Protein 7RDV (pdb70)

Foldseek 3Di:
DDDKDKAAFDKAADDPVRDIWTWIDIRQHTQWIADPVVRDIGGPDVVVCVVDDDRSVVNVVSHVVVNVVCVVVCVVPVNDDWDFDDKDWDKDWDDDADAQDKTKIKIKIDQGPPQDKDKFKAFVNHGDPPQKDKDHFGADDVGGTMIMMMHIDRAHDWRWMWIWMDTPSDPHIDIDTDHDD/DDDKDKDKDWDWDDDPQVPDIKTKIFTDIPNRTFWMDILVVQAIDTPDPVNVVVRVVQRVDVVSSVVSNCCSCVPRNVCRVPVCVVPVVPDWWAWDWDWDPPQIKIKTWFTDDQDKDKDQVDDQKDKDDWADDVPRMIMIMIHHRDDPPPDWRFFGWMDDPNDPHTPGHTD/DAKAWDQQEAEAEAQAKDKIKMADDDLQWFKKWKWWAAPPGDTDTDDIGTPVDAWDDDPQKIKGDDSVRRMIMIMHHRHDQVRFTWMKIWIDHPPDPDIHIHPTYGYGHFYALPDADWDKAWDDPPPAWTKIKTKSDGRVDWQDAQPDPQKHKDGWDADDCGMIMIMIIGRDPPDDTRCSRVD/DKAKPDQEEEAEFFDKDKIKIFADPPAAKKWKWWAAPVGDTFTAWMGRHAQGIGGGDHPPQWDWHRNHSGMIMIMRNGDDQVPQTKMWMWGDNDPPGDIDIHPIHGYGYYHDQLQFDFWDKDKDWFDPVCCVPVQKTKIKMKTWFGDDQAKDKFKAKPNHTDDPQKAKDPGWAFPDVVDPRGGTMIMMMHMGGNVQLQDQVMKIKMKMWGAGDDPVDDDPDDDDDNHGDIDMDIDGRHND/DDDDDDDDDDDD

Nearest PDB structures (foldseek):
  7rdv-assembly1_A  TM=1.006E+00  e=2.700E-35  Mus musculus
  6blq-assembly1_A  TM=9.900E-01  e=1.526E-30  Mus musculus
  6blr-assembly1_A  TM=9.835E-01  e=2.335E-30  Mus musculus
  1k2d-assembly1_A  TM=9.929E-01  e=6.631E-29  Mus musculus
  1jl4-assembly1_A  TM=9.915E-01  e=1.070E-28  Mus musculus

Solvent-accessible surface area: 34807 Å² total; per-residue (Å²): 140,38,95,53,41,0,37,0,0,1,0,5,10,6,54,58,41,90,106,12,28,0,0,0,4,3,36,32,2,5,3,0,72,3,41,56,141,73,109,43,31,60,31,44,25,110,100,11,26,95,115,8,121,3,72,25,39,2,0,21,5,2,14,13,3,0,92,35,1,2,34,13,0,14,137,58,14,139,120,68,67,13,102,65,52,61,7,64,11,71,22,28,28,11,32,43,45,117,91,52,26,120,16,30,3,0,0,47,0,51,39,0,3,0,17,52,18,84,24,57,4,42,35,65,96,28,100,43,110,112,42,57,104,82,7,14,26,5,11,34,183,65,17,1,0,22,19,2,4,2,7,82,16,109,7,49,92,70,46,56,29,19,0,13,0,80,12,148,23,28,172,62,72,50,68,94,137,50,83,44,94,216,40,31,31,0,0,0,0,2,0,7,0,18,0,33,96,23,33,147,129,26,55,0,2,2,38,1,0,4,20,94,68,21,1,0,74,6,13,35,92,72,16,54,3,125,37,63,46,132,21,0,143,42,0,9,136,51,1,42,77,64,93,22,20,20,78,2,0,119,3,2,28,32,15,0,0,84,73,0,24,102,29,15,0,57,50,2,3,55,171,29,96,67,114,15,94,29,47,46,72,82,117,92,21,19,1,16,0,1,42,0,11,45,42,150,27,108,29,125,22,125,70,144,59,46,74,70,49,147,93,35,85,0,9,36,2,15,11,8,5,55,8,87,33,78,59,125,100,109,66,71,93,49,190,33,0,34,0,79,12,59,17,37,118,79,57,51,49,48,135,85,68,114,8,101,10,139,34,74,97,38,180,16,86,56,44,57,72,8,40,0,79,1,57,12,54,49,90,41,8,9,1,0,0,0,0,37,13,63,118,88,71,8,2,100,28,35,7,7,0,9,16,70,65,136,143,41,110,64,166,61,22,26,0,73,8,72,96,180,65,71,31,4,10,0,57,7,86,96,5,111,65,44,21,41,5,21,3,0,0,0,2,0,2,9,33,48,2,28,7,25,25,2,102,6,0,74,1,44,9,26,24,80,36,177,89,63,55,72,26,53,14,96,7,41,84,55,124,113,25,28,2,0,0,23,0,16,2,50,33,81,42,122,18,48,125,28,112,91,97,83,15,34,5,4,95,44,14,52,5,104,101,69,9,12,1,0,0,0,10,1,120,46,112,108,40,77,13,104,69,14,18,117,89,80,9,84,9,56,49,129,30,58,15,11,54,62,54,25,142,5,64,0,49,1,52,1,96,33,15,24,6,2,0,5,0,1,14,22,30,127,56,102,6,12,102,2,0,12,13,0,11,0,46,72,13,65,25,160,16,80,44,27,130,50,19,46,20,46,6,97,37,8,57,54,0,22,0,45,0,70,66,3,58,64,71,6,56,10,45,0,6,0,0,0,0,14,10,3,6,13,83,10,75,14,0,109,6,0,62,1,4,6,13,85,89,49,59,34,3,74,44,6,64,20,37,7,3,23,13,5,84,56,0,26,82,101,23,118,76,0,0,0,0,0,6,0,34,7,0,15,5,44,1,18,92,30,22,1,61,21,82,65,63,77,28,138,79,1,36,8,44,11,124,67,25,42,80,31,76,107,103,114,97,69,10,99,41,1,7,0,0,0,2,4,17,49,5,106,76,12,68,38,78,180,15,36,0,50,0,26,0,42,0,49,7,14,51,108,106,49,88,50,106,56,115,78,88,56,5,37,69,67,86,32,52,18,105,6,132,5,101,78,150,17,1,1,0,2,1,2,17,1,98,74,150

CATH classification: 2.60.40.10

InterPro domains:
  IPR001003 MHC class II, alpha chain, N-terminal [PF00993] (30-110)
  IPR001003 MHC class II, alpha chain, N-terminal [SM00920] (31-111)
  IPR003006 Immunoglobulin/major histocompatibility complex, conserved site [PS00290] (188-194)
  IPR003597 Immunoglobulin C1-set [PF07654] (117-197)
  IPR003597 Immunoglobulin C1-set [SM00407] (129-200)
  IPR007110 Immunoglobulin-like domain [PS50835] (114-194)
  IPR011162 MHC classes I/II-like antigen recognition protein [SSF54452] (30-111)
  IPR013783 Immunoglobulin-like fold [G3DSA:2.60.40.10] (109-222)
  IPR014745 MHC class II, alpha/beta chain, N-terminal [G3DSA:3.10.320.10] (29-108)
  IPR036179 Immunoglobulin-like domain superfamily [SSF48726] (112-207)
  IPR050160 Major Histocompatibility Complex/Immunoglobulin [PTHR19944] (14-245)

B-factor: mean 100.95, std 26.66, range [56.57, 198.17]

Organism: Mus musculus (NCBI:txid10090)

Sequence (787 aa):
EADHVGFYGTTVYQSPGDIGQYTHEFDGDELFYVDLDKKKTVWRLPEFGQLILFEPQGGLQNIAAEKHNLGILTKRSNFTPATNEAPQATVFPKSPVLLGQPNTLICFVDNIFPPVINITWLRNSKSVTDGVYETSFLVNRDHSFHKLSYLTFIPSDDDIYDCKVEHWGLEEPVLKHWTSGERHFVVQFKGECYYTNGTQRIRLVTRYIYNREEYVRYDSDVGEYRAVTELGRPDAEYWNSQPEILERTRAEVDTACRHNYEGPETSTSLRRLEQPNVAISLSTLVCSVTDFYPAKIKVRWETVGVSSTQLIRNGDWTFQVLVMLEMTPHQGEVYTCHVEHPSLKSPITVEWEQVEQLPSILRVQEGSSASINCTYENSASNYFPWYKQEPGENPKLIIDIRSNMERKQTQGLIVLLDKKAKRFSLHITDTQP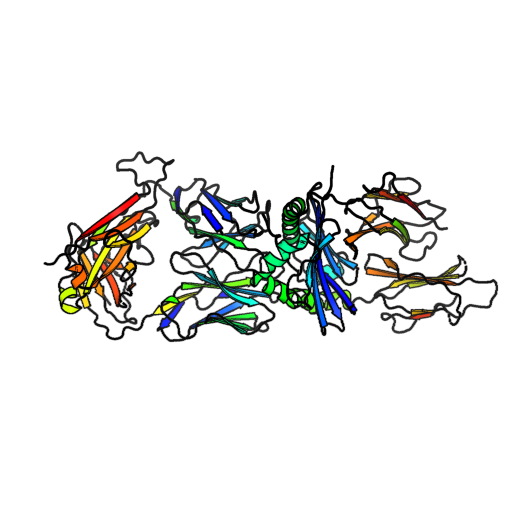GDSAMYFCAASDDNNNRIFFGDGTQLVVKPNIQNPDPAVYQLRDSKDKSVCLFTDFDSQTNVSQSKDSDVYITDKCVLDMKSNSAVAWSNKSDFACANAFNNAVTQSPRNKVAVTGGKVTLSCNQTNNHNNMYWYRQDTGHGLRLIHYSYGAGSTEKGDIPDGYKASRPSQENFSLILELATPSQTSVYFCASGGQSNERLFFGHGTKLSVLEDLNKVFPPEVAVFEPSEAEISHTQKATLVCLATGFFPDHVELSWWVNGKEVHSGVCTDPQPLKEQPALNDSRYALSSRLRVSATFWQNPRNHFRCQVQFYGLSENDEWTQDRAKPVTQIVSAEAWGRADEGRVRVNSAYQS

Structure (mmCIF, N/CA/C/O backbone):
data_7RDV
#
_entry.id   7RDV
#
_cell.length_a   102.562
_cell.length_b   102.562
_cell.length_c   195.695
_cell.angle_alpha   90.000
_cell.angle_beta   90.000
_cell.angle_gamma   120.000
#
_symmetry.space_group_name_H-M   'P 31 2 1'
#
loop_
_entity.id
_entity.type
_entity.pdbx_description
1 polymer 'H-2 class II histocompatibility antigen, A-D alpha chain'
2 polymer 'H-2 class II histocompatibility antigen, A-D beta chain'
3 polymer 'TFH TCR alpha chain'
4 polymer 'TFH TCR beta chain'
5 polymer 'Aggrecan core peptide'
6 non-polymer 2-acetamido-2-deoxy-beta-D-glucopyranose
7 water water
#
loop_
_atom_site.group_PDB
_atom_site.id
_atom_site.type_symbol
_atom_site.label_atom_id
_atom_site.label_alt_id
_atom_site.label_comp_id
_atom_site.label_asym_id
_atom_site.label_entity_id
_atom_site.label_seq_id
_atom_site.pdbx_PDB_ins_code
_atom_site.Cartn_x
_atom_site.Cartn_y
_atom_site.Cartn_z
_atom_site.occupancy
_atom_site.B_iso_or_equiv
_atom_site.auth_seq_id
_atom_site.auth_comp_id
_atom_site.auth_asym_id
_atom_site.auth_atom_id
_atom_site.pdbx_PDB_model_num
ATOM 1 N N . GLU A 1 1 ? -42.13476 -6.27840 8.23636 1.000 119.97810 1 GLU A N 1
ATOM 2 C CA . GLU A 1 1 ? -43.40465 -6.89964 8.59245 1.000 120.33354 1 GLU A CA 1
ATOM 3 C C . GLU A 1 1 ? -44.57410 -5.94637 8.35614 1.000 117.00355 1 GLU A C 1
ATOM 4 O O . GLU A 1 1 ? -45.73494 -6.33511 8.48523 1.000 117.66612 1 GLU A O 1
ATOM 10 N N . ALA A 1 2 ? -44.26769 -4.69782 8.00968 1.000 107.14800 2 ALA A N 1
ATOM 11 C CA . ALA A 1 2 ? -45.30097 -3.68899 7.83296 1.000 104.24115 2 ALA A CA 1
ATOM 12 C C . ALA A 1 2 ? -44.81558 -2.62808 6.85420 1.000 104.76407 2 ALA A C 1
ATOM 13 O O . ALA A 1 2 ? -43.64658 -2.59967 6.46126 1.000 106.09249 2 ALA A O 1
ATOM 15 N N . ASP A 1 3 ? -45.73911 -1.74336 6.46644 1.000 101.78581 3 ASP A N 1
ATOM 16 C CA . ASP A 1 3 ? -45.42444 -0.69748 5.49871 1.000 102.47800 3 ASP A CA 1
ATOM 17 C C . ASP A 1 3 ? -44.64433 0.45498 6.12019 1.000 98.08767 3 ASP A C 1
ATOM 18 O O . ASP A 1 3 ? -43.85493 1.10591 5.42658 1.000 99.81162 3 ASP A O 1
ATOM 23 N N . HIS A 1 4 ? -44.85175 0.72819 7.40645 1.000 94.57666 4 HIS A N 1
ATOM 24 C CA . HIS A 1 4 ? -44.14283 1.79272 8.10040 1.000 92.04292 4 HIS A CA 1
ATOM 25 C C . HIS A 1 4 ? -43.85338 1.35210 9.52742 1.000 87.34448 4 HIS A C 1
ATOM 26 O O . HIS A 1 4 ? -44.63484 0.61626 10.13580 1.000 86.17245 4 HIS A O 1
ATOM 33 N N . VAL A 1 5 ? -42.71879 1.80532 10.05649 1.000 89.53416 5 VAL A N 1
ATOM 34 C CA . VAL A 1 5 ? -42.31030 1.48200 11.41963 1.000 86.09399 5 VAL A CA 1
ATOM 35 C C . VAL A 1 5 ? -41.78714 2.74622 12.08797 1.000 83.93034 5 VAL A C 1
ATOM 36 O O . VAL A 1 5 ? -40.93924 3.44949 11.52747 1.000 84.64760 5 VAL A O 1
ATOM 40 N N . GLY A 1 6 ? -42.29938 3.03876 13.27746 1.000 82.41098 6 GLY A N 1
ATOM 41 C CA . GLY A 1 6 ? -41.90016 4.21164 14.04083 1.000 80.15929 6 GLY A CA 1
ATOM 42 C C . GLY A 1 6 ? -41.25173 3.80720 15.35027 1.000 78.43755 6 GLY A C 1
ATOM 43 O O . GLY A 1 6 ? -41.75736 2.93342 16.06195 1.000 78.53330 6 GLY A O 1
ATOM 44 N N . PHE A 1 7 ? -40.12334 4.44270 15.66038 1.000 81.66130 7 PHE A N 1
ATOM 45 C CA . PHE A 1 7 ? -39.42123 4.24157 16.92327 1.000 81.01520 7 PHE A CA 1
ATOM 46 C C . PHE A 1 7 ? -39.69048 5.45431 17.80659 1.000 79.93551 7 PHE A C 1
ATOM 47 O O . PHE A 1 7 ? -39.16184 6.54211 17.55493 1.000 79.02657 7 PHE A O 1
ATOM 55 N N . TYR A 1 8 ? -40.51136 5.27009 18.83691 1.000 80.35570 8 TYR A N 1
ATOM 56 C CA . TYR A 1 8 ? -40.87144 6.34266 19.75827 1.000 79.98493 8 TYR A CA 1
ATOM 57 C C . TYR A 1 8 ? -40.49409 5.91010 21.16673 1.000 81.05802 8 TYR A C 1
ATOM 58 O O . TYR A 1 8 ? -41.09159 4.97903 21.71496 1.000 81.78790 8 TYR A O 1
ATOM 67 N N . GLY A 1 9 ? -39.51035 6.58162 21.74889 1.000 81.64605 9 GLY A N 1
ATOM 68 C CA . GLY A 1 9 ? -39.06740 6.27163 23.08840 1.000 83.71637 9 GLY A CA 1
ATOM 69 C C . GLY A 1 9 ? -37.80567 5.44535 23.18603 1.000 85.53700 9 GLY A C 1
ATOM 70 O O . GLY A 1 9 ? -37.56684 4.84489 24.24045 1.000 88.54111 9 GLY A O 1
ATOM 71 N N . THR A 1 10 ? -36.99711 5.38871 22.12975 1.000 83.06843 10 THR A N 1
ATOM 72 C CA . THR A 1 10 ? -35.74163 4.65151 22.18839 1.000 83.71053 10 THR A CA 1
ATOM 73 C C . THR A 1 10 ? -34.79038 5.33927 23.16048 1.000 85.12435 10 THR A C 1
ATOM 74 O O . THR A 1 10 ? -34.40658 6.49554 22.95352 1.000 83.70786 10 THR A O 1
ATOM 78 N N . THR A 1 11 ? -34.41420 4.62867 24.22169 1.000 76.77980 11 THR A N 1
ATOM 79 C CA . THR A 1 11 ? -33.60835 5.18477 25.29797 1.000 80.55808 11 THR A CA 1
ATOM 80 C C . THR A 1 11 ? -32.36021 4.33808 25.49244 1.000 83.02646 11 THR A C 1
ATOM 81 O O . THR A 1 11 ? -32.43036 3.10673 25.48561 1.000 83.52666 11 THR A O 1
ATOM 85 N N . VAL A 1 12 ? -31.21872 5.00481 25.65949 1.000 87.15416 12 VAL A N 1
ATOM 86 C CA . VAL A 1 12 ? -29.93838 4.35077 25.89804 1.000 89.47239 12 VAL A CA 1
ATOM 87 C C . VAL A 1 12 ? -29.29159 5.00321 27.11155 1.000 91.71045 12 VAL A C 1
ATOM 88 O O . VAL A 1 12 ? -29.49565 6.19142 27.37702 1.000 89.51746 12 VAL A O 1
ATOM 92 N N . TYR A 1 13 ? -28.52050 4.21619 27.86230 1.000 96.04697 13 TYR A N 1
ATOM 93 C CA . TYR A 1 13 ? -27.77492 4.75064 28.99377 1.000 95.94794 13 TYR A CA 1
ATOM 94 C C . TYR A 1 13 ? -26.59466 3.83830 29.30018 1.000 99.26090 13 TYR A C 1
ATOM 95 O O . TYR A 1 13 ? -26.69766 2.61621 29.16778 1.000 103.04286 13 TYR A O 1
ATOM 104 N N . GLN A 1 14 ? -25.48014 4.44398 29.71049 1.000 105.11257 14 GLN A N 1
ATOM 105 C CA . GLN A 1 14 ? -24.27839 3.72640 30.11512 1.000 107.88996 14 GLN A CA 1
ATOM 106 C C . GLN A 1 14 ? -23.89621 4.11915 31.53523 1.000 107.90757 14 GLN A C 1
ATOM 107 O O . GLN A 1 14 ? -23.94218 5.29929 31.89633 1.000 105.88416 14 GLN A O 1
ATOM 113 N N . SER A 1 15 ? -23.49910 3.12701 32.33125 1.000 112.04967 15 SER A N 1
ATOM 114 C CA . SER A 1 15 ? -23.18901 3.33641 33.74227 1.000 112.32901 15 SER A CA 1
ATOM 115 C C . SER A 1 15 ? -21.82863 3.99716 33.96032 1.000 112.05556 15 SER A C 1
ATOM 116 O O . SER A 1 15 ? -21.75072 4.98368 34.70382 1.000 111.67938 15 SER A O 1
ATOM 119 N N . PRO A 1 16 ? -20.73627 3.49896 33.36333 1.000 112.83787 16 PRO A N 1
ATOM 120 C CA . PRO A 1 16 ? -19.42368 4.09703 33.67704 1.000 112.43782 16 PRO A CA 1
ATOM 121 C C . PRO A 1 16 ? -19.31090 5.55424 33.26915 1.000 110.05102 16 PRO A C 1
ATOM 122 O O . PRO A 1 16 ? -18.82723 6.38020 34.05370 1.000 110.33764 16 PRO A O 1
ATOM 126 N N . GLY A 1 17 ? -19.74684 5.89700 32.05940 1.000 109.11797 17 GLY A N 1
ATOM 127 C CA . GLY A 1 17 ? -19.65486 7.27050 31.60811 1.000 107.07065 17 GLY A CA 1
ATOM 128 C C . GLY A 1 17 ? -20.77130 8.18009 32.06743 1.000 106.77856 17 GLY A C 1
ATOM 129 O O . GLY A 1 17 ? -20.64442 9.40026 31.92570 1.000 106.48726 17 GLY A O 1
ATOM 130 N N . ASP A 1 18 ? -21.84620 7.62173 32.62723 1.000 109.69286 18 ASP A N 1
ATOM 131 C CA . ASP A 1 18 ? -23.04888 8.38525 32.96049 1.000 109.77705 18 ASP A CA 1
ATOM 132 C C . ASP A 1 18 ? -23.53852 9.14781 31.73049 1.000 107.24949 18 ASP A C 1
ATOM 133 O O . ASP A 1 18 ? -23.74221 10.36400 31.75006 1.000 107.70559 18 ASP A O 1
ATOM 138 N N . ILE A 1 19 ? -23.71175 8.40908 30.63739 1.000 108.58273 19 ILE A N 1
ATOM 139 C CA . ILE A 1 19 ? -24.03027 8.98025 29.33593 1.000 106.23771 19 ILE A CA 1
ATOM 140 C C . ILE A 1 19 ? -25.18400 8.19683 28.72924 1.000 105.32381 19 ILE A C 1
ATOM 141 O O . ILE A 1 19 ? -25.17028 6.96069 28.72890 1.000 106.66677 19 ILE A O 1
ATOM 146 N N . GLY A 1 20 ? -26.18096 8.91620 28.21931 1.000 100.23928 20 GLY A N 1
ATOM 147 C CA . GLY A 1 20 ? -27.30498 8.30709 27.54412 1.000 99.31588 20 GLY A CA 1
ATOM 148 C C . GLY A 1 20 ? -27.83732 9.23751 26.47702 1.000 97.39409 20 GLY A C 1
ATOM 149 O O . GLY A 1 20 ? -27.36172 10.36237 26.31391 1.000 97.31519 20 GLY A O 1
ATOM 150 N N . GLN A 1 21 ? -28.83427 8.75477 25.73897 1.000 94.63230 21 GLN A N 1
ATOM 151 C CA . GLN A 1 21 ? -29.46846 9.56837 24.71348 1.000 93.23775 21 GLN A CA 1
ATOM 152 C C . GLN A 1 21 ? -30.90174 9.10154 24.51466 1.000 92.47016 21 GLN A C 1
ATOM 153 O O . GLN A 1 21 ? -31.23656 7.94157 24.77138 1.000 92.71151 21 GLN A O 1
ATOM 159 N N . TYR A 1 22 ? -31.74401 10.02440 24.05613 1.000 90.88041 22 TYR A N 1
ATOM 160 C CA . TYR A 1 22 ? -33.14550 9.75141 23.77067 1.000 88.25788 22 TYR A CA 1
ATOM 161 C C . TYR A 1 22 ? -33.46798 10.27266 22.37937 1.000 86.37873 22 TYR A C 1
ATOM 162 O O . TYR A 1 22 ? -33.24041 11.45139 22.08919 1.000 87.81134 22 TYR A O 1
ATOM 171 N N . THR A 1 23 ? -33.99324 9.39787 21.52249 1.000 87.93421 23 THR A N 1
ATOM 172 C CA . THR A 1 23 ? -34.27286 9.74675 20.13725 1.000 86.94319 23 THR A CA 1
ATOM 173 C C . THR A 1 23 ? -35.63325 9.19943 19.72871 1.000 84.30055 23 THR A C 1
ATOM 174 O O . THR A 1 23 ? -36.18905 8.30570 20.37180 1.000 83.26292 23 THR A O 1
ATOM 178 N N . HIS A 1 24 ? -36.16473 9.76003 18.64401 1.000 85.18872 24 HIS A N 1
ATOM 179 C CA . HIS A 1 24 ? -37.32733 9.22613 17.94912 1.000 83.51007 24 HIS A CA 1
ATOM 180 C C . HIS A 1 24 ? -36.96517 9.03356 16.48605 1.000 85.26260 24 HIS A C 1
ATOM 181 O O . HIS A 1 24 ? -36.24545 9.85145 15.90530 1.000 87.75812 24 HIS A O 1
ATOM 188 N N . GLU A 1 25 ? -37.45480 7.94676 15.89462 1.000 83.79367 25 GLU A N 1
ATOM 189 C CA . GLU A 1 25 ? -37.14617 7.62539 14.50998 1.000 86.31332 25 GLU A CA 1
ATOM 190 C C . GLU A 1 25 ? -38.40756 7.14838 13.80631 1.000 86.58880 25 GLU A C 1
ATOM 191 O O . GLU A 1 25 ? -39.32197 6.60846 14.43461 1.000 84.33520 25 GLU A O 1
ATOM 197 N N . PHE A 1 26 ? -38.44834 7.35871 12.49170 1.000 82.58210 26 PHE A N 1
ATOM 198 C CA . PHE A 1 26 ? -39.54949 6.88791 11.65880 1.000 84.27616 26 PHE A CA 1
ATOM 199 C C . PHE A 1 26 ? -38.97638 6.34628 10.35939 1.000 88.46156 26 PHE A C 1
ATOM 200 O O . PHE A 1 26 ? -38.26196 7.06228 9.65034 1.000 91.25201 26 PHE A O 1
ATOM 208 N N . ASP A 1 27 ? -39.28874 5.08466 10.05537 1.000 91.43028 27 ASP A N 1
ATOM 209 C CA . ASP A 1 27 ? -38.85143 4.43420 8.81902 1.000 93.91193 27 ASP A CA 1
ATOM 210 C C . ASP A 1 27 ? -37.33404 4.50008 8.65419 1.000 94.00900 27 ASP A C 1
ATOM 211 O O . ASP A 1 27 ? -36.81722 4.67786 7.54923 1.000 96.70928 27 ASP A O 1
ATOM 216 N N . GLY A 1 28 ? -36.61267 4.36165 9.76616 1.000 95.58086 28 GLY A N 1
ATOM 217 C CA . GLY A 1 28 ? -35.16893 4.29077 9.74218 1.000 95.54271 28 GLY A CA 1
ATOM 218 C C . GLY A 1 28 ? -34.44320 5.61842 9.79061 1.000 95.48176 28 GLY A C 1
ATOM 219 O O . GLY A 1 28 ? -33.20937 5.62425 9.89000 1.000 95.95426 28 GLY A O 1
ATOM 220 N N . ASP A 1 29 ? -35.15417 6.73926 9.72092 1.000 95.86940 29 ASP A N 1
ATOM 221 C CA . ASP A 1 29 ? -34.53708 8.05484 9.77666 1.000 95.96640 29 ASP A CA 1
ATOM 222 C C . ASP A 1 29 ? -34.81817 8.71231 11.12167 1.000 94.91258 29 ASP A C 1
ATOM 223 O O . ASP A 1 29 ? -35.87718 8.51201 11.72215 1.000 93.31585 29 ASP A O 1
ATOM 228 N N . GLU A 1 30 ? -33.85536 9.50496 11.58490 1.000 94.67434 30 GLU A N 1
ATOM 229 C CA . GLU A 1 30 ? -33.94845 10.14765 12.88845 1.000 94.64825 30 GLU A CA 1
ATOM 230 C C . GLU A 1 30 ? -34.91993 11.32077 12.84377 1.000 93.34583 30 GLU A C 1
ATOM 231 O O . GLU A 1 30 ? -34.77806 12.22539 12.01567 1.000 93.86454 30 GLU A O 1
ATOM 237 N N . LEU A 1 31 ? -35.90563 11.30536 13.74306 1.000 89.80080 31 LEU A N 1
ATOM 238 C CA . LEU A 1 31 ? -36.83289 12.42605 13.85457 1.000 89.40578 31 LEU A CA 1
ATOM 239 C C . LEU A 1 31 ? -36.24342 13.54483 14.70641 1.000 90.34294 31 LEU A C 1
ATOM 240 O O . LEU A 1 31 ? -36.24254 14.71085 14.29716 1.000 91.71879 31 LEU A O 1
ATOM 245 N N . PHE A 1 32 ? -35.73481 13.20851 15.88909 1.000 89.97559 32 PHE A N 1
ATOM 246 C CA . PHE A 1 32 ? -35.09292 14.18479 16.76034 1.000 92.79828 32 PHE A CA 1
ATOM 247 C C . PHE A 1 32 ? -34.28131 13.44287 17.81487 1.000 95.40695 32 PHE A C 1
ATOM 248 O O . PHE A 1 32 ? -34.31125 12.21254 17.90443 1.000 94.10912 32 PHE A O 1
ATOM 256 N N . TYR A 1 33 ? -33.55591 14.21564 18.62006 1.000 91.07195 33 TYR A N 1
ATOM 257 C CA . TYR A 1 33 ? -32.89218 13.72221 19.81624 1.000 94.65682 33 TYR A CA 1
ATOM 258 C C . TYR A 1 33 ? -32.99339 14.79913 20.88630 1.000 97.16507 33 TYR A C 1
ATOM 259 O O . TYR A 1 33 ? -33.22735 15.97259 20.58873 1.000 96.75736 33 TYR A O 1
ATOM 268 N N . VAL A 1 34 ? -32.81463 14.39524 22.13921 1.000 94.80157 34 VAL A N 1
ATOM 269 C CA . VAL A 1 34 ? -32.92046 15.30315 23.27649 1.000 97.18382 34 VAL A CA 1
ATOM 270 C C . VAL A 1 34 ? -31.51405 15.58993 23.78479 1.000 98.30826 34 VAL A C 1
ATOM 271 O O . VAL A 1 34 ? -30.82954 14.69181 24.29112 1.000 96.23594 34 VAL A O 1
ATOM 275 N N . ASP A 1 35 ? -31.08030 16.84196 23.64742 1.000 102.55950 35 ASP A N 1
ATOM 276 C CA . ASP A 1 35 ? -29.80620 17.28094 24.20786 1.000 101.13507 35 ASP A CA 1
ATOM 277 C C . ASP A 1 35 ? -29.92425 17.30587 25.72527 1.000 101.17246 35 ASP A C 1
ATOM 278 O O . ASP A 1 35 ? -30.60098 18.17203 26.28604 1.000 102.92546 35 ASP A O 1
ATOM 283 N N . LEU A 1 36 ? -29.25913 16.36149 26.39388 1.000 101.14504 36 LEU A N 1
ATOM 284 C CA . LEU A 1 36 ? -29.39821 16.24687 27.84186 1.000 100.85914 36 LEU A CA 1
ATOM 285 C C . LEU A 1 36 ? -28.78343 17.43571 28.56854 1.000 101.02002 36 LEU A C 1
ATOM 286 O O . LEU A 1 36 ? -29.26181 17.81747 29.64267 1.000 101.44022 36 LEU A O 1
ATOM 291 N N . ASP A 1 37 ? -27.73103 18.03052 28.00676 1.000 104.28250 37 ASP A N 1
ATOM 292 C CA . ASP A 1 37 ? -27.10186 19.18132 28.64550 1.000 104.19322 37 ASP A CA 1
ATOM 293 C C . ASP A 1 37 ? -27.97809 20.42150 28.51406 1.000 105.62313 37 ASP A C 1
ATOM 294 O O . ASP A 1 37 ? -28.36144 21.03835 29.51523 1.000 105.83694 37 ASP A O 1
ATOM 299 N N . LYS A 1 38 ? -28.31272 20.79767 27.27769 1.000 100.90848 38 LYS A N 1
ATOM 300 C CA . LYS A 1 38 ? -29.15460 21.96291 27.03684 1.000 102.76054 38 LYS A CA 1
ATOM 301 C C . LYS A 1 38 ? -30.62382 21.70883 27.35172 1.000 104.87402 38 LYS A C 1
ATOM 302 O O . LYS A 1 38 ? -31.40866 22.66377 27.34734 1.000 106.35716 38 LYS A O 1
ATOM 304 N N . LYS A 1 39 ? -31.00761 20.45761 27.61915 1.000 98.74954 39 LYS A N 1
ATOM 305 C CA . LYS A 1 39 ? -32.38560 20.09874 27.96727 1.000 100.70390 39 LYS A CA 1
ATOM 306 C C . LYS A 1 39 ? -33.37549 20.55696 26.89827 1.000 101.34326 39 LYS A C 1
ATOM 307 O O . LYS A 1 39 ? -34.47311 21.02857 27.20031 1.000 99.33435 39 LYS A O 1
ATOM 313 N N . LYS A 1 40 ? -32.98988 20.40816 25.63221 1.000 101.34549 40 LYS A N 1
ATOM 314 C CA . LYS A 1 40 ? -33.81894 20.83681 24.51553 1.000 98.07542 40 LYS A CA 1
ATOM 315 C C . LYS A 1 40 ? -33.89469 19.73918 23.46365 1.000 95.92026 40 LYS A C 1
ATOM 316 O O . LYS A 1 40 ? -33.00247 18.89308 23.35565 1.000 98.20938 40 LYS A O 1
ATOM 318 N N . THR A 1 41 ? -34.97617 19.76496 22.68827 1.000 98.78535 41 THR A N 1
ATOM 319 C CA . THR A 1 41 ? -35.17593 18.82688 21.59233 1.000 95.85582 41 THR A CA 1
ATOM 320 C C . THR A 1 41 ? -34.57864 19.39957 20.31378 1.000 96.31349 41 THR A C 1
ATOM 321 O O . THR A 1 41 ? -34.89710 20.52760 19.92393 1.000 95.81381 41 THR A O 1
ATOM 325 N N . VAL A 1 42 ? -33.71884 18.62263 19.66513 1.000 96.11497 42 VAL A N 1
ATOM 326 C CA . VAL A 1 42 ? -33.05909 19.03170 18.43137 1.000 96.21111 42 VAL A CA 1
ATOM 327 C C . VAL A 1 42 ? -33.59127 18.13733 17.31906 1.000 93.33143 42 VAL A C 1
ATOM 328 O O . VAL A 1 42 ? -33.17399 16.98170 17.17941 1.000 93.05604 42 VAL A O 1
ATOM 332 N N . TRP A 1 43 ? -34.51566 18.66827 16.52335 1.000 101.54541 43 TRP A N 1
ATOM 333 C CA . TRP A 1 43 ? -35.05173 17.91800 15.39722 1.000 98.69027 43 TRP A CA 1
ATOM 334 C C . TRP A 1 43 ? -34.01371 17.80712 14.28787 1.000 99.99491 43 TRP A C 1
ATOM 335 O O . TRP A 1 43 ? -33.29941 18.76658 13.98426 1.000 101.90658 43 TRP A O 1
ATOM 346 N N . ARG A 1 44 ? -33.92651 16.61829 13.68660 1.000 103.37841 44 ARG A N 1
ATOM 347 C CA . ARG A 1 44 ? -32.99725 16.42077 12.57923 1.000 105.03065 44 ARG A CA 1
ATOM 348 C C . ARG A 1 44 ? -33.37793 17.28816 11.38698 1.000 104.94288 44 ARG A C 1
ATOM 349 O O . ARG A 1 44 ? -32.50804 17.87121 10.72880 1.000 106.73152 44 ARG A O 1
ATOM 357 N N . LEU A 1 45 ? -34.67197 17.38461 11.09347 1.000 103.36273 45 LEU A N 1
ATOM 358 C CA . LEU A 1 45 ? -35.16761 18.29982 10.07233 1.000 105.56219 45 LEU A CA 1
ATOM 359 C C . LEU A 1 45 ? -35.87917 19.45919 10.75214 1.000 106.42807 45 LEU A C 1
ATOM 360 O O . LEU A 1 45 ? -36.93741 19.25271 11.36784 1.000 105.06101 45 LEU A O 1
ATOM 365 N N . PRO A 1 46 ? -35.34482 20.68043 10.68035 1.000 108.97552 46 PRO A N 1
ATOM 366 C CA . PRO A 1 46 ? -35.98221 21.80101 11.39105 1.000 110.14016 46 PRO A CA 1
ATOM 367 C C . PRO A 1 46 ? -37.40574 22.07564 10.94242 1.000 112.14197 46 PRO A C 1
ATOM 368 O O . PRO A 1 46 ? -38.22077 22.53287 11.75377 1.000 112.03323 46 PRO A O 1
ATOM 372 N N . GLU A 1 47 ? -37.73054 21.80911 9.67418 1.000 114.32493 47 GLU A N 1
ATOM 373 C CA . GLU A 1 47 ? -39.08062 22.06842 9.18289 1.000 116.85675 47 GLU A CA 1
ATOM 374 C C . GLU A 1 47 ? -40.11473 21.23736 9.93391 1.000 114.11414 47 GLU A C 1
ATOM 375 O O . GLU A 1 47 ? -41.21650 21.71909 10.22325 1.000 115.62304 47 GLU A O 1
ATOM 381 N N . PHE A 1 48 ? -39.77754 19.98816 10.26535 1.000 110.38189 48 PHE A N 1
ATOM 382 C CA . PHE A 1 48 ? -40.70473 19.14384 11.00935 1.000 107.79292 48 PHE A CA 1
ATOM 383 C C . PHE A 1 48 ? -40.85452 19.58951 12.45725 1.000 105.91887 48 PHE A C 1
ATOM 384 O O . PHE A 1 48 ? -41.86241 19.26134 13.09243 1.000 104.92510 48 PHE A O 1
ATOM 392 N N . GLY A 1 49 ? -39.87725 20.32520 12.99182 1.000 105.70996 49 GLY A N 1
ATOM 393 C CA . GLY A 1 49 ? -39.97822 20.79418 14.36237 1.000 104.36720 49 GLY A CA 1
ATOM 394 C C . GLY A 1 49 ? -41.00338 21.89380 14.54400 1.000 107.42510 49 GLY A C 1
ATOM 395 O O . GLY A 1 49 ? -41.54287 22.06840 15.64052 1.000 106.51151 49 GLY A O 1
ATOM 396 N N . GLN A 1 50 ? -41.28398 22.65177 13.48340 1.000 111.41056 50 GLN A N 1
ATOM 397 C CA . GLN A 1 50 ? -42.30998 23.68336 13.54743 1.000 114.99718 50 GLN A CA 1
ATOM 398 C C . GLN A 1 50 ? -43.71816 23.10656 13.52218 1.000 115.27248 50 GLN A C 1
ATOM 399 O O . GLN A 1 50 ? -44.66426 23.79883 13.91262 1.000 117.68476 50 GLN A O 1
ATOM 401 N N . LEU A 1 51 ? -43.87639 21.86118 13.07671 1.000 113.20107 51 LEU A N 1
ATOM 402 C CA . LEU A 1 51 ? -45.18127 21.21775 13.00317 1.000 113.63101 51 LEU A CA 1
ATOM 403 C C . LEU A 1 51 ? -45.47566 20.31329 14.19109 1.000 109.64141 51 LEU A C 1
ATOM 404 O O . LEU A 1 51 ? -46.64684 20.13495 14.54039 1.000 110.41236 51 LEU A O 1
ATOM 409 N N . ILE A 1 52 ? -44.44937 19.74313 14.82084 1.000 105.74615 52 ILE A N 1
ATOM 410 C CA . ILE A 1 52 ? -44.61164 18.78177 15.90644 1.000 101.96698 52 ILE A CA 1
ATOM 411 C C . ILE A 1 52 ? -43.86212 19.29342 17.12797 1.000 100.18634 52 ILE A C 1
ATOM 412 O O . ILE A 1 52 ? -42.68343 19.65444 17.03161 1.000 99.84534 52 ILE A O 1
ATOM 417 N N . LEU A 1 53 ? -44.53567 19.30459 18.27518 1.000 100.12686 53 LEU A N 1
ATOM 418 C CA . LEU A 1 53 ? -43.92665 19.68625 19.54358 1.000 98.85254 53 LEU A CA 1
ATOM 419 C C . LEU A 1 53 ? -43.74074 18.44596 20.40658 1.000 95.46405 53 LEU A C 1
ATOM 420 O O . LEU A 1 53 ? -44.71158 17.74092 20.70497 1.000 94.55265 53 LEU A O 1
ATOM 425 N N . PHE A 1 54 ? -42.49711 18.18518 20.80426 1.000 93.64148 54 PHE A N 1
ATOM 426 C CA . PHE A 1 54 ? -42.17306 17.15064 21.78161 1.000 91.32071 54 PHE A CA 1
ATOM 427 C C . PHE A 1 54 ? -41.40086 17.81428 22.91278 1.000 91.06642 54 PHE A C 1
ATOM 428 O O . PHE A 1 54 ? -40.24665 18.21739 22.72798 1.000 91.62413 54 PHE A O 1
ATOM 436 N N . GLU A 1 55 ? -42.03707 17.93925 24.07237 1.000 93.30571 55 GLU A N 1
ATOM 437 C CA . GLU A 1 55 ? -41.36488 18.55114 25.20515 1.000 93.20261 55 GLU A CA 1
ATOM 438 C C . GLU A 1 55 ? -40.18903 17.67548 25.62831 1.000 93.65861 55 GLU A C 1
ATOM 439 O O . GLU A 1 55 ? -40.33787 16.45345 25.75238 1.000 92.70222 55 GLU A O 1
ATOM 445 N N . PRO A 1 56 ? -39.00865 18.25833 25.85081 1.000 92.54843 56 PRO A N 1
ATOM 446 C CA . PRO A 1 56 ? -37.82847 17.42875 26.12772 1.000 88.29475 56 PRO A CA 1
ATOM 447 C C . PRO A 1 56 ? -37.93057 16.63553 27.41544 1.000 82.00170 56 PRO A C 1
ATOM 448 O O . PRO A 1 56 ? -37.27894 15.58813 27.52269 1.000 80.40844 56 PRO A O 1
ATOM 452 N N . GLN A 1 57 ? -38.73830 17.08530 28.38119 1.000 83.07611 57 GLN A N 1
ATOM 453 C CA . GLN A 1 57 ? -38.75337 16.44280 29.69189 1.000 78.99716 57 GLN A CA 1
ATOM 454 C C . GLN A 1 57 ? -39.17733 14.98255 29.59505 1.000 78.30350 57 GLN A C 1
ATOM 455 O O . GLN A 1 57 ? -38.67893 14.13576 30.34580 1.000 77.29276 57 GLN A O 1
ATOM 461 N N . GLY A 1 58 ? -40.08548 14.66648 28.66894 1.000 79.76839 58 GLY A N 1
ATOM 462 C CA . GLY A 1 58 ? -40.45167 13.27640 28.45419 1.000 81.08071 58 GLY A CA 1
ATOM 463 C C . GLY A 1 58 ? -39.25347 12.40416 28.13425 1.000 81.08639 58 GLY A C 1
ATOM 464 O O . GLY A 1 58 ? -39.12364 11.29347 28.65640 1.000 80.45335 58 GLY A O 1
ATOM 465 N N . GLY A 1 59 ? -38.35442 12.90047 27.28263 1.000 81.64087 59 GLY A N 1
ATOM 466 C CA . GLY A 1 59 ? -37.13196 12.16410 27.00806 1.000 82.08865 59 GLY A CA 1
ATOM 467 C C . GLY A 1 59 ? -36.28064 11.97342 28.24794 1.000 79.92575 59 GLY A C 1
ATOM 468 O O . GLY A 1 59 ? -35.81861 10.86659 28.53452 1.000 79.50651 59 GLY A O 1
ATOM 469 N N . LEU A 1 60 ? -36.06558 13.05425 29.00505 1.000 81.89237 60 LEU A N 1
ATOM 470 C CA . LEU A 1 60 ? -35.27762 12.95300 30.22999 1.000 82.14031 60 LEU A CA 1
ATOM 471 C C . LEU A 1 60 ? -35.91309 11.99780 31.23480 1.000 80.31007 60 LEU A C 1
ATOM 472 O O . LEU A 1 60 ? -35.20557 11.40805 32.06001 1.000 81.57906 60 LEU A O 1
ATOM 477 N N . GLN A 1 61 ? -37.23736 11.82447 31.18102 1.000 77.01127 61 GLN A N 1
ATOM 478 C CA . GLN A 1 61 ? -37.89473 10.90371 32.10470 1.000 75.98110 61 GLN A CA 1
ATOM 479 C C . GLN A 1 61 ? -37.59755 9.45257 31.74640 1.000 75.85652 61 GLN A C 1
ATOM 480 O O . GLN A 1 61 ? -37.44196 8.60806 32.63581 1.000 75.47423 61 GLN A O 1
ATOM 486 N N . ASN A 1 62 ? -37.52752 9.13996 30.45003 1.000 73.29566 62 ASN A N 1
ATOM 487 C CA . ASN A 1 62 ? -37.14909 7.79173 30.04156 1.000 73.79487 62 ASN A CA 1
ATOM 488 C C . ASN A 1 62 ? -35.67592 7.51972 30.31503 1.000 73.62347 62 ASN A C 1
ATOM 489 O O . ASN A 1 62 ? -35.30422 6.37885 30.61289 1.000 73.29714 62 ASN A O 1
ATOM 494 N N . ILE A 1 63 ? -34.82779 8.54729 30.21822 1.000 75.41188 63 ILE A N 1
ATOM 495 C CA . ILE A 1 63 ? -33.41614 8.38742 30.56129 1.000 78.27447 63 ILE A CA 1
ATOM 496 C C . ILE A 1 63 ? -33.27240 8.02031 32.03177 1.000 79.29958 63 ILE A C 1
ATOM 497 O O . ILE A 1 63 ? -32.53349 7.09648 32.39293 1.000 81.58047 63 ILE A O 1
ATOM 502 N N . ALA A 1 64 ? -33.98030 8.74451 32.90319 1.000 75.03476 64 ALA A N 1
ATOM 503 C CA . ALA A 1 64 ? -33.89450 8.47895 34.33475 1.000 77.81185 64 ALA A CA 1
ATOM 504 C C . ALA A 1 64 ? -34.39175 7.08199 34.67827 1.000 75.31552 64 ALA A C 1
ATOM 505 O O . ALA A 1 64 ? -33.90535 6.46772 35.63464 1.000 78.84537 64 ALA A O 1
ATOM 507 N N . ALA A 1 65 ? -35.35199 6.56244 33.91123 1.000 77.37022 65 ALA A N 1
ATOM 508 C CA . ALA A 1 65 ? -35.86791 5.22655 34.18331 1.000 75.68148 65 ALA A CA 1
ATOM 509 C C . ALA A 1 65 ? -34.85813 4.15406 33.79600 1.000 76.08418 65 ALA A C 1
ATOM 510 O O . ALA A 1 65 ? -34.68084 3.17113 34.52463 1.000 76.39135 65 ALA A O 1
ATOM 512 N N . GLU A 1 66 ? -34.18585 4.32018 32.65368 1.000 73.83340 66 GLU A N 1
ATOM 513 C CA . GLU A 1 66 ? -33.16760 3.34992 32.26607 1.000 75.24479 66 GLU A CA 1
ATOM 514 C C . GLU A 1 66 ? -31.90701 3.49734 33.10583 1.000 80.48190 66 GLU A C 1
ATOM 515 O O . GLU A 1 66 ? -31.22806 2.50050 33.37772 1.000 82.11331 66 GLU A O 1
ATOM 521 N N . LYS A 1 67 ? -31.57823 4.72461 33.51944 1.000 71.88534 67 LYS A N 1
ATOM 522 C CA . LYS A 1 67 ? -30.48076 4.92278 34.46159 1.000 80.88934 67 LYS A CA 1
ATOM 523 C C . LYS A 1 67 ? -30.69136 4.09547 35.72276 1.000 81.40202 67 LYS A C 1
ATOM 524 O O . LYS A 1 67 ? -29.74224 3.51574 36.26354 1.000 87.23524 67 LYS A O 1
ATOM 530 N N . HIS A 1 68 ? -31.93494 4.02203 36.19911 1.000 80.44682 68 HIS A N 1
ATOM 531 C CA . HIS A 1 68 ? -32.24086 3.22214 37.37776 1.000 80.75345 68 HIS A CA 1
ATOM 532 C C . HIS A 1 68 ? -32.28150 1.73527 37.04673 1.000 75.88207 68 HIS A C 1
ATOM 533 O O . HIS A 1 68 ? -31.79008 0.91277 37.82672 1.000 78.01357 68 HIS A O 1
ATOM 540 N N . ASN A 1 69 ? -32.85940 1.37315 35.89659 1.000 81.55943 69 ASN A N 1
ATOM 541 C CA . ASN A 1 69 ? -32.89496 -0.03029 35.49620 1.000 78.55657 69 ASN A CA 1
ATOM 542 C C . ASN A 1 69 ? -31.49554 -0.58889 35.28276 1.000 81.55649 69 ASN A C 1
ATOM 543 O O . ASN A 1 69 ? -31.26355 -1.78193 35.50993 1.000 80.64204 69 ASN A O 1
ATOM 548 N N . LEU A 1 70 ? -30.55575 0.25092 34.84099 1.000 77.21556 70 LEU A N 1
ATOM 549 C CA . LEU A 1 70 ? -29.18889 -0.21325 34.62898 1.000 81.78318 70 LEU A CA 1
ATOM 550 C C . LEU A 1 70 ? -28.56910 -0.70733 35.92861 1.000 85.62090 70 LEU A C 1
ATOM 551 O O . LEU A 1 70 ? -27.91883 -1.75769 35.95267 1.000 85.27559 70 LEU A O 1
ATOM 556 N N . GLY A 1 71 ? -28.76353 0.03186 37.02171 1.000 87.31644 71 GLY A N 1
ATOM 557 C CA . GLY A 1 71 ? -28.30729 -0.45139 38.31217 1.000 90.78619 71 GLY A CA 1
ATOM 558 C C . GLY A 1 71 ? -28.96912 -1.75256 38.71883 1.000 84.47266 71 GLY A C 1
ATOM 559 O O . GLY A 1 71 ? -28.35247 -2.58487 39.39006 1.000 85.83769 71 GLY A O 1
ATOM 560 N N . ILE A 1 72 ? -30.22234 -1.95377 38.31001 1.000 88.77367 72 ILE A N 1
ATOM 561 C CA . ILE A 1 72 ? -30.93578 -3.17889 38.65375 1.000 84.56339 72 ILE A CA 1
ATOM 562 C C . ILE A 1 72 ? -30.47449 -4.33464 37.77622 1.000 81.85427 72 ILE A C 1
ATOM 563 O O . ILE A 1 72 ? -30.21756 -5.44090 38.26457 1.000 81.64538 72 ILE A O 1
ATOM 568 N N . LEU A 1 73 ? -30.36944 -4.09971 36.46584 1.000 86.49016 73 LEU A N 1
ATOM 569 C CA . LEU A 1 73 ? -29.97508 -5.17053 35.55674 1.000 84.53872 73 LEU A CA 1
ATOM 570 C C . LEU A 1 73 ? -28.49964 -5.52257 35.69892 1.000 87.97141 73 LEU A C 1
ATOM 571 O O . LEU A 1 73 ? -28.11320 -6.66848 35.44001 1.000 86.46723 73 LEU A O 1
ATOM 576 N N . THR A 1 74 ? -27.66261 -4.56262 36.10437 1.000 87.73879 74 THR A N 1
ATOM 577 C CA . THR A 1 74 ? -26.24870 -4.86384 36.31242 1.000 91.93417 74 THR A CA 1
ATOM 578 C C . THR A 1 74 ? -26.06409 -5.85110 37.45661 1.000 91.51280 74 THR A C 1
ATOM 579 O O . THR A 1 74 ? -25.13114 -6.66134 37.44260 1.000 92.03863 74 THR A O 1
ATOM 583 N N . LYS A 1 75 ? -26.93526 -5.78747 38.46608 1.000 93.85398 75 LYS A N 1
ATOM 584 C CA . LYS A 1 75 ? -26.92699 -6.79577 39.51833 1.000 93.49639 75 LYS A CA 1
ATOM 585 C C . LYS A 1 75 ? -27.62283 -8.07614 39.08077 1.000 89.84598 75 LYS A C 1
ATOM 586 O O . LYS A 1 75 ? -27.19042 -9.16819 39.46460 1.000 94.46203 75 LYS A O 1
ATOM 592 N N . ARG A 1 76 ? -28.69550 -7.96793 38.29073 1.000 87.84777 76 ARG A N 1
ATOM 593 C CA . ARG A 1 76 ? -29.47651 -9.15146 37.94124 1.000 88.45349 76 ARG A CA 1
ATOM 594 C C . ARG A 1 76 ? -28.64529 -10.12806 37.12054 1.000 89.90450 76 ARG A C 1
ATOM 595 O O . ARG A 1 76 ? -28.46641 -11.28758 37.50921 1.000 94.95776 76 ARG A O 1
ATOM 603 N N . SER A 1 77 ? -28.13631 -9.68544 35.97519 1.000 95.70047 77 SER A N 1
ATOM 604 C CA . SER A 1 77 ? -27.02122 -10.40030 35.37919 1.000 97.65077 77 SER A CA 1
ATOM 605 C C . SER A 1 77 ? -25.81459 -10.24156 36.29206 1.000 100.80514 77 SER A C 1
ATOM 606 O O . SER A 1 77 ? -25.61747 -9.19561 36.91256 1.000 101.28407 77 SER A O 1
ATOM 609 N N . ASN A 1 78 ? -25.01106 -11.29567 36.39634 1.000 102.71061 78 ASN A N 1
ATOM 610 C CA . ASN A 1 78 ? -23.88009 -11.29644 37.32264 1.000 106.55208 78 ASN A CA 1
ATOM 611 C C . ASN A 1 78 ? -22.77517 -10.35370 36.83359 1.000 106.77213 78 ASN A C 1
ATOM 612 O O . ASN A 1 78 ? -21.64305 -10.75275 36.56457 1.000 109.86504 78 ASN A O 1
ATOM 617 N N . PHE A 1 79 ? -23.14076 -9.07340 36.71557 1.000 102.58043 79 PHE A N 1
ATOM 618 C CA . PHE A 1 79 ? -22.21897 -7.99911 36.33168 1.000 102.70283 79 PHE A CA 1
ATOM 619 C C . PHE A 1 79 ? -21.56791 -8.27594 34.97760 1.000 102.66672 79 PHE A C 1
ATOM 6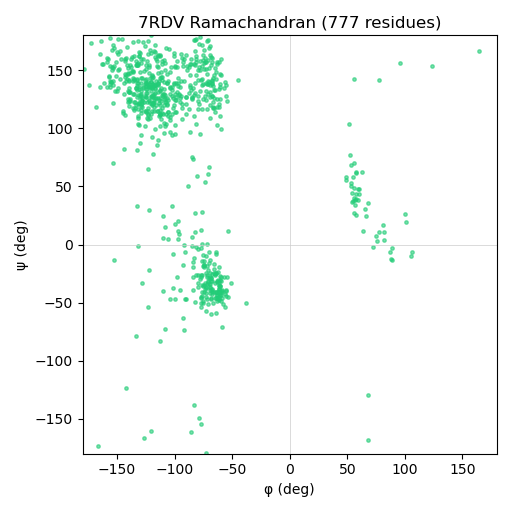20 O O . PHE A 1 79 ? -20.38373 -8.00417 34.76898 1.000 106.56667 79 PHE A O 1
ATOM 628 N N . THR A 1 80 ? -22.35201 -8.81764 34.05239 1.000 100.19635 80 THR A N 1
ATOM 629 C CA . THR A 1 80 ? -21.89057 -9.05597 32.69172 1.000 100.08971 80 THR A CA 1
ATOM 630 C C . THR A 1 80 ? -21.55979 -7.72885 32.01905 1.000 102.74267 80 THR A C 1
ATOM 631 O O . THR A 1 80 ? -22.45134 -6.87758 31.87668 1.000 103.03991 80 THR A O 1
ATOM 635 N N . PRO A 1 81 ? -20.31747 -7.50367 31.60549 1.000 100.73304 81 PRO A N 1
ATOM 636 C CA . PRO A 1 81 ? -19.97223 -6.24060 30.95157 1.000 105.39775 81 PRO A CA 1
ATOM 637 C C . PRO A 1 81 ? -20.34579 -6.25005 29.47696 1.000 103.95598 81 PRO A C 1
ATOM 638 O O . PRO A 1 81 ? -20.57386 -7.29533 28.86570 1.000 99.93614 81 PRO A O 1
ATOM 642 N N . ALA A 1 82 ? -20.40616 -5.04856 28.91070 1.000 106.66630 82 ALA A N 1
ATOM 643 C CA . ALA A 1 82 ? -20.67149 -4.91163 27.48676 1.000 105.67274 82 ALA A CA 1
ATOM 644 C C . ALA A 1 82 ? -19.49848 -5.45136 26.67982 1.000 105.67469 82 ALA A C 1
ATOM 645 O O . ALA A 1 82 ? -18.33530 -5.28666 27.05772 1.000 108.48708 82 ALA A O 1
ATOM 647 N N . THR A 1 83 ? -19.80935 -6.11001 25.56677 1.000 115.07581 83 THR A N 1
ATOM 648 C CA . THR A 1 83 ? -18.79008 -6.63893 24.66677 1.000 114.55749 83 THR A CA 1
ATOM 649 C C . THR A 1 83 ? -18.46318 -5.57570 23.62464 1.000 116.60152 83 THR A C 1
ATOM 650 O O . THR A 1 83 ? -19.30884 -5.23256 22.79144 1.000 115.28989 83 THR A O 1
ATOM 654 N N . ASN A 1 84 ? -17.24244 -5.04532 23.68060 1.000 117.55238 84 ASN A N 1
ATOM 655 C CA . ASN A 1 84 ? -16.79459 -4.09742 22.66968 1.000 118.42200 84 ASN A CA 1
ATOM 656 C C . ASN A 1 84 ? -16.79923 -4.76180 21.29985 1.000 115.06818 84 ASN A C 1
ATOM 657 O O . ASN A 1 84 ? -16.32039 -5.88851 21.14064 1.000 113.88804 84 ASN A O 1
ATOM 662 N N . GLU A 1 85 ? -17.34707 -4.06484 20.31145 1.000 121.55341 85 GLU A N 1
ATOM 663 C CA . GLU A 1 85 ? -17.48710 -4.59874 18.96681 1.000 118.47705 85 GLU A CA 1
ATOM 664 C C . GLU A 1 85 ? -16.66646 -3.76397 17.99061 1.000 118.28361 85 GLU A C 1
ATOM 665 O O . GLU A 1 85 ? -16.21238 -2.66066 18.30451 1.000 120.03741 85 GLU A O 1
ATOM 671 N N . ALA A 1 86 ? -16.47552 -4.31067 16.78951 1.000 117.86418 86 ALA A N 1
ATOM 672 C CA . ALA A 1 86 ? -15.64672 -3.67050 15.77988 1.000 119.00706 86 ALA A CA 1
ATOM 673 C C . ALA A 1 86 ? -16.52603 -2.92382 14.78979 1.000 115.87121 86 ALA A C 1
ATOM 674 O O . ALA A 1 86 ? -17.29696 -3.56336 14.05748 1.000 115.25534 86 ALA A O 1
ATOM 676 N N . PRO A 1 87 ? -16.45303 -1.59564 14.72311 1.000 116.86059 87 PRO A N 1
ATOM 677 C CA . PRO A 1 87 ? -17.27913 -0.85700 13.76241 1.000 114.18588 87 PRO A CA 1
ATOM 678 C C . PRO A 1 87 ? -16.69065 -0.89702 12.36053 1.000 117.39335 87 PRO A C 1
ATOM 679 O O . PRO A 1 87 ? -15.47388 -0.82810 12.17066 1.000 121.54141 87 PRO A O 1
ATOM 683 N N . GLN A 1 88 ? -17.57504 -1.00507 11.37143 1.000 119.36060 88 GLN A N 1
ATOM 684 C CA . GLN A 1 88 ? -17.19509 -1.06956 9.96121 1.000 120.64092 88 GLN A CA 1
ATOM 685 C C . GLN A 1 88 ? -17.57203 0.25554 9.30427 1.000 119.23967 88 GLN A C 1
ATOM 686 O O . GLN A 1 88 ? -18.74526 0.50208 9.00961 1.000 117.80626 88 GLN A O 1
ATOM 688 N N . ALA A 1 89 ? -16.57219 1.10126 9.06948 1.000 122.38056 89 ALA A N 1
ATOM 689 C CA . ALA A 1 89 ? -16.80420 2.41730 8.49749 1.000 122.64706 89 ALA A CA 1
ATOM 690 C C . ALA A 1 89 ? -16.84784 2.35087 6.97209 1.000 123.06934 89 ALA A C 1
ATOM 691 O O . ALA A 1 89 ? -16.35714 1.40646 6.34720 1.000 123.58534 89 ALA A O 1
ATOM 693 N N . THR A 1 90 ? -17.45096 3.37857 6.37514 1.000 122.70070 90 THR A N 1
ATOM 694 C CA . THR A 1 90 ? -17.57175 3.48810 4.92723 1.000 123.12138 90 THR A CA 1
ATOM 695 C C . THR A 1 90 ? -17.71600 4.95983 4.56444 1.000 123.87783 90 THR A C 1
ATOM 696 O O . THR A 1 90 ? -18.41022 5.70644 5.25820 1.000 123.84960 90 THR A O 1
ATOM 700 N N . VAL A 1 91 ? -17.06070 5.37147 3.47961 1.000 124.39849 91 VAL A N 1
ATOM 701 C CA . VAL A 1 91 ? -17.04301 6.76395 3.04608 1.000 125.75163 91 VAL A CA 1
ATOM 702 C C . VAL A 1 91 ? -17.65260 6.86355 1.65341 1.000 125.55574 91 VAL A C 1
ATOM 703 O O . VAL A 1 91 ? -17.34084 6.05680 0.77042 1.000 125.63868 91 VAL A O 1
ATOM 707 N N . PHE A 1 92 ? -18.51617 7.85862 1.45937 1.000 128.39314 92 PHE A N 1
ATOM 708 C CA . PHE A 1 92 ? -19.18201 8.08360 0.18308 1.000 128.29583 92 PHE A CA 1
ATOM 709 C C . PHE A 1 92 ? -19.74527 9.49964 0.17654 1.000 129.30083 92 PHE A C 1
ATOM 710 O O . PHE A 1 92 ? -19.99458 10.07554 1.24238 1.000 129.77069 92 PHE A O 1
ATOM 718 N N . PRO A 1 93 ? -19.94876 10.09471 -1.01164 1.000 130.27106 93 PRO A N 1
ATOM 719 C CA . PRO A 1 93 ? -20.47939 11.46437 -1.06897 1.000 131.21682 93 PRO A CA 1
ATOM 720 C C . PRO A 1 93 ? -21.99361 11.51872 -1.21728 1.000 129.22795 93 PRO A C 1
ATOM 721 O O . PRO A 1 93 ? -22.61823 10.54228 -1.64312 1.000 127.58252 93 PRO A O 1
ATOM 725 N N . LYS A 1 94 ? -22.59088 12.66645 -0.88327 1.000 129.22410 94 LYS A N 1
ATOM 726 C CA . LYS A 1 94 ? -24.04575 12.79191 -0.92928 1.000 126.96500 94 LYS A CA 1
ATOM 727 C C . LYS A 1 94 ? -24.55700 12.81836 -2.36547 1.000 126.07044 94 LYS A C 1
ATOM 728 O O . LYS A 1 94 ? -25.46533 12.06052 -2.72625 1.000 124.28608 94 LYS A O 1
ATOM 730 N N . SER A 1 95 ? -23.99082 13.69037 -3.19687 1.000 132.29388 95 SER A N 1
ATOM 731 C CA . SER A 1 95 ? -24.41433 13.84467 -4.58362 1.000 131.96704 95 SER A CA 1
ATOM 732 C C . SER A 1 95 ? -23.24997 13.50094 -5.50925 1.000 133.76968 95 SER A C 1
ATOM 733 O O . SER A 1 95 ? -22.11323 13.37072 -5.03644 1.000 135.17820 95 SER A O 1
ATOM 736 N N . PRO A 1 96 ? -23.48377 13.31940 -6.81336 1.000 133.28502 96 PRO A N 1
ATOM 737 C CA . PRO A 1 96 ? -22.37538 12.98226 -7.71727 1.000 138.05277 96 PRO A CA 1
ATOM 738 C C . PRO A 1 96 ? -21.25854 14.01530 -7.66652 1.000 139.93808 96 PRO A C 1
ATOM 739 O O . PRO A 1 96 ? -21.50030 15.22270 -7.60421 1.000 139.27478 96 PRO A O 1
ATOM 743 N N . VAL A 1 97 ? -20.02181 13.51941 -7.70046 1.000 141.13987 97 VAL A N 1
ATOM 744 C CA . VAL A 1 97 ? -18.85417 14.38167 -7.57291 1.000 143.44680 97 VAL A CA 1
ATOM 745 C C . VAL A 1 97 ? -18.65503 15.17245 -8.85805 1.000 148.02248 97 VAL A C 1
ATOM 746 O O . VAL A 1 97 ? -18.60907 14.60497 -9.95743 1.000 151.73777 97 VAL A O 1
ATOM 750 N N . LEU A 1 98 ? -18.53774 16.49069 -8.72390 1.000 147.79341 98 LEU A N 1
ATOM 751 C CA . LEU A 1 98 ? -18.18352 17.37543 -9.82490 1.000 152.44359 98 LEU A CA 1
ATOM 752 C C . LEU A 1 98 ? -16.95904 18.18086 -9.41694 1.000 154.67248 98 LEU A C 1
ATOM 753 O O . LEU A 1 98 ? -16.95712 18.81681 -8.35746 1.000 151.73323 98 LEU A O 1
ATOM 758 N N . LEU A 1 99 ? -15.92251 18.14516 -10.25217 1.000 153.60080 99 LEU A N 1
ATOM 759 C CA . LEU A 1 99 ? -14.65816 18.79180 -9.92076 1.000 156.62930 99 LEU A CA 1
ATOM 760 C C . LEU A 1 99 ? -14.85165 20.29155 -9.73540 1.000 156.32637 99 LEU A C 1
ATOM 761 O O . LEU A 1 99 ? -15.25584 20.99573 -10.66588 1.000 158.48203 99 LEU A O 1
ATOM 763 N N . GLY A 1 100 ? -14.56133 20.77725 -8.52931 1.000 159.90612 100 GLY A N 1
ATOM 764 C CA . GLY A 1 100 ? -14.70695 22.18030 -8.20743 1.000 159.69522 100 GLY A CA 1
ATOM 765 C C . GLY A 1 100 ? -16.06725 22.58606 -7.68404 1.000 154.83739 100 GLY A C 1
ATOM 766 O O . GLY A 1 100 ? -16.25280 23.75991 -7.33760 1.000 156.05961 100 GLY A O 1
ATOM 767 N N . GLN A 1 101 ? -17.01479 21.66564 -7.61342 1.000 155.99000 101 GLN A N 1
ATOM 768 C CA . GLN A 1 101 ? -18.36733 21.91844 -7.14461 1.000 152.98274 101 GLN A CA 1
ATOM 769 C C . GLN A 1 101 ? -18.48796 21.58611 -5.66480 1.000 152.25962 101 GLN A C 1
ATOM 770 O O . GLN A 1 101 ? -17.62996 20.91103 -5.09053 1.000 153.54945 101 GLN A O 1
ATOM 772 N N . PRO A 1 102 ? -19.54662 22.06397 -4.99658 1.000 150.67769 102 PRO A N 1
ATOM 773 C CA . PRO A 1 102 ? -19.72800 21.71914 -3.57984 1.000 150.25919 102 PRO A CA 1
ATOM 774 C C . PRO A 1 102 ? -20.45265 20.39673 -3.38280 1.000 146.87790 102 PRO A C 1
ATOM 775 O O . PRO A 1 102 ? -21.48485 20.14456 -4.01235 1.000 144.03551 102 PRO A O 1
ATOM 779 N N . ASN A 1 103 ? -19.92140 19.54632 -2.50686 1.000 142.57150 103 ASN A N 1
ATOM 780 C CA . ASN A 1 103 ? -20.54963 18.26920 -2.20488 1.000 139.47518 103 ASN A CA 1
ATOM 781 C C . ASN A 1 103 ? -20.23729 17.89910 -0.76235 1.000 140.44385 103 ASN A C 1
ATOM 782 O O . ASN A 1 103 ? -19.33151 18.45909 -0.13944 1.000 143.81307 103 ASN A O 1
ATOM 787 N N . THR A 1 104 ? -21.00097 16.94618 -0.23578 1.000 134.69925 104 THR A N 1
ATOM 788 C CA . THR A 1 104 ? -20.91048 16.54521 1.16189 1.000 135.49214 104 THR A CA 1
ATOM 789 C C . THR A 1 104 ? -20.41902 15.10734 1.25672 1.000 134.11353 104 THR A C 1
ATOM 790 O O . THR A 1 104 ? -21.00399 14.20498 0.64824 1.000 131.21974 104 THR A O 1
ATOM 794 N N . LEU A 1 105 ? -19.35186 14.89933 2.02450 1.000 132.76796 105 LEU A N 1
ATOM 795 C CA . LEU A 1 105 ? -18.77142 13.57637 2.20997 1.000 131.20102 105 LEU A CA 1
ATOM 796 C C . LEU A 1 105 ? -19.32806 12.94678 3.48181 1.000 129.96172 105 LEU A C 1
ATOM 797 O O . LEU A 1 105 ? -19.41210 13.60581 4.52323 1.000 132.22432 105 LEU A O 1
ATOM 802 N N . ILE A 1 106 ? -19.70531 11.67317 3.39343 1.000 128.54233 106 ILE A N 1
ATOM 803 C CA . ILE A 1 106 ? -20.35110 10.95636 4.48626 1.000 126.89667 106 ILE A CA 1
ATOM 804 C C . ILE A 1 106 ? -19.45411 9.80588 4.91936 1.000 125.88239 106 ILE A C 1
ATOM 805 O O . ILE A 1 106 ? -18.88713 9.10097 4.07804 1.000 124.98373 106 ILE A O 1
ATOM 810 N N . CYS A 1 107 ? -19.32753 9.61681 6.23169 1.000 123.65203 107 CYS A N 1
ATOM 811 C CA . CYS A 1 107 ? -18.56986 8.50672 6.80932 1.000 122.47521 107 CYS A CA 1
ATOM 812 C C . CYS A 1 107 ? -19.55355 7.61224 7.55957 1.000 120.01350 107 CYS A C 1
ATOM 813 O O . CYS A 1 107 ? -19.74964 7.76156 8.76816 1.000 120.39927 107 CYS A O 1
ATOM 816 N N . PHE A 1 108 ? -20.17341 6.68284 6.83552 1.000 120.35398 108 PHE A N 1
ATOM 817 C CA . PHE A 1 108 ? -21.09227 5.73269 7.44980 1.000 118.64368 108 PHE A CA 1
ATOM 818 C C . PHE A 1 108 ? -20.31085 4.76253 8.32620 1.000 118.16197 108 PHE A C 1
ATOM 819 O O . PHE A 1 108 ? -19.43626 4.04109 7.83666 1.000 118.29552 108 PHE A O 1
ATOM 827 N N . VAL A 1 109 ? -20.62716 4.74093 9.61754 1.000 112.75167 109 VAL A N 1
ATOM 828 C CA . VAL A 1 109 ? -20.03740 3.80342 10.56468 1.000 112.20597 109 VAL A CA 1
ATOM 829 C C . VAL A 1 109 ? -21.15089 2.91137 11.09020 1.000 111.06269 109 VAL A C 1
ATOM 830 O O . VAL A 1 109 ? -22.16735 3.41047 11.58438 1.000 110.69062 109 VAL A O 1
ATOM 834 N N . ASP A 1 110 ? -20.96236 1.60050 10.98019 1.000 109.08935 110 ASP A N 1
ATOM 835 C CA . ASP A 1 110 ? -21.97030 0.62367 11.36229 1.000 109.24000 110 ASP A CA 1
ATOM 836 C C . ASP A 1 110 ? -21.42076 -0.28836 12.45175 1.000 109.18682 110 ASP A C 1
ATOM 837 O O . ASP A 1 110 ? -20.21476 -0.33666 12.70440 1.000 109.09773 110 ASP A O 1
ATOM 842 N N . ASN A 1 111 ? -22.33407 -1.01218 13.10199 1.000 107.49701 111 ASN A N 1
ATOM 843 C CA . ASN A 1 111 ? -21.99366 -2.01368 14.11246 1.000 107.67291 111 ASN A CA 1
ATOM 844 C C . ASN A 1 111 ? -21.17286 -1.39103 15.24615 1.000 105.63486 111 ASN A C 1
ATOM 845 O O . ASN A 1 111 ? -20.02434 -1.75863 15.50380 1.000 105.76984 111 ASN A O 1
ATOM 850 N N . ILE A 1 112 ? -21.79232 -0.42743 15.92327 1.000 106.25533 112 ILE A N 1
ATOM 851 C CA . ILE A 1 112 ? -21.16621 0.31252 17.01362 1.000 105.36086 112 ILE A CA 1
ATOM 852 C C . ILE A 1 112 ? -21.76948 -0.17443 18.32325 1.000 103.95189 112 ILE A C 1
ATOM 853 O O . ILE A 1 112 ? -22.99326 -0.13810 18.50291 1.000 103.32608 112 ILE A O 1
ATOM 858 N N . PHE A 1 113 ? -20.91162 -0.62402 19.23446 1.000 110.13913 113 PHE A N 1
ATOM 859 C CA . PHE A 1 113 ? -21.33383 -1.10655 20.54647 1.000 108.54672 113 PHE A CA 1
ATOM 860 C C . PHE A 1 113 ? -20.09908 -1.26944 21.42723 1.000 108.64682 113 PHE A C 1
ATOM 861 O O . PHE A 1 113 ? -19.21823 -2.06942 21.11044 1.000 109.82299 113 PHE A O 1
ATOM 869 N N . PRO A 1 114 ? -20.02219 -0.51857 22.54011 1.000 106.74763 114 PRO A N 1
ATOM 870 C CA . PRO A 1 114 ? -20.94197 0.48814 23.09109 1.000 106.14731 114 PRO A CA 1
ATOM 871 C C . PRO A 1 114 ? -21.01878 1.78544 22.28172 1.000 108.26848 114 PRO A C 1
ATOM 872 O O . PRO A 1 114 ? -20.14120 2.04221 21.45800 1.000 110.16888 114 PRO A O 1
ATOM 876 N N . PRO A 1 115 ? -22.06508 2.59422 22.51609 1.000 102.78142 115 PRO A N 1
ATOM 877 C CA . PRO A 1 115 ? -22.21028 3.85243 21.76797 1.000 105.45204 115 PRO A CA 1
ATOM 878 C C . PRO A 1 115 ? -21.24020 4.94049 22.20656 1.000 109.71680 115 PRO A C 1
ATOM 879 O O . PRO A 1 115 ? -21.65490 6.05753 22.53143 1.000 112.34137 115 PRO A O 1
ATOM 883 N N . VAL A 1 116 ? -19.94850 4.62453 22.22132 1.000 110.28719 116 VAL A N 1
ATOM 884 C CA . VAL A 1 116 ? -18.88732 5.59143 22.48078 1.000 115.42337 116 VAL A CA 1
ATOM 885 C C . VAL A 1 116 ? -17.93395 5.53079 21.29782 1.000 116.65110 116 VAL A C 1
ATOM 886 O O . VAL A 1 116 ? -17.40576 4.45797 20.98035 1.000 114.09795 116 VAL A O 1
ATOM 890 N N . ILE A 1 117 ? -17.71584 6.66892 20.63906 1.000 118.20846 117 ILE A N 1
ATOM 891 C CA . ILE A 1 117 ? -16.91328 6.69335 19.42142 1.000 119.12391 117 ILE A CA 1
ATOM 892 C C . ILE A 1 117 ? -16.39298 8.10409 19.18998 1.000 125.37353 117 ILE A C 1
ATOM 893 O O . ILE A 1 117 ? -16.91841 9.07728 19.73493 1.000 129.19047 117 ILE A O 1
ATOM 898 N N . ASN A 1 118 ? -15.34190 8.20905 18.37685 1.000 122.99120 118 ASN A N 1
ATOM 899 C CA . ASN A 1 118 ? -14.74430 9.47836 17.96524 1.000 128.89308 118 ASN A CA 1
ATOM 900 C C . ASN A 1 118 ? -14.59475 9.43636 16.44729 1.000 127.60971 118 ASN A C 1
ATOM 901 O O . ASN A 1 118 ? -13.68350 8.78354 15.93031 1.000 125.68177 118 ASN A O 1
ATOM 906 N N . ILE A 1 119 ? -15.48072 10.12108 15.73238 1.000 129.68643 119 ILE A N 1
ATOM 907 C CA . ILE A 1 119 ? -15.41524 10.20286 14.27749 1.000 128.34963 119 ILE A CA 1
ATOM 908 C C . ILE A 1 119 ? -14.77564 11.53687 13.91822 1.000 134.40312 119 ILE A C 1
ATOM 909 O O . ILE A 1 119 ? -15.35266 12.60127 14.16542 1.000 138.46286 119 ILE A O 1
ATOM 914 N N . THR A 1 120 ? -13.58400 11.48251 13.33033 1.000 135.18192 120 THR A N 1
ATOM 915 C CA . THR A 1 120 ? -12.82412 12.67020 12.97092 1.000 140.59140 120 THR A CA 1
ATOM 916 C C . THR A 1 120 ? -12.55623 12.68415 11.47261 1.000 138.69986 120 THR A C 1
ATOM 917 O O . THR A 1 120 ? -12.32311 11.63572 10.86253 1.000 134.11787 120 THR A O 1
ATOM 921 N N . TRP A 1 121 ? -12.59485 13.87709 10.88643 1.000 147.98388 121 TRP A N 1
ATOM 922 C CA . TRP A 1 121 ? -12.30389 14.07452 9.47298 1.000 146.73862 121 TRP A CA 1
ATOM 923 C C . TRP A 1 121 ? -10.91738 14.68503 9.31827 1.000 150.94561 121 TRP A C 1
ATOM 924 O O . TRP A 1 121 ? -10.60390 15.69361 9.95954 1.000 156.02939 121 TRP A O 1
ATOM 935 N N . LEU A 1 122 ? -10.09435 14.07755 8.46701 1.000 154.46835 122 LEU A N 1
ATOM 936 C CA . LEU A 1 122 ? -8.75993 14.57908 8.17280 1.000 157.49382 122 LEU A CA 1
ATOM 937 C C . LEU A 1 122 ? -8.65038 14.92550 6.69477 1.000 157.11623 122 LEU A C 1
ATOM 938 O O . LEU A 1 122 ? -9.13298 14.18160 5.83475 1.000 152.75012 122 LEU A O 1
ATOM 943 N N . ARG A 1 123 ? -8.01300 16.05813 6.40655 1.000 159.61444 123 ARG A N 1
ATOM 944 C CA . ARG A 1 123 ? -7.74938 16.50366 5.03984 1.000 158.47592 123 ARG A CA 1
ATOM 945 C C . ARG A 1 123 ? -6.25744 16.33734 4.77810 1.000 158.57766 123 ARG A C 1
ATOM 946 O O . ARG A 1 123 ? -5.44883 17.16309 5.21287 1.000 162.88599 123 ARG A O 1
ATOM 948 N N . ASN A 1 124 ? -5.90182 15.27082 4.06128 1.000 159.12227 124 ASN A N 1
ATOM 949 C CA . ASN A 1 124 ? -4.50716 14.93884 3.77282 1.000 161.55803 124 ASN A CA 1
ATOM 950 C C . ASN A 1 124 ? -3.69110 14.87603 5.06193 1.000 164.37050 124 ASN A C 1
ATOM 951 O O . ASN A 1 124 ? -2.62517 15.48383 5.18583 1.000 169.17909 124 ASN A O 1
ATOM 953 N N . SER A 1 125 ? -4.21949 14.12901 6.03498 1.000 161.25923 125 SER A N 1
ATOM 954 C CA . SER A 1 125 ? -3.62766 14.01786 7.36993 1.000 163.11369 125 SER A CA 1
ATOM 955 C C . SER A 1 125 ? -3.55706 15.37959 8.05878 1.000 168.27296 125 SER A C 1
ATOM 956 O O . SER A 1 125 ? -2.55061 15.73426 8.67557 1.000 170.96823 125 SER A O 1
ATOM 959 N N . LYS A 1 126 ? -4.63922 16.14879 7.95332 1.000 161.70753 126 LYS A N 1
ATOM 960 C CA . LYS A 1 126 ? -4.74970 17.45466 8.59065 1.000 167.14670 126 LYS A CA 1
ATOM 961 C C . LYS A 1 126 ? -6.08429 17.52382 9.31701 1.000 167.83687 126 LYS A C 1
ATOM 962 O O . LYS A 1 126 ? -7.12983 17.23924 8.72494 1.000 165.75493 126 LYS A O 1
ATOM 963 N N . SER A 1 127 ? -6.04614 17.90324 10.59271 1.000 161.71014 127 SER A N 1
ATOM 964 C CA . SER A 1 127 ? -7.25511 17.93377 11.40613 1.000 161.99078 127 SER A CA 1
ATOM 965 C C . SER A 1 127 ? -8.22742 18.98556 10.88572 1.000 163.76814 127 SER A C 1
ATOM 966 O O . SER A 1 127 ? -7.86934 20.15713 10.73028 1.000 166.01035 127 SER A O 1
ATOM 969 N N . VAL A 1 128 ? -9.46054 18.56329 10.61691 1.000 159.80221 128 VAL A N 1
ATOM 970 C CA . VAL A 1 128 ? -10.51417 19.44139 10.12000 1.000 159.81710 128 VAL A CA 1
ATOM 971 C C . VAL A 1 128 ? -11.65571 19.42123 11.12429 1.000 158.81072 128 VAL A C 1
ATOM 972 O O . VAL A 1 128 ? -12.29297 18.37996 11.32718 1.000 156.40289 128 VAL A O 1
ATOM 976 N N . THR A 1 129 ? -11.91561 20.56881 11.74782 1.000 156.80640 129 THR A N 1
ATOM 977 C CA . THR A 1 129 ? -12.99592 20.70642 12.71450 1.000 155.18581 129 THR A CA 1
ATOM 978 C C . THR A 1 129 ? -14.13438 21.57357 12.19268 1.000 152.13290 129 THR A C 1
ATOM 979 O O . THR A 1 129 ? -15.07357 21.86355 12.94140 1.000 150.13366 129 THR A O 1
ATOM 983 N N . ASP A 1 130 ? -14.07727 21.99002 10.93059 1.000 152.45910 130 ASP A N 1
ATOM 984 C CA . ASP A 1 130 ? -15.06056 22.89260 10.35056 1.000 148.68528 130 ASP A CA 1
ATOM 985 C C . ASP A 1 130 ? -15.84670 22.18427 9.25619 1.000 144.38872 130 ASP A C 1
ATOM 986 O O . ASP A 1 130 ? -15.27480 21.46018 8.43475 1.000 144.59312 130 ASP A O 1
ATOM 991 N N . GLY A 1 131 ? -17.15941 22.40438 9.24776 1.000 146.09619 131 GLY A N 1
ATOM 992 C CA . GLY A 1 131 ? -18.01874 21.78596 8.26017 1.000 140.83004 131 GLY A CA 1
ATOM 993 C C . GLY A 1 131 ? -18.41204 20.36132 8.56364 1.000 139.07057 131 GLY A C 1
ATOM 994 O O . GLY A 1 131 ? -18.87618 19.65418 7.66389 1.000 134.63996 131 GLY A O 1
ATOM 995 N N . VAL A 1 132 ? -18.24623 19.91428 9.80540 1.000 136.60562 132 VAL A N 1
ATOM 996 C CA . VAL A 1 132 ? -18.54295 18.54310 10.19946 1.000 134.56063 132 VAL A CA 1
ATOM 997 C C . VAL A 1 132 ? -19.72996 18.55208 11.15409 1.000 132.45400 132 VAL A C 1
ATOM 998 O O . VAL A 1 132 ? -19.72726 19.27493 12.15851 1.000 136.04636 132 VAL A O 1
ATOM 1002 N N . TYR A 1 133 ? -20.75708 17.77152 10.82440 1.000 130.70714 133 TYR A N 1
ATOM 1003 C CA . TYR A 1 133 ? -21.86237 17.53114 11.74174 1.000 131.47988 133 TYR A CA 1
ATOM 1004 C C . TYR A 1 133 ? -22.25176 16.06536 11.64994 1.000 124.00761 133 TYR A C 1
ATOM 1005 O O . TYR A 1 133 ? -22.40114 15.52566 10.54968 1.000 119.46962 133 TYR A O 1
ATOM 1014 N N . GLU A 1 134 ? -22.38686 15.42260 12.80493 1.000 124.03723 134 GLU A N 1
ATOM 1015 C CA . GLU A 1 134 ? -22.71072 14.00853 12.88580 1.000 116.90953 134 GLU A CA 1
ATOM 1016 C C . GLU A 1 134 ? -24.10624 13.82187 13.46473 1.000 115.62046 134 GLU A C 1
ATOM 1017 O O . GLU A 1 134 ? -24.57278 14.62339 14.27952 1.000 119.80025 134 GLU A O 1
ATOM 1023 N N . THR A 1 135 ? -24.77231 12.75704 13.02888 1.000 110.30937 135 THR A N 1
ATOM 1024 C CA . THR A 1 135 ? -26.06988 12.41415 13.58248 1.000 111.23405 135 THR A CA 1
ATOM 1025 C C . THR A 1 135 ? -25.90022 11.78366 14.96128 1.000 107.24289 135 THR A C 1
ATOM 1026 O O . THR A 1 135 ? -24.79097 11.47619 15.40400 1.000 104.56932 135 THR A O 1
ATOM 1030 N N . SER A 1 136 ? -27.02288 11.59166 15.64696 1.000 107.38323 136 SER A N 1
ATOM 1031 C CA . SER A 1 136 ? -27.00449 10.86557 16.90522 1.000 103.05818 136 SER A CA 1
ATOM 1032 C C . SER A 1 136 ? -26.78106 9.37753 16.63704 1.000 99.44476 136 SER A C 1
ATOM 1033 O O . SER A 1 136 ? -26.63310 8.93429 15.49393 1.000 100.26187 136 SER A O 1
ATOM 1036 N N . PHE A 1 137 ? -26.75381 8.59201 17.70880 1.000 103.12288 137 PHE A N 1
ATOM 1037 C CA . PHE A 1 137 ? -26.55580 7.14968 17.59126 1.000 101.28319 137 PHE A CA 1
ATOM 1038 C C . PHE A 1 137 ? -27.86421 6.50979 17.14644 1.000 102.04498 137 PHE A C 1
ATOM 1039 O O . PHE A 1 137 ? -28.73991 6.21992 17.96426 1.000 100.95029 137 PHE A O 1
ATOM 1047 N N . LEU A 1 138 ? -28.00263 6.29591 15.84097 1.000 98.31104 138 LEU A N 1
ATOM 1048 C CA . LEU A 1 138 ? -29.14052 5.55772 15.31794 1.000 99.40524 138 LEU A CA 1
ATOM 1049 C C . LEU A 1 138 ? -29.03865 4.09086 15.73309 1.000 98.00825 138 LEU A C 1
ATOM 1050 O O . LEU A 1 138 ? -27.97231 3.60197 16.11044 1.000 97.05170 138 LEU A O 1
ATOM 1055 N N . VAL A 1 139 ? -30.16571 3.38432 15.66863 1.000 93.93877 139 VAL A N 1
ATOM 1056 C CA . VAL A 1 139 ? -30.26083 2.04666 16.24210 1.000 94.24351 139 VAL A CA 1
ATOM 1057 C C . VAL A 1 139 ? -30.48784 1.01546 15.14425 1.000 95.99966 139 VAL A C 1
ATOM 1058 O O . VAL A 1 139 ? -31.03604 1.31600 14.07865 1.000 97.83553 139 VAL A O 1
ATOM 1062 N N . ASN A 1 140 ? -30.05828 -0.21516 15.42021 1.000 94.60182 140 ASN A N 1
ATOM 1063 C CA . ASN A 1 140 ? -30.21688 -1.35113 14.52334 1.000 96.75640 140 ASN A CA 1
ATOM 1064 C C . ASN A 1 140 ? -30.97351 -2.46962 15.23137 1.000 97.72680 140 ASN A C 1
ATOM 1065 O O . ASN A 1 140 ? -31.26921 -2.39579 16.42663 1.000 96.78840 140 ASN A O 1
ATOM 1070 N N . ARG A 1 141 ? -31.27021 -3.52870 14.47281 1.000 99.85854 141 ARG A N 1
ATOM 1071 C CA . ARG A 1 141 ? -32.09941 -4.61042 14.99752 1.000 101.38400 141 ARG A CA 1
ATOM 1072 C C . ARG A 1 141 ? -31.32447 -5.49978 15.96114 1.000 103.08324 141 ARG A C 1
ATOM 1073 O O . ARG A 1 141 ? -31.88688 -5.98825 16.94809 1.000 103.50035 141 ARG A O 1
ATOM 1081 N N . ASP A 1 142 ? -30.03905 -5.72517 15.69820 1.000 104.42771 142 ASP A N 1
ATOM 1082 C CA . ASP A 1 142 ? -29.20217 -6.48090 16.62094 1.000 106.28823 142 ASP A CA 1
ATOM 1083 C C . ASP A 1 142 ? -28.77785 -5.65725 17.82965 1.000 104.15272 142 ASP A C 1
ATOM 1084 O O . ASP A 1 142 ? -27.87152 -6.07358 18.55815 1.000 105.64968 142 ASP A O 1
ATOM 1089 N N . HIS A 1 143 ? -29.40382 -4.49601 18.03129 1.000 101.09340 143 HIS A N 1
ATOM 1090 C CA . HIS A 1 143 ? -29.17845 -3.63870 19.19402 1.000 99.27460 143 HIS A CA 1
ATOM 1091 C C . HIS A 1 143 ? -27.76590 -3.06371 19.20866 1.000 99.36978 143 HIS A C 1
ATOM 1092 O O . HIS A 1 143 ? -27.23649 -2.70884 20.26397 1.000 99.15940 143 HIS A O 1
ATOM 1099 N N . SER A 1 144 ? -27.15220 -2.97217 18.03425 1.000 100.04285 144 SER A N 1
ATOM 1100 C CA . SER A 1 144 ? -25.96521 -2.16077 17.82104 1.000 99.98148 144 SER A CA 1
ATOM 1101 C C . SER A 1 144 ? -26.37081 -0.85562 17.14660 1.000 97.75665 144 SER A C 1
ATOM 1102 O O . SER A 1 144 ? -27.47525 -0.72222 16.61464 1.000 96.63747 144 SER A O 1
ATOM 1105 N N . PHE A 1 145 ? -25.46588 0.11377 17.17594 1.000 100.49027 145 PHE A N 1
ATOM 1106 C CA . PHE A 1 145 ? -25.76252 1.44616 16.67802 1.000 99.27719 145 PHE A CA 1
ATOM 1107 C C . PHE A 1 145 ? -24.94654 1.74596 15.42816 1.000 100.03907 145 PHE A C 1
ATOM 1108 O O . PHE A 1 145 ? -23.95436 1.07649 15.12946 1.000 101.54574 145 PHE A O 1
ATOM 1116 N N . HIS A 1 146 ? -25.39214 2.75836 14.68569 1.000 100.63701 146 HIS A N 1
ATOM 1117 C CA . HIS A 1 146 ? -24.64524 3.26385 13.54386 1.000 101.46560 146 HIS A CA 1
ATOM 1118 C C . HIS A 1 146 ? -24.74071 4.78184 13.52600 1.000 101.39052 146 HIS A C 1
ATOM 1119 O O . HIS A 1 146 ? -25.81813 5.34773 13.73028 1.000 101.93566 146 HIS A O 1
ATOM 1126 N N . LYS A 1 147 ? -23.60186 5.43350 13.29762 1.000 100.24583 147 LYS A N 1
ATOM 1127 C CA . LYS A 1 147 ? -23.48120 6.88028 13.39858 1.000 102.42739 147 LYS A CA 1
ATOM 1128 C C . LYS A 1 147 ? -22.86403 7.42672 12.12045 1.000 109.38180 147 LYS A C 1
ATOM 1129 O O . LYS A 1 147 ? -21.89258 6.86844 11.60199 1.000 116.77930 147 LYS A O 1
ATOM 1135 N N . LEU A 1 148 ? -23.43119 8.51965 11.61703 1.000 113.45990 148 LEU A N 1
ATOM 1136 C CA . LEU A 1 148 ? -23.02663 9.10889 10.34874 1.000 118.50136 148 LEU A CA 1
ATOM 1137 C C . LEU A 1 148 ? -22.46830 10.50530 10.58020 1.000 121.61708 148 LEU A C 1
ATOM 1138 O O . LEU A 1 148 ? -23.04854 11.29830 11.32710 1.000 116.25853 148 LEU A O 1
ATOM 1143 N N . SER A 1 149 ? -21.34142 10.80102 9.93584 1.000 120.12051 149 SER A N 1
ATOM 1144 C CA . SER A 1 149 ? -20.71276 12.11267 9.99996 1.000 119.74066 149 SER A CA 1
ATOM 1145 C C . SER A 1 149 ? -20.63778 12.70105 8.59856 1.000 121.30103 149 SER A C 1
ATOM 1146 O O . SER A 1 149 ? -20.43450 11.97438 7.62097 1.000 126.56018 149 SER A O 1
ATOM 1149 N N . TYR A 1 150 ? -20.79760 14.01874 8.50561 1.000 129.95543 150 TYR A N 1
ATOM 1150 C CA . TYR A 1 150 ? -20.92871 14.70990 7.23009 1.000 130.74032 150 TYR A CA 1
ATOM 1151 C C . TYR A 1 150 ? -19.84596 15.76847 7.10345 1.000 133.15341 150 TYR A C 1
ATOM 1152 O O . TYR A 1 150 ? -19.59413 16.52030 8.04969 1.000 131.23574 150 TYR A O 1
ATOM 1161 N N . LEU A 1 151 ? -19.21527 15.82886 5.93307 1.000 132.09548 151 LEU A N 1
ATOM 1162 C CA . LEU A 1 151 ? -18.16339 16.79865 5.65679 1.000 134.28103 151 LEU A CA 1
ATOM 1163 C C . LEU A 1 151 ? -18.44091 17.45798 4.31560 1.000 135.55288 151 LEU A C 1
ATOM 1164 O O . LEU A 1 151 ? -18.44442 16.78470 3.27986 1.000 138.22958 151 LEU A O 1
ATOM 1169 N N . THR A 1 152 ? -18.67764 18.76737 4.33741 1.000 136.18853 152 THR A N 1
ATOM 1170 C CA . THR A 1 152 ? -18.82696 19.54193 3.11195 1.000 138.81946 152 THR A CA 1
ATOM 1171 C C . THR A 1 152 ? -17.44459 19.85168 2.55120 1.000 143.49573 152 THR A C 1
ATOM 1172 O O . THR A 1 152 ? -16.60456 20.43380 3.24588 1.000 145.76622 152 THR A O 1
ATOM 1176 N N . PHE A 1 153 ? -17.20437 19.46372 1.30083 1.000 142.82415 153 PHE A N 1
ATOM 1177 C CA . PHE A 1 153 ? -15.88493 19.60345 0.70513 1.000 147.19533 153 PHE A CA 1
ATOM 1178 C C . PHE A 1 153 ? -16.01029 19.97572 -0.76455 1.000 150.15192 153 PHE A C 1
ATOM 1179 O O . PHE A 1 153 ? -17.03750 19.74041 -1.40591 1.000 149.39781 153 PHE A O 1
ATOM 1181 N N . ILE A 1 154 ? -14.93921 20.56393 -1.28797 1.000 153.33748 154 ILE A N 1
ATOM 1182 C CA . ILE A 1 154 ? -14.83152 20.89510 -2.70554 1.000 157.72135 154 ILE A CA 1
ATOM 1183 C C . ILE A 1 154 ? -13.80485 19.95250 -3.32366 1.000 159.86459 154 ILE A C 1
ATOM 1184 O O . ILE A 1 154 ? -12.59674 20.12829 -3.10865 1.000 163.18438 154 ILE A O 1
ATOM 1189 N N . PRO A 1 155 ? -14.22913 18.94201 -4.08253 1.000 158.47992 155 PRO A N 1
ATOM 1190 C CA . PRO A 1 155 ? -13.27094 17.95915 -4.61067 1.000 160.62520 155 PRO A CA 1
ATOM 1191 C C . PRO A 1 155 ? -12.42478 18.55084 -5.72970 1.000 167.24777 155 PRO A C 1
ATOM 1192 O O . PRO A 1 155 ? -12.94901 19.16786 -6.66036 1.000 169.59774 155 PRO A O 1
ATOM 1196 N N . SER A 1 156 ? -11.10910 18.34364 -5.63874 1.000 170.57557 156 SER A N 1
ATOM 1197 C CA . SER A 1 156 ? -10.17787 18.85201 -6.63849 1.000 177.35734 156 SER A CA 1
ATOM 1198 C C . SER A 1 156 ? -8.76979 18.34508 -6.35326 1.000 180.20554 156 SER A C 1
ATOM 1199 O O . SER A 1 156 ? -8.33419 18.32601 -5.19928 1.000 178.44855 156 SER A O 1
ATOM 1202 N N . ASP A 1 157 ? -8.07872 17.92839 -7.41693 1.000 184.89610 157 ASP A N 1
ATOM 1203 C CA . ASP A 1 157 ? -6.62478 17.73634 -7.42786 1.000 189.77244 157 ASP A CA 1
ATOM 1204 C C . ASP A 1 157 ? -6.14428 16.81837 -6.30393 1.000 186.65610 157 ASP A C 1
ATOM 1205 O O . ASP A 1 157 ? -5.14756 17.09264 -5.63103 1.000 189.00553 157 ASP A O 1
ATOM 1207 N N . ASP A 1 158 ? -6.86093 15.70825 -6.11445 1.000 181.73012 158 ASP A N 1
ATOM 1208 C CA . ASP A 1 158 ? -6.47842 14.67596 -5.15445 1.000 179.00460 158 ASP A CA 1
ATOM 1209 C C . ASP A 1 158 ? -6.23275 15.25121 -3.76387 1.000 176.99261 158 ASP A C 1
ATOM 1210 O O . ASP A 1 158 ? -5.08045 15.42134 -3.35170 1.000 180.54091 158 ASP A O 1
ATOM 1212 N N . ASP A 1 159 ? -7.30833 15.55179 -3.03328 1.000 171.66098 159 ASP A N 1
ATOM 1213 C CA . ASP A 1 159 ? -7.16541 16.12690 -1.70022 1.000 169.84024 159 ASP A CA 1
ATOM 1214 C C . ASP A 1 159 ? -6.75153 15.08843 -0.66506 1.000 167.41562 159 ASP A C 1
ATOM 1215 O O . ASP A 1 159 ? -6.14830 15.44681 0.35326 1.000 167.96189 159 ASP A O 1
ATOM 1220 N N . ILE A 1 160 ? -7.07386 13.81554 -0.90381 1.000 165.12425 160 ILE A N 1
ATOM 1221 C CA . ILE A 1 160 ? -6.69458 12.69966 -0.03946 1.000 163.35964 160 ILE A CA 1
ATOM 1222 C C . ILE A 1 160 ? -7.32673 12.84117 1.34048 1.000 158.33823 160 ILE A C 1
ATOM 1223 O O . ILE A 1 160 ? -6.62231 12.94735 2.35057 1.000 159.01693 160 ILE A O 1
ATOM 1225 N N . TYR A 1 161 ? -8.65586 12.83267 1.39399 1.000 158.05802 161 TYR A N 1
ATOM 1226 C CA . TYR A 1 161 ? -9.36209 12.80530 2.66481 1.000 154.04653 161 TYR A CA 1
ATOM 1227 C C . TYR A 1 161 ? -9.42805 11.37789 3.20546 1.000 153.00281 161 TYR A C 1
ATOM 1228 O O . TYR A 1 161 ? -9.31709 10.39857 2.46272 1.000 155.55991 161 TYR A O 1
ATOM 1237 N N . ASP A 1 162 ? -9.61163 11.26833 4.52040 1.000 149.69807 162 ASP A N 1
ATOM 1238 C CA . ASP A 1 162 ? -9.87395 9.97740 5.14421 1.000 148.32090 162 ASP A CA 1
ATOM 1239 C C . ASP A 1 162 ? -10.59601 10.19839 6.46692 1.000 144.85385 162 ASP A C 1
ATOM 1240 O O . ASP A 1 162 ? -10.46484 11.25349 7.09276 1.000 143.66636 162 ASP A O 1
ATOM 1245 N N . CYS A 1 163 ? -11.36132 9.18926 6.87913 1.000 139.48648 163 CYS A N 1
ATOM 1246 C CA . CYS A 1 163 ? -12.21560 9.25971 8.06015 1.000 136.41167 163 CYS A CA 1
ATOM 1247 C C . CYS A 1 163 ? -11.66285 8.34084 9.14262 1.000 136.59177 163 CYS A C 1
ATOM 1248 O O . CYS A 1 163 ? -11.59870 7.12137 8.95282 1.000 138.60788 163 CYS A O 1
ATOM 1251 N N . LYS A 1 164 ? -11.27911 8.92378 10.27545 1.000 134.28109 164 LYS A N 1
ATOM 1252 C CA . LYS A 1 164 ? -10.70627 8.17924 11.38815 1.000 134.21105 164 LYS A CA 1
ATOM 1253 C C . LYS A 1 164 ? -11.78046 7.86253 12.42091 1.000 131.41301 164 LYS A C 1
ATOM 1254 O O . LYS A 1 164 ? -12.62919 8.70423 12.73029 1.000 129.19407 164 LYS A O 1
ATOM 1256 N N . VAL A 1 165 ? -11.73140 6.64416 12.95615 1.000 131.18287 165 VAL A N 1
ATOM 1257 C CA . VAL A 1 165 ? -12.72252 6.14570 13.90241 1.000 130.08502 165 VAL A CA 1
ATOM 1258 C C . VAL A 1 165 ? -11.99712 5.57423 15.11237 1.000 130.94990 165 VAL A C 1
ATOM 1259 O O . VAL A 1 165 ? -11.10358 4.73322 14.96588 1.000 133.40560 165 VAL A O 1
ATOM 1263 N N . GLU A 1 166 ? -12.38403 6.02652 16.30310 1.000 133.19839 166 GLU A N 1
ATOM 1264 C CA . GLU A 1 166 ? -11.80522 5.56143 17.55758 1.000 134.06360 166 GLU A CA 1
ATOM 1265 C C . GLU A 1 166 ? -12.88685 4.85943 18.36505 1.000 133.75719 166 GLU A C 1
ATOM 1266 O O . GLU A 1 166 ? -13.90429 5.47087 18.70820 1.000 131.13202 166 GLU A O 1
ATOM 1272 N N . HIS A 1 167 ? -12.66607 3.58215 18.66777 1.000 127.66354 167 HIS A N 1
ATOM 1273 C CA . HIS A 1 167 ? -13.61549 2.79053 19.43464 1.000 128.67272 167 HIS A CA 1
ATOM 1274 C C . HIS A 1 167 ? -12.85302 1.89480 20.39910 1.000 135.28448 167 HIS A C 1
ATOM 1275 O O . HIS A 1 167 ? -11.70808 1.51359 20.14048 1.000 138.33360 167 HIS A O 1
ATOM 1282 N N . TRP A 1 168 ? -13.49855 1.57036 21.52335 1.000 131.45864 168 TRP A N 1
ATOM 1283 C CA . TRP A 1 168 ? -12.89328 0.65061 22.48151 1.000 135.00502 168 TRP A CA 1
ATOM 1284 C C . TRP A 1 168 ? -12.60046 -0.69740 21.83523 1.000 131.83296 168 TRP A C 1
ATOM 1285 O O . TRP A 1 168 ? -11.56030 -1.31116 22.10170 1.000 134.81931 168 TRP A O 1
ATOM 1296 N N . GLY A 1 169 ? -13.50253 -1.16932 20.97570 1.000 134.61744 169 GLY A N 1
ATOM 1297 C CA . GLY A 1 169 ? -13.30417 -2.41367 20.26077 1.000 131.18037 169 GLY A CA 1
ATOM 1298 C C . GLY A 1 169 ? -12.25452 -2.37117 19.17438 1.000 129.84873 169 GLY A C 1
ATOM 1299 O O . GLY A 1 169 ? -12.04000 -3.38624 18.50535 1.000 126.45557 169 GLY A O 1
ATOM 1300 N N . LEU A 1 170 ? -11.59743 -1.23033 18.97479 1.000 135.77286 170 LEU A N 1
ATOM 1301 C CA . LEU A 1 170 ? -10.53630 -1.08626 17.98339 1.000 134.44631 170 LEU A CA 1
ATOM 1302 C C . LEU A 1 170 ? -9.24498 -0.73032 18.70651 1.000 141.46850 170 LEU A C 1
ATOM 1303 O O . LEU A 1 170 ? -9.14179 0.34200 19.31235 1.000 146.19089 170 LEU A O 1
ATOM 1308 N N . GLU A 1 171 ? -8.26427 -1.63325 18.64584 1.000 143.57442 171 GLU A N 1
ATOM 1309 C CA . GLU A 1 171 ? -6.95340 -1.33979 19.21354 1.000 149.47876 171 GLU A CA 1
ATOM 1310 C C . GLU A 1 171 ? -6.22106 -0.28087 18.39958 1.000 144.78971 171 GLU A C 1
ATOM 1311 O O . GLU A 1 171 ? -5.47914 0.53157 18.96352 1.000 142.48570 171 GLU A O 1
ATOM 1317 N N . GLU A 1 172 ? -6.42018 -0.27056 17.08422 1.000 147.13954 172 GLU A N 1
ATOM 1318 C CA . GLU A 1 172 ? -5.87649 0.74271 16.20343 1.000 140.92902 172 GLU A CA 1
ATOM 1319 C C . GLU A 1 172 ? -7.01244 1.37581 15.41211 1.000 137.37919 172 GLU A C 1
ATOM 1320 O O . GLU A 1 172 ? -7.87965 0.65287 14.90010 1.000 135.48690 172 GLU A O 1
ATOM 1322 N N . PRO A 1 173 ? -7.05886 2.70311 15.30240 1.000 141.16485 173 PRO A N 1
ATOM 1323 C CA . PRO A 1 173 ? -8.15974 3.34447 14.57422 1.000 138.31314 173 PRO A CA 1
ATOM 1324 C C . PRO A 1 173 ? -8.20816 2.91060 13.11643 1.000 133.78870 173 PRO A C 1
ATOM 1325 O O . PRO A 1 173 ? -7.18308 2.63808 12.48807 1.000 131.15879 173 PRO A O 1
ATOM 1329 N N . VAL A 1 174 ? -9.42578 2.84409 12.58432 1.000 141.27770 174 VAL A N 1
ATOM 1330 C CA . VAL A 1 174 ? -9.66955 2.46733 11.19670 1.000 137.12336 174 VAL A CA 1
ATOM 1331 C C . VAL A 1 174 ? -9.87232 3.73443 10.37973 1.000 135.10179 174 VAL A C 1
ATOM 1332 O O . VAL A 1 174 ? -10.71424 4.57530 10.72049 1.000 136.13754 174 VAL A O 1
ATOM 1336 N N . LEU A 1 175 ? -9.10295 3.87252 9.30239 1.000 141.38716 175 LEU A N 1
ATOM 1337 C CA . LEU A 1 175 ? -9.14582 5.04676 8.43960 1.000 139.29363 175 LEU A CA 1
ATOM 1338 C C . LEU A 1 175 ? -9.55186 4.61165 7.03947 1.000 137.67685 175 LEU A C 1
ATOM 1339 O O . LEU A 1 175 ? -8.88064 3.77291 6.42839 1.000 135.13718 175 LEU A O 1
ATOM 1344 N N . LYS A 1 176 ? -10.64452 5.17827 6.53540 1.000 139.00038 176 LYS A N 1
ATOM 1345 C CA . LYS A 1 176 ? -11.13155 4.89320 5.19263 1.000 138.53110 176 LYS A CA 1
ATOM 1346 C C . LYS A 1 176 ? -10.88607 6.09648 4.29451 1.000 137.90782 176 LYS A C 1
ATOM 1347 O O . LYS A 1 176 ? -11.31003 7.21228 4.61215 1.000 138.85845 176 LYS A O 1
ATOM 1353 N N . HIS A 1 177 ? -10.21401 5.85933 3.17323 1.000 144.08076 177 HIS A N 1
ATOM 1354 C CA . HIS A 1 177 ? -9.74966 6.90830 2.28008 1.000 142.95408 177 HIS A CA 1
ATOM 1355 C C . HIS A 1 177 ? -10.69989 7.06714 1.09910 1.000 145.47915 177 HIS A C 1
ATOM 1356 O O . HIS A 1 177 ? -11.38431 6.12315 0.69608 1.000 146.46248 177 HIS A O 1
ATOM 1363 N N . TRP A 1 178 ? -10.73135 8.27705 0.54438 1.000 137.52125 178 TRP A N 1
ATOM 1364 C CA . TRP A 1 178 ? -11.59229 8.57845 -0.59006 1.000 140.77331 178 TRP A CA 1
ATOM 1365 C C . TRP A 1 178 ? -11.00695 9.75339 -1.35835 1.000 139.54581 178 TRP A C 1
ATOM 1366 O O . TRP A 1 178 ? -10.51176 10.70895 -0.75568 1.000 137.08802 178 TRP A O 1
ATOM 1377 N N . THR A 1 179 ? -11.07463 9.67684 -2.68562 1.000 142.56071 179 THR A N 1
ATOM 1378 C CA . THR A 1 179 ? -10.63650 10.77500 -3.53529 1.000 147.10679 179 THR A CA 1
ATOM 1379 C C . THR A 1 179 ? -11.30574 10.64155 -4.89466 1.000 151.83452 179 THR A C 1
ATOM 1380 O O . THR A 1 179 ? -11.72687 9.55408 -5.29830 1.000 155.71950 179 THR A O 1
ATOM 1384 N N . SER A 1 180 ? -11.40352 11.77073 -5.59206 1.000 149.87722 180 SER A N 1
ATOM 1385 C CA . SER A 1 180 ? -11.96928 11.80172 -6.93132 1.000 150.90929 180 SER A CA 1
ATOM 1386 C C . SER A 1 180 ? -11.38402 12.98869 -7.68022 1.000 149.07120 180 SER A C 1
ATOM 1387 O O . SER A 1 180 ? -11.03096 14.00723 -7.07939 1.000 150.18816 180 SER A O 1
ATOM 1390 N N . GLY A 1 181 ? -11.28185 12.84534 -8.99713 1.000 153.00336 181 GLY A N 1
ATOM 1391 C CA . GLY A 1 181 ? -10.70284 13.88164 -9.83074 1.000 149.36839 181 GLY A CA 1
ATOM 1392 C C . GLY A 1 181 ? -9.21331 14.05072 -9.60422 1.000 143.89669 181 GLY A C 1
ATOM 1393 O O . GLY A 1 181 ? -8.50697 14.61282 -10.44063 1.000 139.80896 181 GLY A O 1
ATOM 1394 N N . GLU B 2 1 ? -13.39961 1.26044 33.45367 1.000 131.87659 4 GLU B N 1
ATOM 1395 C CA . GLU B 2 1 ? -12.71662 -0.02442 33.34722 1.000 134.29036 4 GLU B CA 1
ATOM 1396 C C . GLU B 2 1 ? -13.56580 -1.03647 32.57931 1.000 130.30455 4 GLU B C 1
ATOM 1397 O O . GLU B 2 1 ? -13.15267 -1.53730 31.53416 1.000 129.81133 4 GLU B O 1
ATOM 1403 N N . ARG B 2 2 ? -14.74828 -1.33836 33.10843 1.000 131.59739 5 ARG B N 1
ATOM 1404 C CA . ARG B 2 2 ? -15.73601 -2.16766 32.43610 1.000 125.12354 5 ARG B CA 1
ATOM 1405 C C . ARG B 2 2 ? -16.96474 -1.31803 32.14142 1.000 117.68625 5 ARG B C 1
ATOM 1406 O O . ARG B 2 2 ? -17.19442 -0.29434 32.78775 1.000 119.24298 5 ARG B O 1
ATOM 1408 N N . HIS B 2 3 ? -17.75857 -1.74372 31.15718 1.000 115.11918 6 HIS B N 1
ATOM 1409 C CA . HIS B 2 3 ? -18.86411 -0.93206 30.66289 1.000 113.58003 6 HIS B CA 1
ATOM 1410 C C . HIS B 2 3 ? -20.16722 -1.71969 30.64499 1.000 108.50499 6 HIS B C 1
ATOM 1411 O O . HIS B 2 3 ? -20.18086 -2.91495 30.33548 1.000 106.21032 6 HIS B O 1
ATOM 1418 N N . PHE B 2 4 ? -21.26326 -1.03020 30.97131 1.000 105.32590 7 PHE B N 1
ATOM 1419 C CA . PHE B 2 4 ? -22.59993 -1.60777 31.01281 1.000 100.63105 7 PHE B CA 1
ATOM 1420 C C . PHE B 2 4 ? -23.56318 -0.70089 30.26002 1.000 99.37530 7 PHE B C 1
ATOM 1421 O O . PHE B 2 4 ? -23.49371 0.52589 30.38102 1.000 101.42329 7 PHE B O 1
ATOM 1429 N N . VAL B 2 5 ? -24.46172 -1.30571 29.48289 1.000 95.40321 8 VAL B N 1
ATOM 1430 C CA . VAL B 2 5 ? -25.39651 -0.57184 28.63664 1.000 93.95150 8 VAL B CA 1
ATOM 1431 C C . VAL B 2 5 ? -26.79602 -1.14058 28.82674 1.000 88.73092 8 VAL B C 1
ATOM 1432 O O . VAL B 2 5 ? -26.96840 -2.35539 28.97654 1.000 86.20462 8 VAL B O 1
ATOM 1436 N N . VAL B 2 6 ? -27.79528 -0.25921 28.82250 1.000 87.49895 9 VAL B N 1
ATOM 1437 C CA . VAL B 2 6 ? -29.19843 -0.64972 28.76642 1.000 82.88968 9 VAL B CA 1
ATOM 1438 C C . VAL B 2 6 ? -29.87319 0.13937 27.65458 1.000 81.99725 9 VAL B C 1
ATOM 1439 O O . VAL B 2 6 ? -29.60167 1.33115 27.47117 1.000 84.39394 9 VAL B O 1
ATOM 1443 N N . GLN B 2 7 ? -30.74243 -0.53195 26.90441 1.000 79.05463 10 GLN B N 1
ATOM 1444 C CA . GLN B 2 7 ? -31.50196 0.08860 25.83053 1.000 78.23310 10 GLN B CA 1
ATOM 1445 C C . GLN B 2 7 ? -32.97061 -0.27090 25.97504 1.000 73.90368 10 GLN B C 1
ATOM 1446 O O . GLN B 2 7 ? -33.31319 -1.42896 26.22636 1.000 71.86937 10 GLN B O 1
ATOM 1452 N N . PHE B 2 8 ? -33.83562 0.72050 25.80913 1.000 76.76410 11 PHE B N 1
ATOM 1453 C CA . PHE B 2 8 ? -35.26664 0.48978 25.70197 1.000 73.38072 11 PHE B CA 1
ATOM 1454 C C . PHE B 2 8 ? -35.74690 0.99958 24.35306 1.000 73.60559 11 PHE B C 1
ATOM 1455 O O . PHE B 2 8 ? -35.37402 2.09581 23.92783 1.000 75.84070 11 PHE B O 1
ATOM 1463 N N . LYS B 2 9 ? -36.56907 0.19844 23.68000 1.000 69.94124 12 LYS B N 1
ATOM 1464 C CA . LYS B 2 9 ? -37.02048 0.50115 22.32787 1.000 71.00500 12 LYS B CA 1
ATOM 1465 C C . LYS B 2 9 ? -38.53392 0.38103 22.26209 1.000 68.25353 12 LYS B C 1
ATOM 1466 O O . LYS B 2 9 ? -39.07908 -0.71186 22.44615 1.000 66.60858 12 LYS B O 1
ATOM 1472 N N . GLY B 2 10 ? -39.20634 1.49937 22.00219 1.000 73.81191 13 GLY B N 1
ATOM 1473 C CA . GLY B 2 10 ? -40.62034 1.49424 21.67609 1.000 72.10555 13 GLY B CA 1
ATOM 1474 C C . GLY B 2 10 ? -40.78484 1.50654 20.16534 1.000 74.56479 13 GLY B C 1
ATOM 1475 O O . GLY B 2 10 ? -40.23215 2.36779 19.47962 1.000 77.71463 13 GLY B O 1
ATOM 1476 N N . GLU B 2 11 ? -41.53870 0.53435 19.66047 1.000 73.61372 14 GLU B N 1
ATOM 1477 C CA . GLU B 2 11 ? -41.65064 0.31376 18.22468 1.000 76.39502 14 GLU B CA 1
ATOM 1478 C C . GLU B 2 11 ? -43.11267 0.20412 17.82496 1.000 75.69590 14 GLU B C 1
ATOM 1479 O O . GLU B 2 11 ? -43.86642 -0.57522 18.41623 1.000 73.66119 14 GLU B O 1
ATOM 1485 N N . CYS B 2 12 ? -43.50202 0.97782 16.81540 1.000 78.25641 15 CYS B N 1
ATOM 1486 C CA . CYS B 2 12 ? -44.85551 0.97614 16.27970 1.000 78.42026 15 CYS B CA 1
ATOM 1487 C C . CYS B 2 12 ? -44.81338 0.50616 14.83441 1.000 82.04935 15 CYS B C 1
ATOM 1488 O O . CYS B 2 12 ? -44.07463 1.06676 14.01910 1.000 85.86742 15 CYS B O 1
ATOM 1491 N N . TYR B 2 13 ? -45.60512 -0.51398 14.51899 1.000 79.11973 16 TYR B N 1
ATOM 1492 C CA . TYR B 2 13 ? -45.62650 -1.11430 13.19129 1.000 81.99163 16 TYR B CA 1
ATOM 1493 C C . TYR B 2 13 ? -46.98216 -0.85784 12.54924 1.000 83.61834 16 TYR B C 1
ATOM 1494 O O . TYR B 2 13 ? -48.00655 -1.34595 13.03832 1.000 82.27867 16 TYR B O 1
ATOM 1503 N N . TYR B 2 14 ? -46.98371 -0.09102 11.46180 1.000 86.97839 17 TYR B N 1
ATOM 1504 C CA . TYR B 2 14 ? -48.19362 0.23572 10.72000 1.000 89.23105 17 TYR B CA 1
ATOM 1505 C C . TYR B 2 14 ? -48.16203 -0.45422 9.36475 1.000 92.01900 17 TYR B C 1
ATOM 1506 O O . TYR B 2 14 ? -47.18041 -0.33114 8.62510 1.000 93.96491 17 TYR B O 1
ATOM 1515 N N . THR B 2 15 ? -49.23706 -1.16288 9.03624 1.000 99.19980 18 THR B N 1
ATOM 1516 C CA . THR B 2 15 ? -49.44301 -1.67936 7.69233 1.000 101.79269 18 THR B CA 1
ATOM 1517 C C . THR B 2 15 ? -50.81656 -1.23713 7.20709 1.000 104.24511 18 THR B C 1
ATOM 1518 O O . THR B 2 15 ? -51.80032 -1.30531 7.95156 1.000 103.22439 18 THR B O 1
ATOM 1522 N N . ASN B 2 16 ? -50.86813 -0.75991 5.96441 1.000 107.33528 19 ASN B N 1
ATOM 1523 C CA . ASN B 2 16 ? -52.07074 -0.16504 5.38241 1.000 111.55120 19 ASN B CA 1
ATOM 1524 C C . ASN B 2 16 ? -52.58571 0.97555 6.26376 1.000 107.36715 19 ASN B C 1
ATOM 1525 O O . ASN B 2 16 ? -53.71860 0.97191 6.74752 1.000 107.18499 19 ASN B O 1
ATOM 1530 N N . GLY B 2 17 ? -51.71890 1.96242 6.46749 1.000 114.05956 20 GLY B N 1
ATOM 1531 C CA . GLY B 2 17 ? -52.08947 3.09647 7.30159 1.000 108.56618 20 GLY B CA 1
ATOM 1532 C C . GLY B 2 17 ? -52.24286 2.67216 8.74879 1.000 103.21287 20 GLY B C 1
ATOM 1533 O O . GLY B 2 17 ? -51.36414 2.02025 9.32377 1.000 100.69055 20 GLY B O 1
ATOM 1534 N N . THR B 2 18 ? -53.37149 3.04324 9.35185 1.000 105.68068 21 THR B N 1
ATOM 1535 C CA . THR B 2 18 ? -53.69671 2.65679 10.71778 1.000 101.37890 21 THR B CA 1
ATOM 1536 C C . THR B 2 18 ? -54.59469 1.43024 10.78130 1.000 105.52714 21 THR B C 1
ATOM 1537 O O . THR B 2 18 ? -55.09741 1.10267 11.86112 1.000 103.12514 21 THR B O 1
ATOM 1541 N N . GLN B 2 19 ? -54.81444 0.75450 9.65002 1.000 100.13248 22 GLN B N 1
ATOM 1542 C CA . GLN B 2 19 ? -55.70095 -0.40600 9.62959 1.000 105.14689 22 GLN B CA 1
ATOM 1543 C C . GLN B 2 19 ? -55.25038 -1.45723 10.63488 1.000 103.27147 22 GLN B C 1
ATOM 1544 O O . GLN B 2 19 ? -56.03048 -1.89332 11.48925 1.000 103.40601 22 GLN B O 1
ATOM 1550 N N . ARG B 2 20 ? -53.99063 -1.87164 10.55056 1.000 103.85065 23 ARG B N 1
ATOM 1551 C CA . ARG B 2 20 ? -53.38392 -2.76180 11.52810 1.000 100.87268 23 ARG B CA 1
ATOM 1552 C C . ARG B 2 20 ? -52.18540 -2.06056 12.14634 1.000 93.55572 23 ARG B C 1
ATOM 1553 O O . ARG B 2 20 ? -51.30572 -1.57561 11.42720 1.000 92.93186 23 ARG B O 1
ATOM 1561 N N . ILE B 2 21 ? -52.16269 -1.99541 13.47391 1.000 97.46892 24 ILE B N 1
ATOM 1562 C CA . ILE B 2 21 ? -51.07371 -1.37959 14.21892 1.000 90.75078 24 ILE B CA 1
ATOM 1563 C C . ILE B 2 21 ? -50.54455 -2.39989 15.21496 1.000 88.30347 24 ILE B C 1
ATOM 1564 O O . ILE B 2 21 ? -51.32041 -3.13687 15.83333 1.000 90.21630 24 ILE B O 1
ATOM 1569 N N . ARG B 2 22 ? -49.22285 -2.44965 15.36351 1.000 85.97207 25 ARG B N 1
ATOM 1570 C CA . ARG B 2 22 ? -48.56952 -3.40850 16.24554 1.000 83.43608 25 ARG B CA 1
ATOM 1571 C C . ARG B 2 22 ? -47.57903 -2.66631 17.12839 1.000 77.48778 25 ARG B C 1
ATOM 1572 O O . ARG B 2 22 ? -46.66949 -2.00096 16.62194 1.000 76.15657 25 ARG B O 1
ATOM 1580 N N . LEU B 2 23 ? -47.76039 -2.77691 18.44106 1.000 80.89616 26 LEU B N 1
ATOM 1581 C CA . LEU B 2 23 ? -46.89107 -2.13691 19.41855 1.000 76.10685 26 LEU B CA 1
ATOM 1582 C C . LEU B 2 23 ? -45.94699 -3.17897 20.00320 1.000 74.63743 26 LEU B C 1
ATOM 1583 O O . LEU B 2 23 ? -46.39117 -4.23478 20.46691 1.000 76.20190 26 LEU B O 1
ATOM 1588 N N . VAL B 2 24 ? -44.64739 -2.88783 19.96533 1.000 73.64628 27 VAL B N 1
ATOM 1589 C CA . VAL B 2 24 ? -43.62866 -3.76619 20.53181 1.000 72.04478 27 VAL B CA 1
ATOM 1590 C C . VAL B 2 24 ? -42.63616 -2.90691 21.30290 1.000 69.23739 27 VAL B C 1
ATOM 1591 O O . VAL B 2 24 ? -41.96550 -2.05110 20.71555 1.000 69.24661 27 VAL B O 1
ATOM 1595 N N . THR B 2 25 ? -42.54532 -3.12553 22.61131 1.000 69.16166 28 THR B N 1
ATOM 1596 C CA . THR B 2 25 ? -41.54544 -2.48348 23.45193 1.000 67.55146 28 THR B CA 1
ATOM 1597 C C . THR B 2 25 ? -40.49023 -3.51056 23.83891 1.000 67.16708 28 THR B C 1
ATOM 1598 O O . THR B 2 25 ? -40.81727 -4.66424 24.12741 1.000 67.60160 28 THR B O 1
ATOM 1602 N N . ARG B 2 26 ? -39.22422 -3.09334 23.83262 1.000 65.94503 29 ARG B N 1
ATOM 1603 C CA . ARG B 2 26 ? -38.09904 -3.99032 24.07728 1.000 65.79372 29 ARG B CA 1
ATOM 1604 C C . ARG B 2 26 ? -37.20916 -3.40754 25.16273 1.000 66.05473 29 ARG B C 1
ATOM 1605 O O . ARG B 2 26 ? -36.69349 -2.29637 25.01109 1.000 67.08243 29 ARG B O 1
ATOM 1613 N N . TYR B 2 27 ? -37.01214 -4.15961 26.24089 1.000 66.62497 30 TYR B N 1
ATOM 1614 C CA . TYR B 2 27 ? -36.02794 -3.81979 27.26011 1.000 67.85435 30 TYR B CA 1
ATOM 1615 C C . TYR B 2 27 ? -34.77012 -4.64515 27.01949 1.000 68.33527 30 TYR B C 1
ATOM 1616 O O . TYR B 2 27 ? -34.83170 -5.87793 26.96027 1.000 67.77197 30 TYR B O 1
ATOM 1625 N N . ILE B 2 28 ? -33.63594 -3.96298 26.87736 1.000 73.44270 31 ILE B N 1
ATOM 1626 C CA . ILE B 2 28 ? -32.40258 -4.56562 26.38665 1.000 74.05013 31 ILE B CA 1
ATOM 1627 C C . ILE B 2 28 ? -31.26951 -4.22767 27.34479 1.000 76.45447 31 ILE B C 1
ATOM 1628 O O . ILE B 2 28 ? -31.10661 -3.06659 27.73477 1.000 78.93238 31 ILE B O 1
ATOM 1633 N N . TYR B 2 29 ? -30.48895 -5.23930 27.72015 1.000 79.89057 32 TYR B N 1
ATOM 1634 C CA . TYR B 2 29 ? -29.29450 -5.06487 28.53870 1.000 82.49976 32 TYR B CA 1
ATOM 1635 C C . TYR B 2 29 ? -28.10541 -5.64388 27.78940 1.000 82.71653 32 TYR B C 1
ATOM 1636 O O . TYR B 2 29 ? -28.04978 -6.85699 27.56235 1.000 81.04233 32 TYR B O 1
ATOM 1645 N N . ASN B 2 30 ? -27.16101 -4.78038 27.41665 1.000 89.43672 33 ASN B N 1
ATOM 1646 C CA . ASN B 2 30 ? -25.91892 -5.17981 26.75360 1.000 92.28970 33 ASN B CA 1
ATOM 1647 C C . ASN B 2 30 ? -26.19130 -6.12281 25.58226 1.000 89.51920 33 ASN B C 1
ATOM 1648 O O . ASN B 2 30 ? -25.71448 -7.25973 25.54059 1.000 88.08025 33 ASN B O 1
ATOM 1653 N N . ARG B 2 31 ? -26.99211 -5.63366 24.63490 1.000 92.86304 34 ARG B N 1
ATOM 1654 C CA . ARG B 2 31 ? -27.35809 -6.31872 23.39771 1.000 90.80659 34 ARG B CA 1
ATOM 1655 C C . ARG B 2 31 ? -28.33187 -7.47154 23.61828 1.000 85.45384 34 ARG B C 1
ATOM 1656 O O . ARG B 2 31 ? -28.74836 -8.10268 22.63882 1.000 83.76504 34 ARG B O 1
ATOM 1664 N N . GLU B 2 32 ? -28.71288 -7.77130 24.85961 1.000 85.01770 35 GLU B N 1
ATOM 1665 C CA . GLU B 2 32 ? -29.62902 -8.86831 25.15625 1.000 80.78702 35 GLU B CA 1
ATOM 1666 C C . GLU B 2 32 ? -30.99470 -8.29526 25.51687 1.000 78.68374 35 GLU B C 1
ATOM 1667 O O . GLU B 2 32 ? -31.14330 -7.61770 26.53909 1.000 79.31129 35 GLU B O 1
ATOM 1673 N N . GLU B 2 33 ? -31.98667 -8.56958 24.67538 1.000 75.84514 36 GLU B N 1
ATOM 1674 C CA . GLU B 2 33 ? -33.36934 -8.21635 24.96717 1.000 73.56641 36 GLU B CA 1
ATOM 1675 C C . GLU B 2 33 ? -33.94828 -9.24576 25.93008 1.000 71.45864 36 GLU B C 1
ATOM 1676 O O . GLU B 2 33 ? -34.05614 -10.42726 25.58668 1.000 70.54396 36 GLU B O 1
ATOM 1682 N N . TYR B 2 34 ? -34.31445 -8.80878 27.13469 1.000 71.50606 37 TYR B N 1
ATOM 1683 C CA . TYR B 2 34 ? -34.76693 -9.73890 28.16322 1.000 70.48691 37 TYR B CA 1
ATOM 1684 C C . TYR B 2 34 ? -36.28161 -9.78500 28.32571 1.000 68.96283 37 TYR B C 1
ATOM 1685 O O . TYR B 2 34 ? -36.83488 -10.86473 28.55346 1.000 68.37230 37 TYR B O 1
ATOM 1694 N N . VAL B 2 35 ? -36.97616 -8.65598 28.21343 1.000 70.23787 38 VAL B N 1
ATOM 1695 C CA . VAL B 2 35 ? -38.43089 -8.63025 28.30860 1.000 69.09440 38 VAL B CA 1
ATOM 1696 C C . VAL B 2 35 ? -38.97771 -7.74426 27.19861 1.000 68.48113 38 VAL B C 1
ATOM 1697 O O . VAL B 2 35 ? -38.37237 -6.72545 26.84588 1.000 69.06915 38 VAL B O 1
ATOM 1701 N N . ARG B 2 36 ? -40.11309 -8.14741 26.63177 1.000 71.66603 39 ARG B N 1
ATOM 1702 C CA . ARG B 2 36 ? -40.76305 -7.38054 25.58260 1.000 71.59443 39 ARG B CA 1
ATOM 1703 C C . ARG B 2 36 ? -42.27078 -7.45649 25.75536 1.000 71.58747 39 ARG B C 1
ATOM 1704 O O . ARG B 2 36 ? -42.80606 -8.47469 26.20469 1.000 72.25817 39 ARG B O 1
ATOM 1712 N N . TYR B 2 37 ? -42.94519 -6.36348 25.41936 1.000 68.81762 40 TYR B N 1
ATOM 1713 C CA . TYR B 2 37 ? -44.38783 -6.36192 25.24828 1.000 69.52989 40 TYR B CA 1
ATOM 1714 C C . TYR B 2 37 ? -44.69691 -6.41573 23.75930 1.000 71.01130 40 TYR B C 1
ATOM 1715 O O . TYR B 2 37 ? -44.03190 -5.75945 22.95331 1.000 71.01071 40 TYR B O 1
ATOM 1724 N N . ASP B 2 38 ? -45.70389 -7.20499 23.39826 1.000 69.41345 41 ASP B N 1
ATOM 1725 C CA . ASP B 2 38 ? -46.13936 -7.33694 22.01430 1.000 71.95353 41 ASP B CA 1
ATOM 1726 C C . ASP B 2 38 ? -47.65651 -7.26449 21.99540 1.000 74.31391 41 ASP B C 1
ATOM 1727 O O . ASP B 2 38 ? -48.32237 -8.05952 22.66650 1.000 75.78931 41 ASP B O 1
ATOM 1732 N N . SER B 2 39 ? -48.20121 -6.31097 21.23380 1.000 69.60975 42 SER B N 1
ATOM 1733 C CA . SER B 2 39 ? -49.64752 -6.12062 21.21368 1.000 71.81642 42 SER B CA 1
ATOM 1734 C C . SER B 2 39 ? -50.38215 -7.34389 20.68215 1.000 76.50299 42 SER B C 1
ATOM 1735 O O . SER B 2 39 ? -51.56437 -7.52434 20.99292 1.000 79.37045 42 SER B O 1
ATOM 1738 N N . ASP B 2 40 ? -49.71326 -8.18621 19.88982 1.000 73.84409 43 ASP B N 1
ATOM 1739 C CA . ASP B 2 40 ? -50.31604 -9.45395 19.49025 1.000 78.60077 43 ASP B CA 1
ATOM 1740 C C . ASP B 2 40 ? -50.54674 -10.35335 20.69646 1.000 78.62803 43 ASP B C 1
ATOM 1741 O O . ASP B 2 40 ? -51.58303 -11.02042 20.79540 1.000 83.34120 43 ASP B O 1
ATOM 1746 N N . VAL B 2 41 ? -49.59194 -10.38293 21.62514 1.000 76.93321 44 VAL B N 1
ATOM 1747 C CA . VAL B 2 41 ? -49.72573 -11.22531 22.80809 1.000 77.24896 44 VAL B CA 1
ATOM 1748 C C . VAL B 2 41 ? -50.67847 -10.59259 23.81383 1.000 77.64273 44 VAL B C 1
ATOM 1749 O O . VAL B 2 41 ? -51.64512 -11.22226 24.25752 1.000 81.83769 44 VAL B O 1
ATOM 1753 N N . GLY B 2 42 ? -50.42433 -9.34141 24.18719 1.000 78.49424 45 GLY B N 1
ATOM 1754 C CA . GLY B 2 42 ? -51.27193 -8.61554 25.11162 1.000 78.40936 45 GLY B CA 1
ATOM 1755 C C . GLY B 2 42 ? -50.69570 -8.45011 26.49895 1.000 75.57593 45 GLY B C 1
ATOM 1756 O O . GLY B 2 42 ? -51.29600 -7.74412 27.31917 1.000 75.32009 45 GLY B O 1
ATOM 1757 N N . GLU B 2 43 ? -49.55885 -9.07369 26.79282 1.000 77.28943 46 GLU B N 1
ATOM 1758 C CA . GLU B 2 43 ? -48.92483 -8.94642 28.09561 1.000 75.45613 46 GLU B CA 1
ATOM 1759 C C . GLU B 2 43 ? -47.41451 -8.98569 27.90645 1.000 72.46182 46 GLU B C 1
ATOM 1760 O O . GLU B 2 43 ? -46.91018 -9.17360 26.79557 1.000 71.96647 46 GLU B O 1
ATOM 1766 N N . TYR B 2 44 ? -46.69202 -8.80528 29.00787 1.000 73.43224 47 TYR B N 1
ATOM 1767 C CA . TYR B 2 44 ? -45.23856 -8.86717 28.98062 1.000 71.49651 47 TYR B CA 1
ATOM 1768 C C . TYR B 2 44 ? -44.77935 -10.31784 29.04290 1.000 72.63650 47 TYR B C 1
ATOM 1769 O O . TYR B 2 44 ? -45.23379 -11.08509 29.89704 1.000 74.76057 47 TYR B O 1
ATOM 1778 N N . ARG B 2 45 ? -43.88642 -10.69355 28.12987 1.000 67.49902 48 ARG B N 1
ATOM 1779 C CA . ARG B 2 45 ? -43.30411 -12.02851 28.08678 1.000 68.26497 48 ARG B CA 1
ATOM 1780 C C . ARG B 2 45 ? -41.78931 -11.90810 28.12964 1.000 66.91290 48 ARG B C 1
ATOM 1781 O O . ARG B 2 45 ? -41.20248 -11.13631 27.36373 1.000 65.96151 48 ARG B O 1
ATOM 1789 N N . ALA B 2 46 ? -41.16348 -12.66813 29.02317 1.000 69.80586 49 ALA B N 1
ATOM 1790 C CA . ALA B 2 46 ? -39.71211 -12.66260 29.12372 1.000 69.24559 49 ALA B CA 1
ATOM 1791 C C . ALA B 2 46 ? -39.09086 -13.27932 27.87778 1.000 69.03878 49 ALA B C 1
ATOM 1792 O O . ALA B 2 46 ? -39.56884 -14.29307 27.36186 1.000 69.73025 49 ALA B O 1
ATOM 1794 N N . VAL B 2 47 ? -38.02418 -12.65400 27.38979 1.000 71.28732 50 VAL B N 1
ATOM 1795 C CA . VAL B 2 47 ? -37.31714 -13.12528 26.20738 1.000 71.44257 50 VAL B CA 1
ATOM 1796 C C . VAL B 2 47 ? -36.12480 -13.99633 26.57982 1.000 71.79512 50 VAL B C 1
ATOM 1797 O O . VAL B 2 47 ? -35.85576 -14.99913 25.91809 1.000 72.09956 50 VAL B O 1
ATOM 1801 N N . THR B 2 48 ? -35.40195 -13.62452 27.63359 1.000 70.82828 51 THR B N 1
ATOM 1802 C CA . THR B 2 48 ? -34.35380 -14.45201 28.21099 1.000 71.48492 51 THR B CA 1
ATOM 1803 C C . THR B 2 48 ? -34.61500 -14.59903 29.70413 1.000 71.90827 51 THR B C 1
ATOM 1804 O O . THR B 2 48 ? -35.52010 -13.97301 30.26219 1.000 71.88923 51 THR B O 1
ATOM 1808 N N . GLU B 2 49 ? -33.80235 -15.43971 30.35256 1.000 74.90664 52 GLU B N 1
ATOM 1809 C CA . GLU B 2 49 ? -33.93951 -15.65519 31.79049 1.000 75.89180 52 GLU B CA 1
ATOM 1810 C C . GLU B 2 49 ? -33.82276 -14.34966 32.56845 1.000 77.00373 52 GLU B C 1
ATOM 1811 O O . GLU B 2 49 ? -34.39640 -14.21847 33.65643 1.000 78.06802 52 GLU B O 1
ATOM 1817 N N . LEU B 2 50 ? -33.09240 -13.37252 32.02313 1.000 74.73575 53 LEU B N 1
ATOM 1818 C CA . LEU B 2 50 ? -33.01651 -12.05489 32.64592 1.000 76.38594 53 LEU B CA 1
ATOM 1819 C C . LEU B 2 50 ? -34.38656 -11.39769 32.75566 1.000 75.59041 53 LEU B C 1
ATOM 1820 O O . LEU B 2 50 ? -34.63160 -10.62900 33.69223 1.000 77.15070 53 LEU B O 1
ATOM 1825 N N . GLY B 2 51 ? -35.28944 -11.67989 31.81220 1.000 75.10924 54 GLY B N 1
ATOM 1826 C CA . GLY B 2 51 ? -36.55840 -10.97594 31.76823 1.000 74.37486 54 GLY B CA 1
ATOM 1827 C C . GLY B 2 51 ? -37.63685 -11.53678 32.66793 1.000 74.91588 54 GLY B C 1
ATOM 1828 O O . GLY B 2 51 ? -38.64196 -10.85683 32.90045 1.000 75.03121 54 GLY B O 1
ATOM 1829 N N . ARG B 2 52 ? -37.45602 -12.75553 33.17337 1.000 76.45120 55 ARG B N 1
ATOM 1830 C CA . ARG B 2 52 ? -38.48556 -13.38723 33.99575 1.000 77.75110 55 ARG B CA 1
ATOM 1831 C C . ARG B 2 52 ? -38.93829 -12.54635 35.18468 1.000 79.66522 55 ARG B C 1
ATOM 1832 O O . ARG B 2 52 ? -40.15797 -12.46507 35.41052 1.000 80.49385 55 ARG B O 1
ATOM 1840 N N . PRO B 2 53 ? -38.05737 -11.91569 35.97342 1.000 74.08640 56 PRO B N 1
ATOM 1841 C CA . PRO B 2 53 ? -38.56536 -11.07993 37.07444 1.000 76.44719 56 PRO B CA 1
ATOM 1842 C C . PRO B 2 53 ? -39.44435 -9.93575 36.60251 1.000 75.53726 56 PRO B C 1
ATOM 1843 O O . PRO B 2 53 ? -40.50014 -9.69238 37.19695 1.000 76.94737 56 PRO B O 1
ATOM 1847 N N . ASP B 2 54 ? -39.04741 -9.23595 35.53649 1.000 73.58050 57 ASP B N 1
ATOM 1848 C CA . ASP B 2 54 ? -39.81885 -8.08677 35.07027 1.000 72.52253 57 ASP B CA 1
ATOM 1849 C C . ASP B 2 54 ? -41.16268 -8.51454 34.49070 1.000 71.18959 57 ASP B C 1
ATOM 1850 O O . ASP B 2 54 ? -42.20126 -7.92276 34.80727 1.000 71.76684 57 ASP B O 1
ATOM 1855 N N . ALA B 2 55 ? -41.16109 -9.53785 33.63116 1.000 71.66538 58 ALA B N 1
ATOM 1856 C CA . ALA B 2 55 ? -42.40234 -9.97993 33.00065 1.000 71.36414 58 ALA B CA 1
ATOM 1857 C C . ALA B 2 55 ? -43.40847 -10.46395 34.03678 1.000 74.10863 58 ALA B C 1
ATOM 1858 O O . ALA B 2 55 ? -44.60876 -10.18884 33.92536 1.000 74.97559 58 ALA B O 1
ATOM 1860 N N . GLU B 2 56 ? -42.93612 -11.18592 35.05335 1.000 74.83226 59 GLU B N 1
ATOM 1861 C CA . GLU B 2 56 ? -43.81762 -11.62632 36.12929 1.000 78.25181 59 GLU B CA 1
ATOM 1862 C C . GLU B 2 56 ? -44.28383 -10.44896 36.97741 1.000 79.79610 59 GLU B C 1
ATOM 1863 O O . GLU B 2 56 ? -45.44813 -10.39373 37.39101 1.000 82.25441 59 GLU B O 1
ATOM 1869 N N . TYR B 2 57 ? -43.39104 -9.48980 37.22804 1.000 74.41486 60 TYR B N 1
ATOM 1870 C CA . TYR B 2 57 ? -43.70667 -8.37654 38.11733 1.000 76.43618 60 TYR B CA 1
ATOM 1871 C C . TYR B 2 57 ? -44.63620 -7.37186 37.44855 1.000 74.74660 60 TYR B C 1
ATOM 1872 O O . TYR B 2 57 ? -45.56867 -6.86469 38.08256 1.000 76.89160 60 TYR B O 1
ATOM 1881 N N . TRP B 2 58 ? -44.40762 -7.07800 36.16708 1.000 72.65944 61 TRP B N 1
ATOM 1882 C CA . TRP B 2 58 ? -45.22637 -6.08040 35.48688 1.000 70.81210 61 TRP B CA 1
ATOM 1883 C C . TRP B 2 58 ? -46.61740 -6.61090 35.16516 1.000 71.63897 61 TRP B C 1
ATOM 1884 O O . TRP B 2 58 ? -47.59214 -5.85241 35.21436 1.000 71.82873 61 TRP B O 1
ATOM 1895 N N . ASN B 2 59 ? -46.73545 -7.90040 34.84228 1.000 71.82810 62 ASN B N 1
ATOM 1896 C CA . ASN B 2 59 ? -48.04762 -8.47620 34.57235 1.000 74.06113 62 ASN B CA 1
ATOM 1897 C C . ASN B 2 59 ? -48.94537 -8.48461 35.80368 1.000 78.17174 62 ASN B C 1
ATOM 1898 O O . ASN B 2 59 ? -50.17179 -8.49708 35.65762 1.000 80.37339 62 ASN B O 1
ATOM 1903 N N . SER B 2 60 ? -48.36946 -8.47724 37.00824 1.000 73.00518 63 SER B N 1
ATOM 1904 C CA . SER B 2 60 ? -49.17248 -8.45814 38.22498 1.000 77.62728 63 SER B CA 1
ATOM 1905 C C . SER B 2 60 ? -49.79558 -7.09690 38.49582 1.000 77.29616 63 SER B C 1
ATOM 1906 O O . SER B 2 60 ? -50.69537 -7.00464 39.33822 1.000 81.13748 63 SER B O 1
ATOM 1909 N N . GLN B 2 61 ? -49.33857 -6.04622 37.80978 1.000 81.34866 64 GLN B N 1
ATOM 1910 C CA . GLN B 2 61 ? -49.86671 -4.69991 37.96867 1.000 80.31306 64 GLN B CA 1
ATOM 1911 C C . GLN B 2 61 ? -50.84134 -4.42723 36.83347 1.000 77.83795 64 GLN B C 1
ATOM 1912 O O . GLN B 2 61 ? -50.40696 -4.15038 35.70461 1.000 74.21894 64 GLN B O 1
ATOM 1918 N N . PRO B 2 62 ? -52.15442 -4.48376 37.06885 1.000 81.36090 65 PRO B N 1
ATOM 1919 C CA . PRO B 2 62 ? -53.10671 -4.26992 35.96597 1.000 81.20982 65 PRO B CA 1
ATOM 1920 C C . PRO B 2 62 ? -52.99228 -2.89444 35.34210 1.000 78.10912 65 PRO B C 1
ATOM 1921 O O . PRO B 2 62 ? -53.43839 -2.69934 34.20332 1.000 77.86357 65 PRO B O 1
ATOM 1925 N N . GLU B 2 63 ? -52.39931 -1.93642 36.05158 1.000 76.09334 66 GLU B N 1
ATOM 1926 C CA . GLU B 2 63 ? -52.25172 -0.59037 35.51826 1.000 72.15831 66 GLU B CA 1
ATOM 1927 C C . GLU B 2 63 ? -51.12756 -0.52056 34.49333 1.000 68.94027 66 GLU B C 1
ATOM 1928 O O . GLU B 2 63 ? -51.28310 0.10298 33.43633 1.000 67.08883 66 GLU B O 1
ATOM 1934 N N . ILE B 2 64 ? -49.98345 -1.14636 34.79470 1.000 73.63075 67 ILE B N 1
ATOM 1935 C CA . ILE B 2 64 ? -48.91097 -1.23558 33.80670 1.000 69.74838 67 ILE B CA 1
ATOM 1936 C C . ILE B 2 64 ? -49.43313 -1.87082 32.52759 1.000 72.85902 67 ILE B C 1
ATOM 1937 O O . ILE B 2 64 ? -49.16541 -1.38739 31.42136 1.000 70.90783 67 ILE B O 1
ATOM 1942 N N . LEU B 2 65 ? -50.21009 -2.94900 32.66103 1.000 68.35651 68 LEU B N 1
ATOM 1943 C CA . LEU B 2 65 ? -50.80346 -3.58559 31.49018 1.000 70.86780 68 LEU B CA 1
ATOM 1944 C C . LEU B 2 65 ? -51.77141 -2.64357 30.78559 1.000 71.65576 68 LEU B C 1
ATOM 1945 O O . LEU B 2 65 ? -51.69914 -2.46851 29.56465 1.000 71.54141 68 LEU B O 1
ATOM 1950 N N . GLU B 2 66 ? -52.67763 -2.01726 31.54129 1.000 71.89666 69 GLU B N 1
ATOM 1951 C CA . GLU B 2 66 ? -53.63998 -1.09744 30.93924 1.000 71.90227 69 GLU B CA 1
ATOM 1952 C C . GLU B 2 66 ? -52.93625 0.03012 30.19740 1.000 69.26538 69 GLU B C 1
ATOM 1953 O O . GLU B 2 66 ? -53.23337 0.29696 29.02809 1.000 70.14510 69 GLU B O 1
ATOM 1959 N N . ARG B 2 67 ? -51.99254 0.70092 30.86106 1.000 75.89299 70 ARG B N 1
ATOM 1960 C CA . ARG B 2 67 ? -51.27545 1.79650 30.21726 1.000 72.14043 70 ARG B CA 1
ATOM 1961 C C . ARG B 2 67 ? -50.50128 1.29929 28.99976 1.000 71.27222 70 ARG B C 1
ATOM 1962 O O . ARG B 2 67 ? -50.56444 1.90144 27.92222 1.000 71.25157 70 ARG B O 1
ATOM 1970 N N . THR B 2 68 ? -49.78674 0.17853 29.14597 1.000 71.28070 71 THR B N 1
ATOM 1971 C CA . THR B 2 68 ? -48.98942 -0.34551 28.03850 1.000 70.24174 71 THR B CA 1
ATOM 1972 C C . THR B 2 68 ? -49.86611 -0.74794 26.85829 1.000 75.13547 71 THR B C 1
ATOM 1973 O O . THR B 2 68 ? -49.53082 -0.46044 25.70325 1.000 74.58387 71 THR B O 1
ATOM 1977 N N . ARG B 2 69 ? -50.98773 -1.42334 27.12514 1.000 72.43968 72 ARG B N 1
ATOM 1978 C CA . ARG B 2 69 ? -51.90948 -1.77184 26.04790 1.000 76.21906 72 ARG B CA 1
ATOM 1979 C C . ARG B 2 69 ? -52.44379 -0.52339 25.35721 1.000 76.22188 72 ARG B C 1
ATOM 1980 O O . ARG B 2 69 ? -52.64745 -0.51699 24.13762 1.000 78.15512 72 ARG B O 1
ATOM 1988 N N . ALA B 2 70 ? -52.66579 0.54894 26.12036 1.000 79.63086 73 ALA B N 1
ATOM 1989 C CA . ALA B 2 70 ? -53.21450 1.77372 25.55150 1.000 79.16546 73 ALA B CA 1
ATOM 1990 C C . ALA B 2 70 ? -52.21540 2.51057 24.66892 1.000 76.49458 73 ALA B C 1
ATOM 1991 O O . ALA B 2 70 ? -52.62637 3.35185 23.86252 1.000 77.49375 73 ALA B O 1
ATOM 1993 N N . GLU B 2 71 ? -50.91987 2.21585 24.79465 1.000 80.28881 74 GLU B N 1
ATOM 1994 C CA . GLU B 2 71 ? -49.91867 2.93290 24.01577 1.000 76.77494 74 GLU B CA 1
ATOM 1995 C C . GLU B 2 71 ? -49.97202 2.59894 22.53025 1.000 80.16362 74 GLU B C 1
ATOM 1996 O O . GLU B 2 71 ? -49.36349 3.31881 21.73162 1.000 78.12558 74 GLU B O 1
ATOM 2002 N N . VAL B 2 72 ? -50.68628 1.54149 22.13697 1.000 74.01198 75 VAL B N 1
ATOM 2003 C CA . VAL B 2 72 ? -50.88623 1.29014 20.71379 1.000 77.66552 75 VAL B CA 1
ATOM 2004 C C . VAL B 2 72 ? -51.76963 2.37368 20.10706 1.000 79.36535 75 VAL B C 1
ATOM 2005 O O . VAL B 2 72 ? -51.68889 2.65170 18.90443 1.000 81.18461 75 VAL B O 1
ATOM 2009 N N . ASP B 2 73 ? -52.61033 3.01317 20.92035 1.000 82.14531 76 ASP B N 1
ATOM 2010 C CA . ASP B 2 73 ? -53.44392 4.12235 20.47424 1.000 82.82265 76 ASP B CA 1
ATOM 2011 C C . ASP B 2 73 ? -52.86269 5.47947 20.85590 1.000 79.80059 76 ASP B C 1
ATOM 2012 O O . ASP B 2 73 ? -52.79819 6.38201 20.01681 1.000 80.23347 76 ASP B O 1
ATOM 2017 N N . THR B 2 74 ? -52.42813 5.64237 22.10770 1.000 78.79888 77 THR B N 1
ATOM 2018 C CA . THR B 2 74 ? -51.94765 6.93572 22.58026 1.000 79.01860 77 THR B CA 1
ATOM 2019 C C . THR B 2 74 ? -50.55283 7.28106 22.07548 1.000 76.37749 77 THR B C 1
ATOM 2020 O O . THR B 2 74 ? -50.14143 8.43999 22.19644 1.000 77.31566 77 THR B O 1
ATOM 2024 N N . ALA B 2 75 ? -49.81629 6.31856 21.52482 1.000 79.06969 78 ALA B N 1
ATOM 2025 C CA . ALA B 2 75 ? -48.49009 6.57782 20.97794 1.000 76.64377 78 ALA B CA 1
ATOM 2026 C C . ALA B 2 75 ? -48.37390 6.17807 19.51660 1.000 76.82360 78 ALA B C 1
ATOM 2027 O O . ALA B 2 75 ? -47.97763 7.00193 18.68500 1.000 77.56678 78 ALA B O 1
ATOM 2029 N N . CYS B 2 76 ? -48.71404 4.93442 19.17467 1.000 75.96556 79 CYS B N 1
ATOM 2030 C CA . CYS B 2 76 ? -48.57585 4.47715 17.79530 1.000 79.87059 79 CYS B CA 1
ATOM 2031 C C . CYS B 2 76 ? -49.56419 5.18506 16.87695 1.000 84.29946 79 CYS B C 1
ATOM 2032 O O . CYS B 2 76 ? -49.16866 5.85767 15.91787 1.000 84.29116 79 CYS B O 1
ATOM 2035 N N . ARG B 2 77 ? -50.86153 5.03988 17.15516 1.000 82.88993 80 ARG B N 1
ATOM 2036 C CA . ARG B 2 77 ? -51.87823 5.64856 16.30243 1.000 86.73609 80 ARG B CA 1
ATOM 2037 C C . ARG B 2 77 ? -51.77956 7.16762 16.32508 1.000 83.50772 80 ARG B C 1
ATOM 2038 O O . ARG B 2 77 ? -51.82834 7.82046 15.27606 1.000 85.24380 80 ARG B O 1
ATOM 2046 N N . HIS B 2 78 ? -51.63782 7.74683 17.51978 1.000 80.90639 81 HIS B N 1
ATOM 2047 C CA . HIS B 2 78 ? -51.60486 9.20056 17.64697 1.000 83.02666 81 HIS B CA 1
ATOM 2048 C C . HIS B 2 78 ? -50.45415 9.80508 16.85085 1.000 81.69213 81 HIS B C 1
ATOM 2049 O O . HIS B 2 78 ? -50.63176 10.81852 16.16479 1.000 84.51668 81 HIS B O 1
ATOM 2056 N N . ASN B 2 79 ? -49.26812 9.19258 16.91957 1.000 85.74378 82 ASN B N 1
ATOM 2057 C CA . ASN B 2 79 ? -48.11852 9.73733 16.20356 1.000 84.66605 82 ASN B CA 1
ATOM 2058 C C . ASN B 2 79 ? -48.27157 9.60298 14.69501 1.000 86.46591 82 ASN B C 1
ATOM 2059 O O . ASN B 2 79 ? -47.81009 10.47362 13.95002 1.000 87.61857 82 ASN B O 1
ATOM 2064 N N . TYR B 2 80 ? -48.90843 8.53070 14.22426 1.000 80.74115 83 TYR B N 1
ATOM 2065 C CA . TYR B 2 80 ? -49.07563 8.35260 12.78676 1.000 85.04653 83 TYR B CA 1
ATOM 2066 C C . TYR B 2 80 ? -50.16072 9.27012 12.23793 1.000 88.39137 83 TYR B C 1
ATOM 2067 O O . TYR B 2 80 ? -49.93803 9.98515 11.25554 1.000 89.27506 83 TYR B O 1
ATOM 2076 N N . GLU B 2 81 ? -51.34236 9.26236 12.86053 1.000 87.84374 84 GLU B N 1
ATOM 2077 C CA . GLU B 2 81 ? -52.46216 10.04850 12.35374 1.000 91.39221 84 GLU B CA 1
ATOM 2078 C C . GLU B 2 81 ? -52.21903 11.54931 12.43862 1.000 93.71093 84 GLU B C 1
ATOM 2079 O O . GLU B 2 81 ? -52.87027 12.30854 11.71398 1.000 97.80822 84 GLU B O 1
ATOM 2085 N N . GLY B 2 82 ? -51.30798 11.99532 13.29793 1.000 91.81905 85 GLY B N 1
ATOM 2086 C CA . GLY B 2 82 ? -51.06882 13.40669 13.47542 1.000 90.45603 85 GLY B CA 1
ATOM 2087 C C . GLY B 2 82 ? -49.70227 13.84527 12.99055 1.000 91.99194 85 GLY B C 1
ATOM 2088 O O . GLY B 2 82 ? -49.54398 14.35160 11.87493 1.000 93.59550 85 GLY B O 1
ATOM 2089 N N . PRO B 2 83 ? -48.68507 13.66685 13.83782 1.000 88.04950 86 PRO B N 1
ATOM 2090 C CA . PRO B 2 83 ? -47.33823 14.14612 13.47375 1.000 90.62703 86 PRO B CA 1
ATOM 2091 C C . PRO B 2 83 ? -46.78321 13.54557 12.19061 1.000 93.15840 86 PRO B C 1
ATOM 2092 O O . PRO B 2 83 ? -46.25209 14.28250 11.34963 1.000 95.32118 86 PRO B O 1
ATOM 2096 N N . GLU B 2 84 ? -46.88461 12.22623 12.01054 1.000 91.00592 87 GLU B N 1
ATOM 2097 C CA . GLU B 2 84 ? -46.26478 11.60397 10.84355 1.000 93.82636 87 GLU B CA 1
ATOM 2098 C C . GLU B 2 84 ? -47.04263 11.90546 9.56752 1.000 94.77709 87 GLU B C 1
ATOM 2099 O O . GLU B 2 84 ? -46.44231 12.11529 8.50705 1.000 97.04433 87 GLU B O 1
ATOM 2105 N N . THR B 2 85 ? -48.37662 11.92999 9.64437 1.000 95.51181 88 THR B N 1
ATOM 2106 C CA . THR B 2 85 ? -49.17101 12.27140 8.46747 1.000 96.76516 88 THR B CA 1
ATOM 2107 C C . THR B 2 85 ? -48.93058 13.71126 8.03225 1.000 96.35854 88 THR B C 1
ATOM 2108 O O . THR B 2 85 ? -49.08505 14.03620 6.84952 1.000 97.86781 88 THR B O 1
ATOM 2112 N N . SER B 2 86 ? -48.54460 14.57951 8.96441 1.000 98.64712 89 SER B N 1
ATOM 2113 C CA . SER B 2 86 ? -48.29487 15.98140 8.66589 1.000 98.97085 89 SER B CA 1
ATOM 2114 C C . SER B 2 86 ? -46.84865 16.26672 8.28537 1.000 101.74880 89 SER B C 1
ATOM 2115 O O . SER B 2 86 ? -46.54097 17.39886 7.89841 1.000 102.94934 89 SER B O 1
ATOM 2118 N N . THR B 2 87 ? -45.95584 15.28210 8.38614 1.000 98.48527 90 THR B N 1
ATOM 2119 C CA . THR B 2 87 ? -44.54168 15.52552 8.12760 1.000 101.80484 90 THR B CA 1
ATOM 2120 C C . THR B 2 87 ? -43.92595 14.45801 7.23154 1.000 103.82020 90 THR B C 1
ATOM 2121 O O . THR B 2 87 ? -43.73603 14.68099 6.03148 1.000 105.28332 90 THR B O 1
ATOM 2125 N N . SER B 2 88 ? -43.61005 13.29617 7.80844 1.000 100.26903 91 SER B N 1
ATOM 2126 C CA . SER B 2 88 ? -42.82843 12.29569 7.08702 1.000 102.73700 91 SER B CA 1
ATOM 2127 C C . SER B 2 88 ? -43.60193 11.71265 5.90997 1.000 102.63713 91 SER B C 1
ATOM 2128 O O . SER B 2 88 ? -43.03240 11.50195 4.83253 1.000 104.74824 91 SER B O 1
ATOM 2131 N N . LEU B 2 89 ? -44.89705 11.44433 6.09342 1.000 103.45295 92 LEU B N 1
ATOM 2132 C CA . LEU B 2 89 ? -45.68138 10.82705 5.02715 1.000 104.70854 92 LEU B CA 1
ATOM 2133 C C . LEU B 2 89 ? -45.84730 11.76590 3.83821 1.000 105.21778 92 LEU B C 1
ATOM 2134 O O . LEU B 2 89 ? -45.79799 11.32761 2.68294 1.000 107.21533 92 LEU B O 1
ATOM 2139 N N . ARG B 2 90 ? -46.04650 13.05799 4.09833 1.000 109.15743 93 ARG B N 1
ATOM 2140 C CA . ARG B 2 90 ? -46.24986 14.01971 3.02320 1.000 109.51035 93 ARG B CA 1
ATOM 2141 C C . ARG B 2 90 ? -44.96743 14.36081 2.27656 1.000 111.42746 93 ARG B C 1
ATOM 2142 O O . ARG B 2 90 ? -45.04044 14.88952 1.16163 1.000 112.10501 93 ARG B O 1
ATOM 2150 N N . ARG B 2 91 ? -43.80600 14.06835 2.85685 1.000 103.76083 94 ARG B N 1
ATOM 2151 C CA . ARG B 2 91 ? -42.53521 14.49944 2.28546 1.000 105.96752 94 ARG B CA 1
ATOM 2152 C C . ARG B 2 91 ? -42.27617 13.80580 0.95197 1.000 107.17342 94 ARG B C 1
ATOM 2153 O O . ARG B 2 91 ? -42.24176 12.57282 0.87847 1.000 107.72360 94 ARG B O 1
ATOM 2161 N N . LEU B 2 92 A -42.09297 14.60293 -0.09988 1.000 114.24771 94 LEU B N 1
ATOM 2162 C CA . LEU B 2 92 A -41.70127 14.11168 -1.41588 1.000 114.09368 94 LEU B CA 1
ATOM 2163 C C . LEU B 2 92 A -40.49761 14.91377 -1.88371 1.000 116.28500 94 LEU B C 1
ATOM 2164 O O . LEU B 2 92 A -40.56287 16.14515 -1.95969 1.000 116.37128 94 LEU B O 1
ATOM 2169 N N . GLU B 2 93 ? -39.40446 14.22096 -2.19266 1.000 115.62678 95 GLU B N 1
ATOM 2170 C CA . GLU B 2 93 ? -38.18081 14.84589 -2.68077 1.000 117.26433 95 GLU B CA 1
ATOM 2171 C C . GLU B 2 93 ? -37.82098 14.22470 -4.02214 1.000 116.31093 95 GLU B C 1
ATOM 2172 O O . GLU B 2 93 ? -37.55886 13.01989 -4.10082 1.000 116.76791 95 GLU B O 1
ATOM 2178 N N . GLN B 2 94 ? -37.80997 15.04620 -5.07191 1.000 121.41868 96 GLN B N 1
ATOM 2179 C CA . GLN B 2 94 ? -37.55882 14.54929 -6.41819 1.000 120.46845 96 GLN B CA 1
ATOM 2180 C C . GLN B 2 94 ? -36.07576 14.22909 -6.60129 1.000 121.98078 96 GLN B C 1
ATOM 2181 O O . GLN B 2 94 ? -35.21440 14.98989 -6.15219 1.000 123.26321 96 GLN B O 1
ATOM 2187 N N . PRO B 2 95 ? -35.75563 13.11916 -7.25819 1.000 122.22560 97 PRO B N 1
ATOM 2188 C CA . PRO B 2 95 ? -34.35754 12.69718 -7.37316 1.000 123.49812 97 PRO B CA 1
ATOM 2189 C C . PRO B 2 95 ? -33.57951 13.52231 -8.38812 1.000 125.66825 97 PRO B C 1
ATOM 2190 O O . PRO B 2 95 ? -34.13620 14.15626 -9.28622 1.000 127.59515 97 PRO B O 1
ATOM 2194 N N . ASN B 2 96 ? -32.25852 13.49512 -8.22346 1.000 126.02513 98 ASN B N 1
ATOM 2195 C CA . ASN B 2 96 ? -31.31888 14.13545 -9.13801 1.000 129.09311 98 ASN B CA 1
ATOM 2196 C C . ASN B 2 96 ? -30.51681 13.04050 -9.83009 1.000 130.15215 98 ASN B C 1
ATOM 2197 O O . ASN B 2 96 ? -29.70451 12.36058 -9.19337 1.000 129.19334 98 ASN B O 1
ATOM 2202 N N . VAL B 2 97 ? -30.74484 12.87288 -11.12935 1.000 134.49016 99 VAL B N 1
ATOM 2203 C CA . VAL B 2 97 ? -30.12428 11.81357 -11.91393 1.000 135.78935 99 VAL B CA 1
ATOM 2204 C C . VAL B 2 97 ? -29.10179 12.43295 -12.85819 1.000 139.24774 99 VAL B C 1
ATOM 2205 O O . VAL B 2 97 ? -29.33048 13.51059 -13.42098 1.000 142.29643 99 VAL B O 1
ATOM 2209 N N . ALA B 2 98 ? -27.96327 11.75770 -13.01423 1.000 137.33720 100 ALA B N 1
ATOM 2210 C CA . ALA B 2 98 ? -26.89715 12.23573 -13.88591 1.000 141.61483 100 ALA B CA 1
ATOM 2211 C C . ALA B 2 98 ? -26.01421 11.05854 -14.26859 1.000 141.51356 100 ALA B C 1
ATOM 2212 O O . ALA B 2 98 ? -25.65412 10.24843 -13.40913 1.000 138.23149 100 ALA B O 1
ATOM 2214 N N . ILE B 2 99 ? -25.66755 10.96906 -15.55006 1.000 143.02941 101 ILE B N 1
ATOM 2215 C CA . ILE B 2 99 ? -24.84350 9.88554 -16.07289 1.000 143.59588 101 ILE B CA 1
ATOM 2216 C C . ILE B 2 99 ? -23.41064 10.38002 -16.20499 1.000 146.37914 101 ILE B C 1
ATOM 2217 O O . ILE B 2 99 ? -23.16286 11.44200 -16.79021 1.000 150.30858 101 ILE B O 1
ATOM 2222 N N . SER B 2 100 ? -22.46702 9.61444 -15.65787 1.000 148.83700 102 SER B N 1
ATOM 2223 C CA . SER B 2 100 ? -21.04837 9.88382 -15.85944 1.000 151.80014 102 SER B CA 1
ATOM 2224 C C . SER B 2 100 ? -20.36110 8.62359 -16.37039 1.000 152.21237 102 SER B C 1
ATOM 2225 O O . SER B 2 100 ? -21.03419 7.67220 -16.77996 1.000 150.98033 102 SER B O 1
ATOM 2228 N N . LEU B 2 101 ? -19.02955 8.59657 -16.34930 1.000 153.69405 103 LEU B N 1
ATOM 2229 C CA . LEU B 2 101 ? -18.27757 7.47338 -16.89944 1.000 154.75190 103 LEU B CA 1
ATOM 2230 C C . LEU B 2 101 ? -17.10729 7.14589 -15.98606 1.000 154.14804 103 LEU B C 1
ATOM 2231 O O . LEU B 2 101 ? -16.22911 7.98839 -15.77603 1.000 156.53371 103 LEU B O 1
ATOM 2233 N N . SER B 2 102 ? -17.10013 5.92404 -15.45564 1.000 157.47365 104 SER B N 1
ATOM 2234 C CA . SER B 2 102 ? -15.99756 5.40455 -14.64601 1.000 157.35997 104 SER B CA 1
ATOM 2235 C C . SER B 2 102 ? -15.67045 6.29845 -13.45276 1.000 156.08930 104 SER B C 1
ATOM 2236 O O . SER B 2 102 ? -14.74433 6.01633 -12.69146 1.000 156.23157 104 SER B O 1
ATOM 2238 N N . THR B 2 112 ? -16.94921 2.12922 -18.16602 1.000 158.72922 114 THR B N 1
ATOM 2239 C CA . THR B 2 112 ? -18.13502 1.68650 -17.44167 1.000 155.41044 114 THR B CA 1
ATOM 2240 C C . THR B 2 112 ? -19.00426 2.87999 -17.05539 1.000 153.80082 114 THR B C 1
ATOM 2241 O O . THR B 2 112 ? -18.68677 3.61050 -16.11669 1.000 152.48569 114 THR B O 1
ATOM 2245 N N . LEU B 2 113 ? -20.10002 3.07257 -17.78557 1.000 152.04131 115 LEU B N 1
ATOM 2246 C CA . LEU B 2 113 ? -20.98401 4.20065 -17.52768 1.000 151.09162 115 LEU B CA 1
ATOM 2247 C C . LEU B 2 113 ? -21.73573 4.00469 -16.21713 1.000 147.32537 115 LEU B C 1
ATOM 2248 O O . LEU B 2 113 ? -22.17001 2.89704 -15.88980 1.000 146.27806 115 LEU B O 1
ATOM 2250 N N . VAL B 2 114 ? -21.89069 5.09240 -15.46623 1.000 148.36479 116 VAL B N 1
ATOM 2251 C CA . VAL B 2 114 ? -22.55797 5.07575 -14.17009 1.000 145.31305 116 VAL B CA 1
ATOM 2252 C C . VAL B 2 114 ? -23.69366 6.08768 -14.19841 1.000 144.43616 116 VAL B C 1
ATOM 2253 O O . VAL B 2 114 ? -23.50979 7.22206 -14.65498 1.000 145.85256 116 VAL B O 1
ATOM 2255 N N . CYS B 2 115 ? -24.86320 5.67631 -13.71443 1.000 141.73851 117 CYS B N 1
ATOM 2256 C CA . CYS B 2 115 ? -26.02418 6.55144 -13.59022 1.000 141.04007 117 CYS B CA 1
ATOM 2257 C C . CYS B 2 115 ? -26.30423 6.74971 -12.10497 1.000 137.45576 117 CYS B C 1
ATOM 2258 O O . CYS B 2 115 ? -26.69891 5.80673 -11.41055 1.000 135.40933 117 CYS B O 1
ATOM 2261 N N . SER B 2 116 ? -26.09598 7.97210 -11.62141 1.000 135.52361 118 SER B N 1
ATOM 2262 C CA . SER B 2 116 ? -26.24882 8.29959 -10.20928 1.000 132.59555 118 SER B CA 1
ATOM 2263 C C . SER B 2 116 ? -27.59335 8.97907 -9.98357 1.000 131.66202 118 SER B C 1
ATOM 2264 O O . SER B 2 116 ? -27.86279 10.03836 -10.55938 1.000 133.59864 118 SER B O 1
ATOM 2267 N N . VAL B 2 117 ? -28.42630 8.37204 -9.14331 1.000 128.91954 119 VAL B N 1
ATOM 2268 C CA . VAL B 2 117 ? -29.70869 8.93552 -8.73724 1.000 127.68883 119 VAL B CA 1
ATOM 2269 C C . VAL B 2 117 ? -29.62565 9.22190 -7.24477 1.000 126.59330 119 VAL B C 1
ATOM 2270 O O . VAL B 2 117 ? -29.48950 8.29432 -6.43833 1.000 126.45530 119 VAL B O 1
ATOM 2274 N N . THR B 2 118 ? -29.70243 10.50045 -6.87445 1.000 124.92906 120 THR B N 1
ATOM 2275 C CA . THR B 2 118 ? -29.42826 10.92984 -5.51021 1.000 125.96308 120 THR B CA 1
ATOM 2276 C C . THR B 2 118 ? -30.52958 11.84692 -4.99345 1.000 126.41970 120 THR B C 1
ATOM 2277 O O . THR B 2 118 ? -31.32112 12.40234 -5.75998 1.000 125.76797 120 THR B O 1
ATOM 2281 N N . ASP B 2 119 ? -30.56119 11.98987 -3.66559 1.000 121.85949 121 ASP B N 1
ATOM 2282 C CA . ASP B 2 119 ? -31.38682 12.97800 -2.96693 1.000 122.61460 121 ASP B CA 1
ATOM 2283 C C . ASP B 2 119 ? -32.87156 12.82320 -3.30596 1.000 121.62433 121 ASP B C 1
ATOM 2284 O O . ASP B 2 119 ? -33.50660 13.72424 -3.85680 1.000 121.08929 121 ASP B O 1
ATOM 2289 N N . PHE B 2 120 ? -33.42846 11.66697 -2.95135 1.000 120.00731 122 PHE B N 1
ATOM 2290 C CA . PHE B 2 120 ? -34.84190 11.41263 -3.18506 1.000 119.12494 122 PHE B CA 1
ATOM 2291 C C . PHE B 2 120 ? -35.48498 10.78852 -1.95370 1.000 119.39998 122 PHE B C 1
ATOM 2292 O O . PHE B 2 120 ? -34.81027 10.26915 -1.06076 1.000 120.09103 122 PHE B O 1
ATOM 2300 N N . TYR B 2 121 ? -36.81274 10.85637 -1.92785 1.000 117.63926 123 TYR B N 1
ATOM 2301 C CA . TYR B 2 121 ? -37.62489 10.36459 -0.82144 1.000 113.97765 123 TYR B CA 1
ATOM 2302 C C . TYR B 2 121 ? -39.06642 10.26154 -1.31668 1.000 111.02619 123 TYR B C 1
ATOM 2303 O O . TYR B 2 121 ? -39.55200 11.17561 -1.98086 1.000 110.21671 123 TYR B O 1
ATOM 2312 N N . PRO B 2 122 ? -39.76486 9.15738 -1.00107 1.000 111.02809 124 PRO B N 1
ATOM 2313 C CA . PRO B 2 122 ? -39.38474 8.00116 -0.17901 1.000 110.92026 124 PRO B CA 1
ATOM 2314 C C . PRO B 2 122 ? -38.45240 7.00354 -0.86642 1.000 115.44522 124 PRO B C 1
ATOM 2315 O O . PRO B 2 122 ? -37.71291 7.35634 -1.78454 1.000 118.91848 124 PRO B O 1
ATOM 2319 N N . ALA B 2 123 ? -38.51055 5.74901 -0.41385 1.000 115.02354 125 ALA B N 1
ATOM 2320 C CA . ALA B 2 123 ? -37.56429 4.73733 -0.86912 1.000 118.28692 125 ALA B CA 1
ATOM 2321 C C . ALA B 2 123 ? -37.92095 4.16683 -2.23456 1.000 122.80106 125 ALA B C 1
ATOM 2322 O O . ALA B 2 123 ? -37.01783 3.80949 -2.99961 1.000 126.36768 125 ALA B O 1
ATOM 2324 N N . LYS B 2 124 ? -39.20986 4.06499 -2.55573 1.000 119.64556 126 LYS B N 1
ATOM 2325 C CA . LYS B 2 124 ? -39.61950 3.42669 -3.80053 1.000 124.65245 126 LYS B CA 1
ATOM 2326 C C . LYS B 2 124 ? -39.05471 4.17857 -4.99652 1.000 128.39086 126 LYS B C 1
ATOM 2327 O O . LYS B 2 124 ? -39.31837 5.37092 -5.17689 1.000 127.22268 126 LYS B O 1
ATOM 2333 N N . ILE B 2 125 ? -38.26935 3.47471 -5.81039 1.000 128.57700 127 ILE B N 1
ATOM 2334 C CA . ILE B 2 125 ? -37.68069 4.03885 -7.01691 1.000 132.80469 127 ILE B CA 1
ATOM 2335 C C . ILE B 2 125 ? -37.49634 2.90019 -8.00881 1.000 135.28568 127 ILE B C 1
ATOM 2336 O O . ILE B 2 125 ? -37.44585 1.72674 -7.63543 1.000 133.47241 127 ILE B O 1
ATOM 2341 N N . LYS B 2 126 ? -37.41915 3.25038 -9.29649 1.000 140.96662 128 LYS B N 1
ATOM 2342 C CA . LYS B 2 126 ? -37.35195 2.25098 -10.36415 1.000 141.85806 128 LYS B CA 1
ATOM 2343 C C . LYS B 2 126 ? -36.42179 2.78501 -11.45441 1.000 142.90259 128 LYS B C 1
ATOM 2344 O O . LYS B 2 126 ? -36.85908 3.34248 -12.46392 1.000 143.42070 128 LYS B O 1
ATOM 2350 N N . VAL B 2 127 ? -35.12287 2.60572 -11.24120 1.000 143.80754 129 VAL B N 1
ATOM 2351 C CA . VAL B 2 127 ? -34.10619 3.04752 -12.18727 1.000 144.05675 129 VAL B CA 1
ATOM 2352 C C . VAL B 2 127 ? -33.86994 1.94199 -13.20659 1.000 144.64433 129 VAL B C 1
ATOM 2353 O O . VAL B 2 127 ? -33.68115 0.77566 -12.84302 1.000 144.04304 129 VAL B O 1
ATOM 2357 N N . ARG B 2 128 ? -33.88899 2.30544 -14.48569 1.000 150.21187 130 ARG B N 1
ATOM 2358 C CA . ARG B 2 128 ? -33.63346 1.35472 -15.55603 1.000 150.92475 130 ARG B CA 1
ATOM 2359 C C . ARG B 2 128 ? -32.93111 2.08337 -16.69120 1.000 150.98646 130 ARG B C 1
ATOM 2360 O O . ARG B 2 128 ? -32.98877 3.31112 -16.79569 1.000 150.31847 130 ARG B O 1
ATOM 2368 N N . TRP B 2 129 ? -32.25524 1.31401 -17.53690 1.000 153.07228 131 TRP B N 1
ATOM 2369 C CA . TRP B 2 129 ? -31.54667 1.88803 -18.67484 1.000 153.22885 131 TRP B CA 1
ATOM 2370 C C . TRP B 2 129 ? -32.42678 1.90380 -19.91994 1.000 154.77673 131 TRP B C 1
ATOM 2371 O O . TRP B 2 129 ? -31.96022 2.20432 -21.01897 1.000 155.99192 131 TRP B O 1
ATOM 2382 N N . GLU B 2 136 ? -33.51606 -0.61655 -21.27088 1.000 155.46714 138 GLU B N 1
ATOM 2383 C CA . GLU B 2 136 ? -33.95456 -1.90716 -21.78336 1.000 156.87288 138 GLU B CA 1
ATOM 2384 C C . GLU B 2 136 ? -32.77670 -2.85615 -21.97192 1.000 156.70096 138 GLU B C 1
ATOM 2385 O O . GLU B 2 136 ? -32.91521 -3.90807 -22.59519 1.000 158.08836 138 GLU B O 1
ATOM 2387 N N . THR B 2 137 ? -31.61702 -2.48586 -21.43597 1.000 156.56636 139 THR B N 1
ATOM 2388 C CA . THR B 2 137 ? -30.41165 -3.29503 -21.55220 1.000 155.96104 139 THR B CA 1
ATOM 2389 C C . THR B 2 137 ? -30.07627 -3.91102 -20.19857 1.000 153.68121 139 THR B C 1
ATOM 2390 O O . THR B 2 137 ? -30.11874 -3.23038 -19.16727 1.000 152.50032 139 THR B O 1
ATOM 2394 N N . VAL B 2 138 ? -29.77362 -5.20510 -20.20687 1.000 153.43618 140 VAL B N 1
ATOM 2395 C CA . VAL B 2 138 ? -29.44652 -5.94558 -18.99903 1.000 151.07945 140 VAL B CA 1
ATOM 2396 C C . VAL B 2 138 ? -27.94392 -6.23082 -19.00932 1.000 149.65781 140 VAL B C 1
ATOM 2397 O O . VAL B 2 138 ? -27.25603 -6.02995 -20.01024 1.000 150.89972 140 VAL B O 1
ATOM 2401 N N . GLY B 2 139 ? -27.43665 -6.69781 -17.87659 1.000 147.51174 141 GLY B N 1
ATOM 2402 C CA . GLY B 2 139 ? -26.01820 -6.74254 -17.62591 1.000 145.90931 141 GLY B CA 1
ATOM 2403 C C . GLY B 2 139 ? -25.53527 -5.60753 -16.75783 1.000 145.03563 141 GLY B C 1
ATOM 2404 O O . GLY B 2 139 ? -24.36469 -5.22309 -16.86121 1.000 144.53855 141 GLY B O 1
ATOM 2405 N N . VAL B 2 140 ? -26.40209 -5.05735 -15.91298 1.000 139.59667 142 VAL B N 1
ATOM 2406 C CA . VAL B 2 140 ? -26.12477 -3.86482 -15.12749 1.000 137.34639 142 VAL B CA 1
ATOM 2407 C C . VAL B 2 140 ? -26.14247 -4.24164 -13.65413 1.000 134.62550 142 VAL B C 1
ATOM 2408 O O . VAL B 2 140 ? -27.02009 -4.98773 -13.20579 1.000 133.89792 142 VAL B O 1
ATOM 2412 N N . SER B 2 141 ? -25.17337 -3.72777 -12.90393 1.000 128.58540 143 SER B N 1
ATOM 2413 C CA . SER B 2 141 ? -25.11081 -3.93337 -11.46427 1.000 126.26809 143 SER B CA 1
ATOM 2414 C C . SER B 2 141 ? -25.61901 -2.68475 -10.75877 1.000 124.07016 143 SER B C 1
ATOM 2415 O O . SER B 2 141 ? -25.13139 -1.57849 -11.01383 1.000 124.30056 143 SER B O 1
ATOM 2418 N N . SER B 2 142 ? -26.59900 -2.86420 -9.88158 1.000 121.88906 144 SER B N 1
ATOM 2419 C CA . SER B 2 142 ? -27.15841 -1.77814 -9.09385 1.000 119.91598 144 SER B CA 1
ATOM 2420 C C . SER B 2 142 ? -26.82344 -1.99041 -7.62570 1.000 119.20020 144 SER B C 1
ATOM 2421 O O . SER B 2 142 ? -26.85098 -3.12109 -7.13031 1.000 120.10308 144 SER B O 1
ATOM 2424 N N . THR B 2 143 ? -26.50270 -0.90268 -6.93438 1.000 119.12256 145 THR B N 1
ATOM 2425 C CA . THR B 2 143 ? -26.19808 -1.00017 -5.51846 1.000 119.22746 145 THR B CA 1
ATOM 2426 C C . THR B 2 143 ? -27.48405 -1.01100 -4.69589 1.000 117.50717 145 THR B C 1
ATOM 2427 O O . THR B 2 143 ? -28.57718 -0.71374 -5.18641 1.000 116.02957 145 THR B O 1
ATOM 2431 N N . GLN B 2 144 ? -27.33958 -1.37288 -3.42463 1.000 120.08367 146 GLN B N 1
ATOM 2432 C CA . GLN B 2 144 ? -28.44518 -1.27385 -2.48757 1.000 118.37554 146 GLN B CA 1
ATOM 2433 C C . GLN B 2 144 ? -28.89041 0.17910 -2.35628 1.000 116.74701 146 GLN B C 1
ATOM 2434 O O . GLN B 2 144 ? -28.13467 1.11611 -2.62918 1.000 117.43163 146 GLN B O 1
ATOM 2440 N N . LEU B 2 145 ? -30.13918 0.36321 -1.93802 1.000 121.52337 147 LEU B N 1
ATOM 2441 C CA . LEU B 2 145 ? -30.63853 1.70951 -1.69606 1.000 120.11890 147 LEU B CA 1
ATOM 2442 C C . LEU B 2 145 ? -29.86029 2.33364 -0.54661 1.000 121.28377 147 LEU B C 1
ATOM 2443 O O . LEU B 2 145 ? -29.93914 1.86630 0.59343 1.000 121.42443 147 LEU B O 1
ATOM 2448 N N . ILE B 2 146 ? -29.09134 3.37310 -0.85111 1.000 114.45345 148 ILE B N 1
ATOM 2449 C CA . ILE B 2 146 ? -28.21129 4.00266 0.12614 1.000 115.92282 148 ILE B CA 1
ATOM 2450 C C . ILE B 2 146 ? -29.00378 5.03313 0.91681 1.000 115.02500 148 ILE B C 1
ATOM 2451 O O . ILE B 2 146 ? -29.63385 5.92665 0.33846 1.000 113.85063 148 ILE B O 1
ATOM 2456 N N . ARG B 2 147 ? -28.96884 4.91233 2.24173 1.000 110.14521 149 ARG B N 1
ATOM 2457 C CA . ARG B 2 147 ? -29.72618 5.78709 3.13422 1.000 109.31440 149 ARG B CA 1
ATOM 2458 C C . ARG B 2 147 ? -28.78654 6.85933 3.67493 1.000 109.52764 149 ARG B C 1
ATOM 2459 O O . ARG B 2 147 ? -28.07762 6.65222 4.66046 1.000 109.27170 149 ARG B O 1
ATOM 2467 N N . ASN B 2 148 ? -28.77495 8.01394 3.01431 1.000 112.32387 150 ASN B N 1
ATOM 2468 C CA . ASN B 2 148 ? -28.16703 9.19357 3.61058 1.000 112.97231 150 ASN B CA 1
ATOM 2469 C C . ASN B 2 148 ? -29.00274 9.61635 4.81155 1.000 112.77825 150 ASN B C 1
ATOM 2470 O O . ASN B 2 148 ? -30.22228 9.77893 4.70396 1.000 112.06638 150 ASN B O 1
ATOM 2475 N N . GLY B 2 149 ? -28.35414 9.78600 5.95955 1.000 111.89853 151 GLY B N 1
ATOM 2476 C CA . GLY B 2 149 ? -29.07570 10.10509 7.17683 1.000 110.08036 151 GLY B CA 1
ATOM 2477 C C . GLY B 2 149 ? -29.53530 11.54691 7.26594 1.000 109.96217 151 GLY B C 1
ATOM 2478 O O . GLY B 2 149 ? -29.66055 12.09607 8.36468 1.000 108.60557 151 GLY B O 1
ATOM 2479 N N . ASP B 2 150 ? -29.77530 12.17710 6.11478 1.000 110.20512 152 ASP B N 1
ATOM 2480 C CA . ASP B 2 150 ? -30.39338 13.49494 6.04791 1.000 110.21014 152 ASP B CA 1
ATOM 2481 C C . ASP B 2 150 ? -31.80282 13.42931 5.46832 1.000 111.01667 152 ASP B C 1
ATOM 2482 O O . ASP B 2 150 ? -32.28895 14.42060 4.91324 1.000 112.21932 152 ASP B O 1
ATOM 2487 N N . TRP B 2 151 ? -32.45735 12.26992 5.58357 1.000 108.21166 153 TRP B N 1
ATOM 2488 C CA . TRP B 2 151 ? -33.79218 12.02307 5.03217 1.000 106.42751 153 TRP B CA 1
ATOM 2489 C C . TRP B 2 151 ? -33.79954 12.07920 3.50543 1.000 106.93763 153 TRP B C 1
ATOM 2490 O O . TRP B 2 151 ? -34.80439 12.44593 2.89131 1.000 104.54368 153 TRP B O 1
ATOM 2501 N N . THR B 2 152 ? -32.67962 11.71120 2.88253 1.000 108.31115 154 THR B N 1
ATOM 2502 C CA . THR B 2 152 ? -32.59931 11.52736 1.44040 1.000 112.73788 154 THR B CA 1
ATOM 2503 C C . THR B 2 152 ? -31.91072 10.20247 1.14456 1.000 115.56644 154 THR B C 1
ATOM 2504 O O . THR B 2 152 ? -31.12307 9.70106 1.95045 1.000 113.76805 154 THR B O 1
ATOM 2508 N N . PHE B 2 153 ? -32.21739 9.63849 -0.01876 1.000 113.28614 155 PHE B N 1
ATOM 2509 C CA . PHE B 2 153 ? -31.64187 8.37993 -0.46840 1.000 117.54442 155 PHE B CA 1
ATOM 2510 C C . PHE B 2 153 ? -30.82292 8.60698 -1.73286 1.000 121.76194 155 PHE B C 1
ATOM 2511 O O . PHE B 2 153 ? -30.83122 9.69054 -2.32296 1.000 121.72236 155 PHE B O 1
ATOM 2519 N N . GLN B 2 154 ? -30.10689 7.56378 -2.14716 1.000 116.69249 156 GLN B N 1
ATOM 2520 C CA . GLN B 2 154 ? -29.41111 7.58952 -3.42563 1.000 120.58659 156 GLN B CA 1
ATOM 2521 C C . GLN B 2 154 ? -29.17384 6.16169 -3.89529 1.000 122.11415 156 GLN B C 1
ATOM 2522 O O . GLN B 2 154 ? -28.94193 5.25732 -3.08877 1.000 120.35593 156 GLN B O 1
ATOM 2528 N N . VAL B 2 155 ? -29.24886 5.97205 -5.21167 1.000 124.70574 157 VAL B N 1
ATOM 2529 C CA . VAL B 2 155 ? -29.05793 4.67223 -5.84498 1.000 123.91001 157 VAL B CA 1
ATOM 2530 C C . VAL B 2 155 ? -28.06468 4.83812 -6.98570 1.000 126.72863 157 VAL B C 1
ATOM 2531 O O . VAL B 2 155 ? -28.17970 5.77600 -7.78251 1.000 127.43867 157 VAL B O 1
ATOM 2535 N N . LEU B 2 156 ? -27.09524 3.92957 -7.06420 1.000 121.12601 158 LEU B N 1
ATOM 2536 C CA . LEU B 2 156 ? -26.05750 3.95177 -8.09050 1.000 124.00118 158 LEU B CA 1
ATOM 2537 C C . LEU B 2 156 ? -26.24908 2.74357 -9.00045 1.000 122.24376 158 LEU B C 1
ATOM 2538 O O . LEU B 2 156 ? -26.05738 1.59965 -8.57378 1.000 120.68365 158 LEU B O 1
ATOM 2543 N N . VAL B 2 157 ? -26.62636 3.00113 -10.24932 1.000 132.05668 159 VAL B N 1
ATOM 2544 C CA . VAL B 2 157 ? -26.81964 1.96776 -11.26091 1.000 131.03370 159 VAL B CA 1
ATOM 2545 C C . VAL B 2 157 ? -25.67908 2.08447 -12.26393 1.000 133.85923 159 VAL B C 1
ATOM 2546 O O . VAL B 2 157 ? -25.48229 3.14502 -12.87066 1.000 135.81617 159 VAL B O 1
ATOM 2550 N N . MET B 2 158 ? -24.92597 0.99811 -12.43694 1.000 134.52517 160 MET B N 1
ATOM 2551 C CA . MET B 2 158 ? -23.64788 1.03280 -13.14033 1.000 137.24159 160 MET B CA 1
ATOM 2552 C C . MET B 2 158 ? -23.60047 -0.07571 -14.18153 1.000 136.46911 160 MET B C 1
ATOM 2553 O O . MET B 2 158 ? -23.73042 -1.25606 -13.84093 1.000 134.87308 160 MET B O 1
ATOM 2558 N N . LEU B 2 159 ? -23.39467 0.30484 -15.44218 1.000 143.18147 161 LEU B N 1
ATOM 2559 C CA . LEU B 2 159 ? -23.35241 -0.62027 -16.56721 1.000 143.81474 161 LEU B CA 1
ATOM 2560 C C . LEU B 2 159 ? -22.00871 -0.52112 -17.27721 1.000 146.83503 161 LEU B C 1
ATOM 2561 O O . LEU B 2 159 ? -21.50699 0.57985 -17.52558 1.000 149.00504 161 LEU B O 1
ATOM 2566 N N . GLU B 2 160 ? -21.43158 -1.67627 -17.60421 1.000 149.55093 162 GLU B N 1
ATOM 2567 C CA . GLU B 2 160 ? -20.18419 -1.70688 -18.35723 1.000 152.43462 162 GLU B CA 1
ATOM 2568 C C . GLU B 2 160 ? -20.42702 -1.23948 -19.78750 1.000 154.51796 162 GLU B C 1
ATOM 2569 O O . GLU B 2 160 ? -21.30224 -1.76370 -20.48335 1.000 153.77003 162 GLU B O 1
ATOM 2571 N N . MET B 2 161 ? -19.64811 -0.25465 -20.22808 1.000 158.78745 163 MET B N 1
ATOM 2572 C CA . MET B 2 161 ? -19.85572 0.39411 -21.51440 1.000 161.07589 163 MET B CA 1
ATOM 2573 C C . MET B 2 161 ? -18.66852 0.15212 -22.43527 1.000 164.28278 163 MET B C 1
ATOM 2574 O O . MET B 2 161 ? -17.51325 0.17663 -21.99843 1.000 165.56528 163 MET B O 1
ATOM 2576 N N . THR B 2 162 ? -18.96325 -0.07726 -23.70528 1.000 170.61269 164 THR B N 1
ATOM 2577 C CA . THR B 2 162 ? -17.97455 -0.19487 -24.76364 1.000 173.72408 164 THR B CA 1
ATOM 2578 C C . THR B 2 162 ? -17.96770 1.06405 -25.61582 1.000 176.59722 164 THR B C 1
ATOM 2579 O O . THR B 2 162 ? -18.86649 1.90459 -25.52265 1.000 175.94889 164 THR B O 1
ATOM 2583 N N . PRO B 2 163 ? -16.96233 1.22808 -26.47532 1.000 185.13255 165 PRO B N 1
ATOM 2584 C CA . PRO B 2 163 ? -16.81376 2.49529 -27.20181 1.000 188.10705 165 PRO B CA 1
ATOM 2585 C C . PRO B 2 163 ? -17.61838 2.55637 -28.49164 1.000 190.26206 165 PRO B C 1
ATOM 2586 O O . PRO B 2 163 ? -17.67434 1.60401 -29.27308 1.000 191.30611 165 PRO B O 1
ATOM 2588 N N . HIS B 2 164 ? -18.25089 3.71445 -28.70199 1.000 190.65073 166 HIS B N 1
ATOM 2589 C CA . HIS B 2 164 ? -18.96423 4.02850 -29.94292 1.000 193.30232 166 HIS B CA 1
ATOM 2590 C C . HIS B 2 164 ? -20.08883 3.03270 -30.22033 1.000 192.28187 166 HIS B C 1
ATOM 2591 O O . HIS B 2 164 ? -20.33986 2.65536 -31.36672 1.000 195.66961 166 HIS B O 1
ATOM 2593 N N . GLN B 2 165 ? -20.77566 2.60676 -29.16481 1.000 191.56759 167 GLN B N 1
ATOM 2594 C CA . GLN B 2 165 ? -21.93006 1.71853 -29.29979 1.000 190.28457 167 GLN B CA 1
ATOM 2595 C C . GLN B 2 165 ? -23.22094 2.51016 -29.48309 1.000 190.52583 167 GLN B C 1
ATOM 2596 O O . GLN B 2 165 ? -24.21893 2.28705 -28.79875 1.000 187.41816 167 GLN B O 1
ATOM 2597 N N . GLY B 2 166 ? -23.20100 3.45115 -30.42395 1.000 191.18885 168 GLY B N 1
ATOM 2598 C CA . GLY B 2 166 ? -24.32055 4.34654 -30.60734 1.000 191.86619 168 GLY B CA 1
ATOM 2599 C C . GLY B 2 166 ? -24.47312 5.28930 -29.42345 1.000 188.10366 168 GLY B C 1
ATOM 2600 O O . GLY B 2 166 ? -23.60185 5.41735 -28.56213 1.000 185.77185 168 GLY B O 1
ATOM 2601 N N . GLU B 2 167 ? -25.61784 5.96245 -29.39975 1.000 187.58342 169 GLU B N 1
ATOM 2602 C CA . GLU B 2 167 ? -25.98414 6.84395 -28.30013 1.000 183.84329 169 GLU B CA 1
ATOM 2603 C C . GLU B 2 167 ? -26.97652 6.11179 -27.40758 1.000 179.50827 169 GLU B C 1
ATOM 2604 O O . GLU B 2 167 ? -28.06674 5.74494 -27.86055 1.000 180.30345 169 GLU B O 1
ATOM 2606 N N . VAL B 2 168 ? -26.58838 5.88650 -26.14876 1.000 181.93898 170 VAL B N 1
ATOM 2607 C CA . VAL B 2 168 ? -27.46235 5.19288 -25.21198 1.000 177.79525 170 VAL B CA 1
ATOM 2608 C C . VAL B 2 168 ? -28.79678 5.91645 -25.13306 1.000 176.79004 170 VAL B C 1
ATOM 2609 O O . VAL B 2 168 ? -28.85643 7.15282 -25.10335 1.000 177.07761 170 VAL B O 1
ATOM 2611 N N . TYR B 2 169 ? -29.88039 5.14087 -25.11884 1.000 175.47463 171 TYR B N 1
ATOM 2612 C CA . TYR B 2 169 ? -31.22426 5.70345 -25.13775 1.000 174.85086 171 TYR B CA 1
ATOM 2613 C C . TYR B 2 169 ? -31.44755 6.62395 -23.94458 1.000 170.66740 171 TYR B C 1
ATOM 2614 O O . TYR B 2 169 ? -31.50520 7.84737 -24.10579 1.000 171.44851 171 TYR B O 1
ATOM 2623 N N . THR B 2 170 ? -31.55096 6.05276 -22.74624 1.000 165.60442 172 THR B N 1
ATOM 2624 C CA . THR B 2 170 ? -31.84548 6.82643 -21.54864 1.000 163.17903 172 THR B CA 1
ATOM 2625 C C . THR B 2 170 ? -31.26175 6.12560 -20.32999 1.000 161.01679 172 THR B C 1
ATOM 2626 O O . THR B 2 170 ? -30.81165 4.97914 -20.39853 1.000 161.47004 172 THR B O 1
ATOM 2630 N N . CYS B 2 171 ? -31.26304 6.84364 -19.20891 1.000 157.42757 173 CYS B N 1
ATOM 2631 C CA . CYS B 2 171 ? -31.22862 6.24641 -17.87501 1.000 155.82389 173 CYS B CA 1
ATOM 2632 C C . CYS B 2 171 ? -32.57223 6.60329 -17.24535 1.000 155.41843 173 CYS B C 1
ATOM 2633 O O . CYS B 2 171 ? -32.72114 7.64390 -16.60297 1.000 153.19691 173 CYS B O 1
ATOM 2636 N N . HIS B 2 172 ? -33.55399 5.73317 -17.45496 1.000 153.79102 174 HIS B N 1
ATOM 2637 C CA . HIS B 2 172 ? -34.91388 5.98751 -17.00272 1.000 153.78938 174 HIS B CA 1
ATOM 2638 C C . HIS B 2 172 ? -35.00227 5.90648 -15.48126 1.000 153.01185 174 HIS B C 1
ATOM 2639 O O . HIS B 2 172 ? -34.38091 5.04650 -14.85059 1.000 153.64380 174 HIS B O 1
ATOM 2646 N N . VAL B 2 173 ? -35.77843 6.81574 -14.89167 1.000 148.39577 175 VAL B N 1
ATOM 2647 C CA . VAL B 2 173 ? -35.94666 6.90045 -13.44316 1.000 146.89512 175 VAL B CA 1
ATOM 2648 C C . VAL B 2 173 ? -37.42560 7.09030 -13.13560 1.000 145.43900 175 VAL B C 1
ATOM 2649 O O . VAL B 2 173 ? -38.07179 7.97990 -13.69798 1.000 143.85337 175 VAL B O 1
ATOM 2653 N N . GLU B 2 174 ? -37.95726 6.26558 -12.23569 1.000 144.30723 176 GLU B N 1
ATOM 2654 C CA . GLU B 2 174 ? -39.36887 6.28326 -11.87443 1.000 141.97581 176 GLU B CA 1
ATOM 2655 C C . GLU B 2 174 ? -39.49524 6.45074 -10.36642 1.000 137.73295 176 GLU B C 1
ATOM 2656 O O . GLU B 2 174 ? -38.90032 5.68275 -9.60300 1.000 138.42154 176 GLU B O 1
ATOM 2662 N N . HIS B 2 175 ? -40.27135 7.44612 -9.94000 1.000 138.33874 177 HIS B N 1
ATOM 2663 C CA . HIS B 2 175 ? -40.34714 7.81325 -8.53234 1.000 133.09730 177 HIS B CA 1
ATOM 2664 C C . HIS B 2 175 ? -41.73521 8.35465 -8.22559 1.000 128.36351 177 HIS B C 1
ATOM 2665 O O . HIS B 2 175 ? -42.38498 8.92261 -9.11187 1.000 129.00073 177 HIS B O 1
ATOM 2672 N N . PRO B 2 176 ? -42.22273 8.18520 -6.99117 1.000 132.00275 178 PRO B N 1
ATOM 2673 C CA . PRO B 2 176 ? -43.52821 8.76884 -6.63592 1.000 127.19775 178 PRO B CA 1
ATOM 2674 C C . PRO B 2 176 ? -43.55958 10.28521 -6.70563 1.000 125.87780 178 PRO B C 1
ATOM 2675 O O . PRO B 2 176 ? -44.61196 10.85925 -7.01285 1.000 124.27594 178 PRO B O 1
ATOM 2679 N N . SER B 2 177 ? -42.44019 10.95504 -6.42259 1.000 125.33432 179 SER B N 1
ATOM 2680 C CA . SER B 2 177 ? -42.42435 12.41368 -6.45313 1.000 124.49014 179 SER B CA 1
ATOM 2681 C C . SER B 2 177 ? -42.56566 12.95198 -7.87062 1.000 127.69570 179 SER B C 1
ATOM 2682 O O . SER B 2 177 ? -43.02530 14.08427 -8.05944 1.000 126.66415 179 SER B O 1
ATOM 2685 N N . LEU B 2 178 ? -42.18396 12.16407 -8.87061 1.000 129.30532 180 LEU B N 1
ATOM 2686 C CA . LEU B 2 178 ? -42.18193 12.59838 -10.26023 1.000 132.51677 180 LEU B CA 1
ATOM 2687 C C . LEU B 2 178 ? -43.46283 12.14910 -10.94987 1.000 133.01899 180 LEU B C 1
ATOM 2688 O O . LEU B 2 178 ? -43.82372 10.96864 -10.89319 1.000 133.71589 180 LEU B O 1
ATOM 2693 N N . LYS B 2 179 ? -44.14694 13.09461 -11.59788 1.000 137.82667 181 LYS B N 1
ATOM 2694 C CA . LYS B 2 179 ? -45.30618 12.74801 -12.41135 1.000 139.29228 181 LYS B CA 1
ATOM 2695 C C . LYS B 2 179 ? -44.89397 12.14983 -13.74916 1.000 144.08317 181 LYS B C 1
ATOM 2696 O O . LYS B 2 179 ? -45.64566 11.35870 -14.32962 1.000 146.04543 181 LYS B O 1
ATOM 2698 N N . SER B 2 180 ? -43.71471 12.51430 -14.24834 1.000 143.75018 182 SER B N 1
ATOM 2699 C CA . SER B 2 180 ? -43.15362 11.95121 -15.46269 1.000 147.83498 182 SER B CA 1
ATOM 2700 C C . SER B 2 180 ? -41.68546 11.62046 -15.23305 1.000 148.74945 182 SER B C 1
ATOM 2701 O O . SER B 2 180 ? -40.97948 12.36795 -14.54401 1.000 146.76915 182 SER B O 1
ATOM 2704 N N . PRO B 2 181 ? -41.20094 10.50896 -15.78502 1.000 150.46036 183 PRO B N 1
ATOM 2705 C CA . PRO B 2 181 ? -39.80206 10.12402 -15.56792 1.000 151.59777 183 PRO B CA 1
ATOM 2706 C C . PRO B 2 181 ? -38.83462 11.14976 -16.14128 1.000 151.71242 183 PRO B C 1
ATOM 2707 O O . PRO B 2 181 ? -39.16348 11.92561 -17.04173 1.000 152.14047 183 PRO B O 1
ATOM 2711 N N . ILE B 2 182 ? -37.61571 11.14164 -15.59769 1.000 155.41176 184 ILE B N 1
ATOM 2712 C CA . ILE B 2 182 ? -36.60251 12.10551 -16.01663 1.000 155.09745 184 ILE B CA 1
ATOM 2713 C C . ILE B 2 182 ? -36.00501 11.71635 -17.36412 1.000 157.79056 184 ILE B C 1
ATOM 2714 O O . ILE B 2 182 ? -35.84463 12.56550 -18.24884 1.000 158.19325 184 ILE B O 1
ATOM 2716 N N . THR B 2 183 ? -35.67776 10.43335 -17.54033 1.000 156.74587 185 THR B N 1
ATOM 2717 C CA . THR B 2 183 ? -35.17226 9.87974 -18.80301 1.000 158.89973 185 THR B CA 1
ATOM 2718 C C . THR B 2 183 ? -34.03523 10.71912 -19.38518 1.000 158.60924 185 THR B C 1
ATOM 2719 O O . THR B 2 183 ? -34.08294 11.16543 -20.53343 1.000 159.71743 185 THR B O 1
ATOM 2723 N N . VAL B 2 184 ? -32.99129 10.92390 -18.58215 1.000 157.59768 186 VAL B N 1
ATOM 2724 C CA . VAL B 2 184 ? -31.83810 11.68369 -19.04927 1.000 157.11729 186 VAL B CA 1
ATOM 2725 C C . VAL B 2 184 ? -31.09334 10.87400 -20.10306 1.000 158.80980 186 VAL B C 1
ATOM 2726 O O . VAL B 2 184 ? -30.81765 9.68111 -19.91782 1.000 159.44726 186 VAL B O 1
ATOM 2730 N N . GLU B 2 185 ? -30.78723 11.51228 -21.22908 1.000 161.31269 187 GLU B N 1
ATOM 2731 C CA . GLU B 2 185 ? -30.04286 10.84386 -22.28304 1.000 162.50176 187 GLU B CA 1
ATOM 2732 C C . GLU B 2 185 ? -28.54553 10.89827 -21.99314 1.000 161.18028 187 GLU B C 1
ATOM 2733 O O . GLU B 2 185 ? -28.05330 11.77840 -21.28177 1.000 159.58750 187 GLU B O 1
ATOM 2739 N N . TRP B 2 186 ? -27.82208 9.93393 -22.55373 1.000 165.18477 188 TRP B N 1
ATOM 2740 C CA . TRP B 2 186 ? -26.38305 9.82467 -22.33626 1.000 163.85492 188 TRP B CA 1
ATOM 2741 C C . TRP B 2 186 ? -25.63728 11.02799 -22.90334 1.000 165.98965 188 TRP B C 1
ATOM 2742 O O . TRP B 2 186 ? -24.41570 11.12333 -22.78556 1.000 165.90355 188 TRP B O 1
ATOM 2744 N N . GLU C 3 1 ? -52.20158 23.22728 29.96219 1.000 97.90111 2 GLU C N 1
ATOM 2745 C CA . GLU C 3 1 ? -53.60541 22.86043 30.10069 1.000 94.54032 2 GLU C CA 1
ATOM 2746 C C . GLU C 3 1 ? -54.05325 22.92288 31.55274 1.000 91.99830 2 GLU C C 1
ATOM 2747 O O . GLU C 3 1 ? -53.23676 23.06639 32.46326 1.000 92.86002 2 GLU C O 1
ATOM 2749 N N . GLN C 3 2 ? -55.36225 22.81202 31.75861 1.000 88.15710 3 GLN C N 1
ATOM 2750 C CA . GLN C 3 2 ? -55.92427 22.77336 33.09886 1.000 84.81896 3 GLN C CA 1
ATOM 2751 C C . GLN C 3 2 ? -57.28938 22.11086 33.03062 1.000 82.41391 3 GLN C C 1
ATOM 2752 O O . GLN C 3 2 ? -57.91397 22.03554 31.96897 1.000 83.34776 3 GLN C O 1
ATOM 2758 N N . VAL C 3 3 ? -57.73933 21.63023 34.18294 1.000 81.95363 4 VAL C N 1
ATOM 2759 C CA . VAL C 3 3 ? -59.04899 21.01228 34.32153 1.000 79.68194 4 VAL C CA 1
ATOM 2760 C C . VAL C 3 3 ? -59.92194 21.91686 35.17825 1.000 77.83154 4 VAL C C 1
ATOM 2761 O O . VAL C 3 3 ? -59.44721 22.58839 36.10235 1.000 77.80473 4 VAL C O 1
ATOM 2765 N N . GLU C 3 4 ? -61.20220 21.96436 34.83309 1.000 76.94267 5 GLU C N 1
ATOM 2766 C CA . GLU C 3 4 ? -62.22958 22.56270 35.66712 1.000 77.00744 5 GLU C CA 1
ATOM 2767 C C . GLU C 3 4 ? -63.14685 21.45712 36.15604 1.000 75.36863 5 GLU C C 1
ATOM 2768 O O . GLU C 3 4 ? -63.57978 20.60749 35.37132 1.000 73.90899 5 GLU C O 1
ATOM 2774 N N . GLN C 3 5 ? -63.43635 21.47085 37.44642 1.000 75.19548 6 GLN C N 1
ATOM 2775 C CA . GLN C 3 5 ? -64.27728 20.46647 38.08431 1.000 73.93227 6 GLN C CA 1
ATOM 2776 C C . GLN C 3 5 ? -65.46350 21.22355 38.66797 1.000 75.41773 6 GLN C C 1
ATOM 2777 O O . GLN C 3 5 ? -65.39721 21.72001 39.79754 1.000 76.11622 6 GLN C O 1
ATOM 2783 N N . LEU C 3 6 ? -66.54079 21.31789 37.90028 1.000 78.58652 7 LEU C N 1
ATOM 2784 C CA . LEU C 3 6 ? -67.49866 22.39126 38.13234 1.000 80.62983 7 LEU C CA 1
ATOM 2785 C C . LEU C 3 6 ? -68.35538 22.23840 39.38870 1.000 81.37470 7 LEU C C 1
ATOM 2786 O O . LEU C 3 6 ? -68.53858 23.23092 40.10677 1.000 83.47695 7 LEU C O 1
ATOM 2791 N N . PRO C 3 7 ? -68.92508 21.05389 39.69870 1.000 73.71425 8 PRO C N 1
ATOM 2792 C CA . PRO C 3 7 ? -69.82151 20.98561 40.86561 1.000 74.75200 8 PRO C CA 1
ATOM 2793 C C . PRO C 3 7 ? -69.09781 21.12425 42.19677 1.000 75.26609 8 PRO C C 1
ATOM 2794 O O . PRO C 3 7 ? -69.08513 20.17139 42.97753 1.000 74.87207 8 PRO C O 1
ATOM 2798 N N . SER C 3 8 ? -68.53595 22.30984 42.47141 1.000 73.69220 9 SER C N 1
ATOM 2799 C CA . SER C 3 8 ? -67.72070 22.55817 43.66397 1.000 74.14903 9 SER C CA 1
ATOM 2800 C C . SER C 3 8 ? -68.23556 21.84923 44.91286 1.000 74.60835 9 SER C C 1
ATOM 2801 O O . SER C 3 8 ? -67.47981 21.17019 45.61556 1.000 73.65139 9 SER C O 1
ATOM 2804 N N . ILE C 3 9 ? -69.52250 22.00512 45.20591 1.000 75.70461 10 ILE C N 1
ATOM 2805 C CA . ILE C 3 9 ? -70.16604 21.34710 46.33449 1.000 77.09258 10 ILE C CA 1
ATOM 2806 C C . ILE C 3 9 ? -71.42125 20.66060 45.82397 1.000 76.87758 10 ILE C C 1
ATOM 2807 O O . ILE C 3 9 ? -72.24163 21.28524 45.14406 1.000 77.64189 10 ILE C O 1
ATOM 2812 N N . LEU C 3 10 ? -71.57169 19.38194 46.14849 1.000 76.98823 11 LEU C N 1
ATOM 2813 C CA . LEU C 3 10 ? -72.71841 18.59402 45.71229 1.000 77.94692 11 LEU C CA 1
ATOM 2814 C C . LEU C 3 10 ? -73.38773 17.99220 46.94072 1.000 82.32274 11 LEU C C 1
ATOM 2815 O O . LEU C 3 10 ? -72.79835 17.14775 47.62314 1.000 83.61795 11 LEU C O 1
ATOM 2820 N N . ARG C 3 11 ? -74.61241 18.43113 47.22120 1.000 82.05635 12 ARG C N 1
ATOM 2821 C CA . ARG C 3 11 ? -75.40837 17.92349 48.33159 1.000 86.56562 12 ARG C CA 1
ATOM 2822 C C . ARG C 3 11 ? -76.52258 17.05143 47.77011 1.000 88.44271 12 ARG C C 1
ATOM 2823 O O . ARG C 3 11 ? -77.34434 17.52181 46.97579 1.000 87.54861 12 ARG C O 1
ATOM 2831 N N . VAL C 3 12 ? -76.54378 15.78534 48.17983 1.000 83.47125 13 VAL C N 1
ATOM 2832 C CA . VAL C 3 12 ? -77.45223 14.78599 47.63260 1.000 85.60636 13 VAL C CA 1
ATOM 2833 C C . VAL C 3 12 ? -78.09932 14.02547 48.78128 1.000 90.72340 13 VAL C C 1
ATOM 2834 O O . VAL C 3 12 ? -77.43777 13.70187 49.77361 1.000 92.58094 13 VAL C O 1
ATOM 2838 N N . GLN C 3 13 ? -79.39568 13.75185 48.65155 1.000 89.12109 14 GLN C N 1
ATOM 2839 C CA . GLN C 3 13 ? -80.08002 12.86004 49.57656 1.000 93.80687 14 GLN C CA 1
ATOM 2840 C C . GLN C 3 13 ? -79.73799 11.41432 49.23361 1.000 95.99289 14 GLN C C 1
ATOM 2841 O O . GLN C 3 13 ? -79.63773 11.05122 48.05886 1.000 94.47730 14 GLN C O 1
ATOM 2847 N N . GLU C 3 14 ? -79.55893 10.58767 50.26340 1.000 92.95228 15 GLU C N 1
ATOM 2848 C CA . GLU C 3 14 ? -79.04842 9.23872 50.04893 1.000 94.78322 15 GLU C CA 1
ATOM 2849 C C . GLU C 3 14 ? -80.02274 8.40974 49.21863 1.000 95.93033 15 GLU C C 1
ATOM 2850 O O . GLU C 3 14 ? -81.24213 8.59324 49.27426 1.000 96.88529 15 GLU C O 1
ATOM 2856 N N . GLY C 3 15 ? -79.46361 7.49013 48.43250 1.000 88.50614 16 GLY C N 1
ATOM 2857 C CA . GLY C 3 15 ? -80.23397 6.69390 47.50439 1.000 88.52681 16 GLY C CA 1
ATOM 2858 C C . GLY C 3 15 ? -80.40207 7.30395 46.13011 1.000 85.81284 16 GLY C C 1
ATOM 2859 O O . GLY C 3 15 ? -80.82719 6.59925 45.20578 1.000 85.19748 16 GLY C O 1
ATOM 2860 N N . SER C 3 16 ? -80.08092 8.58285 45.96434 1.000 92.40860 17 SER C N 1
ATOM 2861 C CA . SER C 3 16 ? -80.22012 9.28368 44.69709 1.000 89.02852 17 SER C CA 1
ATOM 2862 C C . SER C 3 16 ? -78.87307 9.37946 43.98643 1.000 84.96502 17 SER C C 1
ATOM 2863 O O . SER C 3 16 ? -77.81145 9.21338 44.59066 1.000 84.06195 17 SER C O 1
ATOM 2866 N N . SER C 3 17 ? -78.93012 9.65780 42.68614 1.000 87.80014 18 SER C N 1
ATOM 2867 C CA . SER C 3 17 ? -77.72986 9.68301 41.86377 1.000 83.55718 18 SER C CA 1
ATOM 2868 C C . SER C 3 17 ? -76.98436 11.00770 42.01179 1.000 78.85919 18 SER C C 1
ATOM 2869 O O . SER C 3 17 ? -77.53979 12.02517 42.43499 1.000 78.71031 18 SER C O 1
ATOM 2872 N N . ALA C 3 18 ? -75.70279 10.97853 41.64877 1.000 76.48821 19 ALA C N 1
ATOM 2873 C CA . ALA C 3 18 ? -74.83965 12.14965 41.70185 1.000 72.24578 19 ALA C CA 1
ATOM 2874 C C . ALA C 3 18 ? -73.77296 12.01261 40.62623 1.000 68.61950 19 ALA C C 1
ATOM 2875 O O . ALA C 3 18 ? -73.32105 10.90154 40.33728 1.000 68.80373 19 ALA C O 1
ATOM 2877 N N . SER C 3 19 ? -73.37448 13.13866 40.03379 1.000 72.21546 20 SER C N 1
ATOM 2878 C CA . SER C 3 19 ? -72.37764 13.10455 38.97249 1.000 69.90258 20 SER C CA 1
ATOM 2879 C C . SER C 3 19 ? -71.52917 14.36828 38.99911 1.000 66.65967 20 SER C C 1
ATOM 2880 O O . SER C 3 19 ? -72.03451 15.46191 39.26225 1.000 66.85562 20 SER C O 1
ATOM 2883 N N . ILE C 3 20 ? -70.23719 14.20025 38.72145 1.000 70.77566 21 ILE C N 1
ATOM 2884 C CA . ILE C 3 20 ? -69.27853 15.29524 38.61255 1.000 68.44202 21 ILE C CA 1
ATOM 2885 C C . ILE C 3 20 ? -68.83370 15.38553 37.16030 1.000 68.58446 21 ILE C C 1
ATOM 2886 O O . ILE C 3 20 ? -68.48616 14.36720 36.55174 1.000 68.97172 21 ILE C O 1
ATOM 2891 N N . ASN C 3 21 ? -68.83627 16.59705 36.60750 1.000 69.76862 22 ASN C N 1
ATOM 2892 C CA . ASN C 3 21 ? -68.46114 16.82942 35.21797 1.000 70.64131 22 ASN C CA 1
ATOM 2893 C C . ASN C 3 21 ? -67.21890 17.70704 35.15621 1.000 69.31292 22 ASN C C 1
ATOM 2894 O O . ASN C 3 21 ? -67.16728 18.76241 35.79726 1.000 69.37189 22 ASN C O 1
ATOM 2899 N N . CYS C 3 22 ? -66.22909 17.27828 34.37327 1.000 69.51343 23 CYS C N 1
ATOM 2900 C CA . CYS C 3 22 ? -64.98762 18.01936 34.20904 1.000 69.38696 23 CYS C CA 1
ATOM 2901 C C . CYS C 3 22 ? -64.68380 18.22999 32.73339 1.000 71.80819 23 CYS C C 1
ATOM 2902 O O . CYS C 3 22 ? -65.19070 17.52077 31.86117 1.000 73.49461 23 CYS C O 1
ATOM 2905 N N . THR C 3 23 ? -63.83601 19.22289 32.47138 1.000 68.60103 24 THR C N 1
ATOM 2906 C CA . THR C 3 23 ? -63.36370 19.54128 31.13339 1.000 71.35627 24 THR C CA 1
ATOM 2907 C C . THR C 3 23 ? -61.85329 19.72632 31.17066 1.000 72.43806 24 THR C C 1
ATOM 2908 O O . THR C 3 23 ? -61.27681 20.07054 32.20442 1.000 71.28738 24 THR C O 1
ATOM 2912 N N . TYR C 3 24 ? -61.21312 19.49955 30.02597 1.000 64.94802 25 TYR C N 1
ATOM 2913 C CA . TYR C 3 24 ? -59.77411 19.67141 29.89654 1.000 66.97284 25 TYR C CA 1
ATOM 2914 C C . TYR C 3 24 ? -59.45985 20.44628 28.62457 1.000 70.35160 25 TYR C C 1
ATOM 2915 O O . TYR C 3 24 ? -60.23074 20.43339 27.66043 1.000 71.36242 25 TYR C O 1
ATOM 2924 N N . GLU C 3 25 ? -58.31062 21.12197 28.63530 1.000 68.46221 26 GLU C N 1
ATOM 2925 C CA . GLU C 3 25 ? -57.91404 22.00983 27.54942 1.000 71.55155 26 GLU C CA 1
ATOM 2926 C C . GLU C 3 25 ? -57.08987 21.29445 26.48378 1.000 74.77607 26 GLU C C 1
ATOM 2927 O O . GLU C 3 25 ? -57.35170 21.44948 25.28733 1.000 76.58634 26 GLU C O 1
ATOM 2929 N N . ASN C 3 26 ? -56.09476 20.51457 26.89977 1.000 74.68423 27 ASN C N 1
ATOM 2930 C CA . ASN C 3 26 ? -55.18260 19.86156 25.96706 1.000 78.42138 27 ASN C CA 1
ATOM 2931 C C . ASN C 3 26 ? -55.87155 18.66526 25.32092 1.000 78.31494 27 ASN C C 1
ATOM 2932 O O . ASN C 3 26 ? -56.21403 17.69571 26.00558 1.000 76.16591 27 ASN C O 1
ATOM 2937 N N . SER C 3 27 ? -56.06024 18.72550 24.00041 1.000 77.19145 28 SER C N 1
ATOM 2938 C CA . SER C 3 27 ? -56.71007 17.63407 23.28449 1.000 77.95112 28 SER C CA 1
ATOM 2939 C C . SER C 3 27 ? -55.82648 16.39932 23.15785 1.000 80.27941 28 SER C C 1
ATOM 2940 O O . SER C 3 27 ? -56.32153 15.34691 22.74018 1.000 80.97116 28 SER C O 1
ATOM 2943 N N . ALA C 3 28 ? -54.54432 16.49582 23.50298 1.000 80.49995 29 ALA C N 1
ATOM 2944 C CA . ALA C 3 28 ? -53.65978 15.33862 23.51561 1.000 82.46828 29 ALA C CA 1
ATOM 2945 C C . ALA C 3 28 ? -53.74541 14.54871 24.81490 1.000 79.11123 29 ALA C C 1
ATOM 2946 O O . ALA C 3 28 ? -52.95731 13.61597 25.01052 1.000 79.69775 29 ALA C O 1
ATOM 2948 N N . SER C 3 29 ? -54.67608 14.89926 25.69910 1.000 82.85197 30 SER C N 1
ATOM 2949 C CA . SER C 3 29 ? -54.80999 14.19601 26.96616 1.000 78.87774 30 SER C CA 1
ATOM 2950 C C . SER C 3 29 ? -55.27596 12.76333 26.73787 1.000 77.12467 30 SER C C 1
ATOM 2951 O O . SER C 3 29 ? -56.18078 12.50558 25.93902 1.000 77.83701 30 SER C O 1
ATOM 2954 N N . ASN C 3 30 ? -54.64899 11.82517 27.45096 1.000 76.65231 31 ASN C N 1
ATOM 2955 C CA . ASN C 3 30 ? -54.91251 10.40793 27.25517 1.000 74.64111 31 ASN C CA 1
ATOM 2956 C C . ASN C 3 30 ? -55.16515 9.63948 28.54526 1.000 69.57902 31 ASN C C 1
ATOM 2957 O O . ASN C 3 30 ? -55.42708 8.43370 28.48220 1.000 67.72275 31 ASN C O 1
ATOM 2962 N N . TYR C 3 31 ? -55.09610 10.29100 29.70368 1.000 72.73630 32 TYR C N 1
ATOM 2963 C CA . TYR C 3 31 ? -55.28437 9.62924 30.98766 1.000 68.49421 32 TYR C CA 1
ATOM 2964 C C . TYR C 3 31 ? -56.08579 10.54915 31.89259 1.000 66.15518 32 TYR C C 1
ATOM 2965 O O . TYR C 3 31 ? -55.70050 11.70269 32.10229 1.000 67.40747 32 TYR C O 1
ATOM 2974 N N . PHE C 3 32 ? -57.19923 10.04280 32.42082 1.000 65.67980 39 PHE C N 1
ATOM 2975 C CA . PHE C 3 32 ? -58.13045 10.84372 33.21489 1.000 63.62517 39 PHE C CA 1
ATOM 2976 C C . PHE C 3 32 ? -58.43792 10.12196 34.51946 1.000 60.54000 39 PHE C C 1
ATOM 2977 O O . PHE C 3 32 ? -59.41700 9.36824 34.61249 1.000 59.22298 39 PHE C O 1
ATOM 2985 N N . PRO C 3 33 ? -57.62551 10.33216 35.55190 1.000 62.87882 40 PRO C N 1
ATOM 2986 C CA . PRO C 3 33 ? -57.85247 9.66012 36.83221 1.000 60.69593 40 PRO C CA 1
ATOM 2987 C C . PRO C 3 33 ? -58.79758 10.43218 37.73682 1.000 59.38167 40 PRO C C 1
ATOM 2988 O O . PRO C 3 33 ? -58.92028 11.65511 37.66481 1.000 60.09327 40 PRO C O 1
ATOM 2992 N N . TRP C 3 34 ? -59.47289 9.68273 38.60358 1.000 60.28049 41 TRP C N 1
ATOM 2993 C CA . TRP C 3 34 ? -60.38785 10.23370 39.59393 1.000 59.61523 41 TRP C CA 1
ATOM 2994 C C . TRP C 3 34 ? -59.93544 9.80047 40.98083 1.000 59.82401 41 TRP C C 1
ATOM 2995 O O . TRP C 3 34 ? -59.79315 8.60129 41.24414 1.000 59.60728 41 TRP C O 1
ATOM 3006 N N . TYR C 3 35 ? -59.71366 10.77035 41.86262 1.000 58.51031 42 TYR C N 1
ATOM 3007 C CA . TYR C 3 35 ? -59.24047 10.51030 43.21480 1.000 59.91251 42 TYR C CA 1
ATOM 3008 C C . TYR C 3 35 ? -60.30897 10.89346 44.22907 1.000 60.12062 42 TYR C C 1
ATOM 3009 O O . TYR C 3 35 ? -60.97877 11.92063 44.08297 1.000 59.78304 42 TYR C O 1
ATOM 3018 N N . LYS C 3 36 ? -60.46225 10.06242 45.25623 1.000 60.20358 43 LYS C N 1
ATOM 3019 C CA . LYS C 3 36 ? -61.42437 10.28766 46.32562 1.000 61.50965 43 LYS C CA 1
ATOM 3020 C C . LYS C 3 36 ? -60.68137 10.42006 47.64520 1.000 64.52259 43 LYS C C 1
ATOM 3021 O O . LYS C 3 36 ? -59.85857 9.56385 47.98607 1.000 66.00288 43 LYS C O 1
ATOM 3027 N N . GLN C 3 37 ? -60.97601 11.48702 48.38596 1.000 64.18526 44 GLN C N 1
ATOM 3028 C CA . GLN C 3 37 ? -60.28848 11.79529 49.63590 1.000 67.72799 44 GLN C CA 1
ATOM 3029 C C . GLN C 3 37 ? -61.31236 11.88818 50.75721 1.000 69.70883 44 GLN C C 1
ATOM 3030 O O . GLN C 3 37 ? -62.11942 12.82252 50.79083 1.000 68.99334 44 GLN C O 1
ATOM 3036 N N . GLU C 3 38 ? -61.26926 10.93392 51.67572 1.000 71.14147 45 GLU C N 1
ATOM 3037 C CA . GLU C 3 38 ? -62.17055 10.95830 52.81389 1.000 75.41562 45 GLU C CA 1
ATOM 3038 C C . GLU C 3 38 ? -61.62132 11.87705 53.90496 1.000 78.97196 45 GLU C C 1
ATOM 3039 O O . GLU C 3 38 ? -60.41082 12.10616 53.97791 1.000 79.60686 45 GLU C O 1
ATOM 3045 N N . PRO C 3 39 ? -62.49607 12.42737 54.74928 1.000 74.20953 46 PRO C N 1
ATOM 3046 C CA . PRO C 3 39 ? -62.05559 13.43107 55.72998 1.000 75.93558 46 PRO C CA 1
ATOM 3047 C C . PRO C 3 39 ? -60.92919 12.91996 56.61727 1.000 79.77579 46 PRO C C 1
ATOM 3048 O O . PRO C 3 39 ? -61.02737 11.85340 57.22781 1.000 82.70423 46 PRO C O 1
ATOM 3052 N N . GLY C 3 40 ? -59.85112 13.70005 56.68145 1.000 74.25787 47 GLY C N 1
ATOM 3053 C CA . GLY C 3 40 ? -58.69223 13.36150 57.47704 1.000 78.03978 47 GLY C CA 1
ATOM 3054 C C . GLY C 3 40 ? -57.72747 12.38976 56.83610 1.000 79.09287 47 GLY C C 1
ATOM 3055 O O . GLY C 3 40 ? -56.75082 11.99585 57.48609 1.000 82.39183 47 GLY C O 1
ATOM 3056 N N . GLU C 3 41 ? -57.95723 11.99419 55.59096 1.000 82.29024 48 GLU C N 1
ATOM 3057 C CA . GLU C 3 41 ? -57.13661 11.00189 54.91412 1.000 81.43542 48 GLU C CA 1
ATOM 3058 C C . GLU C 3 41 ? -56.52590 11.60230 53.65300 1.000 77.43747 48 GLU C C 1
ATOM 3059 O O . GLU C 3 41 ? -56.74309 12.76891 53.31854 1.000 75.38390 48 GLU C O 1
ATOM 3065 N N . ASN C 3 42 ? -55.75696 10.78657 52.95687 1.000 76.62176 49 ASN C N 1
ATOM 3066 C CA . ASN C 3 42 ? -55.12581 11.17769 51.70998 1.000 73.28996 49 ASN C CA 1
ATOM 3067 C C . ASN C 3 42 ? -56.03155 10.86219 50.52913 1.000 67.08099 49 ASN C C 1
ATOM 3068 O O . ASN C 3 42 ? -56.98338 10.08491 50.64990 1.000 65.70117 49 ASN C O 1
ATOM 3073 N N . PRO C 3 43 ? -55.77324 11.46129 49.36878 1.000 70.96057 50 PRO C N 1
ATOM 3074 C CA . PRO C 3 43 ? -56.50135 11.05107 48.16458 1.000 65.72430 50 PRO C CA 1
ATOM 3075 C C . PRO C 3 43 ? -56.08293 9.65468 47.73274 1.000 64.64066 50 PRO C C 1
ATOM 3076 O O . PRO C 3 43 ? -54.90046 9.30621 47.75304 1.000 66.88989 50 PRO C O 1
ATOM 3080 N N . LYS C 3 44 ? -57.07076 8.84935 47.35267 1.000 65.69986 51 LYS C N 1
ATOM 3081 C CA . LYS C 3 44 ? -56.83779 7.51752 46.81461 1.000 64.01236 51 LYS C CA 1
ATOM 3082 C C . LYS C 3 44 ? -57.52486 7.40773 45.46323 1.000 59.88855 51 LYS C C 1
ATOM 3083 O O . LYS C 3 44 ? -58.61652 7.95006 45.26876 1.000 58.66263 51 LYS C O 1
ATOM 3089 N N . LEU C 3 45 ? -56.88415 6.70968 44.53120 1.000 65.56983 52 LEU C N 1
ATOM 3090 C CA . LEU C 3 45 ? -57.48494 6.50454 43.22186 1.000 62.63995 52 LEU C CA 1
ATOM 3091 C C . LEU C 3 45 ? -58.66383 5.54510 43.32803 1.000 61.87128 52 LEU C C 1
ATOM 3092 O O . LEU C 3 45 ? -58.60597 4.53925 44.04087 1.000 62.94850 52 LEU C O 1
ATOM 3097 N N . ILE C 3 46 ? -59.74232 5.86678 42.61828 1.000 57.12143 53 ILE C N 1
ATOM 3098 C CA . ILE C 3 46 ? -60.94963 5.05274 42.64856 1.000 57.46530 53 ILE C CA 1
ATOM 3099 C C . ILE C 3 46 ? -61.36204 4.54380 41.27562 1.000 56.56653 53 ILE C C 1
ATOM 3100 O O . ILE C 3 46 ? -62.08447 3.53530 41.20427 1.000 57.41893 53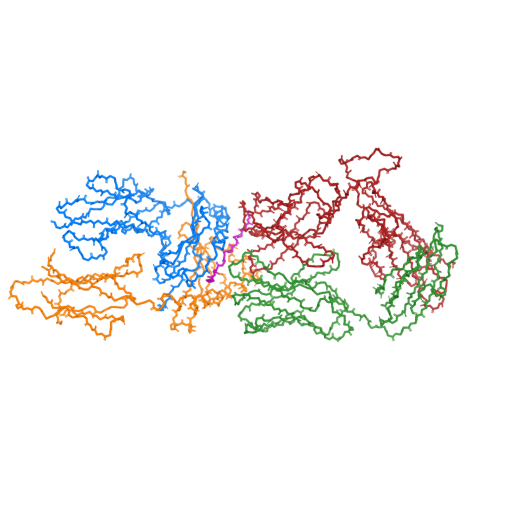 ILE C O 1
ATOM 3105 N N . ILE C 3 47 ? -60.93379 5.19138 40.19095 1.000 57.12461 54 ILE C N 1
ATOM 3106 C CA . ILE C 3 47 ? -61.29381 4.81813 38.82723 1.000 57.23811 54 ILE C CA 1
ATOM 3107 C C . ILE C 3 47 ? -60.57759 5.77060 37.87830 1.000 56.92293 54 ILE C C 1
ATOM 3108 O O . ILE C 3 47 ? -60.28227 6.91505 38.24049 1.000 56.74494 54 ILE C O 1
ATOM 3113 N N . ASP C 3 48 ? -60.26937 5.30575 36.67032 1.000 60.42979 55 ASP C N 1
ATOM 3114 C CA . ASP C 3 48 ? -59.73359 6.18105 35.63934 1.000 61.18676 55 ASP C CA 1
ATOM 3115 C C . ASP C 3 48 ? -60.21759 5.69352 34.28187 1.000 62.96197 55 ASP C C 1
ATOM 3116 O O . ASP C 3 48 ? -60.73330 4.58224 34.14309 1.000 63.48605 55 ASP C O 1
ATOM 3121 N N . ILE C 3 49 ? -60.04388 6.54474 33.27474 1.000 60.85569 56 ILE C N 1
ATOM 3122 C CA . ILE C 3 49 ? -60.36384 6.20125 31.89691 1.000 63.54724 56 ILE C CA 1
ATOM 3123 C C . ILE C 3 49 ? -59.27491 6.78310 31.00698 1.000 65.13813 56 ILE C C 1
ATOM 3124 O O . ILE C 3 49 ? -58.69645 7.83197 31.30626 1.000 64.99763 56 ILE C O 1
ATOM 3129 N N . ARG C 3 50 ? -58.96955 6.07611 29.92405 1.000 65.68629 57 ARG C N 1
ATOM 3130 C CA . ARG C 3 50 ? -57.93354 6.49298 28.99423 1.000 67.91657 57 ARG C CA 1
ATOM 3131 C C . ARG C 3 50 ? -58.56154 6.82933 27.64793 1.000 71.94000 57 ARG C C 1
ATOM 3132 O O . ARG C 3 50 ? -59.69088 6.43077 27.34990 1.000 73.19812 57 ARG C O 1
ATOM 3140 N N . SER C 3 51 ? -57.80348 7.56039 26.82542 1.000 69.26808 58 SER C N 1
ATOM 3141 C CA . SER C 3 51 ? -58.35193 8.16011 25.61222 1.000 73.64845 58 SER C CA 1
ATOM 3142 C C . SER C 3 51 ? -58.82521 7.13828 24.58552 1.000 75.78353 58 SER C C 1
ATOM 3143 O O . SER C 3 51 ? -59.43464 7.53628 23.58700 1.000 79.71387 58 SER C O 1
ATOM 3146 N N . ASN C 3 52 ? -58.56622 5.84657 24.78777 1.000 75.21798 59 ASN C N 1
ATOM 3147 C CA . ASN C 3 52 ? -59.05976 4.82029 23.88008 1.000 77.07673 59 ASN C CA 1
ATOM 3148 C C . ASN C 3 52 ? -60.34643 4.17351 24.38216 1.000 76.68453 59 ASN C C 1
ATOM 3149 O O . ASN C 3 52 ? -60.68807 3.06699 23.95106 1.000 77.48665 59 ASN C O 1
ATOM 3154 N N . MET C 3 53 ? -61.06593 4.84600 25.27963 1.000 80.95347 60 MET C N 1
ATOM 3155 C CA . MET C 3 53 ? -62.35948 4.38591 25.76088 1.000 81.49744 60 MET C CA 1
ATOM 3156 C C . MET C 3 53 ? -63.30919 5.56874 25.86939 1.000 83.74242 60 MET C C 1
ATOM 3157 O O . MET C 3 53 ? -62.88437 6.71653 26.02550 1.000 83.01133 60 MET C O 1
ATOM 3162 N N . GLU C 3 54 ? -64.60462 5.27403 25.78225 1.000 78.87677 61 GLU C N 1
ATOM 3163 C CA . GLU C 3 54 ? -65.65161 6.25851 26.02347 1.000 81.09344 61 GLU C CA 1
ATOM 3164 C C . GLU C 3 54 ? -66.30812 6.07169 27.38391 1.000 78.61888 61 GLU C C 1
ATOM 3165 O O . GLU C 3 54 ? -66.49131 7.04060 28.12430 1.000 76.60296 61 GLU C O 1
ATOM 3171 N N . ARG C 3 55 ? -66.66540 4.83710 27.72553 1.000 77.75565 66 ARG C N 1
ATOM 3172 C CA . ARG C 3 55 ? -67.33729 4.52932 28.97597 1.000 76.34474 66 ARG C CA 1
ATOM 3173 C C . ARG C 3 55 ? -66.57753 3.43397 29.70931 1.000 72.26158 66 ARG C C 1
ATOM 3174 O O . ARG C 3 55 ? -65.94207 2.57526 29.09164 1.000 72.00536 66 ARG C O 1
ATOM 3182 N N . LYS C 3 56 ? -66.64755 3.47576 31.03776 1.000 78.03021 67 LYS C N 1
ATOM 3183 C CA . LYS C 3 56 ? -66.02687 2.45863 31.87739 1.000 74.63174 67 LYS C CA 1
ATOM 3184 C C . LYS C 3 56 ? -66.79072 2.38750 33.18892 1.000 74.41989 67 LYS C C 1
ATOM 3185 O O . LYS C 3 56 ? -66.89895 3.39250 33.89748 1.000 72.88955 67 LYS C O 1
ATOM 3191 N N . GLN C 3 57 ? -67.32252 1.20883 33.50531 1.000 71.72902 68 GLN C N 1
ATOM 3192 C CA . GLN C 3 57 ? -68.08781 0.98380 34.72753 1.000 72.64953 68 GLN C CA 1
ATOM 3193 C C . GLN C 3 57 ? -67.42928 -0.14234 35.51216 1.000 69.94726 68 GLN C C 1
ATOM 3194 O O . GLN C 3 57 ? -67.50140 -1.30837 35.10992 1.000 71.31925 68 GLN C O 1
ATOM 3200 N N . THR C 3 58 ? -66.78807 0.20508 36.62655 1.000 75.65396 69 THR C N 1
ATOM 3201 C CA . THR C 3 58 ? -66.17088 -0.77353 37.50931 1.000 73.67439 69 THR C CA 1
ATOM 3202 C C . THR C 3 58 ? -66.35043 -0.33693 38.95517 1.000 73.32990 69 THR C C 1
ATOM 3203 O O . THR C 3 58 ? -66.31938 0.85642 39.26862 1.000 72.44329 69 THR C O 1
ATOM 3207 N N . GLN C 3 59 ? -66.54217 -1.32592 39.83070 1.000 76.50724 70 GLN C N 1
ATOM 3208 C CA . GLN C 3 59 ? -66.57285 -1.11747 41.27996 1.000 76.77465 70 GLN C CA 1
ATOM 3209 C C . GLN C 3 59 ? -67.63726 -0.09920 41.68289 1.000 79.62518 70 GLN C C 1
ATOM 3210 O O . GLN C 3 59 ? -67.43838 0.70974 42.59109 1.000 79.12460 70 GLN C O 1
ATOM 3216 N N . GLY C 3 60 ? -68.78096 -0.14514 41.00349 1.000 73.60612 78 GLY C N 1
ATOM 3217 C CA . GLY C 3 60 ? -69.88674 0.73792 41.30951 1.000 77.39491 78 GLY C CA 1
ATOM 3218 C C . GLY C 3 60 ? -69.71984 2.16801 40.85280 1.000 75.45381 78 GLY C C 1
ATOM 3219 O O . GLY C 3 60 ? -70.55122 3.01336 41.20301 1.000 78.23422 78 GLY C O 1
ATOM 3220 N N . LEU C 3 61 ? -68.67379 2.46937 40.09134 1.000 72.10812 79 LEU C N 1
ATOM 3221 C CA . LEU C 3 61 ? -68.44613 3.79573 39.54191 1.000 70.15274 79 LEU C CA 1
ATOM 3222 C C . LEU C 3 61 ? -68.55677 3.74854 38.02456 1.000 71.16147 79 LEU C C 1
ATOM 3223 O O . LEU C 3 61 ? -68.31875 2.71083 37.40117 1.000 71.73971 79 LEU C O 1
ATOM 3228 N N . ILE C 3 62 ? -68.93012 4.88058 37.43389 1.000 66.99127 80 ILE C N 1
ATOM 3229 C CA . ILE C 3 62 ? -69.00562 5.02528 35.98580 1.000 68.65146 80 ILE C CA 1
ATOM 3230 C C . ILE C 3 62 ? -68.31151 6.32214 35.60078 1.000 65.56273 80 ILE C C 1
ATOM 3231 O O . ILE C 3 62 ? -68.63219 7.38596 36.14273 1.000 64.82883 80 ILE C O 1
ATOM 3236 N N . VAL C 3 63 ? -67.36352 6.23616 34.67138 1.000 69.20330 81 VAL C N 1
ATOM 3237 C CA . VAL C 3 63 ? -66.70504 7.40931 34.11296 1.000 67.57667 81 VAL C CA 1
ATOM 3238 C C . VAL C 3 63 ? -66.91062 7.41012 32.60613 1.000 71.19448 81 VAL C C 1
ATOM 3239 O O . VAL C 3 63 ? -66.80710 6.36706 31.95149 1.000 73.14559 81 VAL C O 1
ATOM 3243 N N . LEU C 3 64 ? -67.22420 8.58219 32.06478 1.000 65.97373 82 LEU C N 1
ATOM 3244 C CA . LEU C 3 64 ? -67.41108 8.77458 30.63740 1.000 70.11501 82 LEU C CA 1
ATOM 3245 C C . LEU C 3 64 ? -66.34087 9.72311 30.11742 1.000 68.51908 82 LEU C C 1
ATOM 3246 O O . LEU C 3 64 ? -65.73394 10.48288 30.87666 1.000 64.82864 82 LEU C O 1
ATOM 3251 N N . LEU C 3 65 ? -66.10864 9.67121 28.80848 1.000 70.00027 83 LEU C N 1
ATOM 3252 C CA . LEU C 3 65 ? -65.09407 10.50765 28.17332 1.000 69.84882 83 LEU C CA 1
ATOM 3253 C C . LEU C 3 65 ? -65.58977 10.91780 26.79507 1.000 75.25386 83 LEU C C 1
ATOM 3254 O O . LEU C 3 65 ? -65.72970 10.07246 25.90589 1.000 79.01837 83 LEU C O 1
ATOM 3259 N N . ASP C 3 66 ? -65.85393 12.20949 26.61978 1.000 72.17880 84 ASP C N 1
ATOM 3260 C CA . ASP C 3 66 ? -66.17901 12.77801 25.31471 1.000 76.68912 84 ASP C CA 1
ATOM 3261 C C . ASP C 3 66 ? -64.93652 13.51573 24.82910 1.000 76.50442 84 ASP C C 1
ATOM 3262 O O . ASP C 3 66 ? -64.69133 14.66225 25.21221 1.000 74.30736 84 ASP C O 1
ATOM 3267 N N . LYS C 3 67 A -64.14651 12.84459 23.98710 1.000 78.85428 84 LYS C N 1
ATOM 3268 C CA . LYS C 3 67 A -62.92104 13.44691 23.47372 1.000 79.50208 84 LYS C CA 1
ATOM 3269 C C . LYS C 3 67 A -63.21452 14.60470 22.52992 1.000 81.73518 84 LYS C C 1
ATOM 3270 O O . LYS C 3 67 A -62.40703 15.53440 22.42259 1.000 81.29309 84 LYS C O 1
ATOM 3276 N N . LYS C 3 68 B -64.35447 14.56618 21.83832 1.000 84.13461 84 LYS C N 1
ATOM 3277 C CA . LYS C 3 68 B -64.70427 15.65130 20.92816 1.000 84.78150 84 LYS C CA 1
ATOM 3278 C C . LYS C 3 68 B -65.00590 16.93265 21.69710 1.000 81.53476 84 LYS C C 1
ATOM 3279 O O . LYS C 3 68 B -64.51482 18.01213 21.34445 1.000 81.04288 84 LYS C O 1
ATOM 3285 N N . ALA C 3 69 C -65.80604 16.83125 22.75895 1.000 81.28691 84 ALA C N 1
ATOM 3286 C CA . ALA C 3 69 C -66.14505 17.98364 23.58552 1.000 77.87855 84 ALA C CA 1
ATOM 3287 C C . ALA C 3 69 C -65.10804 18.28305 24.65887 1.000 74.82481 84 ALA C C 1
ATOM 3288 O O . ALA C 3 69 C -65.28757 19.25754 25.40285 1.000 72.14266 84 ALA C O 1
ATOM 3290 N N . LYS C 3 70 ? -64.04175 17.47959 24.74856 1.000 74.86245 85 LYS C N 1
ATOM 3291 C CA . LYS C 3 70 ? -62.96646 17.69365 25.71861 1.000 72.17079 85 LYS C CA 1
ATOM 3292 C C . LYS C 3 70 ? -63.51974 17.79794 27.13465 1.000 68.06250 85 LYS C C 1
ATOM 3293 O O . LYS C 3 70 ? -63.03454 18.57012 27.96011 1.000 65.94133 85 LYS C O 1
ATOM 3299 N N . ARG C 3 71 ? -64.55128 17.00666 27.40323 1.000 72.80347 86 ARG C N 1
ATOM 3300 C CA . ARG C 3 71 ? -65.22815 16.92662 28.69857 1.000 69.31046 86 ARG C CA 1
ATOM 3301 C C . ARG C 3 71 ? -65.34821 15.47702 29.15600 1.000 68.72357 86 ARG C C 1
ATOM 3302 O O . ARG C 3 71 ? -65.64404 14.58726 28.35765 1.000 71.76045 86 ARG C O 1
ATOM 3304 N N . PHE C 3 72 ? -65.20617 15.24920 30.45143 1.000 72.99315 87 PHE C N 1
ATOM 3305 C CA . PHE C 3 72 ? -65.28190 13.91109 31.01167 1.000 71.87791 87 PHE C CA 1
ATOM 3306 C C . PHE C 3 72 ? -65.85860 13.98928 32.41944 1.000 69.23426 87 PHE C C 1
ATOM 3307 O O . PHE C 3 72 ? -65.69748 14.99403 33.12235 1.000 67.44073 87 PHE C O 1
ATOM 3315 N N . SER C 3 73 ? -66.53009 12.91239 32.82645 1.000 68.34167 88 SER C N 1
ATOM 3316 C CA . SER C 3 73 ? -67.41035 12.92802 33.98666 1.000 67.42616 88 SER C CA 1
ATOM 3317 C C . SER C 3 73 ? -67.31539 11.60912 34.73661 1.000 66.62393 88 SER C C 1
ATOM 3318 O O . SER C 3 73 ? -66.88001 10.59257 34.19194 1.000 67.28330 88 SER C O 1
ATOM 3321 N N . LEU C 3 74 ? -67.72741 11.66436 36.00846 1.000 65.91188 89 LEU C N 1
ATOM 3322 C CA . LEU C 3 74 ? -67.86655 10.53050 36.91433 1.000 65.99942 89 LEU C CA 1
ATOM 3323 C C . LEU C 3 74 ? -69.28834 10.48730 37.45964 1.000 69.22820 89 LEU C C 1
ATOM 3324 O O . LEU C 3 74 ? -69.84502 11.52071 37.84564 1.000 69.55692 89 LEU C O 1
ATOM 3329 N N . HIS C 3 75 ? -69.86104 9.28683 37.52382 1.000 65.53303 90 HIS C N 1
ATOM 3330 C CA . HIS C 3 75 ? -71.24710 9.09292 37.92976 1.000 70.13486 90 HIS C CA 1
ATOM 3331 C C . HIS C 3 75 ? -71.32774 8.09648 39.07844 1.000 71.30270 90 HIS C C 1
ATOM 3332 O O . HIS C 3 75 ? -70.79610 6.98423 38.98447 1.000 70.86386 90 HIS C O 1
ATOM 3339 N N . ILE C 3 76 ? -72.00740 8.49598 40.15047 1.000 68.57838 91 ILE C N 1
ATOM 3340 C CA . ILE C 3 76 ? -72.18665 7.67613 41.34400 1.000 70.85385 91 ILE C CA 1
ATOM 3341 C C . ILE C 3 76 ? -73.68093 7.41374 41.47749 1.000 77.67553 91 ILE C C 1
ATOM 3342 O O . ILE C 3 76 ? -74.42984 8.26493 41.97166 1.000 79.73983 91 ILE C O 1
ATOM 3347 N N . THR C 3 77 ? -74.12197 6.23992 41.03590 1.000 76.49307 92 THR C N 1
ATOM 3348 C CA . THR C 3 77 ? -75.52940 5.87797 41.11433 1.000 84.01706 92 THR C CA 1
ATOM 3349 C C . THR C 3 77 ? -75.86449 5.35755 42.50492 1.000 87.28178 92 THR C C 1
ATOM 3350 O O . THR C 3 77 ? -75.08351 4.61494 43.10718 1.000 85.34765 92 THR C O 1
ATOM 3354 N N . ASP C 3 78 ? -77.03192 5.75921 43.01413 1.000 84.23990 93 ASP C N 1
ATOM 3355 C CA . ASP C 3 78 ? -77.56689 5.26292 44.28201 1.000 87.41556 93 ASP C CA 1
ATOM 3356 C C . ASP C 3 78 ? -76.56032 5.48550 45.41664 1.000 85.58169 93 ASP C C 1
ATOM 3357 O O . ASP C 3 78 ? -75.95165 4.55663 45.95087 1.000 84.97477 93 ASP C O 1
ATOM 3362 N N . THR C 3 79 ? -76.39866 6.75941 45.76432 1.000 86.37302 94 THR C N 1
ATOM 3363 C CA . THR C 3 79 ? -75.38009 7.14177 46.72942 1.000 83.08980 94 THR C CA 1
ATOM 3364 C C . THR C 3 79 ? -75.71123 6.60755 48.11995 1.000 87.27290 94 THR C C 1
ATOM 3365 O O . THR C 3 79 ? -76.86285 6.31432 48.45248 1.000 91.09449 94 THR C O 1
ATOM 3369 N N . GLN C 3 80 ? -74.67037 6.47909 48.92981 1.000 84.54154 95 GLN C N 1
ATOM 3370 C CA . GLN C 3 80 ? -74.75865 6.06253 50.31890 1.000 87.34368 95 GLN C CA 1
ATOM 3371 C C . GLN C 3 80 ? -73.89336 7.00487 51.13862 1.000 85.17536 95 GLN C C 1
ATOM 3372 O O . GLN C 3 80 ? -72.99646 7.65852 50.59469 1.000 80.57810 95 GLN C O 1
ATOM 3378 N N . PRO C 3 81 ? -74.14781 7.11242 52.44731 1.000 86.23039 96 PRO C N 1
ATOM 3379 C CA . PRO C 3 81 ? -73.34279 8.02372 53.28165 1.000 84.73527 96 PRO C CA 1
ATOM 3380 C C . PRO C 3 81 ? -71.83883 7.85163 53.13311 1.000 81.55436 96 PRO C C 1
ATOM 3381 O O . PRO C 3 81 ? -71.10076 8.84024 53.23233 1.000 79.01676 96 PRO C O 1
ATOM 3385 N N . GLY C 3 82 ? -71.35921 6.63407 52.88626 1.000 83.18415 97 GLY C N 1
ATOM 3386 C CA . GLY C 3 82 ? -69.94066 6.41210 52.68180 1.000 79.26497 97 GLY C CA 1
ATOM 3387 C C . GLY C 3 82 ? -69.35018 7.08769 51.46374 1.000 73.33753 97 GLY C C 1
ATOM 3388 O O . GLY C 3 82 ? -68.12795 7.05457 51.29086 1.000 69.61823 97 GLY C O 1
ATOM 3389 N N . ASP C 3 83 ? -70.18046 7.70032 50.61556 1.000 82.07456 98 ASP C N 1
ATOM 3390 C CA . ASP C 3 83 ? -69.69230 8.37631 49.42032 1.000 76.23646 98 ASP C CA 1
ATOM 3391 C C . ASP C 3 83 ? -69.22529 9.79784 49.68601 1.000 74.09941 98 ASP C C 1
ATOM 3392 O O . ASP C 3 83 ? -68.48076 10.34809 48.86856 1.000 69.15530 98 ASP C O 1
ATOM 3397 N N . SER C 3 84 ? -69.65187 10.40906 50.78757 1.000 73.13898 99 SER C N 1
ATOM 3398 C CA . SER C 3 84 ? -69.28948 11.79386 51.05574 1.000 70.96805 99 SER C CA 1
ATOM 3399 C C . SER C 3 84 ? -67.78615 11.90235 51.28201 1.000 68.59486 99 SER C C 1
ATOM 3400 O O . SER C 3 84 ? -67.24540 11.31006 52.22177 1.000 71.64994 99 SER C O 1
ATOM 3403 N N . ALA C 3 85 ? -67.11868 12.65195 50.40913 1.000 73.82839 100 ALA C N 1
ATOM 3404 C CA . ALA C 3 85 ? -65.67457 12.84077 50.44114 1.000 71.85006 100 ALA C CA 1
ATOM 3405 C C . ALA C 3 85 ? -65.32858 13.90171 49.40734 1.000 67.66549 100 ALA C C 1
ATOM 3406 O O . ALA C 3 85 ? -66.18658 14.35231 48.64467 1.000 66.24659 100 ALA C O 1
ATOM 3408 N N . MET C 3 86 ? -64.06009 14.30066 49.39359 1.000 77.24077 101 MET C N 1
ATOM 3409 C CA . MET C 3 86 ? -63.55495 15.16744 48.33850 1.000 74.03842 101 MET C CA 1
ATOM 3410 C C . MET C 3 86 ? -63.14541 14.32052 47.14003 1.000 71.33180 101 MET C C 1
ATOM 3411 O O . MET C 3 86 ? -62.34729 13.38786 47.27205 1.000 71.70984 101 MET C O 1
ATOM 3416 N N . TYR C 3 87 ? -63.70296 14.63748 45.97606 1.000 66.41414 102 TYR C N 1
ATOM 3417 C CA . TYR C 3 87 ? -63.40729 13.93691 44.73498 1.000 64.20140 102 TYR C CA 1
ATOM 3418 C C . TYR C 3 87 ? -62.65085 14.87224 43.80376 1.000 62.87492 102 TYR C C 1
ATOM 3419 O O . TYR C 3 87 ? -63.02272 16.03876 43.64994 1.000 63.27350 102 TYR C O 1
ATOM 3428 N N . PHE C 3 88 ? -61.59176 14.36393 43.18136 1.000 66.65354 103 PHE C N 1
ATOM 3429 C CA . PHE C 3 88 ? -60.71154 15.18958 42.36835 1.000 66.61453 103 PHE C CA 1
ATOM 3430 C C . PHE C 3 88 ? -60.65964 14.68849 40.93425 1.000 65.47109 103 PHE C C 1
ATOM 3431 O O . PHE C 3 88 ? -60.62925 13.48018 40.68281 1.000 64.79160 103 PHE C O 1
ATOM 3439 N N . CYS C 3 89 ? -60.64832 15.63328 40.00353 1.000 74.29104 104 CYS C N 1
ATOM 3440 C CA . CYS C 3 89 ? -60.44240 15.36113 38.59243 1.000 74.34757 104 CYS C CA 1
ATOM 3441 C C . CYS C 3 89 ? -58.96703 15.46921 38.24420 1.000 75.95309 104 CYS C C 1
ATOM 3442 O O . CYS C 3 89 ? -58.18409 16.10431 38.95099 1.000 77.40194 104 CYS C O 1
ATOM 3445 N N . ALA C 3 90 ? -58.59490 14.85014 37.12895 1.000 63.24954 105 ALA C N 1
ATOM 3446 C CA . ALA C 3 90 ? -57.24797 15.02576 36.61174 1.000 65.77063 105 ALA C CA 1
ATOM 3447 C C . ALA C 3 90 ? -57.20703 14.59017 35.15716 1.000 66.91060 105 ALA C C 1
ATOM 3448 O O . ALA C 3 90 ? -58.02042 13.78139 34.70272 1.000 65.59410 105 ALA C O 1
ATOM 3450 N N . ALA C 3 91 ? -56.24639 15.15716 34.43414 1.000 63.62337 106 ALA C N 1
ATOM 3451 C CA . ALA C 3 91 ? -55.97861 14.80789 33.05035 1.000 65.92333 106 ALA C CA 1
ATOM 3452 C C . ALA C 3 91 ? -54.47296 14.75892 32.85272 1.000 69.33742 106 ALA C C 1
ATOM 3453 O O . ALA C 3 91 ? -53.72502 15.49654 33.50022 1.000 71.14332 106 ALA C O 1
ATOM 3455 N N . SER C 3 92 ? -54.03299 13.87652 31.95967 1.000 67.99504 107 SER C N 1
ATOM 3456 C CA . SER C 3 92 ? -52.61833 13.71907 31.65923 1.000 71.69169 107 SER C CA 1
ATOM 3457 C C . SER C 3 92 ? -52.40674 13.68873 30.15416 1.000 75.06870 107 SER C C 1
ATOM 3458 O O . SER C 3 92 ? -53.21004 13.11467 29.41410 1.000 73.95240 107 SER C O 1
ATOM 3461 N N . ASP C 3 93 ? -51.31830 14.30990 29.71363 1.000 74.67208 108 ASP C N 1
ATOM 3462 C CA . ASP C 3 93 ? -50.88646 14.27821 28.32778 1.000 78.56147 108 ASP C CA 1
ATOM 3463 C C . ASP C 3 93 ? -49.45300 13.77121 28.28389 1.000 81.63283 108 ASP C C 1
ATOM 3464 O O . ASP C 3 93 ? -48.70252 13.89891 29.25383 1.000 82.16752 108 ASP C O 1
ATOM 3469 N N . ASP C 3 94 ? -49.07411 13.18885 27.14359 1.000 81.46527 109 ASP C N 1
ATOM 3470 C CA . ASP C 3 94 ? -47.75826 12.56916 27.03939 1.000 83.84169 109 ASP C CA 1
ATOM 3471 C C . ASP C 3 94 ? -46.61761 13.57456 27.13879 1.000 88.55349 109 ASP C C 1
ATOM 3472 O O . ASP C 3 94 ? -45.47867 13.16930 27.39189 1.000 90.46764 109 ASP C O 1
ATOM 3477 N N . ASN C 3 95 ? -46.88929 14.86792 26.96326 1.000 83.72856 110 ASN C N 1
ATOM 3478 C CA . ASN C 3 95 ? -45.85139 15.88982 26.98104 1.000 86.67442 110 ASN C CA 1
ATOM 3479 C C . ASN C 3 95 ? -45.76013 16.62147 28.31465 1.000 86.28367 110 ASN C C 1
ATOM 3480 O O . ASN C 3 95 ? -45.16881 17.70388 28.37980 1.000 88.75512 110 ASN C O 1
ATOM 3485 N N . ASN C 3 96 ? -46.32995 16.05742 29.37485 1.000 82.98932 111 ASN C N 1
ATOM 3486 C CA . ASN C 3 96 ? -46.22164 16.62463 30.71061 1.000 82.54468 111 ASN C CA 1
ATOM 3487 C C . ASN C 3 96 ? -46.00837 15.49326 31.69978 1.000 80.85540 111 ASN C C 1
ATOM 3488 O O . ASN C 3 96 ? -46.80784 14.55430 31.75414 1.000 77.00399 111 ASN C O 1
ATOM 3493 N N . ASN C 3 97 ? -44.93358 15.58653 32.48239 1.000 77.34889 112 ASN C N 1
ATOM 3494 C CA . ASN C 3 97 ? -44.62386 14.59498 33.50435 1.000 76.26728 112 ASN C CA 1
ATOM 3495 C C . ASN C 3 97 ? -45.39612 14.82840 34.79374 1.000 73.55835 112 ASN C C 1
ATOM 3496 O O . ASN C 3 97 ? -44.92761 14.45079 35.87634 1.000 74.04768 112 ASN C O 1
ATOM 3501 N N . ARG C 3 98 ? -46.57037 15.44453 34.69609 1.000 78.99072 113 ARG C N 1
ATOM 3502 C CA . ARG C 3 98 ? -47.44969 15.68624 35.82734 1.000 75.73988 113 ARG C CA 1
ATOM 3503 C C . ARG C 3 98 ? -48.87923 15.68683 35.31017 1.000 70.75985 113 ARG C C 1
ATOM 3504 O O . ARG C 3 98 ? -49.12251 15.77506 34.10377 1.000 70.99593 113 ARG C O 1
ATOM 3512 N N . ILE C 3 99 ? -49.83025 15.59685 36.23223 1.000 73.11195 114 ILE C N 1
ATOM 3513 C CA . ILE C 3 99 ? -51.23938 15.66937 35.87872 1.000 68.51976 114 ILE C CA 1
ATOM 3514 C C . ILE C 3 99 ? -51.80622 16.99067 36.38163 1.000 68.23738 114 ILE C C 1
ATOM 3515 O O . ILE C 3 99 ? -51.26409 17.63372 37.28612 1.000 70.50806 114 ILE C O 1
ATOM 3520 N N . PHE C 3 100 ? -52.91601 17.39934 35.77546 1.000 69.81777 115 PHE C N 1
ATOM 3521 C CA . PHE C 3 100 ? -53.56478 18.66938 36.08139 1.000 69.25331 115 PHE C CA 1
ATOM 3522 C C . PHE C 3 100 ? -54.88154 18.37718 36.78740 1.000 64.66804 115 PHE C C 1
ATOM 3523 O O . PHE C 3 100 ? -55.80223 17.81364 36.18835 1.000 62.22627 115 PHE C O 1
ATOM 3531 N N . PHE C 3 101 ? -54.96498 18.75628 38.05698 1.000 71.19195 116 PHE C N 1
ATOM 3532 C CA . PHE C 3 101 ? -56.11476 18.43482 38.88484 1.000 67.65084 116 PHE C CA 1
ATOM 3533 C C . PHE C 3 101 ? -57.22625 19.46261 38.71282 1.000 66.43560 116 PHE C C 1
ATOM 3534 O O . PHE C 3 101 ? -56.99657 20.61550 38.33948 1.000 68.30751 116 PHE C O 1
ATOM 3542 N N . GLY C 3 102 ? -58.44982 19.01994 38.98409 1.000 71.93638 117 GLY C N 1
ATOM 3543 C CA . GLY C 3 102 ? -59.52241 19.94922 39.24440 1.000 71.39011 117 GLY C CA 1
ATOM 3544 C C . GLY C 3 102 ? -59.42730 20.48153 40.65758 1.000 72.24672 117 GLY C C 1
ATOM 3545 O O . GLY C 3 102 ? -58.61836 20.03351 41.46895 1.000 72.97965 117 GLY C O 1
ATOM 3546 N N . ASP C 3 103 ? -60.26541 21.46613 40.95827 1.000 76.34904 118 ASP C N 1
ATOM 3547 C CA . ASP C 3 103 ? -60.27624 22.01893 42.30480 1.000 77.79553 118 ASP C CA 1
ATOM 3548 C C . ASP C 3 103 ? -61.05075 21.15389 43.28760 1.000 76.87304 118 ASP C C 1
ATOM 3549 O O . ASP C 3 103 ? -61.06662 21.46494 44.48292 1.000 78.23272 118 ASP C O 1
ATOM 3554 N N . GLY C 3 104 ? -61.67606 20.08101 42.82133 1.000 71.09929 119 GLY C N 1
ATOM 3555 C CA . GLY C 3 104 ? -62.36202 19.15208 43.69005 1.000 70.39420 119 GLY C CA 1
ATOM 3556 C C . GLY C 3 104 ? -63.84727 19.45157 43.80086 1.000 71.28685 119 GLY C C 1
ATOM 3557 O O . GLY C 3 104 ? -64.31175 20.57083 43.57249 1.000 72.94153 119 GLY C O 1
ATOM 3558 N N . THR C 3 105 ? -64.60691 18.41373 44.14215 1.000 67.53551 120 THR C N 1
ATOM 3559 C CA . THR C 3 105 ? -66.00511 18.55329 44.52405 1.000 69.11144 120 THR C CA 1
ATOM 3560 C C . THR C 3 105 ? -66.20822 17.84445 45.85012 1.000 69.55896 120 THR C C 1
ATOM 3561 O O . THR C 3 105 ? -65.89883 16.65550 45.97260 1.000 69.23939 120 THR C O 1
ATOM 3565 N N . GLN C 3 106 ? -66.71998 18.56735 46.83975 1.000 71.17064 121 GLN C N 1
ATOM 3566 C CA . GLN C 3 106 ? -67.08723 17.94190 48.10255 1.000 72.42350 121 GLN C CA 1
ATOM 3567 C C . GLN C 3 106 ? -68.45620 17.29938 47.93741 1.000 73.68701 121 GLN C C 1
ATOM 3568 O O . GLN C 3 106 ? -69.47767 17.99267 47.91421 1.000 74.65812 121 GLN C O 1
ATOM 3574 N N . LEU C 3 107 ? -68.48001 15.97853 47.80092 1.000 68.11145 122 LEU C N 1
ATOM 3575 C CA . LEU C 3 107 ? -69.74045 15.25578 47.76838 1.000 70.23536 122 LEU C CA 1
ATOM 3576 C C . LEU C 3 107 ? -70.27016 15.11644 49.18772 1.000 71.76905 122 LEU C C 1
ATOM 3577 O O . LEU C 3 107 ? -69.52502 14.76177 50.10584 1.000 71.64613 122 LEU C O 1
ATOM 3582 N N . VAL C 3 108 ? -71.54970 15.42687 49.37121 1.000 74.78637 123 VAL C N 1
ATOM 3583 C CA . VAL C 3 108 ? -72.20759 15.35060 50.66911 1.000 76.33053 123 VAL C CA 1
ATOM 3584 C C . VAL C 3 108 ? -73.48520 14.55016 50.47338 1.000 79.07748 123 VAL C C 1
ATOM 3585 O O . VAL C 3 108 ? -74.40152 14.99835 49.77336 1.000 80.32680 123 VAL C O 1
ATOM 3589 N N . VAL C 3 109 ? -73.54580 13.36876 51.07511 1.000 79.23131 124 VAL C N 1
ATOM 3590 C CA . VAL C 3 109 ? -74.71794 12.50702 51.00068 1.000 82.49209 124 VAL C CA 1
ATOM 3591 C C . VAL C 3 109 ? -75.47522 12.65226 52.31434 1.000 83.30522 124 VAL C C 1
ATOM 3592 O O . VAL C 3 109 ? -74.98781 12.24329 53.37380 1.000 82.63866 124 VAL C O 1
ATOM 3596 N N . LYS C 3 110 ? -76.66268 13.24322 52.24983 1.000 87.80375 125 LYS C N 1
ATOM 3597 C CA . LYS C 3 110 ? -77.45396 13.47770 53.45220 1.000 88.20894 125 LYS C CA 1
ATOM 3598 C C . LYS C 3 110 ? -78.23585 12.21969 53.81473 1.000 90.60373 125 LYS C C 1
ATOM 3599 O O . LYS C 3 110 ? -78.93344 11.66329 52.96072 1.000 93.13758 125 LYS C O 1
ATOM 3601 N N . PRO C 3 111 ? -78.14534 11.74614 55.05497 1.000 94.85564 126 PRO C N 1
ATOM 3602 C CA . PRO C 3 111 ? -78.83420 10.50473 55.42229 1.000 97.20000 126 PRO C CA 1
ATOM 3603 C C . PRO C 3 111 ? -80.33749 10.70013 55.53279 1.000 100.20473 126 PRO C C 1
ATOM 3604 O O . PRO C 3 111 ? -80.82865 11.78612 55.85038 1.000 100.04450 126 PRO C O 1
ATOM 3608 N N . ASN C 3 112 ? -81.06861 9.61924 55.26777 1.000 98.76297 127 ASN C N 1
ATOM 3609 C CA . ASN C 3 112 ? -82.52002 9.61764 55.40230 1.000 102.35531 127 ASN C CA 1
ATOM 3610 C C . ASN C 3 112 ? -82.89570 9.46302 56.87040 1.000 102.06079 127 ASN C C 1
ATOM 3611 O O . ASN C 3 112 ? -82.53101 8.47012 57.50922 1.000 101.02083 127 ASN C O 1
ATOM 3616 N N . ILE C 3 113 ? -83.61951 10.44122 57.40411 1.000 108.43939 128 ILE C N 1
ATOM 3617 C CA . ILE C 3 113 ? -84.12985 10.37793 58.76852 1.000 108.67404 128 ILE C CA 1
ATOM 3618 C C . ILE C 3 113 ? -85.54041 9.80439 58.69739 1.000 112.99130 128 ILE C C 1
ATOM 3619 O O . ILE C 3 113 ? -86.46991 10.47361 58.23899 1.000 116.37396 128 ILE C O 1
ATOM 3624 N N . GLN C 3 114 ? -85.70086 8.55876 59.14928 1.000 114.66277 129 GLN C N 1
ATOM 3625 C CA . GLN C 3 114 ? -86.97133 7.86447 58.96312 1.000 117.78866 129 GLN C CA 1
ATOM 3626 C C . GLN C 3 114 ? -88.05940 8.44561 59.85936 1.000 119.23516 129 GLN C C 1
ATOM 3627 O O . GLN C 3 114 ? -89.17636 8.71308 59.40108 1.000 122.61624 129 GLN C O 1
ATOM 3633 N N . ASN C 3 115 ? -87.75561 8.64724 61.14060 1.000 116.02282 130 ASN C N 1
ATOM 3634 C CA . ASN C 3 115 ? -88.70919 9.19164 62.10786 1.000 116.84681 130 ASN C CA 1
ATOM 3635 C C . ASN C 3 115 ? -88.02655 10.29902 62.89911 1.000 115.10456 130 ASN C C 1
ATOM 3636 O O . ASN C 3 115 ? -87.55942 10.07880 64.02496 1.000 112.88032 130 ASN C O 1
ATOM 3638 N N . PRO C 3 116 ? -87.95298 11.50516 62.34194 1.000 111.44170 131 PRO C N 1
ATOM 3639 C CA . PRO C 3 116 ? -87.30976 12.61012 63.05851 1.000 109.98109 131 PRO C CA 1
ATOM 3640 C C . PRO C 3 116 ? -88.11822 13.03907 64.27316 1.000 110.00516 131 PRO C C 1
ATOM 3641 O O . PRO C 3 116 ? -89.33558 12.85929 64.34841 1.000 111.59678 131 PRO C O 1
ATOM 3645 N N . ASP C 3 117 ? -87.40948 13.61955 65.23696 1.000 108.73357 132 ASP C N 1
ATOM 3646 C CA . ASP C 3 117 ? -88.00887 14.06926 66.48658 1.000 108.77710 132 ASP C CA 1
ATOM 3647 C C . ASP C 3 117 ? -87.17355 15.20773 67.06186 1.000 108.05689 132 ASP C C 1
ATOM 3648 O O . ASP C 3 117 ? -86.51116 15.03537 68.09286 1.000 107.28778 132 ASP C O 1
ATOM 3653 N N . PRO C 3 118 ? -87.18142 16.38180 66.43143 1.000 106.90235 133 PRO C N 1
ATOM 3654 C CA . PRO C 3 118 ? -86.27113 17.45102 66.85976 1.000 106.14261 133 PRO C CA 1
ATOM 3655 C C . PRO C 3 118 ? -86.62692 17.99189 68.23643 1.000 107.38855 133 PRO C C 1
ATOM 3656 O O . PRO C 3 118 ? -87.80022 18.15544 68.58032 1.000 108.21606 133 PRO C O 1
ATOM 3660 N N . ALA C 3 119 ? -85.58920 18.27173 69.02193 1.000 102.96040 134 ALA C N 1
ATOM 3661 C CA . ALA C 3 119 ? -85.74445 18.83954 70.35334 1.000 104.28579 134 ALA C CA 1
ATOM 3662 C C . ALA C 3 119 ? -84.39637 19.37563 70.80909 1.000 105.17072 134 ALA C C 1
ATOM 3663 O O . ALA C 3 119 ? -83.35193 19.03805 70.24621 1.000 104.60924 134 ALA C O 1
ATOM 3665 N N . VAL C 3 120 ? -84.43277 20.21761 71.83856 1.000 105.38968 135 VAL C N 1
ATOM 3666 C CA . VAL C 3 120 ? -83.23339 20.80720 72.42046 1.000 106.85145 135 VAL C CA 1
ATOM 3667 C C . VAL C 3 120 ? -83.12475 20.34789 73.86689 1.000 107.51055 135 VAL C C 1
ATOM 3668 O O . VAL C 3 120 ? -84.09046 20.45417 74.63167 1.000 107.64449 135 VAL C O 1
ATOM 3672 N N . TYR C 3 121 ? -81.95313 19.83762 74.23635 1.000 105.58037 136 TYR C N 1
ATOM 3673 C CA . TYR C 3 121 ? -81.67691 19.38388 75.58925 1.000 105.94116 136 TYR C CA 1
ATOM 3674 C C . TYR C 3 121 ? -80.46027 20.11885 76.13667 1.000 108.27074 136 TYR C C 1
ATOM 3675 O O . TYR C 3 121 ? -79.69222 20.73218 75.39091 1.000 109.19285 136 TYR C O 1
ATOM 3684 N N . GLN C 3 122 ? -80.29085 20.05243 77.45605 1.000 105.98697 137 GLN C N 1
ATOM 3685 C CA . GLN C 3 122 ? -79.17513 20.69967 78.13759 1.000 108.64048 137 GLN C CA 1
ATOM 3686 C C . GLN C 3 122 ? -78.45907 19.67185 78.99827 1.000 108.72994 137 GLN C C 1
ATOM 3687 O O . GLN C 3 122 ? -79.07357 19.06040 79.87781 1.000 108.05611 137 GLN C O 1
ATOM 3693 N N . LEU C 3 123 ? -77.16228 19.49799 78.75871 1.000 100.93232 138 LEU C N 1
ATOM 3694 C CA . LEU C 3 123 ? -76.39593 18.46900 79.44165 1.000 101.22287 138 LEU C CA 1
ATOM 3695 C C . LEU C 3 123 ? -75.96972 18.94859 80.82789 1.000 104.37103 138 LEU C C 1
ATOM 3696 O O . LEU C 3 123 ? -76.21190 20.09096 81.22652 1.000 106.18870 138 LEU C O 1
ATOM 3701 N N . ARG C 3 124 ? -75.32096 18.05788 81.57267 1.000 102.82008 139 ARG C N 1
ATOM 3702 C CA . ARG C 3 124 ? -74.85147 18.38027 82.91084 1.000 105.84643 139 ARG C CA 1
ATOM 3703 C C . ARG C 3 124 ? -73.53157 19.13960 82.84871 1.000 109.36144 139 ARG C C 1
ATOM 3704 O O . ARG C 3 124 ? -72.69372 18.90337 81.97382 1.000 109.65533 139 ARG C O 1
ATOM 3706 N N . ASP C 3 125 ? -73.35375 20.06155 83.79876 1.000 116.05595 140 ASP C N 1
ATOM 3707 C CA . ASP C 3 125 ? -72.14904 20.88623 83.81920 1.000 119.42897 140 ASP C CA 1
ATOM 3708 C C . ASP C 3 125 ? -70.90016 20.03955 84.03007 1.000 121.46393 140 ASP C C 1
ATOM 3709 O O . ASP C 3 125 ? -69.88036 20.24821 83.36094 1.000 123.11967 140 ASP C O 1
ATOM 3714 N N . SER C 3 126 ? -70.96272 19.08258 84.95937 1.000 125.81289 141 SER C N 1
ATOM 3715 C CA . SER C 3 126 ? -69.85253 18.17272 85.24898 1.000 127.87773 141 SER C CA 1
ATOM 3716 C C . SER C 3 126 ? -68.60431 18.94704 85.67478 1.000 132.20529 141 SER C C 1
ATOM 3717 O O . SER C 3 126 ? -67.49648 18.70325 85.18994 1.000 134.53587 141 SER C O 1
ATOM 3720 N N . LYS C 3 127 ? -68.80048 19.89024 86.59553 1.000 127.51160 142 LYS C N 1
ATOM 3721 C CA . LYS C 3 127 ? -67.72930 20.74150 87.11569 1.000 132.24356 142 LYS C CA 1
ATOM 3722 C C . LYS C 3 127 ? -66.96185 21.44498 85.99802 1.000 131.04067 142 LYS C C 1
ATOM 3723 O O . LYS C 3 127 ? -65.81632 21.10016 85.70541 1.000 133.42818 142 LYS C O 1
ATOM 3725 N N . ASP C 3 130 ? -67.50855 23.95888 83.56188 1.000 130.86744 145 ASP C N 1
ATOM 3726 C CA . ASP C 3 130 ? -67.38499 25.38589 83.83593 1.000 131.27485 145 ASP C CA 1
ATOM 3727 C C . ASP C 3 130 ? -68.28070 26.20025 82.90779 1.000 129.00546 145 ASP C C 1
ATOM 3728 O O . ASP C 3 130 ? -68.50175 27.39178 83.12793 1.000 128.73824 145 ASP C O 1
ATOM 3730 N N . LYS C 3 131 ? -68.79244 25.54812 81.86929 1.000 127.29979 146 LYS C N 1
ATOM 3731 C CA . LYS C 3 131 ? -69.67321 26.17221 80.89510 1.000 125.19228 146 LYS C CA 1
ATOM 3732 C C . LYS C 3 131 ? -71.00589 25.43451 80.85573 1.000 122.98869 146 LYS C C 1
ATOM 3733 O O . LYS C 3 131 ? -71.15592 24.33694 81.39937 1.000 122.57539 146 LYS C O 1
ATOM 3735 N N . SER C 3 132 ? -71.98297 26.05972 80.20543 1.000 122.57617 147 SER C N 1
ATOM 3736 C CA . SER C 3 132 ? -73.30132 25.47501 79.99539 1.000 120.07055 147 SER C CA 1
ATOM 3737 C C . SER C 3 132 ? -73.41391 25.06150 78.53454 1.000 117.74210 147 SER C C 1
ATOM 3738 O O . SER C 3 132 ? -73.29266 25.90305 77.63792 1.000 118.01254 147 SER C O 1
ATOM 3740 N N . VAL C 3 133 ? -73.64023 23.77161 78.29831 1.000 111.14487 148 VAL C N 1
ATOM 3741 C CA . VAL C 3 133 ? -73.67044 23.20595 76.95578 1.000 108.68791 148 VAL C CA 1
ATOM 3742 C C . VAL C 3 133 ? -75.05719 22.64349 76.68771 1.000 105.60877 148 VAL C C 1
ATOM 3743 O O . VAL C 3 133 ? -75.65345 21.99410 77.55375 1.000 104.86077 148 VAL C O 1
ATOM 3747 N N . CYS C 3 134 ? -75.56451 22.88883 75.48303 1.000 113.09952 149 CYS C N 1
ATOM 3748 C CA . CYS C 3 134 ? -76.88657 22.43324 75.09038 1.000 110.52325 149 CYS C CA 1
ATOM 3749 C C . CYS C 3 134 ? -76.81100 21.71386 73.75299 1.000 108.17440 149 CYS C C 1
ATOM 3750 O O . CYS C 3 134 ? -75.82609 21.81924 73.01767 1.000 108.39945 149 CYS C O 1
ATOM 3753 N N . LEU C 3 135 ? -77.87872 20.98331 73.44375 1.000 105.49735 150 LEU C N 1
ATOM 3754 C CA . LEU C 3 135 ? -77.84770 19.98862 72.38342 1.000 102.48996 150 LEU C CA 1
ATOM 3755 C C . LEU C 3 135 ? -79.13879 20.03553 71.58284 1.000 100.84632 150 LEU C C 1
ATOM 3756 O O . LEU C 3 135 ? -80.22943 20.02232 72.15856 1.000 101.40406 150 LEU C O 1
ATOM 3761 N N . PHE C 3 136 ? -79.00662 20.08133 70.25903 1.000 107.27766 151 PHE C N 1
ATOM 3762 C CA . PHE C 3 136 ? -80.13097 20.07814 69.32714 1.000 105.26158 151 PHE C CA 1
ATOM 3763 C C . PHE C 3 136 ? -79.95994 18.86517 68.42162 1.000 101.58866 151 PHE C C 1
ATOM 3764 O O . PHE C 3 136 ? -79.05968 18.84289 67.57583 1.000 99.86063 151 PHE C O 1
ATOM 3772 N N . THR C 3 137 ? -80.81008 17.85460 68.59839 1.000 104.96685 152 THR C N 1
ATOM 3773 C CA . THR C 3 137 ? -80.62637 16.57451 67.92541 1.000 101.78878 152 THR C CA 1
ATOM 3774 C C . THR C 3 137 ? -81.92356 16.10677 67.28076 1.000 101.51728 152 THR C C 1
ATOM 3775 O O . THR C 3 137 ? -82.98683 16.71591 67.43378 1.000 103.85808 152 THR C O 1
ATOM 3779 N N . ASP C 3 138 ? -81.80558 14.98933 66.56005 1.000 103.23115 153 ASP C N 1
ATOM 3780 C CA . ASP C 3 138 ? -82.92917 14.31544 65.91403 1.000 107.33048 153 ASP C CA 1
ATOM 3781 C C . ASP C 3 138 ? -83.68673 15.25238 64.97823 1.000 111.71522 153 ASP C C 1
ATOM 3782 O O . ASP C 3 138 ? -84.88499 15.07652 64.74158 1.000 116.30391 153 ASP C O 1
ATOM 3787 N N . PHE C 3 139 ? -83.00276 16.26219 64.44239 1.000 110.36488 154 PHE C N 1
ATOM 3788 C CA . PHE C 3 139 ? -83.63496 17.14046 63.47086 1.000 113.22046 154 PHE C CA 1
ATOM 3789 C C . PHE C 3 139 ? -83.44011 16.58686 62.06498 1.000 113.48361 154 PHE C C 1
ATOM 3790 O O . PHE C 3 139 ? -82.46809 15.88184 61.77860 1.000 111.48651 154 PHE C O 1
ATOM 3798 N N . ASP C 3 140 ? -84.40817 16.87579 61.19911 1.000 116.63089 155 ASP C N 1
ATOM 3799 C CA . ASP C 3 140 ? -84.38003 16.34227 59.84799 1.000 117.47765 155 ASP C CA 1
ATOM 3800 C C . ASP C 3 140 ? -83.21794 16.94558 59.06479 1.000 114.91122 155 ASP C C 1
ATOM 3801 O O . ASP C 3 140 ? -82.65887 17.98380 59.42898 1.000 114.64341 155 ASP C O 1
ATOM 3806 N N . SER C 3 141 ? -82.84449 16.25977 57.98120 1.000 118.21504 156 SER C N 1
ATOM 3807 C CA . SER C 3 141 ? -81.67146 16.66338 57.21006 1.000 115.90451 156 SER C CA 1
ATOM 3808 C C . SER C 3 141 ? -81.80537 18.08897 56.68987 1.000 120.24938 156 SER C C 1
ATOM 3809 O O . SER C 3 141 ? -80.83643 18.85775 56.71464 1.000 121.07951 156 SER C O 1
ATOM 3812 N N . GLN C 3 142 ? -83.00335 18.46249 56.22847 1.000 123.16675 157 GLN C N 1
ATOM 3813 C CA . GLN C 3 142 ? -83.20789 19.79431 55.66054 1.000 127.63184 157 GLN C CA 1
ATOM 3814 C C . GLN C 3 142 ? -82.88196 20.89012 56.66915 1.000 127.49151 157 GLN C C 1
ATOM 3815 O O . GLN C 3 142 ? -82.28228 21.91215 56.31106 1.000 130.23804 157 GLN C O 1
ATOM 3817 N N . THR C 3 143 ? -83.26318 20.69405 57.93016 1.000 126.15042 158 THR C N 1
ATOM 3818 C CA . THR C 3 143 ? -83.02826 21.69112 58.96785 1.000 124.25937 158 THR C CA 1
ATOM 3819 C C . THR C 3 143 ? -81.55971 22.08028 59.03060 1.000 123.91221 158 THR C C 1
ATOM 3820 O O . THR C 3 143 ? -80.68679 21.22501 59.20118 1.000 120.85971 158 THR C O 1
ATOM 3824 N N . ASN C 3 144 ? -81.29222 23.37594 58.88778 1.000 127.17461 159 ASN C N 1
ATOM 3825 C CA . ASN C 3 144 ? -79.93850 23.91667 58.90978 1.000 127.52342 159 ASN C CA 1
ATOM 3826 C C . ASN C 3 144 ? -79.76100 24.76274 60.16186 1.000 126.84532 159 ASN C C 1
ATOM 3827 O O . ASN C 3 144 ? -80.51622 25.71569 60.38494 1.000 129.31697 159 ASN C O 1
ATOM 3832 N N . VAL C 3 145 ? -78.75818 24.41813 60.96606 1.000 124.55023 160 VAL C N 1
ATOM 3833 C CA . VAL C 3 145 ? -78.48511 25.14894 62.19723 1.000 124.99844 160 VAL C CA 1
ATOM 3834 C C . VAL C 3 145 ? -77.90593 26.51176 61.84292 1.000 126.80462 160 VAL C C 1
ATOM 3835 O O . VAL C 3 145 ? -76.82071 26.60855 61.25822 1.000 127.66803 160 VAL C O 1
ATOM 3839 N N . SER C 3 146 ? -78.62745 27.57067 62.19510 1.000 130.47066 161 SER C N 1
ATOM 3840 C CA . SER C 3 146 ? -78.14195 28.91868 61.94591 1.000 133.32979 161 SER C CA 1
ATOM 3841 C C . SER C 3 146 ? -76.99725 29.25435 62.89373 1.000 131.79313 161 SER C C 1
ATOM 3842 O O . SER C 3 146 ? -76.95187 28.79671 64.03850 1.000 131.97290 161 SER C O 1
ATOM 3845 N N . GLN C 3 147 ? -76.06173 30.05839 62.39805 1.000 134.66537 162 GLN C N 1
ATOM 3846 C CA . GLN C 3 147 ? -74.90328 30.44636 63.18447 1.000 133.74510 162 GLN C CA 1
ATOM 3847 C C . GLN C 3 147 ? -75.30451 31.47579 64.23966 1.000 135.05573 162 GLN C C 1
ATOM 3848 O O . GLN C 3 147 ? -76.30709 32.18286 64.10841 1.000 137.67440 162 GLN C O 1
ATOM 3854 N N . SER C 3 148 ? -74.51241 31.54230 65.30780 1.000 132.80236 163 SER C N 1
ATOM 3855 C CA . SER C 3 148 ? -74.81446 32.41277 66.43981 1.000 134.33970 163 SER C CA 1
ATOM 3856 C C . SER C 3 148 ? -74.31336 33.81901 66.13859 1.000 138.17822 163 SER C C 1
ATOM 3857 O O . SER C 3 148 ? -73.10208 34.05725 66.08496 1.000 138.68212 163 SER C O 1
ATOM 3860 N N . LYS C 3 149 ? -75.24311 34.75383 65.93815 1.000 141.76356 164 LYS C N 1
ATOM 3861 C CA . LYS C 3 149 ? -74.87009 36.15313 65.78119 1.000 146.42977 164 LYS C CA 1
ATOM 3862 C C . LYS C 3 149 ? -74.47625 36.79611 67.10323 1.000 146.00566 164 LYS C C 1
ATOM 3863 O O . LYS C 3 149 ? -73.80878 37.83599 67.09831 1.000 149.31454 164 LYS C O 1
ATOM 3865 N N . ASP C 3 150 ? -74.86974 36.20163 68.22683 1.000 142.17398 165 ASP C N 1
ATOM 3866 C CA . ASP C 3 150 ? -74.51656 36.72814 69.53714 1.000 142.62930 165 ASP C CA 1
ATOM 3867 C C . ASP C 3 150 ? -73.09065 36.32762 69.89366 1.000 142.58903 165 ASP C C 1
ATOM 3868 O O . ASP C 3 150 ? -72.73276 35.14726 69.82846 1.000 141.96557 165 ASP C O 1
ATOM 3873 N N . SER C 3 151 ? -72.27713 37.31257 70.26484 1.000 143.81638 166 SER C N 1
ATOM 3874 C CA . SER C 3 151 ? -70.92146 37.02938 70.70592 1.000 143.75813 166 SER C CA 1
ATOM 3875 C C . SER C 3 151 ? -70.94451 36.35737 72.07725 1.000 143.72203 166 SER C C 1
ATOM 3876 O O . SER C 3 151 ? -71.91872 36.45363 72.82968 1.000 143.87708 166 SER C O 1
ATOM 3879 N N . ASP C 3 152 ? -69.85064 35.66276 72.39170 1.000 137.74239 167 ASP C N 1
ATOM 3880 C CA . ASP C 3 152 ? -69.70116 34.83097 73.58489 1.000 136.73477 167 ASP C CA 1
ATOM 3881 C C . ASP C 3 152 ? -70.67397 33.65690 73.61385 1.000 136.72397 167 ASP C C 1
ATOM 3882 O O . ASP C 3 152 ? -70.81415 32.99973 74.65244 1.000 135.68879 167 ASP C O 1
ATOM 3887 N N . VAL C 3 153 ? -71.35088 33.37705 72.50339 1.000 128.39607 168 VAL C N 1
ATOM 3888 C CA . VAL C 3 153 ? -72.18991 32.19377 72.34988 1.000 127.93310 168 VAL C CA 1
ATOM 3889 C C . VAL C 3 153 ? -71.65407 31.41186 71.16110 1.000 126.11464 168 VAL C C 1
ATOM 3890 O O . VAL C 3 153 ? -71.57625 31.94432 70.04674 1.000 125.27267 168 VAL C O 1
ATOM 3894 N N . TYR C 3 154 ? -71.28166 30.15788 71.39558 1.000 117.62884 169 TYR C N 1
ATOM 3895 C CA . TYR C 3 154 ? -70.65465 29.32069 70.38273 1.000 116.16959 169 TYR C CA 1
ATOM 3896 C C . TYR C 3 154 ? -71.61905 28.23034 69.94153 1.000 114.34700 169 TYR C C 1
ATOM 3897 O O . TYR C 3 154 ? -72.18858 27.52297 70.77851 1.000 114.78622 169 TYR C O 1
ATOM 3906 N N . ILE C 3 155 ? -71.79827 28.10148 68.62880 1.000 114.61177 170 ILE C N 1
ATOM 3907 C CA . ILE C 3 155 ? -72.66663 27.09181 68.03701 1.000 113.75442 170 ILE C CA 1
ATOM 3908 C C . ILE C 3 155 ? -71.87622 26.34609 66.97296 1.000 113.05109 170 ILE C C 1
ATOM 3909 O O . ILE C 3 155 ? -71.30350 26.96712 66.07039 1.000 113.69471 170 ILE C O 1
ATOM 3914 N N . THR C 3 156 ? -71.84641 25.02178 67.07739 1.000 106.15235 171 THR C N 1
ATOM 3915 C CA . THR C 3 156 ? -71.17252 24.19009 66.09357 1.000 106.41868 171 THR C CA 1
ATOM 3916 C C . THR C 3 156 ? -72.15221 23.74201 65.01741 1.000 106.46673 171 THR C C 1
ATOM 3917 O O . THR C 3 156 ? -73.36073 23.64664 65.24773 1.000 106.01725 171 THR C O 1
ATOM 3921 N N . ASP C 3 157 ? -71.61402 23.46379 63.83349 1.000 110.02479 172 ASP C N 1
ATOM 3922 C CA . ASP C 3 157 ? -72.44481 23.10108 62.69843 1.000 110.87030 172 ASP C CA 1
ATOM 3923 C C . ASP C 3 157 ? -73.02579 21.69845 62.88622 1.000 110.94106 172 ASP C C 1
ATOM 3924 O O . ASP C 3 157 ? -72.71608 20.98508 63.84596 1.000 110.29984 172 ASP C O 1
ATOM 3929 N N . LYS C 3 158 ? -73.88532 21.30912 61.94650 1.000 107.54176 173 LYS C N 1
ATOM 3930 C CA . LYS C 3 158 ? -74.56941 20.02743 62.02561 1.000 107.97087 173 LYS C CA 1
ATOM 3931 C C . LYS C 3 158 ? -73.57245 18.87197 61.95894 1.000 109.48196 173 LYS C C 1
ATOM 3932 O O . LYS C 3 158 ? -72.46469 18.99409 61.42799 1.000 110.95933 173 LYS C O 1
ATOM 3934 N N . CYS C 3 159 ? -73.98749 17.73337 62.51040 1.000 103.63963 174 CYS C N 1
ATOM 3935 C CA . CYS C 3 159 ? -73.13754 16.55628 62.59984 1.000 105.79502 174 CYS C CA 1
ATOM 3936 C C . CYS C 3 159 ? -74.02716 15.32144 62.64366 1.000 107.17835 174 CYS C C 1
ATOM 3937 O O . CYS C 3 159 ? -75.04628 15.31292 63.33829 1.000 105.28056 174 CYS C O 1
ATOM 3940 N N . VAL C 3 160 ? -73.63774 14.28250 61.90540 1.000 101.29461 175 VAL C N 1
ATOM 3941 C CA . VAL C 3 160 ? -74.43786 13.07041 61.75455 1.000 103.56109 175 VAL C CA 1
ATOM 3942 C C . VAL C 3 160 ? -73.63332 11.87868 62.25750 1.000 105.99247 175 VAL C C 1
ATOM 3943 O O . VAL C 3 160 ? -72.49451 11.66443 61.82488 1.000 109.22015 175 VAL C O 1
ATOM 3945 N N . LEU C 3 161 ? -74.23260 11.09804 63.15803 1.000 103.73819 176 LEU C N 1
ATOM 3946 C CA . LEU C 3 161 ? -73.58102 9.94532 63.76593 1.000 105.18481 176 LEU C CA 1
ATOM 3947 C C . LEU C 3 161 ? -74.43496 8.70096 63.56736 1.000 107.79857 176 LEU C C 1
ATOM 3948 O O . LEU C 3 161 ? -75.65941 8.74809 63.71420 1.000 106.28693 176 LEU C O 1
ATOM 3953 N N . ASP C 3 162 ? -73.78162 7.58910 63.23923 1.000 106.09477 177 ASP C N 1
ATOM 3954 C CA . ASP C 3 162 ? -74.45068 6.31380 63.02393 1.000 108.76331 177 ASP C CA 1
ATOM 3955 C C . ASP C 3 162 ? -74.26122 5.42055 64.24354 1.000 104.69968 177 ASP C C 1
ATOM 3956 O O . ASP C 3 162 ? -73.15887 5.32578 64.79136 1.000 100.44069 177 ASP C O 1
ATOM 3961 N N . MET C 3 163 ? -75.34196 4.77301 64.66894 1.000 112.40130 178 MET C N 1
ATOM 3962 C CA . MET C 3 163 ? -75.29956 3.90832 65.84503 1.000 109.01793 178 MET C CA 1
ATOM 3963 C C . MET C 3 163 ? -75.44191 2.43642 65.46609 1.000 109.08752 178 MET C C 1
ATOM 3964 O O . MET C 3 163 ? -76.42771 2.03438 64.84811 1.000 112.45245 178 MET C O 1
ATOM 3969 N N . LYS C 3 169 ? -78.54498 6.69240 62.90561 1.000 106.37519 184 LYS C N 1
ATOM 3970 C CA . LYS C 3 169 ? -78.26688 7.93415 62.19313 1.000 105.30497 184 LYS C CA 1
ATOM 3971 C C . LYS C 3 169 ? -79.11608 9.07787 62.73881 1.000 102.38247 184 LYS C C 1
ATOM 3972 O O . LYS C 3 169 ? -80.33308 9.09755 62.55727 1.000 104.21912 184 LYS C O 1
ATOM 3974 N N . SER C 3 170 ? -78.46897 10.03214 63.40632 1.000 108.12012 185 SER C N 1
ATOM 3975 C CA . SER C 3 170 ? -79.16663 11.15796 64.01337 1.000 105.97051 185 SER C CA 1
ATOM 3976 C C . SER C 3 170 ? -78.31164 12.40956 63.90090 1.000 103.39354 185 SER C C 1
ATOM 3977 O O . SER C 3 170 ? -77.13062 12.39237 64.26090 1.000 101.50527 185 SER C O 1
ATOM 3980 N N . ASN C 3 171 ? -78.91133 13.49031 63.40894 1.000 106.25347 186 ASN C N 1
ATOM 3981 C CA . ASN C 3 171 ? -78.21556 14.76453 63.34127 1.000 103.56508 186 ASN C CA 1
ATOM 3982 C C . ASN C 3 171 ? -78.08795 15.37603 64.73465 1.000 100.68920 186 ASN C C 1
ATOM 3983 O O . ASN C 3 171 ? -78.85252 15.06696 65.65247 1.000 101.21129 186 ASN C O 1
ATOM 3988 N N . SER C 3 172 ? -77.10364 16.25997 64.88509 1.000 102.12062 187 SER C N 1
ATOM 3989 C CA . SER C 3 172 ? -76.84345 16.89076 66.16996 1.000 99.97701 187 SER C CA 1
ATOM 3990 C C . SER C 3 172 ? -76.17248 18.23895 65.95403 1.000 98.86023 187 SER C C 1
ATOM 3991 O O . SER C 3 172 ? -75.48483 18.45606 64.95299 1.000 99.35282 187 SER C O 1
ATOM 3994 N N . ALA C 3 173 ? -76.38148 19.14148 66.91041 1.000 99.81474 188 ALA C N 1
ATOM 3995 C CA . ALA C 3 173 ? -75.74915 20.45375 66.90040 1.000 99.30851 188 ALA C CA 1
ATOM 3996 C C . ALA C 3 173 ? -75.56140 20.90744 68.33924 1.000 99.03482 188 ALA C C 1
ATOM 3997 O O . ALA C 3 173 ? -76.49451 20.82312 69.14307 1.000 100.19142 188 ALA C O 1
ATOM 3999 N N . VAL C 3 174 ? -74.36124 21.38494 68.65778 1.000 101.43002 189 VAL C N 1
ATOM 4000 C CA . VAL C 3 174 ? -73.98990 21.76727 70.01561 1.000 102.06185 189 VAL C CA 1
ATOM 4001 C C . VAL C 3 174 ? -73.85321 23.28150 70.08101 1.000 102.99013 189 VAL C C 1
ATOM 4002 O O . VAL C 3 174 ? -73.16587 23.88739 69.24972 1.000 102.72141 189 VAL C O 1
ATOM 4006 N N . ALA C 3 175 ? -74.50890 23.88925 71.06824 1.000 105.92152 190 ALA C N 1
ATOM 4007 C CA . ALA C 3 175 ? -74.40475 25.31979 71.32726 1.000 107.45318 190 ALA C CA 1
ATOM 4008 C C . ALA C 3 175 ? -74.08696 25.52036 72.79930 1.000 109.83214 190 ALA C C 1
ATOM 4009 O O . ALA C 3 175 ? -74.85495 25.08710 73.66440 1.000 112.15780 190 ALA C O 1
ATOM 4011 N N . TRP C 3 176 ? -72.96219 26.17230 73.08340 1.000 109.44588 191 TRP C N 1
ATOM 4012 C CA . TRP C 3 176 ? -72.55265 26.44521 74.45165 1.000 111.90232 191 TRP C CA 1
ATOM 4013 C C . TRP C 3 176 ? -72.15791 27.90866 74.58642 1.000 112.53434 191 TRP C C 1
ATOM 4014 O O . TRP C 3 176 ? -71.78592 28.56867 73.61236 1.000 110.89221 191 TRP C O 1
ATOM 4025 N N . SER C 3 177 ? -72.24014 28.40821 75.81762 1.000 124.16341 192 SER C N 1
ATOM 4026 C CA . SER C 3 177 ? -71.92826 29.79987 76.10057 1.000 124.47171 192 SER C CA 1
ATOM 4027 C C . SER C 3 177 ? -71.47473 29.93816 77.54490 1.000 126.61403 192 SER C C 1
ATOM 4028 O O . SER C 3 177 ? -71.87191 29.15960 78.41624 1.000 129.56063 192 SER C O 1
ATOM 4031 N N . ASN C 3 178 ? -70.63918 30.94746 77.78512 1.000 131.12171 193 ASN C N 1
ATOM 4032 C CA . ASN C 3 178 ? -70.17842 31.27502 79.12638 1.000 132.80128 193 ASN C CA 1
ATOM 4033 C C . ASN C 3 178 ? -71.05029 32.32124 79.80795 1.000 135.50213 193 ASN C C 1
ATOM 4034 O O . ASN C 3 178 ? -70.99543 32.45058 81.03683 1.000 137.91684 193 ASN C O 1
ATOM 4039 N N . LYS C 3 179 ? -71.86134 33.05181 79.04442 1.000 133.87901 194 LYS C N 1
ATOM 4040 C CA . LYS C 3 179 ? -72.67102 34.12219 79.61118 1.000 136.31217 194 LYS C CA 1
ATOM 4041 C C . LYS C 3 179 ? -73.69631 33.56877 80.59340 1.000 140.61986 194 LYS C C 1
ATOM 4042 O O . LYS C 3 179 ? -74.27440 32.49899 80.38159 1.000 142.05527 194 LYS C O 1
ATOM 4044 N N . SER C 3 180 ? -73.91821 34.31284 81.67957 1.000 139.18027 195 SER C N 1
ATOM 4045 C CA . SER C 3 180 ? -74.87039 33.87668 82.69558 1.000 143.71006 195 SER C CA 1
ATOM 4046 C C . SER C 3 180 ? -76.30088 33.92712 82.17336 1.000 146.00298 195 SER C C 1
ATOM 4047 O O . SER C 3 180 ? -77.09541 33.01676 82.43619 1.000 149.16663 195 SER C O 1
ATOM 4049 N N . ASP C 3 181 ? -76.64924 34.98219 81.43465 1.000 145.39290 196 ASP C N 1
ATOM 4050 C CA . ASP C 3 181 ? -77.98489 35.11945 80.85232 1.000 147.70762 196 ASP C CA 1
ATOM 4051 C C . ASP C 3 181 ? -78.03591 34.34879 79.53188 1.000 145.76755 196 ASP C C 1
ATOM 4052 O O . ASP C 3 181 ? -78.03823 34.91025 78.43404 1.000 143.70487 196 ASP C O 1
ATOM 4054 N N . PHE C 3 182 ? -78.07814 33.02359 79.66027 1.000 141.92232 197 PHE C N 1
ATOM 4055 C CA . PHE C 3 182 ? -78.05789 32.12675 78.51025 1.000 139.71513 197 PHE C CA 1
ATOM 4056 C C . PHE C 3 182 ? -79.10614 31.04384 78.70729 1.000 143.39774 197 PHE C C 1
ATOM 4057 O O . PHE C 3 182 ? -79.00254 30.23965 79.63844 1.000 145.98670 197 PHE C O 1
ATOM 4065 N N . ALA C 3 183 ? -80.10916 31.02510 77.83341 1.000 136.30946 198 ALA C N 1
ATOM 4066 C CA . ALA C 3 183 ? -81.17228 30.03191 77.86487 1.000 139.77092 198 ALA C CA 1
ATOM 4067 C C . ALA C 3 183 ? -81.17687 29.25714 76.55616 1.000 136.04752 198 ALA C C 1
ATOM 4068 O O . ALA C 3 183 ? -80.88616 29.81420 75.49297 1.000 132.15968 198 ALA C O 1
ATOM 4070 N N . CYS C 3 184 ? -81.51604 27.97367 76.63623 1.000 135.73494 199 CYS C N 1
ATOM 4071 C CA . CYS C 3 184 ? -81.42332 27.07842 75.49313 1.000 131.40734 199 CYS C CA 1
ATOM 4072 C C . CYS C 3 184 ? -82.76955 26.73752 74.87643 1.000 134.02769 199 CYS C C 1
ATOM 4073 O O . CYS C 3 184 ? -82.82113 25.90850 73.96249 1.000 130.84388 199 CYS C O 1
ATOM 4076 N N . ALA C 3 185 ? -83.85712 27.34587 75.35110 1.000 131.73915 200 ALA C N 1
ATOM 4077 C CA . ALA C 3 185 ? -85.13871 27.16693 74.68023 1.000 134.44000 200 ALA C CA 1
ATOM 4078 C C . ALA C 3 185 ? -85.06963 27.65875 73.24220 1.000 130.06349 200 ALA C C 1
ATOM 4079 O O . ALA C 3 185 ? -85.60137 27.01601 72.32915 1.000 129.45791 200 ALA C O 1
ATOM 4081 N N . ASN C 3 186 ? -84.40632 28.79345 73.02109 1.000 134.80392 201 ASN C N 1
ATOM 4082 C CA . ASN C 3 186 ? -84.20648 29.34053 71.68627 1.000 131.26657 201 ASN C CA 1
ATOM 4083 C C . ASN C 3 186 ? -82.75581 29.75597 71.47546 1.000 126.06215 201 ASN C C 1
ATOM 4084 O O . ASN C 3 186 ? -82.48075 30.72728 70.76609 1.000 124.71244 201 ASN C O 1
ATOM 4086 N N . ALA C 3 187 ? -81.81552 29.03844 72.09701 1.000 130.50414 202 ALA C N 1
ATOM 4087 C CA . ALA C 3 187 ? -80.40351 29.29643 71.83317 1.000 125.92637 202 ALA C CA 1
ATOM 4088 C C . ALA C 3 187 ? -80.07219 29.04197 70.36987 1.000 122.22385 202 ALA C C 1
ATOM 4089 O O . ALA C 3 187 ? -79.25163 29.75118 69.77568 1.000 120.16851 202 ALA C O 1
ATOM 4091 N N . PHE C 3 188 ? -80.70504 28.03495 69.77363 1.000 121.03774 203 PHE C N 1
ATOM 4092 C CA . PHE C 3 188 ? -80.58527 27.76115 68.34430 1.000 118.66919 203 PHE C CA 1
ATOM 4093 C C . PHE C 3 188 ? -81.62449 28.61410 67.62689 1.000 121.97853 203 PHE C C 1
ATOM 4094 O O . PHE C 3 188 ? -82.79671 28.24090 67.53746 1.000 125.11571 203 PHE C O 1
ATOM 4102 N N . ASN C 3 189 ? -81.19706 29.77196 67.11961 1.000 129.99642 204 ASN C N 1
ATOM 4103 C CA . ASN C 3 189 ? -82.10250 30.71254 66.45705 1.000 133.28189 204 ASN C CA 1
ATOM 4104 C C . ASN C 3 189 ? -82.25787 30.30584 64.99426 1.000 132.53104 204 ASN C C 1
ATOM 4105 O O . ASN C 3 189 ? -81.71628 30.92510 64.07578 1.000 131.78623 204 ASN C O 1
ATOM 4110 N N . ASN C 3 190 ? -83.02601 29.24178 64.78214 1.000 134.65561 205 ASN C N 1
ATOM 4111 C CA . ASN C 3 190 ? -83.28299 28.74017 63.43691 1.000 134.67549 205 ASN C CA 1
ATOM 4112 C C . ASN C 3 190 ? -84.77810 28.72367 63.13043 1.000 139.40870 205 ASN C C 1
ATOM 4113 O O . ASN C 3 190 ? -85.60937 28.71785 64.03879 1.000 142.36960 205 ASN C O 1
ATOM 4115 N N . ALA D 4 1 ? -45.41982 1.54043 51.21639 1.000 76.02238 3 ALA D N 1
ATOM 4116 C CA . ALA D 4 1 ? -45.67074 2.43581 50.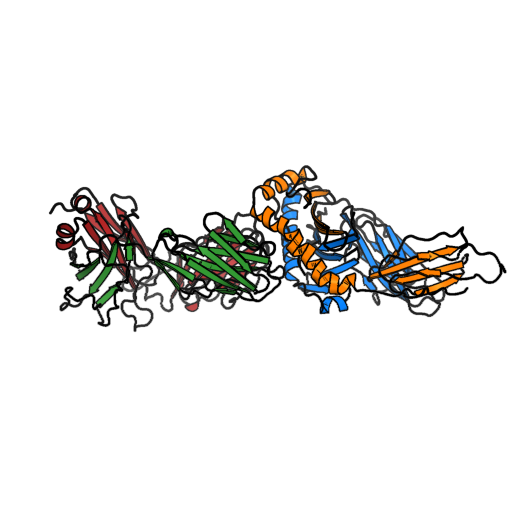09435 1.000 75.17649 3 ALA D CA 1
ATOM 4117 C C . ALA D 4 1 ? -44.96672 3.77408 50.29040 1.000 75.99406 3 ALA D C 1
ATOM 4118 O O . ALA D 4 1 ? -43.74251 3.85459 50.21230 1.000 77.25277 3 ALA D O 1
ATOM 4120 N N . VAL D 4 2 ? -45.74689 4.82106 50.54935 1.000 72.09207 4 VAL D N 1
ATOM 4121 C CA . VAL D 4 2 ? -45.24010 6.18268 50.68140 1.000 72.77725 4 VAL D CA 1
ATOM 4122 C C . VAL D 4 2 ? -45.33864 6.59336 52.14320 1.000 74.52027 4 VAL D C 1
ATOM 4123 O O . VAL D 4 2 ? -46.41864 6.52387 52.74242 1.000 74.81148 4 VAL D O 1
ATOM 4127 N N . THR D 4 3 ? -44.21502 7.02742 52.71252 1.000 72.70008 5 THR D N 1
ATOM 4128 C CA . THR D 4 3 ? -44.11823 7.34044 54.13410 1.000 75.34889 5 THR D CA 1
ATOM 4129 C C . THR D 4 3 ? -43.53624 8.73532 54.30263 1.000 77.41446 5 THR D C 1
ATOM 4130 O O . THR D 4 3 ? -42.39476 8.98661 53.90266 1.000 79.50741 5 THR D O 1
ATOM 4134 N N . GLN D 4 4 ? -44.31446 9.63368 54.89817 1.000 78.82142 6 GLN D N 1
ATOM 4135 C CA . GLN D 4 4 ? -43.88939 11.00344 55.14130 1.000 80.73595 6 GLN D CA 1
ATOM 4136 C C . GLN D 4 4 ? -43.42354 11.17503 56.58138 1.000 85.50800 6 GLN D C 1
ATOM 4137 O O . GLN D 4 4 ? -43.85675 10.45783 57.48712 1.000 86.78854 6 GLN D O 1
ATOM 4143 N N . SER D 4 5 ? -42.54183 12.14799 56.78238 1.000 83.71430 7 SER D N 1
ATOM 4144 C CA . SER D 4 5 ? -42.02684 12.46518 58.10719 1.000 89.38781 7 SER D CA 1
ATOM 4145 C C . SER D 4 5 ? -41.63439 13.93574 58.18834 1.000 90.45558 7 SER D C 1
ATOM 4146 O O . SER D 4 5 ? -40.95472 14.44709 57.29950 1.000 88.66907 7 SER D O 1
ATOM 4149 N N . PRO D 4 6 ? -42.06783 14.62427 59.25550 1.000 91.51928 8 PRO D N 1
ATOM 4150 C CA . PRO D 4 6 ? -42.92284 14.07877 60.31528 1.000 93.69533 8 PRO D CA 1
ATOM 4151 C C . PRO D 4 6 ? -44.40450 14.11431 59.94449 1.000 91.09505 8 PRO D C 1
ATOM 4152 O O . PRO D 4 6 ? -44.74774 14.63690 58.88756 1.000 87.44107 8 PRO D O 1
ATOM 4156 N N . ARG D 4 7 ? -45.26525 13.56082 60.80251 1.000 94.03079 9 ARG D N 1
ATOM 4157 C CA . ARG D 4 7 ? -46.69868 13.56683 60.52849 1.000 92.81330 9 ARG D CA 1
ATOM 4158 C C . ARG D 4 7 ? -47.36094 14.86566 60.96850 1.000 93.37337 9 ARG D C 1
ATOM 4159 O O . ARG D 4 7 ? -48.38178 15.26134 60.39478 1.000 92.33870 9 ARG D O 1
ATOM 4167 N N . ASN D 4 8 ? -46.80905 15.52762 61.98246 1.000 97.38157 10 ASN D N 1
ATOM 4168 C CA . ASN D 4 8 ? -47.29470 16.81902 62.44471 1.000 97.19284 10 ASN D CA 1
ATOM 4169 C C . ASN D 4 8 ? -46.10038 17.66953 62.84517 1.000 97.59687 10 ASN D C 1
ATOM 4170 O O . ASN D 4 8 ? -45.13769 17.16171 63.42679 1.000 99.09538 10 ASN D O 1
ATOM 4175 N N . LYS D 4 9 ? -46.16315 18.96139 62.53180 1.000 99.42578 11 LYS D N 1
ATOM 4176 C CA 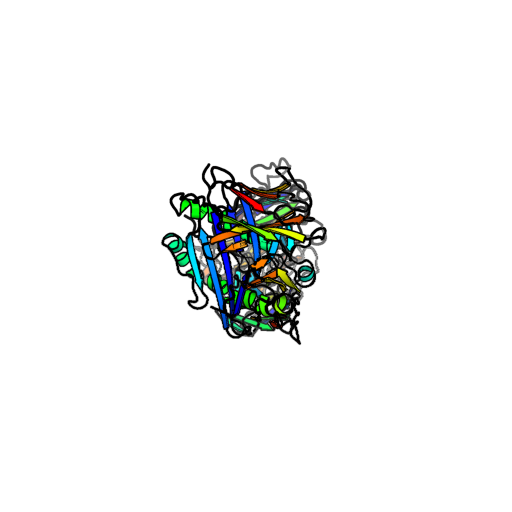. LYS D 4 9 ? -45.04617 19.85327 62.80220 1.000 99.68717 11 LYS D CA 1
ATOM 4177 C C . LYS D 4 9 ? -45.56369 21.25648 63.08024 1.000 99.45171 11 LYS D C 1
ATOM 4178 O O . LYS D 4 9 ? -46.43668 21.75909 62.36782 1.000 98.07982 11 LYS D O 1
ATOM 4184 N N . VAL D 4 10 ? -45.02110 21.87500 64.12614 1.000 101.92334 12 VAL D N 1
ATOM 4185 C CA . VAL D 4 10 ? -45.29334 23.26454 64.47103 1.000 102.24270 12 VAL D CA 1
ATOM 4186 C C . VAL D 4 10 ? -43.97212 24.01807 64.43708 1.000 102.45829 12 VAL D C 1
ATOM 4187 O O . VAL D 4 10 ? -42.97433 23.55337 65.00049 1.000 103.82753 12 VAL D O 1
ATOM 4191 N N . ALA D 4 11 ? -43.96376 25.17332 63.77520 1.000 106.69844 13 ALA D N 1
ATOM 4192 C CA . ALA D 4 11 ? -42.75500 25.96927 63.62867 1.000 106.90522 13 ALA D CA 1
ATOM 4193 C C . ALA D 4 11 ? -43.10228 27.44510 63.75858 1.000 107.49232 13 ALA D C 1
ATOM 4194 O O . ALA D 4 11 ? -44.27285 27.83446 63.77013 1.000 107.59208 13 ALA D O 1
ATOM 4196 N N . VAL D 4 12 ? -42.06387 28.26885 63.85972 1.000 107.01038 14 VAL D N 1
ATOM 4197 C CA . VAL D 4 12 ? -42.21506 29.71347 63.94485 1.000 108.70253 14 VAL D CA 1
ATOM 4198 C C . VAL D 4 12 ? -41.68396 30.32842 62.65517 1.000 108.04987 14 VAL D C 1
ATOM 4199 O O . VAL D 4 12 ? -40.89120 29.72428 61.92493 1.000 105.60901 14 VAL D O 1
ATOM 4203 N N . THR D 4 13 ? -42.14878 31.54330 62.36640 1.000 110.13841 15 THR D N 1
ATOM 4204 C CA . THR D 4 13 ? -41.71750 32.24988 61.16711 1.000 111.34837 15 THR D CA 1
ATOM 4205 C C . THR D 4 13 ? -40.21044 32.47215 61.19257 1.000 113.62418 15 THR D C 1
ATOM 4206 O O . THR D 4 13 ? -39.66728 33.03042 62.15024 1.000 118.21116 15 THR D O 1
ATOM 4210 N N . GLY D 4 14 ? -39.53471 32.02665 60.13535 1.000 115.35466 16 GLY D N 1
ATOM 4211 C CA . GLY D 4 14 ? -38.09798 32.14770 60.02690 1.000 117.55760 16 GLY D CA 1
ATOM 4212 C C . GLY D 4 14 ? -37.33129 30.86212 60.25251 1.000 114.00770 16 GLY D C 1
ATOM 4213 O O . GLY D 4 14 ? -36.12051 30.83189 59.99987 1.000 115.40160 16 GLY D O 1
ATOM 4214 N N . GLY D 4 15 ? -37.99155 29.80502 60.72015 1.000 113.19273 17 GLY D N 1
ATOM 4215 C CA . GLY D 4 15 ? -37.33145 28.53684 60.93129 1.000 112.25147 17 GLY D CA 1
ATOM 4216 C C . GLY D 4 15 ? -37.12769 27.76993 59.63918 1.000 109.64217 17 GLY D C 1
ATOM 4217 O O . GLY D 4 15 ? -37.51582 28.19468 58.55107 1.000 107.72890 17 GLY D O 1
ATOM 4218 N N . LYS D 4 16 ? -36.49079 26.60953 59.77226 1.000 107.58743 18 LYS D N 1
ATOM 4219 C CA . LYS D 4 16 ? -36.27615 25.68997 58.66163 1.000 106.13050 18 LYS D CA 1
ATOM 4220 C C . LYS D 4 16 ? -37.08342 24.42433 58.91345 1.000 105.76859 18 LYS D C 1
ATOM 4221 O O . LYS D 4 16 ? -36.93198 23.78601 59.96090 1.000 107.99848 18 LYS D O 1
ATOM 4227 N N . VAL D 4 17 ? -37.93935 24.06935 57.95866 1.000 100.85599 19 VAL D N 1
ATOM 4228 C CA . VAL D 4 17 ? -38.78201 22.88188 58.04479 1.000 100.27887 19 VAL D CA 1
ATOM 4229 C C . VAL D 4 17 ? -38.41578 21.96417 56.88810 1.000 99.15502 19 VAL D C 1
ATOM 4230 O O . VAL D 4 17 ? -38.50928 22.36159 55.71974 1.000 96.84341 19 VAL D O 1
ATOM 4234 N N . THR D 4 18 ? -38.00186 20.74177 57.21021 1.000 94.79850 20 THR D N 1
ATOM 4235 C CA . THR D 4 18 ? -37.61817 19.74598 56.21524 1.000 94.55167 20 THR D CA 1
ATOM 4236 C C . THR D 4 18 ? -38.62184 18.60082 56.27092 1.000 93.57199 20 THR D C 1
ATOM 4237 O O . THR D 4 18 ? -38.65992 17.84837 57.25070 1.000 96.34201 20 THR D O 1
ATOM 4241 N N . LEU D 4 19 ? -39.43161 18.47175 55.22323 1.000 91.62843 21 LEU D N 1
ATOM 4242 C CA . LEU D 4 19 ? -40.41219 17.39824 55.12767 1.000 90.07169 21 LEU D CA 1
ATOM 4243 C C . LEU D 4 19 ? -39.79858 16.22746 54.36922 1.000 90.60402 21 LEU D C 1
ATOM 4244 O O . LEU D 4 19 ? -39.39036 16.37529 53.21210 1.000 89.36207 21 LEU D O 1
ATOM 4249 N N . SER D 4 20 ? -39.73330 15.07119 55.02042 1.000 86.32762 22 SER D N 1
ATOM 4250 C CA . SER D 4 20 ? -39.13062 13.87848 54.44505 1.000 88.23936 22 SER D CA 1
ATOM 4251 C C . SER D 4 20 ? -40.20753 12.98304 53.85061 1.000 83.71794 22 SER D C 1
ATOM 4252 O O . SER D 4 20 ? -41.31107 12.87727 54.39306 1.000 81.46099 22 SER D O 1
ATOM 4255 N N . CYS D 4 21 ? -39.88112 12.33787 52.73324 1.000 86.07905 23 CYS D N 1
ATOM 4256 C CA . CYS D 4 21 ? -40.79030 11.39306 52.09594 1.000 81.96205 23 CYS D CA 1
ATOM 4257 C C . CYS D 4 21 ? -39.99369 10.20356 51.59225 1.000 84.90387 23 CYS D C 1
ATOM 4258 O O . CYS D 4 21 ? -39.06091 10.37066 50.80212 1.000 88.40534 23 CYS D O 1
ATOM 4261 N N . ASN D 4 22 ? -40.36858 9.00962 52.04118 1.000 81.30958 24 ASN D N 1
ATOM 4262 C CA . ASN D 4 22 ? -39.72549 7.76925 51.62974 1.000 83.19290 24 ASN D CA 1
ATOM 4263 C C . ASN D 4 22 ? -40.76300 6.87905 50.96398 1.000 77.39158 24 ASN D C 1
ATOM 4264 O O . ASN D 4 22 ? -41.76357 6.51239 51.58981 1.000 74.50220 24 ASN D O 1
ATOM 4269 N N . GLN D 4 23 ? -40.52818 6.54009 49.70028 1.000 79.13433 25 GLN D N 1
ATOM 4270 C CA . GLN D 4 23 ? -41.38153 5.62308 48.96137 1.000 74.64749 25 GLN D CA 1
ATOM 4271 C C . GLN D 4 23 ? -40.62943 4.32500 48.69900 1.000 75.51677 25 GLN D C 1
ATOM 4272 O O . GLN D 4 23 ? -39.42075 4.33391 48.44365 1.000 79.37743 25 GLN D O 1
ATOM 4278 N N . THR D 4 24 ? -41.34693 3.20704 48.78221 1.000 74.31496 26 THR D N 1
ATOM 4279 C CA . THR D 4 24 ? -40.77837 1.88706 48.54096 1.000 74.11891 26 THR D CA 1
ATOM 4280 C C . THR D 4 24 ? -41.52196 1.16489 47.42273 1.000 70.80655 26 THR D C 1
ATOM 4281 O O . THR D 4 24 ? -41.60671 -0.06474 47.41382 1.000 69.74984 26 THR D O 1
ATOM 4285 N N . ASN D 4 25 ? -42.06583 1.92411 46.47360 1.000 73.93681 27 ASN D N 1
ATOM 4286 C CA . ASN D 4 25 ? -42.83122 1.37568 45.36394 1.000 71.63722 27 ASN D CA 1
ATOM 4287 C C . ASN D 4 25 ? -41.99888 1.20366 44.10176 1.000 71.64126 27 ASN D C 1
ATOM 4288 O O . ASN D 4 25 ? -42.55009 0.84050 43.05730 1.000 70.05781 27 ASN D O 1
ATOM 4293 N N . ASN D 4 26 ? -40.69084 1.45932 44.17206 1.000 76.60976 28 ASN D N 1
ATOM 4294 C CA . ASN D 4 26 ? -39.81451 1.41112 43.00239 1.000 77.50639 28 ASN D CA 1
ATOM 4295 C C . ASN D 4 26 ? -40.31348 2.34592 41.90196 1.000 76.89565 28 ASN D C 1
ATOM 4296 O O . ASN D 4 26 ? -40.18366 2.05648 40.70977 1.000 76.17945 28 ASN D O 1
ATOM 4301 N N . HIS D 4 27 ? -40.90170 3.47070 42.29962 1.000 72.33154 29 HIS D N 1
ATOM 4302 C CA . HIS D 4 27 ? -41.41528 4.45435 41.35921 1.000 71.89733 29 HIS D CA 1
ATOM 4303 C C . HIS D 4 27 ? -40.36899 5.52911 41.10542 1.000 76.45355 29 HIS D C 1
ATOM 4304 O O . HIS D 4 27 ? -39.66212 5.95522 42.02265 1.000 80.08050 29 HIS D O 1
ATOM 4311 N N . ASN D 4 28 ? -40.27564 5.96507 39.84926 1.000 68.86655 30 ASN D N 1
ATOM 4312 C CA . ASN D 4 28 ? -39.29864 6.98489 39.49084 1.000 75.01266 30 ASN D CA 1
ATOM 4313 C C . ASN D 4 28 ? -39.78441 8.39130 39.81673 1.000 75.89764 30 ASN D C 1
ATOM 4314 O O . ASN D 4 28 ? -38.96203 9.28269 40.05668 1.000 81.88394 30 ASN D O 1
ATOM 4319 N N . ASN D 4 29 ? -41.09710 8.60961 39.84259 1.000 72.78431 31 ASN D N 1
ATOM 4320 C CA . ASN D 4 29 ? -41.66552 9.94150 40.00013 1.000 72.07916 31 ASN D CA 1
ATOM 4321 C C . ASN D 4 29 ? -42.18412 10.13651 41.41791 1.000 69.47719 31 ASN D C 1
ATOM 4322 O O . ASN D 4 29 ? -42.85170 9.25535 41.96799 1.000 66.62505 31 ASN D O 1
ATOM 4327 N N . MET D 4 30 ? -41.87610 11.29373 42.00109 1.000 73.19743 39 MET D N 1
ATOM 4328 C CA . MET D 4 30 ? -42.39170 11.68197 43.30513 1.000 71.10493 39 MET D CA 1
ATOM 4329 C C . MET D 4 30 ? -42.82994 13.13809 43.24587 1.000 70.20789 39 MET D C 1
ATOM 4330 O O . MET D 4 30 ? -42.26787 13.93984 42.49598 1.000 72.12361 39 MET D O 1
ATOM 4335 N N . TYR D 4 31 ? -43.84539 13.47097 44.04101 1.000 73.37377 40 TYR D N 1
ATOM 4336 C CA . TYR D 4 31 ? -44.50022 14.76812 43.96320 1.000 72.78531 40 TYR D CA 1
ATOM 4337 C C . TYR D 4 31 ? -44.75359 15.29747 45.36693 1.000 72.90807 40 TYR D C 1
ATOM 4338 O O . TYR D 4 31 ? -44.97193 14.52777 46.30578 1.000 72.85410 40 TYR D O 1
ATOM 4347 N N . TRP D 4 32 ? -44.72673 16.62319 45.50112 1.000 73.59325 41 TRP D N 1
ATOM 4348 C CA . TRP D 4 32 ? -45.06448 17.30370 46.74892 1.000 74.27639 41 TRP D CA 1
ATOM 4349 C C . TRP D 4 32 ? -46.24079 18.23508 46.48544 1.000 74.29309 41 TRP D C 1
ATOM 4350 O O . TRP D 4 32 ? -46.10316 19.22680 45.76166 1.000 74.43967 41 TRP D O 1
ATOM 4361 N N . TYR D 4 33 ? -47.39234 17.91401 47.06565 1.000 74.85407 42 TYR D N 1
ATOM 4362 C CA . TYR D 4 33 ? -48.57502 18.75723 47.00628 1.000 75.80051 42 TYR D CA 1
ATOM 4363 C C . TYR D 4 33 ? -48.83367 19.38438 48.36818 1.000 77.80809 42 TYR D C 1
ATOM 4364 O O . TYR D 4 33 ? -48.41722 18.86405 49.40639 1.000 78.64265 42 TYR D O 1
ATOM 4373 N N . ARG D 4 34 ? -49.53247 20.51439 48.35302 1.000 79.43093 43 ARG D N 1
ATOM 4374 C CA . ARG D 4 34 ? -50.13600 21.06406 49.55451 1.000 81.76310 43 ARG D CA 1
ATOM 4375 C C . ARG D 4 34 ? -51.63366 21.20118 49.32706 1.000 83.08550 43 ARG D C 1
ATOM 4376 O O . ARG D 4 34 ? -52.08976 21.42685 48.20197 1.000 82.14263 43 ARG D O 1
ATOM 4384 N N . GLN D 4 35 ? -52.39750 21.03580 50.40309 1.000 80.15054 44 GLN D N 1
ATOM 4385 C CA . GLN D 4 35 ? -53.85463 21.06332 50.34454 1.000 82.16907 44 GLN D CA 1
ATOM 4386 C C . GLN D 4 35 ? -54.35632 21.98916 51.44117 1.000 84.64846 44 GLN D C 1
ATOM 4387 O O . GLN D 4 35 ? -54.27044 21.65588 52.62743 1.000 86.08949 44 GLN D O 1
ATOM 4393 N N . ASP D 4 36 ? -54.87136 23.14582 51.04762 1.000 95.40612 45 ASP D N 1
ATOM 4394 C CA . ASP D 4 36 ? -55.41094 24.12091 51.98002 1.000 97.85182 45 ASP D CA 1
ATOM 4395 C C . ASP D 4 36 ? -56.92568 23.98035 52.06316 1.000 100.00242 45 ASP D C 1
ATOM 4396 O O . ASP D 4 36 ? -57.57131 23.44235 51.16036 1.000 99.16992 45 ASP D O 1
ATOM 4401 N N . THR D 4 37 ? -57.48725 24.46291 53.17616 1.000 110.28103 46 THR D N 1
ATOM 4402 C CA . THR D 4 37 ? -58.93328 24.38790 53.36837 1.000 112.22625 46 THR D CA 1
ATOM 4403 C C . THR D 4 37 ? -59.67678 25.04742 52.21261 1.000 110.53188 46 THR D C 1
ATOM 4404 O O . THR D 4 37 ? -60.72238 24.55325 51.77455 1.000 110.38478 46 THR D O 1
ATOM 4408 N N . GLY D 4 38 ? -59.15603 26.16660 51.70938 1.000 113.05905 47 GLY D N 1
ATOM 4409 C CA . GLY D 4 38 ? -59.50873 26.60310 50.37328 1.000 113.33839 47 GLY D CA 1
ATOM 4410 C C . GLY D 4 38 ? -59.08518 25.49913 49.42878 1.000 109.27082 47 GLY D C 1
ATOM 4411 O O . GLY D 4 38 ? -57.90632 25.38894 49.07845 1.000 106.99919 47 GLY D O 1
ATOM 4412 N N . HIS D 4 39 ? -60.04241 24.67216 49.01885 1.000 110.80518 48 HIS D N 1
ATOM 4413 C CA . HIS D 4 39 ? -59.74007 23.31413 48.59317 1.000 108.64046 48 HIS D CA 1
ATOM 4414 C C . HIS D 4 39 ? -58.99718 23.28321 47.25781 1.000 105.91220 48 HIS D C 1
ATOM 4415 O O . HIS D 4 39 ? -58.86761 24.28499 46.54639 1.000 106.55290 48 HIS D O 1
ATOM 4422 N N . GLY D 4 40 ? -58.50333 22.09104 46.93175 1.000 91.48706 49 GLY D N 1
ATOM 4423 C CA . GLY D 4 40 ? -57.65041 21.88105 45.78205 1.000 88.87248 49 GLY D CA 1
ATOM 4424 C C . GLY D 4 40 ? -56.33159 21.25196 46.18152 1.000 88.21406 49 GLY D C 1
ATOM 4425 O O . GLY D 4 40 ? -55.88436 21.40916 47.32177 1.000 89.57605 49 GLY D O 1
ATOM 4426 N N . LEU D 4 41 ? -55.70507 20.52901 45.25909 1.000 80.87838 50 LEU D N 1
ATOM 4427 C CA . LEU D 4 41 ? -54.39731 19.91629 45.47750 1.000 79.64294 50 LEU D CA 1
ATOM 4428 C C . LEU D 4 41 ? -53.38640 20.67823 44.62806 1.000 77.37444 50 LEU D C 1
ATOM 4429 O O . LEU D 4 41 ? -53.22654 20.39907 43.43641 1.000 75.83730 50 LEU D O 1
ATOM 4434 N N . ARG D 4 42 ? -52.70708 21.64058 45.24422 1.000 81.26496 51 ARG D N 1
ATOM 4435 C CA . ARG D 4 42 ? -51.76449 22.49707 44.53859 1.000 80.18985 51 ARG D CA 1
ATOM 4436 C C . ARG D 4 42 ? -50.36933 21.88594 44.58095 1.000 79.07735 51 ARG D C 1
ATOM 4437 O O . ARG D 4 42 ? -49.85519 21.56463 45.65743 1.000 79.47349 51 ARG D O 1
ATOM 4445 N N . LEU D 4 43 ? -49.76259 21.73448 43.40583 1.000 77.20896 52 LEU D N 1
ATOM 4446 C CA . LEU D 4 43 ? -48.48789 21.04125 43.27561 1.000 76.44190 52 LEU D CA 1
ATOM 4447 C C . LEU D 4 43 ? -47.32598 21.99202 43.53898 1.000 77.26312 52 LEU D C 1
ATOM 4448 O O . LEU D 4 43 ? -47.22627 23.05356 42.91593 1.000 77.94377 52 LEU D O 1
ATOM 4453 N N . ILE D 4 44 ? -46.43983 21.59946 44.45447 1.000 78.26147 53 ILE D N 1
ATOM 4454 C CA . ILE D 4 44 ? -45.30769 22.42789 44.85850 1.000 79.32010 53 ILE D CA 1
ATOM 4455 C C . ILE D 4 44 ? -44.08520 22.09693 44.01211 1.000 79.71093 53 ILE D C 1
ATOM 4456 O O . ILE D 4 44 ? -43.68261 22.88338 43.14879 1.000 80.58201 53 ILE D O 1
ATOM 4461 N N . HIS D 4 45 ? -43.47336 20.94450 44.27349 1.000 79.24763 54 HIS D N 1
ATOM 4462 C CA . HIS D 4 45 ? -42.34623 20.44055 43.50381 1.000 80.45151 54 HIS D CA 1
ATOM 4463 C C . HIS D 4 45 ? -42.61772 18.99144 43.12749 1.000 79.75880 54 HIS D C 1
ATOM 4464 O O . HIS D 4 45 ? -43.50647 18.33880 43.68243 1.000 78.13544 54 HIS D O 1
ATOM 4471 N N . TYR D 4 46 ? -41.83794 18.48421 42.17746 1.000 79.09036 55 TYR D N 1
ATOM 4472 C CA . TYR D 4 46 ? -41.92288 17.07924 41.80205 1.000 79.11438 55 TYR D CA 1
ATOM 4473 C C . TYR D 4 46 ? -40.59985 16.66043 41.17190 1.000 82.92889 55 TYR D C 1
ATOM 4474 O O . TYR D 4 46 ? -39.68254 17.46869 41.00346 1.000 85.17766 55 TYR D O 1
ATOM 4483 N N . SER D 4 47 ? -40.51126 15.37840 40.82550 1.000 74.79737 56 SER D N 1
ATOM 4484 C CA . SER D 4 47 ? -39.26806 14.78734 40.35474 1.000 79.75784 56 SER D CA 1
ATOM 4485 C C . SER D 4 47 ? -39.59390 13.56400 39.51314 1.000 80.66695 56 SER D C 1
ATOM 4486 O O . SER D 4 47 ? -40.50423 12.80607 39.84995 1.000 77.19849 56 SER D O 1
ATOM 4489 N N . TYR D 4 48 ? -38.84735 13.37644 38.42267 1.000 77.28487 57 TYR D N 1
ATOM 4490 C CA . TYR D 4 48 ? -39.03534 12.23010 37.54097 1.000 79.05961 57 TYR D CA 1
ATOM 4491 C C . TYR D 4 48 ? -37.90277 11.21385 37.65619 1.000 84.60538 57 TYR D C 1
ATOM 4492 O O . TYR D 4 48 ? -37.76877 10.33880 36.79469 1.000 86.27794 57 TYR D O 1
ATOM 4501 N N . GLY D 4 49 ? -37.09181 11.30987 38.69617 1.000 81.05360 58 GLY D N 1
ATOM 4502 C CA . GLY D 4 49 ? -35.99317 10.38771 38.89024 1.000 85.94604 58 GLY D CA 1
ATOM 4503 C C . GLY D 4 49 ? -35.00741 10.91669 39.90174 1.000 88.21915 58 GLY D C 1
ATOM 4504 O O . GLY D 4 49 ? -35.02381 12.08946 40.27992 1.000 86.26065 58 GLY D O 1
ATOM 4505 N N . ALA D 4 50 ? -34.13102 10.02065 40.35099 1.000 88.11887 59 ALA D N 1
ATOM 4506 C CA . ALA D 4 50 ? -33.11388 10.39343 41.32378 1.000 91.10895 59 ALA D CA 1
ATOM 4507 C C . ALA D 4 50 ? -32.20988 11.48014 40.75727 1.000 91.41888 59 ALA D C 1
ATOM 4508 O O . ALA D 4 50 ? -31.81899 11.44046 39.58745 1.000 91.27991 59 ALA D O 1
ATOM 4510 N N . GLY D 4 51 ? -31.88476 12.46088 41.59581 1.000 94.97757 60 GLY D N 1
ATOM 4511 C CA . GLY D 4 51 ? -31.08421 13.58723 41.16518 1.000 94.44879 60 GLY D CA 1
ATOM 4512 C C . GLY D 4 51 ? -31.82412 14.62578 40.35503 1.000 90.82475 60 GLY D C 1
ATOM 4513 O O . GLY D 4 51 ? -31.18253 15.51547 39.78513 1.000 90.61868 60 GLY D O 1
ATOM 4514 N N . SER D 4 52 ? -33.14980 14.54497 40.28486 1.000 94.56808 61 SER D N 1
ATOM 4515 C CA . SER D 4 52 ? -33.96456 15.47987 39.52377 1.000 90.43866 61 SER D CA 1
ATOM 4516 C C . SER D 4 52 ? -34.94043 16.19262 40.44812 1.000 85.82342 61 SER D C 1
ATOM 4517 O O . SER D 4 52 ? -35.53362 15.57353 41.33512 1.000 84.62009 61 SER D O 1
ATOM 4520 N N . THR D 4 53 ? -35.09408 17.49926 40.24154 1.000 91.80010 66 THR D N 1
ATOM 4521 C CA . THR D 4 53 ? -36.09485 18.29730 40.93916 1.000 87.42636 66 THR D CA 1
ATOM 4522 C C . THR D 4 53 ? -36.72224 19.25288 39.93756 1.000 85.43880 66 THR D C 1
ATOM 4523 O O . THR D 4 53 ? -36.00682 19.92651 39.1907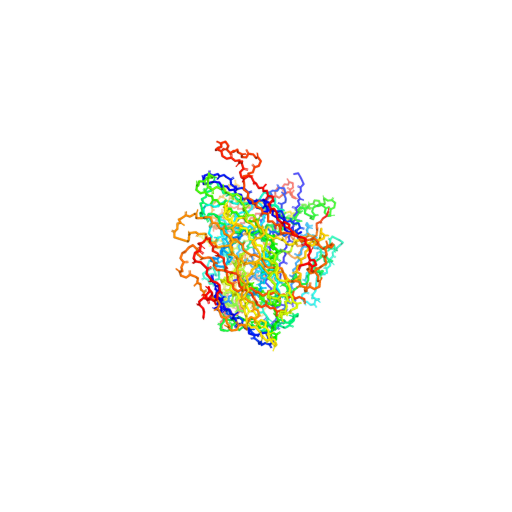4 1.000 87.26945 66 THR D O 1
ATOM 4527 N N . GLU D 4 54 ? -38.05054 19.30843 39.91965 1.000 88.80593 67 GLU D N 1
ATOM 4528 C CA . GLU D 4 54 ? -38.78685 20.14073 38.98022 1.000 87.51620 67 GLU D CA 1
ATOM 4529 C C . GLU D 4 54 ? -39.70122 21.09508 39.73369 1.000 84.66053 67 GLU D C 1
ATOM 4530 O O . GLU D 4 54 ? -40.32196 20.71799 40.73293 1.000 82.71725 67 GLU D O 1
ATOM 4536 N N . LYS D 4 55 ? -39.77969 22.33145 39.24750 1.000 90.37236 68 LYS D N 1
ATOM 4537 C CA . LYS D 4 55 ? -40.68839 23.31520 39.82163 1.000 88.47409 68 LYS D CA 1
ATOM 4538 C C . LYS D 4 55 ? -42.12300 22.97530 39.43843 1.000 86.61383 68 LYS D C 1
ATOM 4539 O O . LYS D 4 55 ? -42.44228 22.84801 38.25173 1.000 87.08044 68 LYS D O 1
ATOM 4545 N N . GLY D 4 56 ? -42.98659 22.82708 40.43844 1.000 84.20190 69 GLY D N 1
ATOM 4546 C CA . GLY D 4 56 ? -44.38996 22.57711 40.17991 1.000 82.71289 69 GLY D CA 1
ATOM 4547 C C . GLY D 4 56 ? -45.15751 23.85395 39.91169 1.000 82.94542 69 GLY D C 1
ATOM 4548 O O . GLY D 4 56 ? -44.66649 24.74257 39.20888 1.000 84.30183 69 GLY D O 1
ATOM 4549 N N . ASP D 4 57 ? -46.36218 23.96581 40.47365 1.000 81.26561 70 ASP D N 1
ATOM 4550 C CA . ASP D 4 57 ? -47.18212 25.14788 40.22839 1.000 82.69712 70 ASP D CA 1
ATOM 4551 C C . ASP D 4 57 ? -46.81924 26.29784 41.16118 1.000 85.09673 70 ASP D C 1
ATOM 4552 O O . ASP D 4 57 ? -46.79362 27.45802 40.73589 1.000 88.95200 70 ASP D O 1
ATOM 4557 N N . ILE D 4 58 ? -46.53259 26.00145 42.42495 1.000 82.14415 71 ILE D N 1
ATOM 4558 C CA . ILE D 4 58 ? -46.29144 27.03781 43.42659 1.000 84.53212 71 ILE D CA 1
ATOM 4559 C C . ILE D 4 58 ? -44.91852 26.83838 44.06091 1.000 83.77583 71 ILE D C 1
ATOM 4560 O O . ILE D 4 58 ? -44.82588 26.58089 45.26998 1.000 83.09236 71 ILE D O 1
ATOM 4565 N N . PRO D 4 59 ? -43.82722 26.97663 43.30241 1.000 88.41611 72 PRO D N 1
ATOM 4566 C CA . PRO D 4 59 ? -42.51245 26.62171 43.85785 1.000 88.13739 72 PRO D CA 1
ATOM 4567 C C . PRO D 4 59 ? -41.99228 27.61803 44.87777 1.000 90.46847 72 PRO D C 1
ATOM 4568 O O . PRO D 4 59 ? -41.18028 27.23690 45.73050 1.000 90.08249 72 PRO D O 1
ATOM 4572 N N . ASP D 4 60 ? -42.43327 28.87457 44.81766 1.000 93.00669 74 ASP D N 1
ATOM 4573 C CA . ASP D 4 60 ? -41.83908 29.92416 45.63651 1.000 97.25201 74 ASP D CA 1
ATOM 4574 C C . ASP D 4 60 ? -41.98553 29.61658 47.12171 1.000 95.19475 74 ASP D C 1
ATOM 4575 O O . ASP D 4 60 ? -43.04865 29.19813 47.58950 1.000 92.79519 74 ASP D O 1
ATOM 4580 N N . GLY D 4 61 ? -40.89760 29.82542 47.86269 1.000 96.02589 75 GLY D N 1
ATOM 4581 C CA . GLY D 4 61 ? -40.85134 29.52280 49.27393 1.000 94.70765 75 GLY D CA 1
ATOM 4582 C C . GLY D 4 61 ? -40.43646 28.10787 49.61127 1.000 90.81625 75 GLY D C 1
ATOM 4583 O O . GLY D 4 61 ? -40.13912 27.83046 50.78043 1.000 91.05821 75 GLY D O 1
ATOM 4584 N N . TYR D 4 62 ? -40.39985 27.20687 48.63196 1.000 90.44749 76 TYR D N 1
ATOM 4585 C CA . TYR D 4 62 ? -40.07261 25.80852 48.86154 1.000 90.07828 76 TYR D CA 1
ATOM 4586 C C . TYR D 4 62 ? -38.87215 25.39361 48.02197 1.000 90.90317 76 TYR D C 1
ATOM 4587 O O . TYR D 4 62 ? -38.59901 25.97076 46.96491 1.000 91.10716 76 TYR D O 1
ATOM 4596 N N . LYS D 4 63 ? -38.16534 24.37375 48.50401 1.000 85.73384 77 LYS D N 1
ATOM 4597 C CA . LYS D 4 63 ? -37.05889 23.76311 47.78372 1.000 87.86390 77 LYS D CA 1
ATOM 4598 C C . LYS D 4 63 ? -37.12866 22.25694 47.97778 1.000 87.46546 77 LYS D C 1
ATOM 4599 O O . LYS D 4 63 ? -37.46516 21.78060 49.06562 1.000 87.10525 77 LYS D O 1
ATOM 4601 N N . ALA D 4 64 ? -36.81593 21.51141 46.92142 1.000 86.03724 78 ALA D N 1
ATOM 4602 C CA . ALA D 4 64 ? -36.88047 20.05882 46.94790 1.000 86.03270 78 ALA D CA 1
ATOM 4603 C C . ALA D 4 64 ? -35.52373 19.46043 46.60383 1.000 90.62997 78 ALA D C 1
ATOM 4604 O O . ALA D 4 64 ? -34.71861 20.06724 45.89152 1.000 92.98929 78 ALA D O 1
ATOM 4606 N N . SER D 4 65 ? -35.28148 18.25823 47.12121 1.000 84.98468 79 SER D N 1
ATOM 4607 C CA . SER D 4 65 ? -34.04451 17.52976 46.87689 1.000 89.93959 79 SER D CA 1
ATOM 4608 C C . SER D 4 65 ? -34.37187 16.05722 46.69016 1.000 90.60834 79 SER D C 1
ATOM 4609 O O . SER D 4 65 ? -35.11374 15.47888 47.48974 1.000 88.70033 79 SER D O 1
ATOM 4612 N N . ARG D 4 66 ? -33.81913 15.45493 45.63444 1.000 89.15101 80 ARG D N 1
ATOM 4613 C CA . ARG D 4 66 ? -34.04000 14.04874 45.30170 1.000 90.95693 80 ARG D CA 1
ATOM 4614 C C . ARG D 4 66 ? -32.69360 13.33442 45.34191 1.000 96.86572 80 ARG D C 1
ATOM 4615 O O . ARG D 4 66 ? -32.08958 13.06597 44.29193 1.000 99.06126 80 ARG D O 1
ATOM 4623 N N . PRO D 4 67 ? -32.18817 13.01298 46.53676 1.000 89.71223 81 PRO D N 1
ATOM 4624 C CA . PRO D 4 67 ? -30.88434 12.33290 46.60161 1.000 94.04098 81 PRO D CA 1
ATOM 4625 C C . PRO D 4 67 ? -30.92365 10.92375 46.04181 1.000 95.72547 81 PRO D C 1
ATOM 4626 O O . PRO D 4 67 ? -29.96963 10.49660 45.37982 1.000 96.94299 81 PRO D O 1
ATOM 4630 N N . SER D 4 68 ? -32.00609 10.18973 46.28410 1.000 94.77798 83 SER D N 1
ATOM 4631 C CA . SER D 4 68 ? -32.16046 8.83308 45.78613 1.000 93.40662 83 SER D CA 1
ATOM 4632 C C . SER D 4 68 ? -33.57148 8.66764 45.24127 1.000 89.95141 83 SER D C 1
ATOM 4633 O O . SER D 4 68 ? -34.41176 9.56503 45.34713 1.000 88.60225 83 SER D O 1
ATOM 4636 N N . GLN D 4 69 ? -33.82679 7.50301 44.64165 1.000 101.72936 84 GLN D N 1
ATOM 4637 C CA . GLN D 4 69 ? -35.16293 7.22557 44.12730 1.000 94.90785 84 GLN D CA 1
ATOM 4638 C C . GLN D 4 69 ? -36.17310 7.07251 45.25503 1.000 90.13788 84 GLN D C 1
ATOM 4639 O O . GLN D 4 69 ? -37.35765 7.37553 45.07251 1.000 84.61197 84 GLN D O 1
ATOM 4645 N N . GLU D 4 70 ? -35.72476 6.61831 46.42516 1.000 92.44707 85 GLU D N 1
ATOM 4646 C CA . GLU D 4 70 ? -36.64625 6.32823 47.51514 1.000 87.97823 85 GLU D CA 1
ATOM 4647 C C . GLU D 4 70 ? -37.07223 7.58192 48.26900 1.000 88.84137 85 GLU D C 1
ATOM 4648 O O . GLU D 4 70 ? -38.16630 7.60555 48.84200 1.000 83.48023 85 GLU D O 1
ATOM 4654 N N . ASN D 4 71 ? -36.24703 8.62726 48.27637 1.000 86.66940 86 ASN D N 1
ATOM 4655 C CA . ASN D 4 71 ? -36.46906 9.78681 49.12986 1.000 86.14017 86 ASN D CA 1
ATOM 4656 C C . ASN D 4 71 ? -36.62238 11.06049 48.30883 1.000 83.97444 86 ASN D C 1
ATOM 4657 O O . ASN D 4 71 ? -35.89864 11.27628 47.33196 1.000 87.62469 86 ASN D O 1
ATOM 4662 N N . PHE D 4 72 ? -37.56219 11.90750 48.73046 1.000 90.34773 87 PHE D N 1
ATOM 4663 C CA . PHE D 4 72 ? -37.84473 13.18540 48.07940 1.000 87.40862 87 PHE D CA 1
ATOM 4664 C C . PHE D 4 72 ? -38.18717 14.18655 49.17412 1.000 85.75169 87 PHE D C 1
ATOM 4665 O O . PHE D 4 72 ? -39.23468 14.06855 49.81767 1.000 82.28319 87 PHE D O 1
ATOM 4673 N N . SER D 4 73 ? -37.30969 15.16203 49.38914 1.000 88.92496 88 SER D N 1
ATOM 4674 C CA . SER D 4 73 ? -37.43467 16.09911 50.49561 1.000 88.86293 88 SER D CA 1
ATOM 4675 C C . SER D 4 73 ? -38.08333 17.40248 50.04394 1.000 85.35446 88 SER D C 1
ATOM 4676 O O . SER D 4 73 ? -37.99159 17.79539 48.87842 1.000 84.43463 88 SER D O 1
ATOM 4679 N N . LEU D 4 74 ? -38.74481 18.06970 50.98852 1.000 90.76083 89 LEU D N 1
ATOM 4680 C CA . LEU D 4 74 ? -39.32770 19.38963 50.77400 1.000 88.67336 89 LEU D CA 1
ATOM 4681 C C . LEU D 4 74 ? -38.79298 20.31412 51.85630 1.000 91.72138 89 LEU D C 1
ATOM 4682 O O . LEU D 4 74 ? -39.07963 20.11446 53.04136 1.000 93.25397 89 LEU D O 1
ATOM 4687 N N . ILE D 4 75 ? -38.02015 21.31890 51.45348 1.000 91.25747 90 ILE D N 1
ATOM 4688 C CA . ILE D 4 75 ? -37.23055 22.12624 52.37683 1.000 94.59673 90 ILE D CA 1
ATOM 4689 C C . ILE D 4 75 ? -37.77053 23.54991 52.37903 1.000 93.24162 90 ILE D C 1
ATOM 4690 O O . ILE D 4 75 ? -37.80975 24.21311 51.33453 1.000 91.94484 90 ILE D O 1
ATOM 4695 N N . LEU D 4 76 ? -38.17226 24.01980 53.55843 1.000 98.94628 91 LEU D N 1
ATOM 4696 C CA . LEU D 4 76 ? -38.64687 25.38785 53.76133 1.000 98.59837 91 LEU D CA 1
ATOM 4697 C C . LEU D 4 76 ? -37.50438 26.16465 54.40819 1.000 101.97721 91 LEU D C 1
ATOM 4698 O O . LEU D 4 76 ? -37.33959 26.15884 55.62852 1.000 104.18133 91 LEU D O 1
ATOM 4703 N N . GLU D 4 77 ? -36.70705 26.83840 53.57498 1.000 104.54747 92 GLU D N 1
ATOM 4704 C CA . GLU D 4 77 ? -35.53073 27.54351 54.07664 1.000 107.89712 92 GLU D CA 1
ATOM 4705 C C . GLU D 4 77 ? -35.91718 28.60702 55.09841 1.000 109.06028 92 GLU D C 1
ATOM 4706 O O . GLU D 4 77 ? -35.33560 28.67899 56.18733 1.000 111.63368 92 GLU D O 1
ATOM 4708 N N . LEU D 4 78 ? -36.90202 29.44004 54.76683 1.000 112.52713 93 LEU D N 1
ATOM 4709 C CA . LEU D 4 78 ? -37.39067 30.48953 55.66161 1.000 114.87848 93 LEU D CA 1
ATOM 4710 C C . LEU D 4 78 ? -38.90024 30.31585 55.80230 1.000 112.06132 93 LEU D C 1
ATOM 4711 O O . LEU D 4 78 ? -39.66042 30.69826 54.90744 1.000 110.92298 93 LEU D O 1
ATOM 4713 N N . ALA D 4 79 ? -39.32795 29.74375 56.92567 1.000 111.31543 94 ALA D N 1
ATOM 4714 C CA . ALA D 4 79 ? -40.73545 29.43222 57.12975 1.000 109.03753 94 ALA D CA 1
ATOM 4715 C C . ALA D 4 79 ? -41.57643 30.70280 57.20927 1.000 111.01778 94 ALA D C 1
ATOM 4716 O O . ALA D 4 79 ? -41.14326 31.73586 57.72734 1.000 115.07036 94 ALA D O 1
ATOM 4718 N N . THR D 4 80 ? -42.79789 30.60804 56.69373 1.000 106.79699 95 THR D N 1
ATOM 4719 C CA . THR D 4 80 ? -43.73127 31.71795 56.58539 1.000 109.26430 95 THR D CA 1
ATOM 4720 C C . THR D 4 80 ? -45.10911 31.23306 57.01208 1.000 107.40027 95 THR D C 1
ATOM 4721 O O . THR D 4 80 ? -45.42738 30.04989 56.84474 1.000 104.06949 95 THR D O 1
ATOM 4725 N N . PRO D 4 81 ? -45.93243 32.10712 57.59835 1.000 108.08028 96 PRO D N 1
ATOM 4726 C CA . PRO D 4 81 ? -47.31368 31.70315 57.91543 1.000 107.01790 96 PRO D CA 1
ATOM 4727 C C . PRO D 4 81 ? -48.08946 31.16422 56.72360 1.000 103.72862 96 PRO D C 1
ATOM 4728 O O . PRO D 4 81 ? -49.00291 30.34877 56.90733 1.000 101.70924 96 PRO D O 1
ATOM 4732 N N . SER D 4 82 ? -47.75291 31.59171 55.50372 1.000 106.65578 97 SER D N 1
ATOM 4733 C CA . SER D 4 82 ? -48.41936 31.05504 54.32187 1.000 103.71854 97 SER D CA 1
ATOM 4734 C C . SER D 4 82 ? -48.13368 29.57056 54.14270 1.000 98.00404 97 SER D C 1
ATOM 4735 O O . SER D 4 82 ? -48.93059 28.85493 53.52503 1.000 95.62415 97 SER D O 1
ATOM 4738 N N . GLN D 4 83 ? -47.00759 29.08951 54.67434 1.000 98.03636 98 GLN D N 1
ATOM 4739 C CA . GLN D 4 83 ? -46.65474 27.68256 54.53294 1.000 96.65272 98 GLN D CA 1
ATOM 4740 C C . GLN D 4 83 ? -47.56547 26.76984 55.34537 1.000 97.50271 98 GLN D C 1
ATOM 4741 O O . GLN D 4 83 ? -47.57587 25.55799 55.10593 1.000 96.34023 98 GLN D O 1
ATOM 4747 N N . THR D 4 84 ? -48.31861 27.31735 56.30101 1.000 95.19451 99 THR D N 1
ATOM 4748 C CA . THR D 4 84 ? -49.25565 26.52485 57.08920 1.000 96.70364 99 THR D CA 1
ATOM 4749 C C . THR D 4 84 ? -50.30253 25.88437 56.18738 1.000 94.85340 99 THR D C 1
ATOM 4750 O O . THR D 4 84 ? -51.15020 26.57850 55.61585 1.000 94.39849 99 THR D O 1
ATOM 4754 N N . SER D 4 85 ? -50.24481 24.56711 56.05260 1.000 91.96535 100 SER D N 1
ATOM 4755 C CA . SER D 4 85 ? -51.13865 23.81541 55.17648 1.000 90.21163 100 SER D CA 1
ATOM 4756 C C . SER D 4 85 ? -50.99852 22.33891 55.52776 1.000 90.80211 100 SER D C 1
ATOM 4757 O O . SER D 4 85 ? -50.32453 21.97597 56.49967 1.000 92.98507 100 SER D O 1
ATOM 4760 N N . VAL D 4 86 ? -51.64102 21.48629 54.73493 1.000 85.29265 101 VAL D N 1
ATOM 4761 C CA . VAL D 4 86 ? -51.47762 20.03991 54.81459 1.000 85.50728 101 VAL D CA 1
ATOM 4762 C C . VAL D 4 86 ? -50.71542 19.60250 53.57289 1.000 81.61432 101 VAL D C 1
ATOM 4763 O O . VAL D 4 86 ? -51.17773 19.81611 52.44517 1.000 79.06123 101 VAL D O 1
ATOM 4767 N N . TYR D 4 87 ? -49.54926 18.99850 53.77631 1.000 84.44482 102 TYR D N 1
ATOM 4768 C CA . TYR D 4 87 ? -48.65954 18.62583 52.68544 1.000 81.02999 102 TYR D CA 1
ATOM 4769 C C . TYR D 4 87 ? -48.76611 17.13341 52.40683 1.000 80.14012 102 TYR D C 1
ATOM 4770 O O . TYR D 4 87 ? -48.73220 16.31833 53.33417 1.000 82.74267 102 TYR D O 1
ATOM 4779 N N . PHE D 4 88 ? -48.89103 16.78325 51.12970 1.000 76.18605 103 PHE D N 1
ATOM 4780 C CA . PHE D 4 88 ? -48.99264 15.39860 50.69311 1.000 74.94612 103 PHE D CA 1
ATOM 4781 C C . PHE D 4 88 ? -47.83901 15.07040 49.76011 1.000 72.22336 103 PHE D C 1
ATOM 4782 O O . PHE D 4 88 ? -47.60795 15.78127 48.77658 1.000 70.70568 103 PHE D O 1
ATOM 4790 N N . CYS D 4 89 ? -47.12305 13.99705 50.06904 1.000 76.26551 104 CYS D N 1
ATOM 4791 C CA . CYS D 4 89 ? -46.14393 13.42712 49.15904 1.000 74.58112 104 CYS D CA 1
ATOM 4792 C C . CYS D 4 89 ? -46.77533 12.26456 48.40790 1.000 72.94397 104 CYS D C 1
ATOM 4793 O O . CYS D 4 89 ? -47.47939 11.43973 48.99732 1.000 73.62156 104 CYS D O 1
ATOM 4796 N N . ALA D 4 90 ? -46.52483 12.20512 47.10415 1.000 70.56555 105 ALA D N 1
ATOM 4797 C CA . ALA D 4 90 ? -47.09964 11.16573 46.26691 1.000 69.43518 105 ALA D CA 1
ATOM 4798 C C . ALA D 4 90 ? -46.04082 10.62308 45.32297 1.000 69.30065 105 ALA D C 1
ATOM 4799 O O . ALA D 4 90 ? -45.21730 11.37923 44.80123 1.000 70.31238 105 ALA D O 1
ATOM 4801 N N . SER D 4 91 ? -46.06684 9.31112 45.11284 1.000 66.25560 106 SER D N 1
ATOM 4802 C CA . SER D 4 91 ? -45.21128 8.65199 44.14113 1.000 66.69182 106 SER D CA 1
ATOM 4803 C C . SER D 4 91 ? -46.06033 8.10081 43.00449 1.000 65.51024 106 SER D C 1
ATOM 4804 O O . SER D 4 91 ? -47.27986 7.95160 43.12332 1.000 65.02434 106 SER D O 1
ATOM 4807 N N . GLY D 4 92 ? -45.39682 7.79952 41.89351 1.000 66.59948 107 GLY D N 1
ATOM 4808 C CA . GLY D 4 92 ? -46.08004 7.25582 40.73829 1.000 65.78389 107 GLY D CA 1
ATOM 4809 C C . GLY D 4 92 ? -45.13846 6.57457 39.76953 1.000 66.49801 107 GLY D C 1
ATOM 4810 O O . GLY D 4 92 ? -44.03397 7.06708 39.51999 1.000 68.86951 107 GLY D O 1
ATOM 4811 N N . GLY D 4 93 ? -45.56127 5.43327 39.22289 1.000 66.32571 108 GLY D N 1
ATOM 4812 C CA . GLY D 4 93 ? -44.73316 4.74538 38.24650 1.000 66.85276 108 GLY D CA 1
ATOM 4813 C C . GLY D 4 93 ? -44.54590 5.54985 36.97558 1.000 68.68250 108 GLY D C 1
ATOM 4814 O O . GLY D 4 93 ? -43.43008 5.66533 36.46186 1.000 71.34208 108 GLY D O 1
ATOM 4815 N N . GLN D 4 94 ? -45.63128 6.11457 36.45260 1.000 66.88829 109 GLN D N 1
ATOM 4816 C CA . GLN D 4 94 ? -45.58144 6.98800 35.29149 1.000 69.25754 109 GLN D CA 1
ATOM 4817 C C . GLN D 4 94 ? -46.50567 8.17228 35.53121 1.000 69.30257 109 GLN D C 1
ATOM 4818 O O . GLN D 4 94 ? -47.41387 8.11623 36.36438 1.000 67.33008 109 GLN D O 1
ATOM 4824 N N . SER D 4 95 ? -46.26376 9.25573 34.78766 1.000 70.66181 110 SER D N 1
ATOM 4825 C CA . SER D 4 95 ? -47.13510 10.42056 34.89735 1.000 70.72601 110 SER D CA 1
ATOM 4826 C C . SER D 4 95 ? -48.57250 10.07123 34.53915 1.000 69.07173 110 SER D C 1
ATOM 4827 O O . SER D 4 95 ? -49.50865 10.70229 35.04239 1.000 68.30198 110 SER D O 1
ATOM 4830 N N . ASN D 4 96 ? -48.76972 9.06626 33.68492 1.000 68.64014 111 ASN D N 1
ATOM 4831 C CA . ASN D 4 96 ? -50.10011 8.59598 33.32269 1.000 68.21643 111 ASN D CA 1
ATOM 4832 C C . ASN D 4 96 ? -50.47982 7.30893 34.05103 1.000 66.62822 111 ASN D C 1
ATOM 4833 O O . ASN D 4 96 ? -51.19498 6.46853 33.49611 1.000 67.35474 111 ASN D O 1
ATOM 4838 N N . GLU D 4 97 ? -50.01326 7.13904 35.28664 1.000 70.38326 112 GLU D N 1
ATOM 4839 C CA . GLU D 4 97 ? -50.43201 6.03782 36.14041 1.000 69.83897 112 GLU D CA 1
ATOM 4840 C C . GLU D 4 97 ? -50.81522 6.57960 37.50993 1.000 69.88660 112 GLU D C 1
ATOM 4841 O O . GLU D 4 97 ? -50.45448 7.70014 37.87967 1.000 69.57867 112 GLU D O 1
ATOM 4847 N N . ARG D 4 98 ? -51.55055 5.75201 38.25618 1.000 67.10849 113 ARG D N 1
ATOM 4848 C CA . ARG D 4 98 ? -52.06015 6.10526 39.57778 1.000 68.28990 113 ARG D CA 1
ATOM 4849 C C . ARG D 4 98 ? -50.99776 6.77681 40.43805 1.000 66.78403 113 ARG D C 1
ATOM 4850 O O . ARG D 4 98 ? -49.82040 6.41497 40.39555 1.000 65.37279 113 ARG D O 1
ATOM 4858 N N . LEU D 4 99 ? -51.42399 7.77426 41.20711 1.000 65.61220 114 LEU D N 1
ATOM 4859 C CA . LEU D 4 99 ? -50.58951 8.36111 42.24408 1.000 64.69927 114 LEU D CA 1
ATOM 4860 C C . LEU D 4 99 ? -50.83994 7.64594 43.56398 1.000 66.19364 114 LEU D C 1
ATOM 4861 O O . LEU D 4 99 ? -51.97773 7.29200 43.88872 1.000 68.76344 114 LEU D O 1
ATOM 4866 N N . PHE D 4 100 ? -49.76993 7.43039 44.31916 1.000 62.85263 115 PHE D N 1
ATOM 4867 C CA . PHE D 4 100 ? -49.84950 6.86818 45.66185 1.000 64.08876 115 PHE D CA 1
ATOM 4868 C C . PHE D 4 100 ? -49.44351 7.96190 46.63790 1.000 63.99953 115 PHE D C 1
ATOM 4869 O O . PHE D 4 100 ? -48.26612 8.32620 46.71182 1.000 62.76230 115 PHE D O 1
ATOM 4877 N N . PHE D 4 101 ? -50.41468 8.48778 47.37522 1.000 67.35428 116 PHE D N 1
ATOM 4878 C CA . PHE D 4 101 ? -50.16481 9.57106 48.31220 1.000 68.03695 116 PHE D CA 1
ATOM 4879 C C . PHE D 4 101 ? -49.72795 9.03125 49.66765 1.000 69.38488 116 PHE D C 1
ATOM 4880 O O . PHE D 4 101 ? -50.16946 7.96721 50.10906 1.000 70.62430 116 PHE D O 1
ATOM 4888 N N . GLY D 4 102 ? -48.84655 9.77788 50.32307 1.000 69.81852 117 GLY D N 1
ATOM 4889 C CA . GLY D 4 102 ? -48.58128 9.56435 51.72646 1.000 72.07134 117 GLY D CA 1
ATOM 4890 C C . GLY D 4 102 ? -49.76787 10.01819 52.55410 1.000 75.96087 117 GLY D C 1
ATOM 4891 O O . GLY D 4 102 ? -50.74892 10.56713 52.05332 1.000 77.22251 117 GLY D O 1
ATOM 4892 N N . HIS D 4 103 ? -49.67089 9.78956 53.85847 1.000 77.28515 118 HIS D N 1
ATOM 4893 C CA . HIS D 4 103 ? -50.78646 10.09667 54.74410 1.000 82.17516 118 HIS D CA 1
ATOM 4894 C C . HIS D 4 103 ? -50.85023 11.56520 55.14690 1.000 85.72852 118 HIS D C 1
ATOM 4895 O O . HIS D 4 103 ? -51.62830 11.91159 56.04199 1.000 91.06402 118 HIS D O 1
ATOM 4902 N N . GLY D 4 104 ? -50.06890 12.43126 54.50825 1.000 79.42400 119 GLY D N 1
ATOM 4903 C CA . GLY D 4 104 ? -50.16698 13.85468 54.75664 1.000 81.08014 119 GLY D CA 1
ATOM 4904 C C . GLY D 4 104 ? -49.50687 14.30676 56.04083 1.000 85.13313 119 GLY D C 1
ATOM 4905 O O . GLY D 4 104 ? -49.57682 13.61833 57.06344 1.000 89.20609 119 GLY D O 1
ATOM 4906 N N . THR D 4 105 ? -48.85877 15.46783 55.99749 1.000 85.63483 120 THR D N 1
ATOM 4907 C CA . THR D 4 105 ? -48.24223 16.07352 57.17033 1.000 85.34114 120 THR D CA 1
ATOM 4908 C C . THR D 4 105 ? -48.84694 17.45491 57.37921 1.000 89.42399 120 THR D C 1
ATOM 4909 O O . THR D 4 105 ? -48.82149 18.29413 56.47236 1.000 90.99050 120 THR D O 1
ATOM 4913 N N . LYS D 4 106 ? -49.40323 17.68109 58.56534 1.000 89.42607 121 LYS D N 1
ATOM 4914 C CA . LYS D 4 106 ? -50.04617 18.94567 58.89526 1.000 92.97535 121 LYS D CA 1
ATOM 4915 C C . LYS D 4 106 ? -49.01415 19.88235 59.51173 1.000 91.90544 121 LYS D C 1
ATOM 4916 O O . LYS D 4 106 ? -48.40840 19.55768 60.53878 1.000 89.94922 121 LYS D O 1
ATOM 4922 N N . LEU D 4 107 ? -48.81188 21.03587 58.88222 1.000 96.11061 122 LEU D N 1
ATOM 4923 C CA . LEU D 4 107 ? -47.82403 22.01215 59.31586 1.000 94.93895 122 LEU D CA 1
ATOM 4924 C C . LEU D 4 107 ? -48.51788 23.28395 59.78277 1.000 97.74825 122 LEU D C 1
ATOM 4925 O O . LEU D 4 107 ? -49.47806 23.74509 59.15753 1.000 100.16332 122 LEU D O 1
ATOM 4930 N N . SER D 4 108 ? -48.02754 23.84515 60.88634 1.000 100.72883 123 SER D N 1
ATOM 4931 C CA . SER D 4 108 ? -48.54917 25.09191 61.44385 1.000 102.90497 123 SER D CA 1
ATOM 4932 C C . SER D 4 108 ? -47.36924 26.01318 61.73645 1.000 100.74628 123 SER D C 1
ATOM 4933 O O . SER D 4 108 ? -46.64448 25.81130 62.71531 1.000 98.72078 123 SER D O 1
ATOM 4936 N N . VAL D 4 109 ? -47.17361 27.01673 60.88546 1.000 106.43001 124 VAL D N 1
ATOM 4937 C CA . VAL D 4 109 ? -46.17319 28.05416 61.10586 1.000 105.28082 124 VAL D CA 1
ATOM 4938 C C . VAL D 4 109 ? -46.86097 29.24762 61.75152 1.000 107.18096 124 VAL D C 1
ATOM 4939 O O . VAL D 4 109 ? -47.89318 29.72246 61.26002 1.000 109.26676 124 VAL D O 1
ATOM 4943 N N . LEU D 4 110 ? -46.29344 29.72974 62.85302 1.000 110.58081 125 LEU D N 1
ATOM 4944 C CA . LEU D 4 110 ? -46.91167 30.75520 63.67826 1.000 112.04127 125 LEU D CA 1
ATOM 4945 C C . LEU D 4 110 ? -46.01642 31.98373 63.74045 1.000 111.48914 125 LEU D C 1
ATOM 4946 O O . LEU D 4 110 ? -44.78678 31.86778 63.76903 1.000 109.85829 125 LEU D O 1
ATOM 4951 N N . GLU D 4 111 ? -46.64113 33.16259 63.75784 1.000 113.33609 126 GLU D N 1
ATOM 4952 C CA . GLU D 4 111 ? -45.87694 34.39993 63.87151 1.000 113.37615 126 GLU D CA 1
ATOM 4953 C C . GLU D 4 111 ? -45.20496 34.50070 65.23472 1.000 112.50272 126 GLU D C 1
ATOM 4954 O O . GLU D 4 111 ? -43.99986 34.76174 65.32775 1.000 113.17329 126 GLU D O 1
ATOM 4956 N N . ASP D 4 112 ? -45.96784 34.28947 66.30408 1.000 114.69288 127 ASP D N 1
ATOM 4957 C CA . ASP D 4 112 ? -45.45503 34.34961 67.66654 1.000 113.58880 127 ASP D CA 1
ATOM 4958 C C . ASP D 4 112 ? -45.66376 32.99459 68.32460 1.000 112.78932 127 ASP D C 1
ATOM 4959 O O . ASP D 4 112 ? -46.79861 32.51428 68.41856 1.000 114.14040 127 ASP D O 1
ATOM 4964 N N . LEU D 4 113 ? -44.56929 32.38177 68.77854 1.000 114.24101 128 LEU D N 1
ATOM 4965 C CA . LEU D 4 113 ? -44.65894 31.07309 69.41275 1.000 113.25314 128 LEU D CA 1
ATOM 4966 C C . LEU D 4 113 ? -45.22916 31.15394 70.82370 1.000 113.86160 128 LEU D C 1
ATOM 4967 O O . LEU D 4 113 ? -45.67553 30.13326 71.35818 1.000 113.78998 128 LEU D O 1
ATOM 4972 N N . ASN D 4 114 ? -45.23704 32.34019 71.43149 1.000 115.39403 129 ASN D N 1
ATOM 4973 C CA . ASN D 4 114 ? -45.78801 32.52244 72.76873 1.000 115.97025 129 ASN D CA 1
ATOM 4974 C C . ASN D 4 114 ? -47.31163 32.54554 72.78863 1.000 119.00531 129 ASN D C 1
ATOM 4975 O O . ASN D 4 114 ? -47.89701 32.71213 73.86427 1.000 120.12774 129 ASN D O 1
ATOM 4977 N N . LYS D 4 115 ? -47.96455 32.38949 71.63853 1.000 109.72407 130 LYS D N 1
ATOM 4978 C CA . LYS D 4 115 ? -49.41678 32.32617 71.56120 1.000 112.90786 130 LYS D CA 1
ATOM 4979 C C . LYS D 4 115 ? -49.93586 30.89365 71.51857 1.000 113.93747 130 LYS D C 1
ATOM 4980 O O . LYS D 4 115 ? -51.11889 30.68042 71.23367 1.000 116.09931 130 LYS D O 1
ATOM 4982 N N . VAL D 4 116 ? -49.08034 29.91340 71.79315 1.000 112.74471 131 VAL D N 1
ATOM 4983 C CA . VAL D 4 116 ? -49.48067 28.51063 71.78370 1.000 113.25575 131 VAL D CA 1
ATOM 4984 C C . VAL D 4 116 ? -50.09497 28.15889 73.13123 1.000 114.34064 131 VAL D C 1
ATOM 4985 O O . VAL D 4 116 ? -49.55993 28.52226 74.18550 1.000 113.10140 131 VAL D O 1
ATOM 4989 N N . PHE D 4 117 ? -51.22395 27.44912 73.10166 1.000 108.30240 132 PHE D N 1
ATOM 4990 C CA . PHE D 4 117 ? -51.90463 27.02973 74.31462 1.000 109.26820 132 PHE D CA 1
ATOM 4991 C C . PHE D 4 117 ? -52.51531 25.64919 74.11711 1.000 109.73044 132 PHE D C 1
ATOM 4992 O O . PHE D 4 117 ? -53.06190 25.35865 73.04259 1.000 110.53047 132 PHE D O 1
ATOM 5000 N N . PRO D 4 118 ? -52.42746 24.78138 75.12056 1.000 105.12396 133 PRO D N 1
ATOM 5001 C CA . PRO D 4 118 ? -53.03474 23.45201 75.01456 1.000 104.99720 133 PRO D CA 1
ATOM 5002 C C . PRO D 4 118 ? -54.54226 23.53709 75.16532 1.000 106.74830 133 PRO D C 1
ATOM 5003 O O . PRO D 4 118 ? -55.06966 24.55141 75.64674 1.000 107.38554 133 PRO D O 1
ATOM 5007 N N . PRO D 4 119 ? -55.27259 22.50017 74.76529 1.000 99.67188 134 PRO D N 1
ATOM 5008 C CA . PRO D 4 119 ? -56.72756 22.51896 74.92741 1.000 97.77902 134 PRO D CA 1
ATOM 5009 C C . PRO D 4 119 ? -57.15119 22.17994 76.34679 1.000 96.52303 134 PRO D C 1
ATOM 5010 O O . PRO D 4 119 ? -56.47699 21.44391 77.07100 1.000 96.60499 134 PRO D O 1
ATOM 5014 N N . GLU D 4 120 ? -58.29036 22.74301 76.73909 1.000 94.35558 135 GLU D N 1
ATOM 5015 C CA . GLU D 4 120 ? -58.95022 22.40468 77.99437 1.000 93.65753 135 GLU D CA 1
ATOM 5016 C C . GLU D 4 120 ? -60.14182 21.51761 77.65502 1.000 93.10202 135 GLU D C 1
ATOM 5017 O O . GLU D 4 120 ? -61.12928 21.98717 77.08001 1.000 91.87846 135 GLU D O 1
ATOM 5019 N N . VAL D 4 121 ? -60.04488 20.23728 78.00340 1.000 90.87898 136 VAL D N 1
ATOM 5020 C CA . VAL D 4 121 ? -61.01462 19.22906 77.59107 1.000 90.14183 136 VAL D CA 1
ATOM 5021 C C . VAL D 4 121 ? -62.00993 19.00051 78.71908 1.000 88.99592 136 VAL D C 1
ATOM 5022 O O . VAL D 4 121 ? -61.61800 18.81381 79.87782 1.000 89.48131 136 VAL D O 1
ATOM 5026 N N . ALA D 4 122 ? -63.29810 19.01356 78.38065 1.000 91.96726 137 ALA D N 1
ATOM 5027 C CA . ALA D 4 122 ? -64.36316 18.75986 79.33875 1.000 91.07839 137 ALA D CA 1
ATOM 5028 C C . ALA D 4 122 ? -65.38652 17.82212 78.71690 1.000 90.04662 137 ALA D C 1
ATOM 5029 O O . ALA D 4 122 ? -65.66465 17.90250 77.51704 1.000 89.34341 137 ALA D O 1
ATOM 5031 N N . VAL D 4 123 ? -65.93896 16.93185 79.53775 1.000 92.50383 138 VAL D N 1
ATOM 5032 C CA . VAL D 4 123 ? -66.97809 15.99668 79.12157 1.000 91.61404 138 VAL D CA 1
ATOM 5033 C C . VAL D 4 123 ? -68.25922 16.34900 79.86216 1.000 91.53222 138 VAL D C 1
ATOM 5034 O O . VAL D 4 123 ? -68.24727 16.52913 81.08626 1.000 92.27951 138 VAL D O 1
ATOM 5038 N N . PHE D 4 124 ? -69.35973 16.44703 79.12292 1.000 95.56512 139 PHE D N 1
ATOM 5039 C CA . PHE D 4 124 ? -70.65834 16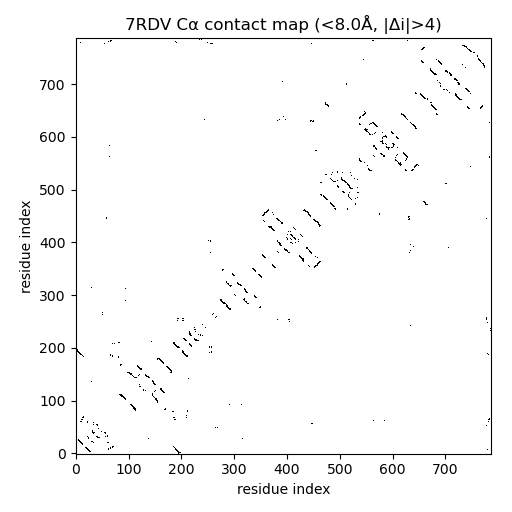.80059 79.67976 1.000 96.11554 139 PHE D CA 1
ATOM 5040 C C . PHE D 4 124 ? -71.58269 15.59701 79.57065 1.000 96.46519 139 PHE D C 1
ATOM 5041 O O . PHE D 4 124 ? -71.84246 15.10411 78.46768 1.000 95.68997 139 PHE D O 1
ATOM 5049 N N . GLU D 4 125 ? -72.06581 15.12873 80.70960 1.000 92.95825 140 GLU D N 1
ATOM 5050 C CA . GLU D 4 125 ? -72.87331 13.92515 80.77353 1.000 93.51955 140 GLU D CA 1
ATOM 5051 C C . GLU D 4 125 ? -74.27921 14.19372 80.23608 1.000 94.48052 140 GLU D C 1
ATOM 5052 O O . GLU D 4 125 ? -74.77461 15.32106 80.31472 1.000 95.23878 140 GLU D O 1
ATOM 5058 N N . PRO D 4 126 ? -74.93182 13.17398 79.67347 1.000 90.14247 141 PRO D N 1
ATOM 5059 C CA . PRO D 4 126 ? -76.17324 13.40530 78.92381 1.000 91.48232 141 PRO D CA 1
ATOM 5060 C C . PRO D 4 126 ? -77.26410 14.04539 79.76942 1.000 94.24299 141 PRO D C 1
ATOM 5061 O O . PRO D 4 126 ? -77.25285 13.99620 81.00135 1.000 95.24989 141 PRO D O 1
ATOM 5065 N N . SER D 4 127 ? -78.22115 14.65558 79.07624 1.000 90.70117 142 SER D N 1
ATOM 5066 C CA . SER D 4 127 ? -79.35106 15.28910 79.73490 1.000 93.71128 142 SER D CA 1
ATOM 5067 C C . SER D 4 127 ? -80.37324 14.24452 80.16143 1.000 96.73363 142 SER D C 1
ATOM 5068 O O . SER D 4 127 ? -80.51948 13.19207 79.53313 1.000 96.75656 142 SER D O 1
ATOM 5071 N N . GLU D 4 128 ? -81.08692 14.54763 81.24727 1.000 91.57938 143 GLU D N 1
ATOM 5072 C CA . GLU D 4 128 ? -82.14690 13.65357 81.69726 1.000 94.82150 143 GLU D CA 1
ATOM 5073 C C . GLU D 4 128 ? -83.33888 13.68174 80.75052 1.000 98.05728 143 GLU D C 1
ATOM 5074 O O . GLU D 4 128 ? -84.03062 12.66861 80.59711 1.000 100.39019 143 GLU D O 1
ATOM 5076 N N . ALA D 4 129 ? -83.58926 14.82386 80.10490 1.000 97.77548 144 ALA D N 1
ATOM 5077 C CA . ALA D 4 129 ? -84.72765 14.92748 79.19802 1.000 100.86703 144 ALA D CA 1
ATOM 5078 C C . ALA D 4 129 ? -84.51565 14.09106 77.94232 1.000 99.77770 144 ALA D C 1
ATOM 5079 O O . ALA D 4 129 ? -85.46627 13.50147 77.41617 1.000 103.17128 144 ALA D O 1
ATOM 5081 N N . GLU D 4 130 ? -83.27820 14.02648 77.44622 1.000 101.51394 145 GLU D N 1
ATOM 5082 C CA . GLU D 4 130 ? -83.00227 13.21175 76.26735 1.000 100.12776 145 GLU D CA 1
ATOM 5083 C C . GLU D 4 130 ? -83.11952 11.72553 76.58190 1.000 101.31607 145 GLU D C 1
ATOM 5084 O O . GLU D 4 130 ? -83.59616 10.94431 75.74997 1.000 102.78443 145 GLU D O 1
ATOM 5090 N N . ILE D 4 131 ? -82.69130 11.31681 77.77772 1.000 97.44513 146 ILE D N 1
ATOM 5091 C CA . ILE D 4 131 ? -82.73309 9.90330 78.13779 1.000 98.02618 146 ILE D CA 1
ATOM 5092 C C . ILE D 4 131 ? -84.17315 9.42222 78.26905 1.000 103.38247 146 ILE D C 1
ATOM 5093 O O . ILE D 4 131 ? -84.52266 8.33434 77.79686 1.000 104.84754 146 ILE D O 1
ATOM 5098 N N . SER D 4 132 ? -85.03426 10.22090 78.90157 1.000 95.02320 147 SER D N 1
ATOM 5099 C CA . SER D 4 132 ? -86.40822 9.78400 79.12274 1.000 100.63860 147 SER D CA 1
ATOM 5100 C C . SER D 4 132 ? -87.25823 9.88160 77.86155 1.000 103.90289 147 SER D C 1
ATOM 5101 O O . SER D 4 132 ? -88.23564 9.13751 77.72280 1.000 108.49883 147 SER D O 1
ATOM 5104 N N . HIS D 4 133 ? -86.90711 10.77437 76.93585 1.000 101.38088 148 HIS D N 1
ATOM 5105 C CA . HIS D 4 133 ? -87.70793 10.98290 75.73444 1.000 103.70207 148 HIS D CA 1
ATOM 5106 C C . HIS D 4 133 ? -87.27077 10.08139 74.58364 1.000 101.73878 148 HIS D C 1
ATOM 5107 O O . HIS D 4 133 ? -88.11067 9.45668 73.92857 1.000 105.09804 148 HIS D O 1
ATOM 5114 N N . THR D 4 134 ? -85.96620 10.00401 74.32454 1.000 106.44976 149 THR D N 1
ATOM 5115 C CA . THR D 4 134 ? -85.44382 9.24836 73.19413 1.000 103.94841 149 THR D CA 1
ATOM 5116 C C . THR D 4 134 ? -84.87519 7.89030 73.58250 1.000 102.83660 149 THR D C 1
ATOM 5117 O O . THR D 4 134 ? -84.54084 7.10344 72.68983 1.000 101.27153 149 THR D O 1
ATOM 5121 N N . GLN D 4 135 ? -84.75781 7.60085 74.88048 1.000 101.85256 150 GLN D N 1
ATOM 5122 C CA . GLN D 4 135 ? -84.11759 6.38023 75.37656 1.000 99.89253 150 GLN D CA 1
ATOM 5123 C C . GLN D 4 135 ? -82.67619 6.26305 74.88896 1.000 94.03086 150 GLN D C 1
ATOM 5124 O O . GLN D 4 135 ? -82.13030 5.16204 74.78285 1.000 92.01651 150 GLN D O 1
ATOM 5130 N N . LYS D 4 136 ? -82.05466 7.40294 74.59201 1.000 97.91104 151 LYS D N 1
ATOM 5131 C CA . LYS D 4 136 ? -80.66826 7.46885 74.15908 1.000 93.59543 151 LYS D CA 1
ATOM 5132 C C . LYS D 4 136 ? -79.95496 8.55216 74.95451 1.000 91.44384 151 LYS D C 1
ATOM 5133 O O . LYS D 4 136 ? -80.58107 9.49390 75.44899 1.000 93.98946 151 LYS D O 1
ATOM 5139 N N . ALA D 4 137 ? -78.63694 8.41212 75.07603 1.000 89.93738 152 ALA D N 1
ATOM 5140 C CA . ALA D 4 137 ? -77.82958 9.30597 75.89765 1.000 88.88671 152 ALA D CA 1
ATOM 5141 C C . ALA D 4 137 ? -76.66042 9.82281 75.07515 1.000 86.14290 152 ALA D C 1
ATOM 5142 O O . ALA D 4 137 ? -75.82291 9.03612 74.62148 1.000 83.69703 152 ALA D O 1
ATOM 5144 N N . THR D 4 138 ? -76.59844 11.14048 74.89326 1.000 86.50425 153 THR D N 1
ATOM 5145 C CA . THR D 4 138 ? -75.55869 11.78269 74.09581 1.000 84.55232 153 THR D CA 1
ATOM 5146 C C . THR D 4 138 ? -74.56778 12.46460 75.02941 1.000 84.41607 153 THR D C 1
ATOM 5147 O O . THR D 4 138 ? -74.89984 13.46656 75.67172 1.000 86.44118 153 THR D O 1
ATOM 5151 N N . LEU D 4 139 ? -73.35699 11.92377 75.10282 1.000 84.80897 154 LEU D N 1
ATOM 5152 C CA . LEU D 4 139 ? -72.26071 12.63464 75.73807 1.000 85.55504 154 LEU D CA 1
ATOM 5153 C C . LEU D 4 139 ? -71.71500 13.68607 74.78098 1.000 84.93327 154 LEU D C 1
ATOM 5154 O O . LEU D 4 139 ? -71.81621 13.55473 73.55801 1.000 83.98023 154 LEU D O 1
ATOM 5159 N N . VAL D 4 140 ? -71.13951 14.74204 75.34733 1.000 84.84324 155 VAL D N 1
ATOM 5160 C CA . VAL D 4 140 ? -70.57245 15.83556 74.56895 1.000 84.69719 155 VAL D CA 1
ATOM 5161 C C . VAL D 4 140 ? -69.20018 16.16810 75.13218 1.000 85.74302 155 VAL D C 1
ATOM 5162 O O . VAL D 4 140 ? -69.02810 16.25644 76.35306 1.000 87.01954 155 VAL D O 1
ATOM 5166 N N . CYS D 4 141 ? -68.22790 16.34065 74.24417 1.000 82.77534 156 CYS D N 1
ATOM 5167 C CA . CYS D 4 141 ? -66.87730 16.72671 74.61116 1.000 84.61700 156 CYS D CA 1
ATOM 5168 C C . CYS D 4 141 ? -66.56628 18.10958 74.05518 1.000 85.17527 156 CYS D C 1
ATOM 5169 O O . CYS D 4 141 ? -67.06190 18.49568 72.99275 1.000 84.44183 156 CYS D O 1
ATOM 5172 N N . LEU D 4 142 ? -65.74213 18.85637 74.78653 1.000 88.76280 157 LEU D N 1
ATOM 5173 C CA . LEU D 4 142 ? -65.32865 20.19376 74.37965 1.000 89.35697 157 LEU D CA 1
ATOM 5174 C C . LEU D 4 142 ? -63.82837 20.33088 74.57480 1.000 91.75153 157 LEU D C 1
ATOM 5175 O O . LEU D 4 142 ? -63.32600 20.13792 75.68581 1.000 92.89557 157 LEU D O 1
ATOM 5180 N N . ALA D 4 143 ? -63.11972 20.65600 73.49761 1.000 90.11710 158 ALA D N 1
ATOM 5181 C CA . ALA D 4 143 ? -61.71255 21.03748 73.54795 1.000 92.75493 158 ALA D CA 1
ATOM 5182 C C . ALA D 4 143 ? -61.64538 22.52531 73.22472 1.000 92.14487 158 ALA D C 1
ATOM 5183 O O . ALA D 4 143 ? -61.93084 22.93048 72.09350 1.000 91.33839 158 ALA D O 1
ATOM 5185 N N . THR D 4 144 ? -61.28033 23.33823 74.21365 1.000 96.79211 159 THR D N 1
ATOM 5186 C CA . THR D 4 144 ? -61.41309 24.78384 74.11264 1.000 95.82705 159 THR D CA 1
ATOM 5187 C C . THR D 4 144 ? -60.08849 25.49101 74.37109 1.000 97.48328 159 THR D C 1
ATOM 5188 O O . THR D 4 144 ? -59.23125 24.99993 75.11222 1.000 99.34485 159 THR D O 1
ATOM 5192 N N . GLY D 4 145 ? -59.93935 26.65468 73.74432 1.000 101.06002 160 GLY D N 1
ATOM 5193 C CA . GLY D 4 145 ? -58.84357 27.56793 74.02861 1.000 102.04109 160 GLY D CA 1
ATOM 5194 C C . GLY D 4 145 ? -57.47112 27.07832 73.62504 1.000 104.38534 160 GLY D C 1
ATOM 5195 O O . GLY D 4 145 ? -56.48898 27.35871 74.32310 1.000 105.70268 160 GLY D O 1
ATOM 5196 N N . PHE D 4 146 ? -57.37150 26.35729 72.51486 1.000 96.38040 161 PHE D N 1
ATOM 5197 C CA . PHE D 4 146 ? -56.10435 25.78557 72.08309 1.000 99.18475 161 PHE D CA 1
ATOM 5198 C C . PHE D 4 146 ? -55.60042 26.47627 70.82006 1.000 99.12768 161 PHE D C 1
ATOM 5199 O O . PHE D 4 146 ? -56.36749 27.02368 70.03800 1.000 97.73784 161 PHE D O 1
ATOM 5207 N N . PHE D 4 147 ? -54.29147 26.42435 70.62351 1.000 95.63372 162 PHE D N 1
ATOM 5208 C CA . PHE D 4 147 ? -53.61245 27.06549 69.50637 1.000 96.07424 162 PHE D CA 1
ATOM 5209 C C . PHE D 4 147 ? -52.28003 26.38026 69.21856 1.000 99.41554 162 PHE D C 1
ATOM 5210 O O . PHE D 4 147 ? -51.55645 26.08877 70.15463 1.000 100.79021 162 PHE D O 1
ATOM 5218 N N . PRO D 4 148 ? -51.94666 26.10544 67.93498 1.000 104.62857 163 PRO D N 1
ATOM 5219 C CA . PRO D 4 148 ? -52.74718 26.39165 66.74982 1.000 102.97228 163 PRO D CA 1
ATOM 5220 C C . PRO D 4 148 ? -53.88104 25.39246 66.49816 1.000 102.72846 163 PRO D C 1
ATOM 5221 O O . PRO D 4 148 ? -54.42190 24.82887 67.44855 1.000 102.58822 163 PRO D O 1
ATOM 5225 N N . ASP D 4 149 ? -54.22476 25.17169 65.23173 1.000 101.22033 164 ASP D N 1
ATOM 5226 C CA . ASP D 4 149 ? -55.32224 24.27928 64.88054 1.000 100.54785 164 ASP D CA 1
ATOM 5227 C C . ASP D 4 149 ? -54.95942 22.79813 64.97756 1.000 103.27042 164 ASP D C 1
ATOM 5228 O O . ASP D 4 149 ? -55.83502 21.94719 64.76844 1.000 102.60014 164 ASP D O 1
ATOM 5233 N N . HIS D 4 150 ? -53.70834 22.46890 65.29849 1.000 94.24564 165 HIS D N 1
ATOM 5234 C CA . HIS D 4 150 ? -53.27962 21.08334 65.44806 1.000 97.43859 165 HIS D CA 1
ATOM 5235 C C . HIS D 4 150 ? -54.01160 20.40484 66.59619 1.000 96.77327 165 HIS D C 1
ATOM 5236 O O . HIS D 4 150 ? -53.67740 20.61937 67.76586 1.000 97.39805 165 HIS D O 1
ATOM 5243 N N . VAL D 4 151 ? -55.00529 19.58252 66.27599 1.000 97.53653 166 VAL D N 1
ATOM 5244 C CA . VAL D 4 151 ? -55.78486 18.90216 67.30147 1.000 96.21431 166 VAL D CA 1
ATOM 5245 C C . VAL D 4 151 ? -56.39696 17.65180 66.68567 1.000 95.81138 166 VAL D C 1
ATOM 5246 O O . VAL D 4 151 ? -56.86001 17.66533 65.54185 1.000 94.73021 166 VAL D O 1
ATOM 5250 N N . GLU D 4 152 ? -56.37125 16.56166 67.44873 1.000 89.99003 167 GLU D N 1
ATOM 5251 C CA . GLU D 4 152 ? -56.96749 15.29354 67.04577 1.000 89.14548 167 GLU D CA 1
ATOM 5252 C C . GLU D 4 152 ? -57.76129 14.74755 68.22051 1.000 86.37872 167 GLU D C 1
ATOM 5253 O O . GLU D 4 152 ? -57.19058 14.46574 69.27906 1.000 88.03345 167 GLU D O 1
ATOM 5259 N N . LEU D 4 153 ? -59.06904 14.60200 68.03690 1.000 88.46290 168 LEU D N 1
ATOM 5260 C CA . LEU D 4 153 ? -59.96041 14.13990 69.08890 1.000 85.42092 168 LEU D CA 1
ATOM 5261 C C . LEU D 4 153 ? -60.39976 12.70999 68.80765 1.000 84.47285 168 LEU D C 1
ATOM 5262 O O . LEU D 4 153 ? -60.69661 12.35214 67.66346 1.000 84.53959 168 LEU D O 1
ATOM 5267 N N . SER D 4 154 ? -60.44642 11.90081 69.86236 1.000 84.37368 169 SER D N 1
ATOM 5268 C CA . SER D 4 154 ? -60.91379 10.52769 69.77348 1.000 83.26735 169 SER D CA 1
ATOM 5269 C C . SER D 4 154 ? -61.73392 10.20338 71.01317 1.000 79.75000 169 SER D C 1
ATOM 5270 O O . SER D 4 154 ? -61.56921 10.81693 72.07067 1.000 79.33587 169 SER D O 1
ATOM 5273 N N . TRP D 4 155 ? -62.63325 9.23528 70.86590 1.000 85.59278 170 TRP D N 1
ATOM 5274 C CA . TRP D 4 155 ? -63.43387 8.72480 71.96852 1.000 82.34713 170 TRP D CA 1
ATOM 5275 C C . TRP D 4 155 ? -62.92504 7.34959 72.37397 1.000 82.92137 170 TRP D C 1
ATOM 5276 O O . TRP D 4 155 ? -62.56614 6.53306 71.52019 1.000 84.43318 170 TRP D O 1
ATOM 5287 N N . TRP D 4 156 ? -62.89610 7.09808 73.67978 1.000 78.08127 171 TRP D N 1
ATOM 5288 C CA . TRP D 4 156 ? -62.42724 5.83075 74.22453 1.000 78.62806 171 TRP D CA 1
ATOM 5289 C C . TRP D 4 156 ? -63.44233 5.33721 75.24103 1.000 75.41206 171 TRP D C 1
ATOM 5290 O O . TRP D 4 156 ? -63.72412 6.02873 76.22506 1.000 75.17440 171 TRP D O 1
ATOM 5301 N N . VAL D 4 157 ? -63.99442 4.15184 74.99844 1.000 83.25681 172 VAL D N 1
ATOM 5302 C CA . VAL D 4 157 ? -64.96898 3.53158 75.88782 1.000 80.14522 172 VAL D CA 1
ATOM 5303 C C . VAL D 4 157 ? -64.37703 2.22385 76.39191 1.000 80.47594 172 VAL D C 1
ATOM 5304 O O . VAL D 4 157 ? -64.09027 1.31900 75.59731 1.000 80.30381 172 VAL D O 1
ATOM 5308 N N . ASN D 4 158 ? -64.19163 2.13097 77.70990 1.000 80.44144 173 ASN D N 1
ATOM 5309 C CA . ASN D 4 158 ? -63.62245 0.94620 78.35371 1.000 82.76137 173 ASN D CA 1
ATOM 5310 C C . ASN D 4 158 ? -62.24267 0.61256 77.78945 1.000 86.01256 173 ASN D C 1
ATOM 5311 O O . ASN D 4 158 ? -61.92401 -0.54735 77.52035 1.000 87.40594 173 ASN D O 1
ATOM 5316 N N . GLY D 4 159 ? -61.41688 1.64151 77.60656 1.000 79.42666 174 GLY D N 1
ATOM 5317 C CA . GLY D 4 159 ? -60.04744 1.46218 77.17302 1.000 83.00854 174 GLY D CA 1
ATOM 5318 C C . GLY D 4 159 ? -59.85719 1.14444 75.70626 1.000 83.75076 174 GLY D C 1
ATOM 5319 O O . GLY D 4 159 ? -58.71561 0.91783 75.28506 1.000 87.44647 174 GLY D O 1
ATOM 5320 N N . LYS D 4 160 ? -60.92631 1.11462 74.91524 1.000 83.30121 175 LYS D N 1
ATOM 5321 C CA . LYS D 4 160 ? -60.83889 0.85156 73.48642 1.000 83.83425 175 LYS D CA 1
ATOM 5322 C C . LYS D 4 160 ? -61.51301 1.98436 72.72791 1.000 81.22974 175 LYS D C 1
ATOM 5323 O O . LYS D 4 160 ? -62.57412 2.46749 73.13412 1.000 77.82994 175 LYS D O 1
ATOM 5325 N N . GLU D 4 161 ? -60.89442 2.40651 71.62733 1.000 83.17511 176 GLU D N 1
ATOM 5326 C CA . GLU D 4 161 ? -61.41727 3.53620 70.87063 1.000 81.52272 176 GLU D CA 1
ATOM 5327 C C . GLU D 4 161 ? -62.70469 3.14961 70.15441 1.000 78.22791 176 GLU D C 1
ATOM 5328 O O . GLU D 4 161 ? -62.76080 2.13500 69.45366 1.000 78.73210 176 GLU D O 1
ATOM 5334 N N . VAL D 4 162 ? -63.73649 3.96371 70.33030 1.000 81.33570 177 VAL D N 1
ATOM 5335 C CA . VAL D 4 162 ? -65.03644 3.73217 69.71684 1.000 78.91131 177 VAL D CA 1
ATOM 5336 C C . VAL D 4 162 ? -65.19764 4.67260 68.53354 1.000 79.31105 177 VAL D C 1
ATOM 5337 O O . VAL D 4 162 ? -64.61044 5.76018 68.48698 1.000 80.42872 177 VAL D O 1
ATOM 5339 N N . HIS D 4 163 ? -66.00207 4.24672 67.56167 1.000 80.35905 178 HIS D N 1
ATOM 5340 C CA . HIS D 4 163 ? -66.31004 5.07815 66.40526 1.000 81.04365 178 HIS D CA 1
ATOM 5341 C C . HIS D 4 163 ? -67.81608 5.16301 66.19649 1.000 80.56695 178 HIS D C 1
ATOM 5342 O O . HIS D 4 163 ? -68.32877 6.19198 65.74536 1.000 81.08432 178 HIS D O 1
ATOM 5349 N N . SER D 4 164 ? -68.53039 4.08895 66.52412 1.000 83.76881 179 SER D N 1
ATOM 5350 C CA . SER D 4 164 ? -69.97769 4.07386 66.36291 1.000 85.21821 179 SER D CA 1
ATOM 5351 C C . SER D 4 164 ? -70.62697 5.04684 67.33886 1.000 83.97690 179 SER D C 1
ATOM 5352 O O . SER D 4 164 ? -70.36760 5.00158 68.54556 1.000 81.49976 179 SER D O 1
ATOM 5355 N N . GLY D 4 165 ? -71.47472 5.92683 66.81256 1.000 86.84023 180 GLY D N 1
ATOM 5356 C CA . GLY D 4 165 ? -72.11066 6.94372 67.62145 1.000 85.85294 180 GLY D CA 1
ATOM 5357 C C . GLY D 4 165 ? -71.26589 8.16596 67.89338 1.000 83.22833 180 GLY D C 1
ATOM 5358 O O . GLY D 4 165 ? -71.65045 8.98908 68.73058 1.000 80.74323 180 GLY D O 1
ATOM 5359 N N . VAL D 4 166 ? -70.13071 8.31374 67.21536 1.000 83.07369 181 VAL D N 1
ATOM 5360 C CA . VAL D 4 166 ? -69.22204 9.43720 67.41563 1.000 81.59012 181 VAL D CA 1
ATOM 5361 C C . VAL D 4 166 ? -69.44816 10.45846 66.31201 1.000 82.65923 181 VAL D C 1
ATOM 5362 O O . VAL D 4 166 ? -69.62386 10.09847 65.14091 1.000 85.09023 181 VAL D O 1
ATOM 5366 N N . CYS D 4 167 ? -69.45644 11.73703 66.68470 1.000 88.51359 182 CYS D N 1
ATOM 5367 C CA . CYS D 4 167 ? -69.56655 12.81395 65.70527 1.000 88.98923 182 CYS D CA 1
ATOM 5368 C C . CYS D 4 167 ? -68.72675 13.98611 66.19031 1.000 87.51293 182 CYS D C 1
ATOM 5369 O O . CYS D 4 167 ? -69.03486 14.58595 67.22387 1.000 85.67356 182 CYS D O 1
ATOM 5372 N N . THR D 4 168 ? -67.67316 14.30581 65.44720 1.000 83.89197 183 THR D N 1
ATOM 5373 C CA . THR D 4 168 ? -66.78761 15.41677 65.75790 1.000 83.72937 183 THR D CA 1
ATOM 5374 C C . THR D 4 168 ? -66.97271 16.51131 64.71616 1.000 84.43724 183 THR D C 1
ATOM 5375 O O . THR D 4 168 ? -67.21001 16.22184 63.53889 1.000 85.75423 183 THR D O 1
ATOM 5379 N N . ASP D 4 169 ? -66.88787 17.76464 65.15439 1.000 87.24109 184 ASP D N 1
ATOM 5380 C CA . ASP D 4 169 ? -66.91828 18.87065 64.21073 1.000 88.21862 184 ASP D CA 1
ATOM 5381 C C . ASP D 4 169 ? -65.79099 18.70272 63.19638 1.000 90.59525 184 ASP D C 1
ATOM 5382 O O . ASP D 4 169 ? -64.65793 18.38148 63.57598 1.000 91.71413 184 ASP D O 1
ATOM 5387 N N . PRO D 4 170 ? -66.06394 18.89269 61.90425 1.000 82.87904 185 PRO D N 1
ATOM 5388 C CA . PRO D 4 170 ? -64.98902 18.73337 60.91157 1.000 85.45986 185 PRO D CA 1
ATOM 5389 C C . PRO D 4 170 ? -63.84177 19.70513 61.11731 1.000 86.98359 185 PRO D C 1
ATOM 5390 O O . PRO D 4 170 ? -62.67577 19.32478 60.95502 1.000 89.26349 185 PRO D O 1
ATOM 5394 N N . GLN D 4 171 ? -64.13814 20.94862 61.48945 1.000 90.92544 186 GLN D N 1
ATOM 5395 C CA . GLN D 4 171 ? -63.11292 21.95567 61.69358 1.000 92.65123 186 GLN D CA 1
ATOM 5396 C C . GLN D 4 171 ? -63.35008 22.68871 63.00627 1.000 91.02841 186 GLN D C 1
ATOM 5397 O O . GLN D 4 171 ? -64.49248 23.03752 63.32890 1.000 88.98905 186 GLN D O 1
ATOM 5399 N N . PRO D 4 172 ? -62.29777 22.92403 63.78793 1.000 95.02392 187 PRO D N 1
ATOM 5400 C CA . PRO D 4 172 ? -62.45188 23.73437 65.00040 1.000 93.97784 187 PRO D CA 1
ATOM 5401 C C . PRO D 4 172 ? -62.82417 25.16701 64.65058 1.000 94.29598 187 PRO D C 1
ATOM 5402 O O . PRO D 4 172 ? -62.49378 25.67194 63.57547 1.000 96.15153 187 PRO D O 1
ATOM 5406 N N . LEU D 4 173 ? -63.52593 25.82203 65.57222 1.000 99.81864 188 LEU D N 1
ATOM 5407 C CA . LEU D 4 173 ? -64.00711 27.18011 65.36744 1.000 100.28621 188 LEU D CA 1
ATOM 5408 C C . LEU D 4 173 ? -63.22413 28.16205 66.22951 1.000 101.76407 188 LEU D C 1
ATOM 5409 O O . LEU D 4 173 ? -62.75559 27.82198 67.31872 1.000 101.55109 188 LEU D O 1
ATOM 5414 N N . LYS D 4 174 ? -63.09581 29.38958 65.73096 1.000 106.40535 189 LYS D N 1
ATOM 5415 C CA . LYS D 4 174 ? -62.40463 30.43397 66.47427 1.000 109.58309 189 LYS D CA 1
ATOM 5416 C C . LYS D 4 174 ? -63.24935 30.90499 67.65173 1.000 110.91133 189 LYS D C 1
ATOM 5417 O O . LYS D 4 174 ? -64.46771 31.06666 67.53837 1.000 110.89003 189 LYS D O 1
ATOM 5423 N N . GLU D 4 175 ? -62.59278 31.12812 68.79333 1.000 112.82336 190 GLU D N 1
ATOM 5424 C CA . GLU D 4 175 ? -63.29855 31.69870 69.93520 1.000 115.52143 190 GLU D CA 1
ATOM 5425 C C . GLU D 4 175 ? -63.61466 33.17266 69.70809 1.000 122.11580 190 GLU D C 1
ATOM 5426 O O . GLU D 4 175 ? -64.65766 33.65934 70.15961 1.000 124.46569 190 GLU D O 1
ATOM 5432 N N . GLN D 4 176 ? -62.73341 33.89395 69.01405 1.000 120.86079 191 GLN D N 1
ATOM 5433 C CA . GLN D 4 176 ? -62.98181 35.27029 68.58444 1.000 127.45453 191 GLN D CA 1
ATOM 5434 C C . GLN D 4 176 ? -62.67478 35.36246 67.09642 1.000 127.42375 191 GLN D C 1
ATOM 5435 O O . GLN D 4 176 ? -61.52102 35.58225 66.70253 1.000 129.22005 191 GLN D O 1
ATOM 5441 N N . PRO D 4 177 ? -63.68442 35.20832 66.23620 1.000 128.46901 192 PRO D N 1
ATOM 5442 C CA . PRO D 4 177 ? -63.42205 35.25068 64.78811 1.000 128.83004 192 PRO D CA 1
ATOM 5443 C C . PRO D 4 177 ? -62.90300 36.59281 64.30373 1.000 136.15363 192 PRO D C 1
ATOM 5444 O O . PRO D 4 177 ? -62.22594 36.64121 63.26918 1.000 137.09048 192 PRO D O 1
ATOM 5448 N N . ALA D 4 178 ? -63.18852 37.68172 65.01945 1.000 132.09132 193 ALA D N 1
ATOM 5449 C CA . ALA D 4 178 ? -62.70496 38.99259 64.60310 1.000 139.80917 193 ALA D CA 1
ATOM 5450 C C . ALA D 4 178 ? -61.22195 39.16972 64.90730 1.000 141.78365 193 ALA D C 1
ATOM 5451 O O . ALA D 4 178 ? -60.50278 39.82000 64.14033 1.000 146.23129 193 ALA D O 1
ATOM 5453 N N . LEU D 4 179 ? -60.74837 38.60201 66.01348 1.000 140.14817 194 LEU D N 1
ATOM 5454 C CA . LEU D 4 179 ? -59.35817 38.76408 66.41474 1.000 142.58846 194 LEU D CA 1
ATOM 5455 C C . LEU D 4 179 ? -58.44266 37.88460 65.57293 1.000 138.50258 194 LEU D C 1
ATOM 5456 O O . LEU D 4 179 ? -58.78839 36.75149 65.22504 1.000 131.85934 194 LEU D O 1
ATOM 5461 N N . ASN D 4 180 ? -57.26607 38.41641 65.25101 1.000 140.65310 195 ASN D N 1
ATOM 5462 C CA . ASN D 4 180 ? -56.28963 37.68455 64.45815 1.000 138.12989 195 ASN D CA 1
ATOM 5463 C C . ASN D 4 180 ? -55.58775 36.63573 65.31053 1.000 133.75842 195 ASN D C 1
ATOM 5464 O O . ASN D 4 180 ? -55.21069 36.89729 66.45695 1.000 136.05334 195 ASN D O 1
ATOM 5466 N N . ASP D 4 181 ? -55.41429 35.44297 64.73673 1.000 132.90860 196 ASP D N 1
ATOM 5467 C CA . ASP D 4 181 ? -54.75383 34.32385 65.40999 1.000 128.71694 196 ASP D CA 1
ATOM 5468 C C . ASP D 4 181 ? -55.43082 34.00826 66.74360 1.000 126.04193 196 ASP D C 1
ATOM 5469 O O . ASP D 4 181 ? -54.78173 33.86534 67.78193 1.000 127.01183 196 ASP D O 1
ATOM 5471 N N . SER D 4 182 ? -56.75627 33.90324 66.70624 1.000 125.92629 197 SER D N 1
ATOM 5472 C CA . SER D 4 182 ? -57.51982 33.60953 67.90644 1.000 123.67824 197 SER D CA 1
ATOM 5473 C C . SER D 4 182 ? -57.36527 32.14112 68.29366 1.000 117.31529 197 SER D C 1
ATOM 5474 O O . SER D 4 182 ? -56.86295 31.31241 67.52927 1.000 114.62441 197 SER D O 1
ATOM 5477 N N . ARG D 4 183 ? -57.80136 31.82732 69.51018 1.000 114.54814 198 ARG D N 1
ATOM 5478 C CA . ARG D 4 183 ? -57.85849 30.44427 69.95066 1.000 109.32091 198 ARG D CA 1
ATOM 5479 C C . ARG D 4 183 ? -59.01232 29.72037 69.26402 1.000 105.53777 198 ARG D C 1
ATOM 5480 O O . ARG D 4 183 ? -59.95844 30.33479 68.76382 1.000 105.31447 198 ARG D O 1
ATOM 5488 N N . TYR D 4 184 ? -58.92938 28.39441 69.25234 1.000 101.86420 199 TYR D N 1
ATOM 5489 C CA . TYR D 4 184 ? -59.92853 27.55569 68.61089 1.000 99.21951 199 TYR D CA 1
ATOM 5490 C C . TYR D 4 184 ? -60.66224 26.70798 69.64275 1.000 96.70319 199 TYR D C 1
ATOM 5491 O O . TYR D 4 184 ? -60.21167 26.53744 70.77880 1.000 97.26951 199 TYR D O 1
ATOM 5500 N N . ALA D 4 185 ? -61.81233 26.17852 69.22844 1.000 100.51872 200 ALA D N 1
ATOM 5501 C CA . ALA D 4 185 ? -62.61869 25.30207 70.06554 1.000 98.26155 200 ALA D CA 1
ATOM 5502 C C . ALA D 4 185 ? -63.21168 24.19504 69.20753 1.000 96.75847 200 ALA D C 1
ATOM 5503 O O . ALA D 4 185 ? -63.60378 24.43114 68.06151 1.000 96.61893 200 ALA D O 1
ATOM 5505 N N . LEU D 4 186 ? -63.27663 22.98898 69.76810 1.000 91.44702 201 LEU D N 1
ATOM 5506 C CA . LEU D 4 186 ? -63.76196 21.81572 69.05583 1.000 90.26020 201 LEU D CA 1
ATOM 5507 C C . LEU D 4 186 ? -64.74086 21.05060 69.93320 1.000 87.92595 201 LEU D C 1
ATOM 5508 O O . LEU D 4 186 ? -64.48368 20.83309 71.12109 1.000 88.06549 201 LEU D O 1
ATOM 5513 N N . SER D 4 187 ? -65.86245 20.64396 69.34288 1.000 89.04633 202 SER D N 1
ATOM 5514 C CA . SER D 4 187 ? -66.88561 19.87476 70.03588 1.000 87.12222 202 SER D CA 1
ATOM 5515 C C . SER D 4 187 ? -67.05254 18.52258 69.36053 1.000 86.76896 202 SER D C 1
ATOM 5516 O O . SER D 4 187 ? -66.95955 18.41401 68.13388 1.000 87.59057 202 SER D O 1
ATOM 5519 N N . SER D 4 188 ? -67.30477 17.49476 70.16552 1.000 84.25260 203 SER D N 1
ATOM 5520 C CA . SER D 4 188 ? -67.53863 16.15553 69.65141 1.000 84.08141 203 SER D CA 1
ATOM 5521 C C . SER D 4 188 ? -68.65613 15.50195 70.44718 1.000 82.60923 203 SER D C 1
ATOM 5522 O O . SER D 4 188 ? -68.82417 15.76153 71.64134 1.000 82.15741 203 SER D O 1
ATOM 5525 N N . ARG D 4 189 ? -69.41736 14.64855 69.77066 1.000 85.85462 204 ARG D N 1
ATOM 5526 C CA . ARG D 4 189 ? -70.57026 13.98357 70.35584 1.000 85.29984 204 ARG D CA 1
ATOM 5527 C C . ARG D 4 189 ? -70.38832 12.47542 70.30256 1.000 85.78380 204 ARG D C 1
ATOM 5528 O O . ARG D 4 189 ? -69.95847 11.92724 69.28387 1.000 87.28877 204 ARG D O 1
ATOM 5536 N N . LEU D 4 190 ? -70.71166 11.81311 71.41010 1.000 78.71847 205 LEU D N 1
ATOM 5537 C CA . LEU D 4 190 ? -70.79354 10.35938 71.46990 1.000 79.33634 205 LEU D CA 1
ATOM 5538 C C . LEU D 4 190 ? -72.17098 9.99208 71.99280 1.000 80.20963 205 LEU D C 1
ATOM 5539 O O . LEU D 4 190 ? -72.50110 10.29991 73.14266 1.000 80.25432 205 LEU D O 1
ATOM 5544 N N . ARG D 4 191 ? -72.97429 9.34801 71.15387 1.000 78.91921 206 ARG D N 1
ATOM 5545 C CA . ARG D 4 191 ? -74.32476 8.95385 71.52396 1.000 81.37723 206 ARG D CA 1
ATOM 5546 C C . ARG D 4 191 ? -74.37588 7.45000 71.74616 1.000 82.98120 206 ARG D C 1
ATOM 5547 O O . ARG D 4 191 ? -73.97735 6.67106 70.87320 1.000 84.06160 206 ARG D O 1
ATOM 5555 N N . VAL D 4 192 ? -74.86310 7.05177 72.91948 1.000 81.11909 207 VAL D N 1
ATOM 5556 C CA . VAL D 4 192 ? -75.01648 5.65491 73.29096 1.000 82.98212 207 VAL D CA 1
ATOM 5557 C C . VAL D 4 192 ? -76.46402 5.43517 73.70849 1.000 87.63197 207 VAL D C 1
ATOM 5558 O O . VAL D 4 192 ? -77.24371 6.37771 73.84926 1.000 89.00901 207 VAL D O 1
ATOM 5562 N N . SER D 4 193 ? -76.82059 4.16951 73.90052 1.000 83.06926 208 SER D N 1
ATOM 5563 C CA . SER D 4 193 ? -78.13727 3.85744 74.43180 1.000 88.54108 208 SER D CA 1
ATOM 5564 C C . SER D 4 193 ? -78.21856 4.27749 75.89449 1.000 87.80817 208 SER D C 1
ATOM 5565 O O . SER D 4 193 ? -77.21254 4.31911 76.60864 1.000 84.05349 208 SER D O 1
ATOM 5568 N N . ALA D 4 194 ? -79.43547 4.60532 76.33538 1.000 87.91702 209 ALA D N 1
ATOM 5569 C CA . ALA D 4 194 ? -79.62679 5.02360 77.72014 1.000 88.48253 209 ALA D CA 1
ATOM 5570 C C . ALA D 4 194 ? -79.20805 3.92557 78.68844 1.000 88.25722 209 ALA D C 1
ATOM 5571 O O . ALA D 4 194 ? -78.66012 4.20879 79.75971 1.000 86.73090 209 ALA D O 1
ATOM 5573 N N . THR D 4 195 ? -79.44969 2.66372 78.32357 1.000 91.06011 210 THR D N 1
ATOM 5574 C CA . THR D 4 195 ? -79.00652 1.55315 79.16010 1.000 90.29804 210 THR D CA 1
ATOM 5575 C C . THR D 4 195 ? -77.48807 1.52863 79.28025 1.000 85.16171 210 THR D C 1
ATOM 5576 O O . THR D 4 195 ? -76.94651 1.27388 80.36271 1.000 84.39324 210 THR D O 1
ATOM 5580 N N . PHE D 4 196 ? -76.78396 1.79699 78.17773 1.000 89.11355 211 PHE D N 1
ATOM 5581 C CA . PHE D 4 196 ? -75.32545 1.77995 78.20963 1.000 84.77745 211 PHE D CA 1
ATOM 5582 C C . PHE D 4 196 ? -74.77999 2.88829 79.10046 1.000 83.29006 211 PHE D C 1
ATOM 5583 O O . PHE D 4 196 ? -73.81955 2.67458 79.84984 1.000 82.18995 211 PHE D O 1
ATOM 5591 N N . TRP D 4 197 ? -75.37658 4.08026 79.03124 1.000 84.74106 212 TRP D N 1
ATOM 5592 C CA . TRP D 4 197 ? -74.94209 5.16794 79.89928 1.000 84.25453 212 TRP D CA 1
ATOM 5593 C C . TRP D 4 197 ? -75.30139 4.90420 81.35594 1.000 87.31698 212 TRP D C 1
ATOM 5594 O O . TRP D 4 197 ? -74.61452 5.39069 82.26041 1.000 87.16705 212 TRP D O 1
ATOM 5605 N N . GLN D 4 198 ? -76.36141 4.14020 81.60518 1.000 84.76109 213 GLN D N 1
ATOM 5606 C CA . GLN D 4 198 ? -76.79378 3.86132 82.96809 1.000 87.84999 213 GLN D CA 1
ATOM 5607 C C . GLN D 4 198 ? -76.00630 2.73764 83.62849 1.000 87.20250 213 GLN D C 1
ATOM 5608 O O . GLN D 4 198 ? -76.24920 2.44376 84.80379 1.000 89.57943 213 GLN D O 1
ATOM 5614 N N . ASN D 4 199 ? -75.07338 2.10974 82.91759 1.000 85.74174 214 ASN D N 1
ATOM 5615 C CA . ASN D 4 199 ? -74.26051 1.05455 83.50464 1.000 85.46451 214 ASN D CA 1
ATOM 5616 C C . ASN D 4 199 ? -73.04199 1.66732 84.17987 1.000 84.37946 214 ASN D C 1
ATOM 5617 O O . ASN D 4 199 ? -72.20299 2.26384 83.49197 1.000 81.84381 214 ASN D O 1
ATOM 5622 N N . PRO D 4 200 ? -72.89427 1.53850 85.50191 1.000 81.75784 215 PRO D N 1
ATOM 5623 C CA . PRO D 4 200 ? -71.74537 2.15676 86.18140 1.000 81.45407 215 PRO D CA 1
ATOM 5624 C C . PRO D 4 200 ? -70.41018 1.50303 85.86540 1.000 79.94431 215 PRO D C 1
ATOM 5625 O O . PRO D 4 200 ? -69.37555 2.02277 86.30325 1.000 80.05354 215 PRO D O 1
ATOM 5629 N N . ARG D 4 201 ? -70.39099 0.39212 85.13266 1.000 81.94314 216 ARG D N 1
ATOM 5630 C CA . ARG D 4 201 ? -69.14429 -0.26453 84.76438 1.000 80.91919 216 ARG D CA 1
ATOM 5631 C C . ARG D 4 201 ? -68.59841 0.21206 83.42459 1.000 78.56796 216 ARG D C 1
ATOM 5632 O O . ARG D 4 201 ? -67.53845 -0.26165 83.00186 1.000 78.31209 216 ARG D O 1
ATOM 5640 N N . ASN D 4 202 ? -69.28802 1.13362 82.75387 1.000 82.67062 217 ASN D N 1
ATOM 5641 C CA . ASN D 4 202 ? -68.84213 1.66502 81.47190 1.000 80.42475 217 ASN D CA 1
ATOM 5642 C C . ASN D 4 202 ? -68.05783 2.95401 81.68420 1.000 80.30505 217 ASN D C 1
ATOM 5643 O O . ASN D 4 202 ? -68.54002 3.88299 82.34030 1.000 80.93104 217 ASN D O 1
ATOM 5648 N N . HIS D 4 203 ? -66.85651 3.00838 81.11608 1.000 83.97990 218 HIS D N 1
ATOM 5649 C CA . HIS D 4 203 ? -65.92999 4.11749 81.30543 1.000 84.64757 218 HIS D CA 1
ATOM 5650 C C . HIS D 4 203 ? -65.77395 4.87044 79.99057 1.000 82.88475 218 HIS D C 1
ATOM 5651 O O . HIS D 4 203 ? -65.27495 4.31206 79.00818 1.000 82.71548 218 HIS D O 1
ATOM 5658 N N . PHE D 4 204 ? -66.19754 6.13151 79.97588 1.000 82.83481 219 PHE D N 1
ATOM 5659 C CA . PHE D 4 204 ? -66.08568 6.99027 78.80315 1.000 81.27427 219 PHE D CA 1
ATOM 5660 C C . PHE D 4 204 ? -64.93799 7.97106 79.00391 1.000 82.76937 219 PHE D C 1
ATOM 5661 O O . PHE D 4 204 ? -64.81224 8.57213 80.07602 1.000 84.11115 219 PHE D O 1
ATOM 5669 N N . ARG D 4 205 ? -64.10985 8.13954 77.97436 1.000 80.58193 220 ARG D N 1
ATOM 5670 C CA . ARG D 4 205 ? -62.99760 9.08237 78.03351 1.000 81.93905 220 ARG D CA 1
ATOM 5671 C C . ARG D 4 205 ? -62.86618 9.78899 76.69508 1.000 81.07457 220 ARG D C 1
ATOM 5672 O O . ARG D 4 205 ? -62.69142 9.13643 75.66180 1.000 81.26747 220 ARG D O 1
ATOM 5680 N N . CYS D 4 206 ? -62.94648 11.11678 76.71609 1.000 82.70979 221 CYS D N 1
ATOM 5681 C CA . CYS D 4 206 ? -62.69973 11.92715 75.53115 1.000 82.76976 221 CYS D CA 1
ATOM 5682 C C . CYS D 4 206 ? -61.23664 12.34774 75.51824 1.000 85.95177 221 CYS D C 1
ATOM 5683 O O . CYS D 4 206 ? -60.78467 13.06830 76.41431 1.000 87.35970 221 CYS D O 1
ATOM 5686 N N . GLN D 4 207 ? -60.50411 11.90385 74.50345 1.000 79.64247 222 GLN D N 1
ATOM 5687 C CA . GLN D 4 207 ? -59.07351 12.14657 74.39592 1.000 83.71129 222 GLN D CA 1
ATOM 5688 C C . GLN D 4 207 ? -58.80200 13.12571 73.26436 1.000 85.41175 222 GLN D C 1
ATOM 5689 O O . GLN D 4 207 ? -59.26215 12.92209 72.13603 1.000 84.50579 222 GLN D O 1
ATOM 5695 N N . VAL D 4 208 ? -58.05155 14.17964 73.56960 1.000 83.42975 223 VAL D N 1
ATOM 5696 C CA . VAL D 4 208 ? -57.69428 15.21142 72.60481 1.000 85.75566 223 VAL D CA 1
ATOM 5697 C C . VAL D 4 208 ? -56.17703 15.24996 72.49513 1.000 91.34732 223 VAL D C 1
ATOM 5698 O O . VAL D 4 208 ? -55.48167 15.47580 73.49370 1.000 93.99091 223 VAL D O 1
ATOM 5702 N N . GLN D 4 209 ? -55.66714 15.02413 71.28809 1.000 86.89212 224 GLN D N 1
ATOM 5703 C CA . GLN D 4 209 ? -54.23719 15.06373 71.01414 1.000 92.76564 224 GLN D CA 1
ATOM 5704 C C . GLN D 4 209 ? -53.87615 16.44415 70.48128 1.000 94.14022 224 GLN D C 1
ATOM 5705 O O . GLN D 4 209 ? -54.42926 16.88834 69.46944 1.000 91.41285 224 GLN D O 1
ATOM 5711 N N . PHE D 4 210 ? -52.95372 17.11545 71.16189 1.000 100.39220 225 PHE D N 1
ATOM 5712 C CA . PHE D 4 210 ? -52.50685 18.44929 70.79296 1.000 100.35155 225 PHE D CA 1
ATOM 5713 C C . PHE D 4 210 ? -51.05484 18.39454 70.34078 1.000 105.52748 225 PHE D C 1
ATOM 5714 O O . PHE D 4 210 ? -50.25415 17.62842 70.88601 1.000 109.43115 225 PHE D O 1
ATOM 5722 N N . TYR D 4 211 ? -50.72063 19.20490 69.33940 1.000 98.42861 226 TYR D N 1
ATOM 5723 C CA . TYR D 4 211 ? -49.36186 19.29706 68.81971 1.000 103.53898 226 TYR D CA 1
ATOM 5724 C C . TYR D 4 211 ? -48.85024 20.71260 69.03683 1.000 103.46955 226 TYR D C 1
ATOM 5725 O O . TYR D 4 211 ? -49.46291 21.67702 68.56580 1.000 100.11822 226 TYR D O 1
ATOM 5734 N N . GLY D 4 212 ? -47.73362 20.83313 69.75038 1.000 111.60097 227 GLY D N 1
ATOM 5735 C CA . GLY D 4 212 ? -47.15976 22.13052 70.04374 1.000 111.60776 227 GLY D CA 1
ATOM 5736 C C . GLY D 4 212 ? -45.64563 22.14235 70.01528 1.000 116.00056 227 GLY D C 1
ATOM 5737 O O . GLY D 4 212 ? -45.03297 21.77151 69.00925 1.000 118.50755 227 GLY D O 1
ATOM 5738 N N . LEU D 4 213 ? -45.03315 22.56099 71.12005 1.000 123.50803 228 LEU D N 1
ATOM 5739 C CA . LEU D 4 213 ? -43.58520 22.70773 71.17015 1.000 126.76599 228 LEU D CA 1
ATOM 5740 C C . LEU D 4 213 ? -42.89361 21.35329 71.07244 1.000 129.94645 228 LEU D C 1
ATOM 5741 O O . LEU D 4 213 ? -43.32811 20.36712 71.67423 1.000 129.92636 228 LEU D O 1
ATOM 5743 N N . SER D 4 214 ? -41.80642 21.31443 70.30610 1.000 143.98540 229 SER D N 1
ATOM 5744 C CA . SER D 4 214 ? -41.02650 20.10156 70.12426 1.000 146.91781 229 SER D CA 1
ATOM 5745 C C . SER D 4 214 ? -40.06188 19.91054 71.29350 1.000 147.85391 229 SER D C 1
ATOM 5746 O O . SER D 4 214 ? -39.95597 20.74698 72.19521 1.000 146.56850 229 SER D O 1
ATOM 5749 N N . GLU D 4 215 ? -39.34249 18.78583 71.27576 1.000 155.20721 230 GLU D N 1
ATOM 5750 C CA . GLU D 4 215 ? -38.38682 18.50458 72.34227 1.000 155.68851 230 GLU D CA 1
ATOM 5751 C C . GLU D 4 215 ? -37.15164 19.38881 72.22566 1.000 157.09703 230 GLU D C 1
ATOM 5752 O O . GLU D 4 215 ? -36.59382 19.82262 73.24060 1.000 157.76703 230 GLU D O 1
ATOM 5754 N N . ASN D 4 216 ? -36.70883 19.66675 70.99702 1.000 158.53818 231 ASN D N 1
ATOM 5755 C CA . ASN D 4 216 ? -35.53899 20.51835 70.81127 1.000 162.31188 231 ASN D CA 1
ATOM 5756 C C . ASN D 4 216 ? -35.83696 21.96958 71.16519 1.000 163.22829 231 ASN D C 1
ATOM 5757 O O . ASN D 4 216 ? -34.93403 22.70036 71.58839 1.000 169.12439 231 ASN D O 1
ATOM 5759 N N . ASP D 4 217 ? -37.08457 22.40123 71.00551 1.000 165.12499 232 ASP D N 1
ATOM 5760 C CA . ASP D 4 217 ? -37.45849 23.77350 71.30396 1.000 165.93293 232 ASP D CA 1
ATOM 5761 C C . ASP D 4 217 ? -37.60369 23.98142 72.80994 1.000 166.83682 232 ASP D C 1
ATOM 5762 O O . ASP D 4 217 ? -37.81755 23.04062 73.57997 1.000 164.75491 232 ASP D O 1
ATOM 5764 N N . GLU D 4 218 ? -37.48349 25.24082 73.22309 1.000 166.93408 233 GLU D N 1
ATOM 5765 C CA . GLU D 4 218 ? -37.61960 25.63546 74.61581 1.000 168.87208 233 GLU D CA 1
ATOM 5766 C C . GLU D 4 218 ? -38.69448 26.70769 74.74755 1.000 166.68501 233 GLU D C 1
ATOM 5767 O O . GLU D 4 218 ? -39.02634 27.40880 73.78746 1.000 165.67673 233 GLU D O 1
ATOM 5769 N N . TRP D 4 219 ? -39.23199 26.83080 75.96118 1.000 167.05830 234 TRP D N 1
ATOM 5770 C CA . TRP D 4 219 ? -40.35618 27.72040 76.24062 1.000 164.96439 234 TRP D CA 1
ATOM 5771 C C . TRP D 4 219 ? -39.90904 28.92257 77.06176 1.000 171.98134 234 TRP D C 1
ATOM 5772 O O . TRP D 4 219 ? -39.84082 30.03621 76.53396 1.000 175.28044 234 TRP D O 1
ATOM 5783 N N . THR D 4 220 ? -39.61307 28.73206 78.35043 1.000 165.15009 235 THR D N 1
ATOM 5784 C CA . THR D 4 220 ? -39.02673 29.76708 79.20711 1.000 174.39613 235 THR D CA 1
ATOM 5785 C C . THR D 4 220 ? -39.92739 30.99901 79.31502 1.000 175.41463 235 THR D C 1
ATOM 5786 O O . THR D 4 220 ? -39.47925 32.13970 79.18052 1.000 182.35037 235 THR D O 1
ATOM 5788 N N . GLN D 4 221 ? -41.21315 30.76184 79.57128 1.000 176.02588 236 GLN D N 1
ATOM 5789 C CA . GLN D 4 221 ? -42.13840 31.86045 79.82275 1.000 177.41665 236 GLN D CA 1
ATOM 5790 C C . GLN D 4 221 ? -42.77052 31.71864 81.20201 1.000 178.08062 236 GLN D C 1
ATOM 5791 O O . GLN D 4 221 ? -42.24710 30.99944 82.05916 1.000 179.83354 236 GLN D O 1
ATOM 5793 N N . ASP D 4 222 ? -43.89955 32.39442 81.42364 1.000 176.13755 237 ASP D N 1
ATOM 5794 C CA . ASP D 4 222 ? -44.48634 32.43744 82.75979 1.000 178.31149 237 ASP D CA 1
ATOM 5795 C C . ASP D 4 222 ? -45.17247 31.12225 83.11249 1.000 170.53453 237 ASP D C 1
ATOM 5796 O O . ASP D 4 222 ? -44.95256 30.56778 84.19562 1.000 172.69621 237 ASP D O 1
ATOM 5798 N N . ARG D 4 223 ? -46.00772 30.60912 82.21518 1.000 169.58978 238 ARG D N 1
ATOM 5799 C CA . ARG D 4 223 ? -46.80551 29.42331 82.49448 1.000 162.31727 238 ARG D CA 1
ATOM 5800 C C . ARG D 4 223 ? -45.99058 28.16844 82.17188 1.000 159.76602 238 ARG D C 1
ATOM 5801 O O . ARG D 4 223 ? -44.76109 28.21564 82.07824 1.000 164.29709 238 ARG D O 1
ATOM 5803 N N . ALA D 4 224 ? -46.66488 27.03554 82.00496 1.000 154.50854 239 ALA D N 1
ATOM 5804 C CA . ALA D 4 224 ? -46.01021 25.77815 81.68297 1.000 152.39882 239 ALA D CA 1
ATOM 5805 C C . ALA D 4 224 ? -45.82517 25.64240 80.17510 1.000 149.54724 239 ALA D C 1
ATOM 5806 O O . ALA D 4 224 ? -46.55656 26.23385 79.37759 1.000 147.00804 239 ALA D O 1
ATOM 5808 N N . LYS D 4 225 ? -44.83372 24.84691 79.79464 1.000 144.50618 240 LYS D N 1
ATOM 5809 C CA . LYS D 4 225 ? -44.49012 24.67667 78.38636 1.000 142.85523 240 LYS D CA 1
ATOM 5810 C C . LYS D 4 225 ? -45.61637 23.96747 77.64705 1.000 137.59422 240 LYS D C 1
ATOM 5811 O O . LYS D 4 225 ? -45.92736 22.81393 77.97136 1.000 136.92337 240 LYS D O 1
ATOM 5813 N N . PRO D 4 226 ? -46.26958 24.62319 76.62859 1.000 128.91794 241 PRO D N 1
ATOM 5814 C CA . PRO D 4 226 ? -47.35603 23.97496 75.87181 1.000 126.92874 241 PRO D CA 1
ATOM 5815 C C . PRO D 4 226 ? -46.83280 23.03951 74.78546 1.000 129.60195 241 PRO D C 1
ATOM 5816 O O . PRO D 4 226 ? -47.12244 23.19402 73.59537 1.000 129.08205 241 PRO D O 1
ATOM 5820 N N . VAL D 4 227 ? -46.04891 22.04553 75.20033 1.000 118.71102 242 VAL D N 1
ATOM 5821 C CA . VAL D 4 227 ? -45.48571 21.06672 74.27714 1.000 121.74214 242 VAL D CA 1
ATOM 5822 C C . VAL D 4 227 ? -46.60280 20.18461 73.73749 1.000 120.82264 242 VAL D C 1
ATOM 5823 O O . VAL D 4 227 ? -47.74352 20.24971 74.21019 1.000 117.50484 242 VAL D O 1
ATOM 5825 N N . THR D 4 228 ? -46.28672 19.36126 72.74003 1.000 113.50313 243 THR D N 1
ATOM 5826 C CA . THR D 4 228 ? -47.26429 18.41045 72.22920 1.000 112.25633 243 THR D CA 1
ATOM 5827 C C . THR D 4 228 ? -47.63902 17.41928 73.32475 1.000 111.15432 243 THR D C 1
ATOM 5828 O O . THR D 4 228 ? -46.77220 16.78143 73.92975 1.000 113.04599 243 THR D O 1
ATOM 5832 N N . GLN D 4 229 ? -48.93618 17.30723 73.59353 1.000 110.28281 244 GLN D N 1
ATOM 5833 C CA . GLN D 4 229 ? -49.40481 16.56081 74.75181 1.000 107.51258 244 GLN D CA 1
ATOM 5834 C C . GLN D 4 229 ? -50.81801 16.06711 74.48468 1.000 103.46754 244 GLN D C 1
ATOM 5835 O O . GLN D 4 229 ? -51.48580 16.50445 73.54487 1.000 102.51190 244 GLN D O 1
ATOM 5841 N N . ILE D 4 230 ? -51.26834 15.15162 75.33769 1.000 102.74506 245 ILE D N 1
ATOM 5842 C CA . ILE D 4 230 ? -52.63844 14.65529 75.32567 1.000 96.87824 245 ILE D CA 1
ATOM 5843 C C . ILE D 4 230 ? -53.35887 15.21887 76.54053 1.000 92.66597 245 ILE D C 1
ATOM 5844 O O . ILE D 4 230 ? -52.86072 15.11831 77.66849 1.000 92.67470 245 ILE D O 1
ATOM 5849 N N . VAL D 4 231 ? -54.52029 15.82244 76.30793 1.000 95.51448 246 VAL D N 1
ATOM 5850 C CA . VAL D 4 231 ? -55.41097 16.27464 77.36904 1.000 91.34963 246 VAL D CA 1
ATOM 5851 C C . VAL D 4 231 ? -56.71166 15.50145 77.22169 1.000 86.49513 246 VAL D C 1
ATOM 5852 O O . VAL D 4 231 ? -57.32785 15.51393 76.14860 1.000 85.31975 246 VAL D O 1
ATOM 5856 N N . SER D 4 232 ? -57.12332 14.82280 78.28799 1.000 90.71730 247 SER D N 1
ATOM 5857 C CA . SER D 4 232 ? -58.30377 13.97592 78.25118 1.000 86.56747 247 SER D CA 1
ATOM 5858 C C . SER D 4 232 ? -59.22530 14.30763 79.41619 1.000 84.20194 247 SER D C 1
ATOM 5859 O O . SER D 4 232 ? -58.81388 14.89768 80.41851 1.000 85.51690 247 SER D O 1
ATOM 5862 N N . ALA D 4 233 ? -60.49014 13.92304 79.25897 1.000 86.69016 248 ALA D N 1
ATOM 5863 C CA . ALA D 4 233 ? -61.50343 14.06741 80.29257 1.000 85.08595 248 ALA D CA 1
ATOM 5864 C C . ALA D 4 233 ? -62.36716 12.81578 80.29542 1.000 83.04456 248 ALA D C 1
ATOM 5865 O O . ALA D 4 233 ? -62.68853 12.27463 79.23382 1.000 81.79859 248 ALA D O 1
ATOM 5867 N N . GLU D 4 234 ? -62.73812 12.35725 81.48730 1.000 90.01999 249 GLU D N 1
ATOM 5868 C CA . GLU D 4 234 ? -63.41062 11.07870 81.65303 1.000 88.95713 249 GLU D CA 1
ATOM 5869 C C . GLU D 4 234 ? -64.80708 11.26445 82.23158 1.000 88.52045 249 GLU D C 1
ATOM 5870 O O . GLU D 4 234 ? -65.13125 12.29762 82.82410 1.000 89.33748 249 GLU D O 1
ATOM 5876 N N . ALA D 4 235 ? -65.62800 10.23025 82.05768 1.000 85.27750 250 ALA D N 1
ATOM 5877 C CA . ALA D 4 235 ? -66.95750 10.17105 82.64586 1.000 85.85340 250 ALA D CA 1
ATOM 5878 C C . ALA D 4 235 ? -67.34526 8.71062 82.82407 1.000 85.65128 250 ALA D C 1
ATOM 5879 O O . ALA D 4 235 ? -67.05438 7.87519 81.96368 1.000 84.32667 250 ALA D O 1
ATOM 5881 N N . TRP D 4 236 ? -67.99389 8.41050 83.94411 1.000 82.83892 251 TRP D N 1
ATOM 5882 C CA . TRP D 4 236 ? -68.45939 7.06565 84.24449 1.000 83.25046 251 TRP D CA 1
ATOM 5883 C C . TRP D 4 236 ? -69.96460 6.96386 84.04148 1.000 84.08300 251 TRP D C 1
ATOM 5884 O O . TRP D 4 236 ? -70.70438 7.92987 84.24404 1.000 85.60845 251 TRP D O 1
ATOM 5895 N N . GLY D 4 237 ? -70.41054 5.77684 83.63860 1.000 81.83179 252 GLY D N 1
ATOM 5896 C CA . GLY D 4 237 ? -71.83563 5.52277 83.57005 1.000 83.34311 252 GLY D CA 1
ATOM 5897 C C . GLY D 4 237 ? -72.49458 5.68195 84.92644 1.000 86.57869 252 GLY D C 1
ATOM 5898 O O . GLY D 4 237 ? -71.90505 5.39261 85.96893 1.000 87.33163 252 GLY D O 1
ATOM 5899 N N . ARG D 4 238 ? -73.73575 6.16213 84.91067 1.000 94.45854 253 ARG D N 1
ATOM 5900 C CA . ARG D 4 238 ? -74.45199 6.50038 86.13445 1.000 97.79535 253 ARG D CA 1
ATOM 5901 C C . ARG D 4 238 ? -75.85537 5.92047 86.07765 1.000 100.88000 253 ARG D C 1
ATOM 5902 O O . ARG D 4 238 ? -76.63468 6.26061 85.18147 1.000 102.09197 253 ARG D O 1
ATOM 5910 N N . ALA D 4 239 ? -76.17559 5.04967 87.03751 1.000 101.63078 254 ALA D N 1
ATOM 5911 C CA . ALA D 4 239 ? -77.53214 4.52443 87.13166 1.000 105.02623 254 ALA D CA 1
ATOM 5912 C C . ALA D 4 239 ? -78.52246 5.60739 87.53758 1.000 108.33544 254 ALA D C 1
ATOM 5913 O O . ALA D 4 239 ? -79.68796 5.56432 87.12775 1.000 111.34345 254 ALA D O 1
ATOM 5915 N N . ASP D 4 240 ? -78.08284 6.58078 88.32966 1.000 113.18207 255 ASP D N 1
ATOM 5916 C CA . ASP D 4 240 ? -78.95213 7.66902 88.76139 1.000 115.67568 255 ASP D CA 1
ATOM 5917 C C . ASP D 4 240 ? -78.97788 8.78895 87.72570 1.000 114.08459 255 ASP D C 1
ATOM 5918 O O . ASP D 4 240 ? -79.92976 8.91484 86.95619 1.000 115.15049 255 ASP D O 1
ATOM 5923 N N . GLU E 5 1 ? -46.66232 14.94712 19.91043 1.000 78.64574 91 GLU H N 1
ATOM 5924 C CA . GLU E 5 1 ? -45.94707 13.68372 19.76148 1.000 80.38823 91 GLU H CA 1
ATOM 5925 C C . GLU E 5 1 ? -46.10241 12.81442 21.00603 1.000 78.29839 91 GLU H C 1
ATOM 5926 O O . GLU E 5 1 ? -45.79106 13.24085 22.11926 1.000 79.03467 91 GLU H O 1
ATOM 5932 N N . GLY E 5 2 ? -46.59062 11.59380 20.80850 1.000 77.58275 92 GLY H N 1
ATOM 5933 C CA . GLY E 5 2 ? -46.75294 10.65899 21.90142 1.000 75.06331 92 GLY H CA 1
ATOM 5934 C C . GLY E 5 2 ? -45.51168 9.81235 22.12037 1.000 78.57565 92 GLY H C 1
ATOM 5935 O O . GLY E 5 2 ? -44.72395 9.57742 21.20858 1.000 80.96321 92 GLY H O 1
ATOM 5936 N N . ARG E 5 3 ? -45.34895 9.35300 23.35617 1.000 77.30799 93 ARG H N 1
ATOM 5937 C CA . ARG E 5 3 ? -44.19714 8.56176 23.75399 1.000 80.38481 93 ARG H CA 1
ATOM 5938 C C . ARG E 5 3 ? -44.66692 7.30413 24.46642 1.000 75.60938 93 ARG H C 1
ATOM 5939 O O . ARG E 5 3 ? -45.76884 7.25263 25.01838 1.000 70.97796 93 ARG H O 1
ATOM 5947 N N . VAL E 5 4 ? -43.81898 6.28190 24.44044 1.000 74.59074 94 VAL H N 1
ATOM 5948 C CA . VAL E 5 4 ? -44.02163 5.08055 25.23966 1.000 73.87049 94 VAL H CA 1
ATOM 5949 C C . VAL E 5 4 ? -43.15200 5.19912 26.48288 1.000 73.77783 94 VAL H C 1
ATOM 5950 O O . VAL E 5 4 ? -42.01388 5.68419 26.42068 1.000 74.62120 94 VAL H O 1
ATOM 5954 N N . ARG E 5 5 ? -43.69926 4.80215 27.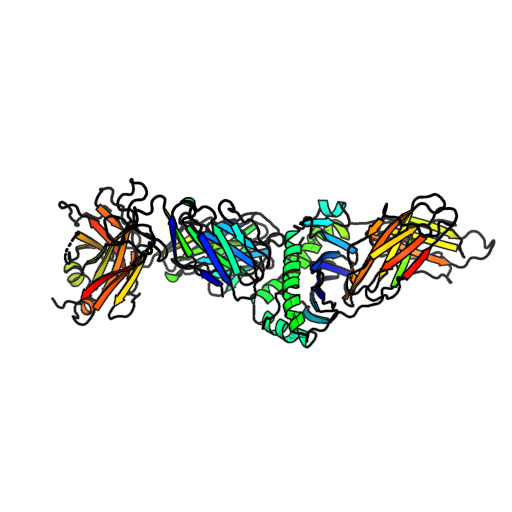62266 1.000 72.87517 95 ARG H N 1
ATOM 5955 C CA . ARG E 5 5 ? -43.00744 5.00191 28.88447 1.000 73.13562 95 ARG H CA 1
ATOM 5956 C C . ARG E 5 5 ? -42.18015 3.77230 29.24361 1.000 73.57145 95 ARG H C 1
ATOM 5957 O O . ARG E 5 5 ? -42.43680 2.65943 28.77836 1.000 73.38318 95 ARG H O 1
ATOM 5965 N N . VAL E 5 6 ? -41.16874 3.99408 30.07824 1.000 67.44640 96 VAL H N 1
ATOM 5966 C CA . VAL E 5 6 ? -40.24497 2.94964 30.50577 1.000 69.31732 96 VAL H CA 1
ATOM 5967 C C . VAL E 5 6 ? -40.67273 2.46155 31.88205 1.000 69.50860 96 VAL H C 1
ATOM 5968 O O . VAL E 5 6 ? -40.79842 3.25776 32.82010 1.000 69.35461 96 VAL H O 1
ATOM 5972 N N . ASN E 5 7 ? -40.89329 1.15652 32.00736 1.000 67.29564 97 ASN H N 1
ATOM 5973 C CA . ASN E 5 7 ? -41.19516 0.56708 33.30196 1.000 67.61714 97 ASN H CA 1
ATOM 5974 C C . ASN E 5 7 ? -39.92968 0.45233 34.14152 1.000 71.55887 97 ASN H C 1
ATOM 5975 O O . ASN E 5 7 ? -38.81611 0.35744 33.61813 1.000 73.51221 97 ASN H O 1
ATOM 5980 N N . SER E 5 8 ? -40.11056 0.45945 35.45767 1.000 68.02156 98 SER H N 1
ATOM 5981 C CA . SER E 5 8 ? -39.01307 0.21380 36.37917 1.000 72.65291 98 SER H CA 1
ATOM 5982 C C . SER E 5 8 ? -38.86486 -1.28512 36.60304 1.000 73.95057 98 SER H C 1
ATOM 5983 O O . SER E 5 8 ? -39.85500 -1.99877 36.78779 1.000 71.05406 98 SER H O 1
ATOM 5986 N N . ALA E 5 9 ? -37.62160 -1.75704 36.58011 1.000 72.76841 99 ALA H N 1
ATOM 5987 C CA . ALA E 5 9 ? -37.35420 -3.18265 36.67999 1.000 73.57222 99 ALA H CA 1
ATOM 5988 C C . ALA E 5 9 ? -37.60276 -3.68887 38.09877 1.000 75.79287 99 ALA H C 1
ATOM 5989 O O . ALA E 5 9 ? -37.57402 -2.93357 39.07439 1.000 79.03292 99 ALA H O 1
ATOM 5991 N N . TYR E 5 10 ? -37.84947 -4.99407 38.20188 1.000 81.18693 100 TYR H N 1
ATOM 5992 C CA . TYR E 5 10 ? -38.06684 -5.61814 39.50063 1.000 82.61360 100 TYR H CA 1
ATOM 5993 C C . TYR E 5 10 ? -36.79215 -5.55240 40.33148 1.000 90.23930 100 TYR H C 1
ATOM 5994 O O . TYR E 5 10 ? -35.70548 -5.88084 39.84791 1.000 92.98410 100 TYR H O 1
ATOM 6003 N N . GLN E 5 11 ? -36.93041 -5.14328 41.58911 1.000 88.17858 101 GLN H N 1
ATOM 6004 C CA . GLN E 5 11 ? -35.79987 -4.78176 42.43177 1.000 97.69672 101 GLN H CA 1
ATOM 6005 C C . GLN E 5 11 ? -35.73690 -5.69430 43.64769 1.000 100.08724 101 GLN H C 1
ATOM 6006 O O . GLN E 5 11 ? -36.72752 -5.83677 44.37272 1.000 96.80627 101 GLN H O 1
ATOM 6012 N N . SER E 5 12 ? -34.57273 -6.30284 43.86554 1.000 106.01011 102 SER H N 1
ATOM 6013 C CA . SER E 5 12 ? -34.30530 -7.08965 45.06800 1.000 107.62867 102 SER H CA 1
ATOM 6014 C C . SER E 5 12 ? -32.82533 -7.45481 45.14536 1.000 109.42258 102 SER H C 1
ATOM 6015 O O . SER E 5 12 ? -32.20450 -7.35785 46.20437 1.000 109.68461 102 SER H O 1
#

Secondary structure (DSSP, 8-state):
--SEEEEEEEEEEETTTTEEEEEEEETTEEEEEEETTTTEEEESSHHHHTT----HHHHHHHHHHHHHHHHHHHHHTTSPPP-----EEEEEESS---TTS-EEEEEEEEEE-SS--EEEEEESS-EE-SSEEE---EE-TTS-EEEEEEEEE---S---EEEEEE-TT-SS-EEEEE---/----EEEEEEEEEEETTTTEEEEEEEEEETTEEEEEEETTT-SEEESSGGGHHHHHHHHT-HHHHHHHHHHIIIIIIHHIIIIIHHTTTT--B--EEEEEE--EEEEEEEEBSS--EEE-----EEE---EEETTTEEEEEEEE---TT------BEEE-TT-SS---B--/--EEE--SEEEEETTS-EEEEEEES-TTEEEEEEEEE-TTS-EEEEEEEETT-SEEEETTEEEEEETTTTEEEEEE-S--GGG-EEEE-EEEETT-SS-EE---EEEEEEPP-SS---EEEE-------EEEEEES--SS--PPP--STTEEE---EEE---EEEEEEEE--SS--SSSSS--/-EEEE-SEEEEETT--EEEEEEE-S--SEEEEEEE-SS-S-EEEEEESSTT--EE-S--TT-EEE-SSSSB-EEEESS--GGG-EEEEEEEESSTTS-EEE---EEEEEES-GGG-B--EEEEEPPPHHHHHHHSEEEEEEEEEEEBSS-EEEEEEETTEEE-TTEEE-SS-EESSSSSTT--EEEEEEEEEEHHHHT-TT-EEEEEEEE--B-SS----SSS---BSEEEEEEEE----/---PPPPPPP--

Radius of gyration: 36.15 Å; Cα contacts (8 Å, |Δi|>4): 2022; chains: 5; bounding box: 85×55×119 Å